Protein AF-0000000084579444 (afdb_homodimer)

Organism: Pycnoporus cinnabarinus (NCBI:txid5643)

Secondary structure (DSSP, 8-state):
-----HHHHHHHHHHHHHHHHHHHHHHHHHHHHHTSHHHHHHHHH-TT--SSTT--TT-GGGGTPPTTSEEEEEEE-TTS-EEEEEEEPPHHHHHHHHHHS---SPPPHHHHHHHHHHS-EEEEE--SSS-TT-HHHHHHHHHHHHHS--EEEEEPPTTSTT--S---HHHHHHHHHHHHHHHHHTT--GGGEEEEEETHHHHHHHHHHHHHHHTT---SEEEEES--S-HHHHHHH--BTTB-SSHHHHTSHHHHHHHHHH-S----HHHHGGG--S-EEEEEETT-SSS-THHHHHHHHHHHGGGS--------SSTT----HHHHHHHHHHHHHHHHHHHHH-EEEEETTTEEEEEEEETTEEEEEEEESS-TTTSGGG-HHHHHHHHHHHT-----/-----HHHHHHHHHHHHHHHHHHHHHHHHHHHHHTSHHHHHHHHH-TT--SSTT--TT-GGGGTPPTTSEEEEEEE-TTS-EEEEEEEPPHHHHHHHHHHS---SPPPHHHHHHHHHHS-EEEEE--SSS-TT-HHHHHHHHHHHHHS--EEEEEPPTTSTT--S---HHHHHHHHHHHHHHHHHTT--GGGEEEEEETHHHHHHHHHHHHHHHTT---SEEEEES--S-HHHHHHH--BTTB-SSHHHHTSHHHHHHHHHH-S----HHHHGGG--S-EEEEEETT-SSS-THHHHHHHHHHHGGGS--------SSTT----HHHHHHHHHHHHHHHHHHHHH-EEEEETTTEEEEEEEETTEEEEEEEESS-TTTSGGG-HHHHHHHHHHHT-----

Nearest PDB structures (foldseek):
  5l2p-assembly1_B  TM=5.813E-01  e=1.034E-08  Saccharolobus solfataricus
  5l2p-assembly1_C  TM=5.636E-01  e=9.154E-08  Saccharolobus solfataricus
  1evq-assembly1_A  TM=5.578E-01  e=1.857E-07  Alicyclobacillus acidocaldarius
  6k34-assembly4_D  TM=5.475E-01  e=1.383E-07  Mycobacterium adipatum
  6fvj-assembly6_F  TM=6.298E-01  e=3.733E-05  Mycobacterium tuberculosis

Radius of gyration: 31.36 Å; Cα contacts (8 Å, |Δi|>4): 1518; chains: 2; bounding box: 91×72×100 Å

Sequence (800 aa):
MATPDNAQRGGLLAMLHKFAYFSSFLYACIIALLATPFFQRHAVYQHAVRIPWGAKFDLPEKYRLAPGKTLNCKLTTSDNVTIGAWFVLSEPFYQSLRQASPSLEQPSLAAVQEAVRTCPTILYFHGNAATRAAPRRVQHYSAFSSRLRTNVLAIDYRGFGDSDGTPSEDGLTEDAKTAWRWLLDQGAKPEDVMLVGHSLGTGVTSRLATFLAREGVKPRGVALLAPFTSLSSVLETYDIGGFPILQPLQTFAMGRKLLKKLLRHEFDTLGVIKDINVPLFIAHSQNDMDIPHHHSRTLLDVLLDPHLPASPVSFPDTPDQILSSEDYATFLEAQKQRRAARNELVRKVEVPTFGTVEEFEGTAGKVVYVETFWGAHADVGLQEGVQDAMASTFRLAQHLMATPDNAQRGGLLAMLHKFAYFSSFLYACIIALLATPFFQRHAVYQHAVRIPWGAKFDLPEKYRLAPGKTLNCKLTTSDNVTIGAWFVLSEPFYQSLRQASPSLEQPSLAAVQEAVRTCPTILYFHGNAATRAAPRRVQHYSAFSSRLRTNVLAIDYRGFGDSDGTPSEDGLTEDAKTAWRWLLDQGAKPEDVMLVGHSLGTGVTSRLATFLAREGVKPRGVALLAPFTSLSSVLETYDIGGFPILQPLQTFAMGRKLLKKLLRHEFDTLGVIKDINVPLFIAHSQNDMDIPHHHSRTLLDVLLDPHLPASPVSFPDTPDQILSSEDYATFLEAQKQRRAARNELVRKVEVPTFGTVEEFEGTAGKVVYVETFWGAHADVGLQEGVQDAMASTFRLAQHL

Solvent-accessible surface area (backbone atoms only — not comparable to full-atom values): 40395 Å² total; per-residue (Å²): 132,84,75,82,69,69,61,64,54,50,52,53,51,50,49,50,50,48,48,51,48,50,51,51,48,52,48,51,49,51,54,54,44,45,58,34,72,69,48,32,44,45,67,65,38,26,32,84,46,37,34,48,77,83,67,58,73,86,40,54,34,63,66,32,40,33,67,32,35,44,30,64,50,75,45,69,30,96,86,71,39,46,23,32,33,41,41,34,50,16,38,69,62,41,52,54,44,45,71,74,52,73,50,71,46,60,48,49,72,66,53,51,29,51,44,40,64,75,32,42,30,34,44,42,32,60,42,57,36,25,32,67,69,18,69,72,52,37,50,41,51,52,44,39,10,51,69,36,41,15,23,34,39,37,49,25,44,39,31,13,58,84,14,37,70,67,64,42,60,69,48,37,34,46,44,48,49,37,53,55,49,50,44,43,75,45,52,31,49,53,63,40,30,30,40,34,9,30,38,56,7,20,32,44,39,46,50,42,42,31,53,33,29,75,69,71,46,50,46,45,26,41,34,28,30,40,32,58,36,22,47,59,57,46,51,69,64,33,46,59,94,80,39,46,73,46,40,70,40,53,74,36,70,67,38,44,53,48,48,49,70,49,45,85,54,41,50,55,29,60,84,42,57,80,52,39,59,36,28,38,38,38,37,29,10,64,54,12,80,74,50,55,39,61,33,47,50,52,48,50,48,62,59,43,46,85,79,38,66,78,71,67,66,76,63,66,92,46,91,78,54,74,67,50,70,66,54,46,49,52,40,52,51,36,49,50,50,31,51,52,45,43,58,70,53,39,50,72,45,79,33,90,70,44,31,37,39,36,35,33,79,42,94,40,35,48,34,38,38,38,40,26,58,41,38,26,62,84,34,34,75,61,20,39,47,50,47,52,52,48,24,65,73,65,68,40,52,70,78,124,133,83,75,83,66,73,62,64,54,48,53,54,51,50,51,51,50,48,48,49,49,49,51,51,48,51,47,50,48,51,52,55,43,44,58,34,70,68,47,32,42,46,67,65,38,27,32,82,46,37,33,48,77,84,67,58,73,85,39,53,35,62,66,32,41,33,67,32,36,44,31,64,48,75,46,71,31,96,85,72,39,45,23,31,33,39,41,34,50,17,40,68,60,41,53,54,44,44,71,73,51,73,50,70,46,59,49,50,70,67,54,51,29,50,44,40,63,75,32,41,29,35,43,41,32,59,42,56,35,26,31,67,69,18,70,71,54,37,50,42,49,53,46,40,11,48,67,38,40,15,24,34,40,37,49,24,44,39,32,13,59,85,13,38,70,67,66,44,59,68,49,39,35,44,44,49,49,37,54,54,50,50,44,44,75,46,54,30,49,53,64,42,30,30,39,34,9,30,39,56,7,19,32,43,40,47,50,43,43,32,53,33,29,75,70,71,46,50,47,44,27,40,36,29,30,39,32,57,36,22,47,60,57,46,51,69,65,34,45,57,95,79,39,46,73,46,41,70,40,53,74,35,70,64,39,44,53,49,48,49,71,48,45,85,54,42,52,55,29,61,82,43,57,80,52,38,59,36,28,38,36,39,36,29,9,64,55,12,77,73,53,54,39,62,33,46,52,51,48,51,47,61,60,44,47,84,78,38,66,77,71,70,71,72,64,66,92,48,92,76,55,75,67,49,74,66,54,45,49,51,46,51,51,36,50,50,50,32,52,51,45,43,59,70,54,38,51,73,46,79,32,89,73,46,31,38,40,36,35,34,80,40,94,42,36,50,34,35,39,36,40,26,58,41,36,26,62,84,34,34,73,60,21,39,46,50,45,51,52,50,23,64,72,64,68,39,52,68,79,123

InterPro domains:
  IPR000073 Alpha/beta hydrolase fold-1 [PF12697] (141-345)
  IPR029058 Alpha/Beta hydrolase fold [G3DSA:3.40.50.1820] (75-342)
  IPR029058 Alpha/Beta hydrolase fold [SSF53474] (117-305)

Foldseek 3Di:
DPDPDPVVVVVVVVVVVVVVVVVVVVLVVVVVQCLDPVSVLCVAQVQVQAPPPPDDQLCLVVLVAAQQFKDWDWFAFPVGWIWTKIKGAQPVLSVVCCVVDNDRHHHDLLSLLVRLVPAFEEEEAEGGHHACSHNLNVLLQVCCSHVQVHIYMYIDFDSHDPIHDGDAQVRLLRVSVRSVVVSVVSPHAQLRYEYEYAENGLLSSLSNLLVCLVVVGHHLEYEYELYAQWPLVLLCVAQDVNHNSCVVLVVDPVSSVVSVVSNRHISRSLVRVCSRQHEYEYEYECQANRHHCVRVVSSVCSQCVVVFPDQPPVPPPDPPDDQPPVNVVVNVVSVVRRVVSCPVFWDWDADPQFGIWIWGATDNGIYIYHYTNDQYRSGRSVPVVSVVVVCVRSVGPPPD/DPDPDPVVVVVVVVVVVVVVVVVVVVLVVVVVQCLDPVSVLCVAQVQVQAPPPPDDQLCLVVLVAAQQFKDWDWFAFPVGWIWTKIKGAQPVLSVVCCVVDNDRHHHDLLSLLVRLVPAFEEEEAEGGHHACSHNLNVLLQVCCSHVQVHIYMYIDFDSHDPIHDGDAQVRLLRVSVRSVVVSVVSPHAQLRYEYEYAENGLLSSLSNLLVCLVVVGHHLEYEYELYAQWPLVLLCVAQDVNHNSCVVLVVDPVSSVVSVVSNRHISRSLVRVCSRQHEYEYEYECQANRHHCVRVVSSVCSQCVVVFDDQPPPPPPDPPPDQPPVNVVVNVVSVVRRVVSCPVFWDWDADPQFGIWIWGATDNGIYIYHYTNDQYRSGRSVPVVSVVVVCVRSVGPPPD

Structure (mmCIF, N/CA/C/O back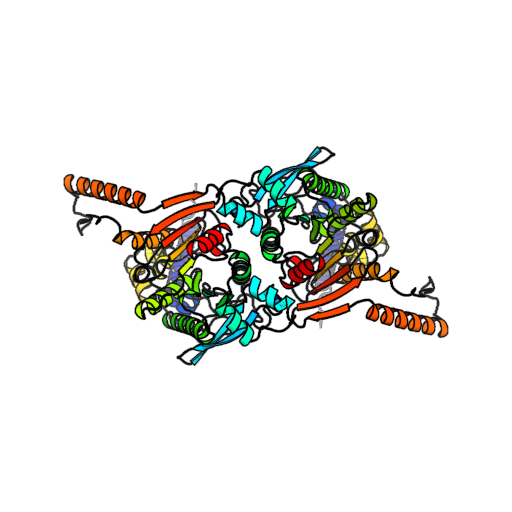bone):
data_AF-0000000084579444-model_v1
#
loop_
_entity.id
_entity.type
_entity.pdbx_description
1 polymer 'AB hydrolase-1 domain-containing protein'
#
loop_
_atom_site.group_PDB
_atom_site.id
_atom_site.type_symbol
_atom_site.label_atom_id
_atom_site.label_alt_id
_atom_site.label_comp_id
_atom_site.label_asym_id
_atom_site.label_entity_id
_atom_site.label_seq_id
_atom_site.pdbx_PDB_ins_code
_atom_site.Cartn_x
_atom_site.Cartn_y
_atom_site.Cartn_z
_atom_site.occupancy
_atom_site.B_iso_or_equiv
_atom_site.auth_seq_id
_atom_site.auth_comp_id
_atom_site.auth_asym_id
_atom_site.auth_atom_id
_atom_site.pdbx_PDB_model_num
ATOM 1 N N . MET A 1 1 ? 61.719 5.898 -39.25 1 29.44 1 MET A N 1
ATOM 2 C CA . MET A 1 1 ? 60.531 6.035 -38.406 1 29.44 1 MET A CA 1
ATOM 3 C C . MET A 1 1 ? 60.188 4.707 -37.75 1 29.44 1 MET A C 1
ATOM 5 O O . MET A 1 1 ? 59.875 3.73 -38.438 1 29.44 1 MET A O 1
ATOM 9 N N . ALA A 1 2 ? 60.812 4.441 -36.531 1 41.84 2 ALA A N 1
ATOM 10 C CA . ALA A 1 2 ? 60.719 3.273 -35.656 1 41.84 2 ALA A CA 1
ATOM 11 C C . ALA A 1 2 ? 59.281 2.947 -35.344 1 41.84 2 ALA A C 1
ATOM 13 O O . ALA A 1 2 ? 58.469 3.844 -35.062 1 41.84 2 ALA A O 1
ATOM 14 N N . THR A 1 3 ? 58.812 1.915 -36.031 1 44.78 3 THR A N 1
ATOM 15 C CA . THR A 1 3 ? 57.531 1.276 -35.844 1 44.78 3 THR A CA 1
ATOM 16 C C . THR A 1 3 ? 57.219 1.068 -34.375 1 44.78 3 THR A C 1
ATOM 18 O O . THR A 1 3 ? 58.094 0.618 -33.594 1 44.78 3 THR A O 1
ATOM 21 N N . PRO A 1 4 ? 56.281 1.827 -33.812 1 47.5 4 PRO A N 1
ATOM 22 C CA . PRO A 1 4 ? 55.875 1.771 -32.406 1 47.5 4 PRO A CA 1
ATOM 23 C C . PRO A 1 4 ? 55.812 0.344 -31.859 1 47.5 4 PRO A C 1
ATOM 25 O O . PRO A 1 4 ? 55.656 -0.604 -32.625 1 47.5 4 PRO A O 1
ATOM 28 N N . ASP A 1 5 ? 56.219 0.02 -30.5 1 48.06 5 ASP A N 1
ATOM 29 C CA . ASP A 1 5 ? 56.688 -1.016 -29.578 1 48.06 5 ASP A CA 1
ATOM 30 C C . ASP A 1 5 ? 55.625 -2.109 -29.422 1 48.06 5 ASP A C 1
ATOM 32 O O . ASP A 1 5 ? 54.5 -1.83 -29.031 1 48.06 5 ASP A O 1
ATOM 36 N N . ASN A 1 6 ? 55.781 -3.318 -30.078 1 49.62 6 ASN A N 1
ATOM 37 C CA . ASN A 1 6 ? 55.188 -4.645 -29.891 1 49.62 6 ASN A CA 1
ATOM 38 C C . ASN A 1 6 ? 55.062 -5.008 -28.422 1 49.62 6 ASN A C 1
ATOM 40 O O . ASN A 1 6 ? 54.438 -6.008 -28.078 1 49.62 6 ASN A O 1
ATOM 44 N N . ALA A 1 7 ? 55.781 -4.363 -27.547 1 58.19 7 ALA A N 1
ATOM 45 C CA . ALA A 1 7 ? 55.812 -4.723 -26.125 1 58.19 7 ALA A CA 1
ATOM 46 C C . ALA A 1 7 ? 54.531 -4.211 -25.422 1 58.19 7 ALA A C 1
ATOM 48 O O . ALA A 1 7 ? 54 -4.898 -24.562 1 58.19 7 ALA A O 1
ATOM 49 N N . GLN A 1 8 ? 54.062 -2.969 -25.812 1 60.19 8 GLN A N 1
ATOM 50 C CA . GLN A 1 8 ? 52.844 -2.479 -25.172 1 60.19 8 GLN A CA 1
ATOM 51 C C . GLN A 1 8 ? 51.625 -3.293 -25.609 1 60.19 8 GLN A C 1
ATOM 53 O O . GLN A 1 8 ? 50.719 -3.504 -24.828 1 60.19 8 GLN A O 1
ATOM 58 N N . ARG A 1 9 ? 51.688 -3.889 -26.828 1 64.88 9 ARG A N 1
ATOM 59 C CA . ARG A 1 9 ? 50.594 -4.742 -27.328 1 64.88 9 ARG A CA 1
ATOM 60 C C . ARG A 1 9 ? 50.625 -6.098 -26.625 1 64.88 9 ARG A C 1
ATOM 62 O O . ARG A 1 9 ? 49.562 -6.656 -26.328 1 64.88 9 ARG A O 1
ATOM 69 N N . GLY A 1 10 ? 51.75 -6.453 -26.359 1 64.75 10 GLY A N 1
ATOM 70 C CA . GLY A 1 10 ? 51.906 -7.711 -25.641 1 64.75 10 GLY A CA 1
ATOM 71 C C . GLY A 1 10 ? 51.375 -7.672 -24.234 1 64.75 10 GLY A C 1
ATOM 72 O O . GLY A 1 10 ? 50.719 -8.625 -23.766 1 64.75 10 GLY A O 1
ATOM 73 N N . GLY A 1 11 ? 51.531 -6.574 -23.547 1 66.62 11 GLY A N 1
ATOM 74 C CA . GLY A 1 11 ? 51.031 -6.379 -22.188 1 66.62 11 GLY A CA 1
ATOM 75 C C . GLY A 1 11 ? 49.531 -6.258 -22.109 1 66.62 11 GLY A C 1
ATOM 76 O O . GLY A 1 11 ? 48.906 -6.848 -21.234 1 66.62 11 GLY A O 1
ATOM 77 N N . LEU A 1 12 ? 48.969 -5.504 -23.078 1 72.44 12 LEU A N 1
ATOM 78 C CA . LEU A 1 12 ? 47.531 -5.34 -23.094 1 72.44 12 LEU A CA 1
ATOM 79 C C . LEU A 1 12 ? 46.844 -6.652 -23.438 1 72.44 12 LEU A C 1
ATOM 81 O O . LEU A 1 12 ? 45.812 -6.996 -22.844 1 72.44 12 LEU A O 1
ATOM 85 N N . LEU A 1 13 ? 47.406 -7.375 -24.422 1 71.31 13 LEU A N 1
ATOM 86 C CA . LEU A 1 13 ? 46.844 -8.664 -24.828 1 71.31 13 LEU A CA 1
ATOM 87 C C . LEU A 1 13 ? 46.969 -9.68 -23.688 1 71.31 13 LEU A C 1
ATOM 89 O O . LEU A 1 13 ? 46.062 -10.484 -23.469 1 71.31 13 LEU A O 1
ATOM 93 N N . ALA A 1 14 ? 48.062 -9.656 -23.016 1 73.12 14 ALA A N 1
ATOM 94 C CA . ALA A 1 14 ? 48.25 -10.531 -21.859 1 73.12 14 ALA A CA 1
ATOM 95 C C . ALA A 1 14 ? 47.25 -10.188 -20.75 1 73.12 14 ALA A C 1
ATOM 97 O O . ALA A 1 14 ? 46.719 -11.078 -20.094 1 73.12 14 ALA A O 1
ATOM 98 N N . MET A 1 15 ? 47 -8.961 -20.547 1 74.56 15 MET A N 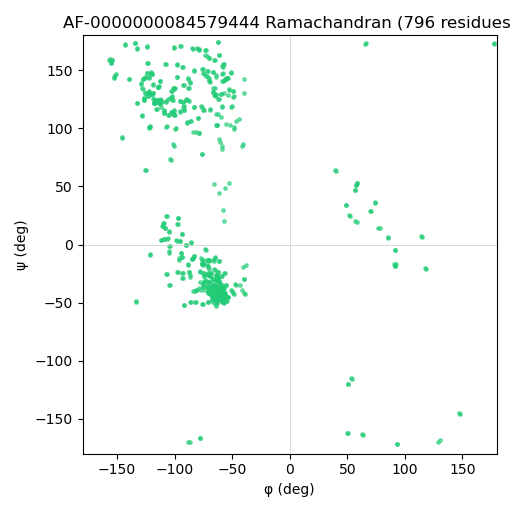1
ATOM 99 C CA . MET A 1 15 ? 46.062 -8.531 -19.547 1 74.56 15 MET A CA 1
ATOM 100 C C . MET A 1 15 ? 44.625 -8.945 -19.922 1 74.56 15 MET A C 1
ATOM 102 O O . MET A 1 15 ? 43.875 -9.398 -19.078 1 74.56 15 MET A O 1
ATOM 106 N N . LEU A 1 16 ? 44.344 -8.82 -21.156 1 71.69 16 LEU A N 1
ATOM 107 C CA . LEU A 1 16 ? 43 -9.211 -21.641 1 71.69 16 LEU A CA 1
ATOM 108 C C . LEU A 1 16 ? 42.812 -10.719 -21.531 1 71.69 16 LEU A C 1
ATOM 110 O O . LEU A 1 16 ? 41.75 -11.188 -21.172 1 71.69 16 LEU A O 1
ATOM 114 N N . HIS A 1 17 ? 43.844 -11.438 -21.891 1 71.75 17 HIS A N 1
ATOM 115 C CA . HIS A 1 17 ? 43.781 -12.891 -21.766 1 71.75 17 HIS A CA 1
ATOM 116 C C . HIS A 1 17 ? 43.656 -13.312 -20.312 1 71.75 17 HIS A C 1
ATOM 118 O O . HIS A 1 17 ? 42.906 -14.242 -19.984 1 71.75 17 HIS A O 1
ATOM 124 N N . LYS A 1 18 ? 44.312 -12.648 -19.453 1 69.25 18 LYS A N 1
ATOM 125 C CA . LYS A 1 18 ? 44.219 -12.953 -18.016 1 69.25 18 LYS A CA 1
ATOM 126 C C . LYS A 1 18 ? 42.812 -12.633 -17.5 1 69.25 18 LYS A C 1
ATOM 128 O O . LYS A 1 18 ? 42.25 -13.398 -16.703 1 69.25 18 LYS A O 1
ATOM 133 N N . PHE A 1 19 ? 42.375 -11.555 -17.984 1 71.56 19 PHE A N 1
ATOM 134 C CA . PHE A 1 19 ? 41.031 -11.164 -17.578 1 71.56 19 PHE A CA 1
ATOM 135 C C . PHE A 1 19 ? 40 -12.18 -18.094 1 71.56 19 PHE A C 1
ATOM 137 O O . PHE A 1 19 ? 39.094 -12.555 -17.359 1 71.56 19 PHE A O 1
ATOM 144 N N . ALA A 1 20 ? 40.188 -12.555 -19.266 1 69.94 20 ALA A N 1
ATOM 145 C CA . ALA A 1 20 ? 39.281 -13.547 -19.844 1 69.94 20 ALA A CA 1
ATOM 146 C C . ALA A 1 20 ? 39.375 -14.883 -19.109 1 69.94 20 ALA A C 1
ATOM 148 O O . ALA A 1 20 ? 38.344 -15.531 -18.844 1 69.94 20 ALA A O 1
ATOM 149 N N . TYR A 1 21 ? 40.594 -15.234 -18.875 1 67.31 21 TYR A N 1
ATOM 150 C CA . TYR A 1 21 ? 40.781 -16.484 -18.141 1 67.31 21 TYR A CA 1
ATOM 151 C C . TYR A 1 21 ? 40.188 -16.391 -16.75 1 67.31 21 TYR A C 1
ATOM 153 O O . TYR A 1 21 ? 39.531 -17.328 -16.281 1 67.31 21 TYR A O 1
ATOM 161 N N . PHE A 1 22 ? 40.469 -15.344 -16.109 1 69.94 22 PHE A N 1
ATOM 162 C CA . PHE A 1 22 ? 39.938 -15.164 -14.766 1 69.94 22 PHE A CA 1
ATOM 163 C C . PHE A 1 22 ? 38.406 -15.133 -14.781 1 69.94 22 PHE A C 1
ATOM 165 O O . PHE A 1 22 ? 37.75 -15.727 -13.922 1 69.94 22 PHE A O 1
ATOM 172 N N . SER A 1 23 ? 37.844 -14.453 -15.719 1 72.56 23 SER A N 1
ATOM 173 C CA . SER A 1 23 ? 36.406 -14.383 -15.828 1 72.56 23 SER A CA 1
ATOM 174 C C . SER A 1 23 ? 35.812 -15.75 -16.109 1 72.56 23 SER A C 1
ATOM 176 O O . SER A 1 23 ? 34.781 -16.109 -15.547 1 72.56 23 SER A O 1
ATOM 178 N N . SER A 1 24 ? 36.438 -16.422 -17 1 71.12 24 SER A N 1
ATOM 179 C CA . SER A 1 24 ? 35.969 -17.766 -17.312 1 71.12 24 SER A CA 1
ATOM 180 C C . SER A 1 24 ? 36.094 -18.703 -16.109 1 71.12 24 SER A C 1
ATOM 182 O O . SER A 1 24 ? 35.219 -19.531 -15.867 1 71.12 24 SER A O 1
ATOM 184 N N . PHE A 1 25 ? 37.188 -18.547 -15.469 1 70.69 25 PHE A N 1
ATOM 185 C CA . PHE A 1 25 ? 37.406 -19.359 -14.273 1 70.69 25 PHE A CA 1
ATOM 186 C C . PHE A 1 25 ? 36.344 -19.016 -13.211 1 70.69 25 PHE A C 1
ATOM 188 O O . PHE A 1 25 ? 35.781 -19.922 -12.594 1 70.69 25 PHE A O 1
ATOM 195 N N . LEU A 1 26 ? 36.188 -17.766 -12.945 1 73.75 26 LEU A N 1
ATOM 196 C CA . LEU A 1 26 ? 35.156 -17.328 -11.992 1 73.75 26 LEU A CA 1
ATOM 197 C C . LEU A 1 26 ? 33.781 -17.875 -12.375 1 73.75 26 LEU A C 1
ATOM 199 O O . LEU A 1 26 ? 33.031 -18.328 -11.516 1 73.75 26 LEU A O 1
ATOM 203 N N . TYR A 1 27 ? 33.562 -17.734 -13.602 1 72.5 27 TYR A N 1
ATOM 204 C CA . TYR A 1 27 ? 32.281 -18.266 -14.109 1 72.5 27 TYR A CA 1
ATOM 205 C C . TYR A 1 27 ? 32.188 -19.766 -13.836 1 72.5 27 TYR A C 1
ATOM 207 O O . TYR A 1 27 ? 31.141 -20.234 -13.359 1 72.5 27 TYR A O 1
ATOM 215 N N . ALA A 1 28 ? 33.188 -20.438 -14.172 1 70.31 28 ALA A N 1
ATOM 216 C CA . ALA A 1 28 ? 33.188 -21.891 -13.93 1 70.31 28 ALA A CA 1
ATOM 217 C C . ALA A 1 28 ? 33 -22.188 -12.445 1 70.31 28 ALA A C 1
ATOM 219 O O . ALA A 1 28 ? 32.312 -23.141 -12.086 1 70.31 28 ALA A O 1
ATOM 220 N N . CYS A 1 29 ? 33.625 -21.453 -11.625 1 74.38 29 CYS A N 1
ATOM 221 C CA . CYS A 1 29 ? 33.5 -21.625 -10.188 1 74.38 29 CYS A CA 1
ATOM 222 C C . CYS A 1 29 ? 32.062 -21.375 -9.742 1 74.38 29 CYS A C 1
ATOM 224 O O . CYS A 1 29 ? 31.516 -22.109 -8.914 1 74.38 29 CYS A O 1
ATOM 226 N N . ILE A 1 30 ? 31.484 -20.375 -10.281 1 74 30 ILE A N 1
ATOM 227 C CA . ILE A 1 30 ? 30.109 -20.047 -9.938 1 74 30 ILE A CA 1
ATOM 228 C C . ILE A 1 30 ? 29.188 -21.188 -10.352 1 74 30 ILE A C 1
ATOM 230 O O . ILE A 1 30 ? 28.312 -21.609 -9.578 1 74 30 ILE A O 1
ATOM 234 N N . ILE A 1 31 ? 29.422 -21.703 -11.461 1 72.12 31 ILE A N 1
ATOM 235 C CA . ILE A 1 31 ? 28.594 -22.797 -11.953 1 72.12 31 ILE A CA 1
ATOM 236 C C . ILE A 1 31 ? 28.797 -24.031 -11.07 1 72.12 31 ILE A C 1
ATOM 238 O O . ILE A 1 31 ? 27.844 -24.734 -10.75 1 72.12 31 ILE A O 1
ATOM 242 N N . ALA A 1 32 ? 30.047 -24.219 -10.75 1 72.94 32 ALA A N 1
ATOM 243 C CA . ALA A 1 32 ? 30.344 -25.359 -9.883 1 72.94 32 ALA A CA 1
ATOM 244 C C . ALA A 1 32 ? 29.672 -25.203 -8.523 1 72.94 32 ALA A C 1
ATOM 246 O O . ALA A 1 32 ? 29.141 -26.172 -7.977 1 72.94 32 ALA A O 1
ATOM 247 N N . LEU A 1 33 ? 29.75 -24.078 -8.078 1 77.12 33 LEU A N 1
ATOM 248 C CA . LEU A 1 33 ? 29.109 -23.812 -6.797 1 77.12 33 LEU A CA 1
ATOM 249 C C . LEU A 1 33 ? 27.594 -23.984 -6.91 1 77.12 33 LEU A C 1
ATOM 251 O O . LEU A 1 33 ? 26.969 -24.562 -6.023 1 77.12 33 LEU A O 1
ATOM 255 N N . LEU A 1 34 ? 27.047 -23.594 -7.949 1 75.69 34 LEU A N 1
ATOM 256 C CA . LEU A 1 34 ? 25.609 -23.688 -8.148 1 75.69 34 LEU A CA 1
ATOM 257 C C . LEU A 1 34 ? 25.188 -25.125 -8.352 1 75.69 34 LEU A C 1
ATOM 259 O O . LEU A 1 34 ? 24 -25.469 -8.219 1 75.69 34 LEU A O 1
ATOM 263 N N . ALA A 1 35 ? 26.141 -25.906 -8.578 1 73.62 35 ALA A N 1
ATOM 264 C CA . ALA A 1 35 ? 25.844 -27.328 -8.766 1 73.62 35 ALA A CA 1
ATOM 265 C C . ALA A 1 35 ? 25.734 -28.047 -7.422 1 73.62 35 ALA A C 1
ATOM 267 O O . ALA A 1 35 ? 25.234 -29.172 -7.352 1 73.62 35 ALA A O 1
ATOM 268 N N . THR A 1 36 ? 26.156 -27.359 -6.379 1 80.88 36 THR A N 1
ATOM 269 C CA . THR A 1 36 ? 26 -27.953 -5.051 1 80.88 36 THR A CA 1
ATOM 270 C C . THR A 1 36 ? 24.641 -27.609 -4.453 1 80.88 36 THR A C 1
ATOM 272 O O . THR A 1 36 ? 24.125 -26.5 -4.668 1 80.88 36 THR A O 1
ATOM 275 N N . PRO A 1 37 ? 24.078 -28.656 -3.717 1 80.62 37 PRO A N 1
ATOM 276 C CA . PRO A 1 37 ? 22.734 -28.469 -3.182 1 80.62 37 PRO A CA 1
ATOM 277 C C . PRO A 1 37 ? 22.641 -27.234 -2.281 1 80.62 37 PRO A C 1
ATOM 279 O O . PRO A 1 37 ? 21.625 -26.531 -2.309 1 80.62 37 PRO A O 1
ATOM 282 N N . PHE A 1 38 ? 23.656 -27 -1.542 1 83.75 38 PHE A N 1
ATOM 283 C CA . PHE A 1 38 ? 23.625 -25.875 -0.61 1 83.75 38 PHE A CA 1
ATOM 284 C C . PHE A 1 38 ? 23.531 -24.547 -1.358 1 83.75 38 PHE A C 1
ATOM 286 O O . PHE A 1 38 ? 22.625 -23.75 -1.101 1 83.75 38 PHE A O 1
ATOM 293 N N . PHE A 1 39 ? 24.359 -24.344 -2.262 1 82.38 39 PHE A N 1
ATOM 294 C CA . PHE A 1 39 ? 24.391 -23.078 -2.992 1 82.38 39 PHE A CA 1
ATOM 295 C C . PHE A 1 39 ? 23.188 -22.969 -3.92 1 82.38 39 PHE A C 1
ATOM 297 O O . PHE A 1 39 ? 22.656 -21.875 -4.121 1 82.38 39 PHE A O 1
ATOM 304 N N . GLN A 1 40 ? 22.719 -24.031 -4.426 1 82.81 40 GLN A N 1
ATOM 305 C CA . GLN A 1 40 ? 21.531 -24.031 -5.27 1 82.81 40 GLN A CA 1
ATOM 306 C C . GLN A 1 40 ? 20.297 -23.594 -4.484 1 82.81 40 GLN A C 1
ATOM 308 O O . GLN A 1 40 ? 19.516 -22.766 -4.961 1 82.81 40 GLN A O 1
ATOM 313 N N . ARG A 1 41 ? 20.188 -24.172 -3.324 1 87.31 41 ARG A N 1
ATOM 314 C CA . ARG A 1 41 ? 19.062 -23.828 -2.459 1 87.31 41 ARG A CA 1
ATOM 315 C C . ARG A 1 41 ? 19.047 -22.344 -2.133 1 87.31 41 ARG A C 1
ATOM 317 O O . ARG A 1 41 ? 18 -21.688 -2.182 1 87.31 41 ARG A O 1
ATOM 324 N N . HIS A 1 42 ? 20.234 -21.891 -1.859 1 87.88 42 HIS A N 1
ATOM 325 C CA . HIS A 1 42 ? 20.312 -20.484 -1.479 1 87.88 42 HIS A CA 1
ATOM 326 C C . HIS A 1 42 ? 20.141 -19.578 -2.691 1 87.88 42 HIS A C 1
ATOM 328 O O . HIS A 1 42 ? 19.641 -18.453 -2.564 1 87.88 42 HIS A O 1
ATOM 334 N N . ALA A 1 43 ? 20.484 -20.062 -3.811 1 83.69 43 ALA A N 1
ATOM 335 C CA . ALA A 1 43 ? 20.312 -19.281 -5.031 1 83.69 43 ALA A CA 1
ATOM 336 C C . ALA A 1 43 ? 18.844 -19.25 -5.445 1 83.69 43 ALA A C 1
ATOM 338 O O . ALA A 1 43 ? 18.344 -18.203 -5.891 1 83.69 43 ALA A O 1
ATOM 339 N N . VAL A 1 44 ? 18.141 -20.297 -5.262 1 87.5 44 VAL A N 1
ATOM 340 C CA . VAL A 1 44 ? 16.75 -20.438 -5.711 1 87.5 44 VAL A CA 1
ATOM 341 C C . VAL A 1 44 ? 15.812 -19.766 -4.707 1 87.5 44 VAL A C 1
ATOM 343 O O . VAL A 1 44 ? 14.961 -18.969 -5.082 1 87.5 44 VAL A O 1
ATOM 346 N N . TYR A 1 45 ? 16 -20.094 -3.482 1 93.75 45 TYR A N 1
ATOM 347 C CA . TYR A 1 45 ? 15.023 -19.688 -2.475 1 93.75 45 TYR A CA 1
ATOM 348 C C . TYR A 1 45 ? 15.43 -18.375 -1.824 1 93.75 45 TYR A C 1
ATOM 350 O O . TYR A 1 45 ? 14.578 -17.641 -1.328 1 93.75 45 TYR A O 1
ATOM 358 N N . GLN A 1 46 ? 16.766 -18.109 -1.775 1 94.19 46 GLN A N 1
ATOM 359 C CA . GLN A 1 46 ? 17.297 -16.906 -1.136 1 94.19 46 GLN A CA 1
ATOM 360 C C . GLN A 1 46 ? 16.703 -16.719 0.256 1 94.19 46 GLN A C 1
ATOM 362 O O . GLN A 1 46 ? 16.359 -15.594 0.642 1 94.19 46 GLN A O 1
ATOM 367 N N . HIS A 1 47 ? 16.438 -17.812 0.942 1 94.19 47 HIS A N 1
ATOM 368 C CA . HIS A 1 47 ? 15.734 -17.797 2.217 1 94.19 47 HIS A CA 1
ATOM 369 C C . HIS A 1 47 ? 16.594 -17.188 3.32 1 94.19 47 HIS A C 1
ATOM 371 O O . HIS A 1 47 ? 16.094 -16.828 4.383 1 94.19 47 HIS A O 1
ATOM 377 N N . ALA A 1 48 ? 17.906 -17.016 3.07 1 92.31 48 ALA A N 1
ATOM 378 C CA . ALA A 1 48 ? 18.797 -16.375 4.035 1 92.31 48 ALA A CA 1
ATOM 379 C C . ALA A 1 48 ? 18.578 -14.859 4.051 1 92.31 48 ALA A C 1
ATOM 381 O O . ALA A 1 48 ? 18.969 -14.18 5 1 92.31 48 ALA A O 1
ATOM 382 N N . VAL A 1 49 ? 18.078 -14.375 2.938 1 93.94 49 VAL A N 1
ATOM 383 C CA . VAL A 1 49 ? 17.75 -12.953 2.859 1 93.94 49 VAL A CA 1
ATOM 384 C C . VAL A 1 49 ? 16.422 -12.688 3.553 1 93.94 49 VAL A C 1
ATOM 386 O O . VAL A 1 49 ? 15.367 -12.758 2.926 1 93.94 49 VAL A O 1
ATOM 389 N N . ARG A 1 50 ? 16.484 -12.281 4.801 1 95.19 50 ARG A N 1
ATOM 390 C CA . ARG A 1 50 ? 15.281 -12.195 5.637 1 95.19 50 ARG A CA 1
ATOM 391 C C . ARG A 1 50 ? 14.828 -10.742 5.785 1 95.19 50 ARG A C 1
ATOM 393 O O . ARG A 1 50 ? 14.883 -10.18 6.879 1 95.19 50 ARG A O 1
ATOM 400 N N . ILE A 1 51 ? 14.305 -10.25 4.785 1 94.38 51 ILE A N 1
ATOM 401 C CA . ILE A 1 51 ? 13.797 -8.883 4.785 1 94.38 51 ILE A CA 1
ATOM 402 C C . ILE A 1 51 ? 12.352 -8.875 5.266 1 94.38 51 ILE A C 1
ATOM 404 O O . ILE A 1 51 ? 11.523 -9.648 4.781 1 94.38 51 ILE A O 1
ATOM 408 N N . PRO A 1 52 ? 12.031 -7.902 6.188 1 95.06 52 PRO A N 1
ATOM 409 C CA . PRO A 1 52 ? 12.945 -6.992 6.883 1 95.06 52 PRO A CA 1
ATOM 410 C C . PRO A 1 52 ? 13.875 -7.715 7.855 1 95.06 52 PRO A C 1
ATOM 412 O O . PRO A 1 52 ? 13.492 -8.734 8.438 1 95.06 52 PRO A O 1
ATOM 415 N N . TRP A 1 53 ? 15.008 -7.141 7.969 1 94.44 53 TRP A N 1
ATOM 416 C CA . TRP A 1 53 ? 15.969 -7.75 8.883 1 94.44 53 TRP A CA 1
ATOM 417 C C . TRP A 1 53 ? 15.492 -7.648 10.328 1 94.44 53 TRP A C 1
ATOM 419 O O . TRP A 1 53 ? 15.039 -6.586 10.766 1 94.44 53 TRP A O 1
ATOM 429 N N . GLY A 1 54 ? 15.539 -8.75 11.031 1 93.94 54 GLY A N 1
ATOM 430 C CA . GLY A 1 54 ? 15.117 -8.766 12.422 1 93.94 54 GLY A CA 1
ATOM 431 C C . GLY A 1 54 ? 13.617 -8.602 12.594 1 93.94 54 GLY A C 1
ATOM 432 O O . GLY A 1 54 ? 13.156 -8.07 13.602 1 93.94 54 GLY A O 1
ATOM 433 N N . ALA A 1 55 ? 12.938 -9.062 11.594 1 96 55 ALA A N 1
ATOM 434 C CA . ALA A 1 55 ? 11.484 -8.945 11.617 1 96 55 ALA A CA 1
ATOM 435 C C . ALA A 1 55 ? 10.906 -9.516 12.906 1 96 55 ALA A C 1
ATOM 437 O O . ALA A 1 55 ? 11.359 -10.562 13.383 1 96 55 ALA A O 1
ATOM 438 N N . LYS A 1 56 ? 10.008 -8.781 13.523 1 96.94 56 LYS A N 1
ATOM 439 C CA . LYS A 1 56 ? 9.234 -9.242 14.672 1 96.94 56 LYS A CA 1
ATOM 440 C C . LYS A 1 56 ? 7.844 -9.695 14.25 1 96.94 56 LYS A C 1
ATOM 442 O O . LYS A 1 56 ? 6.906 -8.898 14.203 1 96.94 56 LYS A O 1
ATOM 447 N N . PHE A 1 57 ? 7.672 -10.969 14.109 1 97.81 57 PHE A N 1
ATOM 448 C CA . PHE A 1 57 ? 6.473 -11.523 13.492 1 97.81 57 PHE A CA 1
ATOM 449 C C . PHE A 1 57 ? 5.293 -11.461 14.453 1 97.81 57 PHE A C 1
ATOM 451 O O . PHE A 1 57 ? 4.137 -11.586 14.039 1 97.81 57 PHE A O 1
ATOM 458 N N . ASP A 1 58 ? 5.531 -11.266 15.727 1 95.94 58 ASP A N 1
ATOM 459 C CA . ASP A 1 58 ? 4.465 -11.133 16.719 1 95.94 58 ASP A CA 1
ATOM 460 C C . ASP A 1 58 ? 3.967 -9.695 16.797 1 95.94 58 ASP A C 1
ATOM 462 O O . ASP A 1 58 ? 3.084 -9.383 17.594 1 95.94 58 ASP A O 1
ATOM 466 N N . LEU A 1 59 ? 4.496 -8.844 16 1 96.25 59 LEU A N 1
ATOM 467 C CA . LEU A 1 59 ? 4.105 -7.441 15.977 1 96.25 59 LEU A CA 1
ATOM 468 C C . LEU A 1 59 ? 3.689 -7.016 14.57 1 96.25 59 LEU A C 1
ATOM 470 O O . LEU A 1 59 ? 4.301 -6.117 13.984 1 96.25 59 LEU A O 1
ATOM 474 N N . PRO A 1 60 ? 2.619 -7.602 14.07 1 97.19 60 PRO A N 1
ATOM 475 C CA . PRO A 1 60 ? 2.182 -7.203 12.734 1 97.19 60 PRO A CA 1
ATOM 476 C C . PRO A 1 60 ? 1.919 -5.703 12.617 1 97.19 60 PRO A C 1
ATOM 478 O O . PRO A 1 60 ? 2.006 -5.137 11.523 1 97.19 60 PRO A O 1
ATOM 481 N N . GLU A 1 61 ? 1.611 -4.996 13.719 1 96 61 GLU A N 1
ATOM 482 C CA . GLU A 1 61 ? 1.352 -3.559 13.742 1 96 61 GLU A CA 1
ATOM 483 C C . GLU A 1 61 ? 2.594 -2.768 13.344 1 96 61 GLU A C 1
ATOM 485 O O . GLU A 1 61 ? 2.486 -1.671 12.789 1 96 61 GLU A O 1
ATOM 490 N N . LYS A 1 62 ? 3.738 -3.369 13.68 1 97.12 62 LYS A N 1
ATOM 491 C CA . LYS A 1 62 ? 4.992 -2.744 13.266 1 97.12 62 LYS A CA 1
ATOM 492 C C . LYS A 1 62 ? 5.059 -2.602 11.75 1 97.12 62 LYS A C 1
ATOM 494 O O . LYS A 1 62 ? 5.73 -1.704 11.234 1 97.12 62 LYS A O 1
ATOM 499 N N . TYR A 1 63 ? 4.371 -3.457 11.078 1 97.69 63 TYR A N 1
ATOM 500 C CA . TYR A 1 63 ? 4.418 -3.496 9.625 1 97.69 63 TYR A CA 1
ATOM 501 C C . TYR A 1 63 ? 3.125 -2.959 9.023 1 97.69 63 TYR A C 1
ATOM 503 O O . TYR A 1 63 ? 2.738 -3.344 7.918 1 97.69 63 TYR A O 1
ATOM 511 N N . ARG A 1 64 ? 2.383 -2.096 9.758 1 97.12 64 ARG A N 1
ATOM 512 C CA . ARG A 1 64 ? 1.308 -1.225 9.297 1 97.12 64 ARG A CA 1
ATOM 513 C C . ARG A 1 64 ? -0.048 -1.912 9.422 1 97.12 64 ARG A C 1
ATOM 515 O O . ARG A 1 64 ? -1.084 -1.313 9.125 1 97.12 64 ARG A O 1
ATOM 522 N N . LEU A 1 65 ? -0.096 -3.186 9.82 1 97.94 65 LEU A N 1
ATOM 523 C CA . LEU A 1 65 ? -1.386 -3.848 9.992 1 97.94 65 LEU A CA 1
ATOM 524 C C . LEU A 1 65 ? -2.066 -3.393 11.281 1 97.94 65 LEU A C 1
ATOM 526 O O . LEU A 1 65 ? -1.396 -3.016 12.242 1 97.94 65 LEU A O 1
ATOM 530 N N . ALA A 1 66 ? -3.332 -3.41 11.312 1 96.5 66 ALA A N 1
ATOM 531 C CA . ALA A 1 66 ? -4.125 -2.848 12.406 1 96.5 66 ALA A CA 1
ATOM 532 C C . ALA A 1 66 ? -4.008 -3.703 13.664 1 96.5 66 ALA A C 1
ATOM 534 O O . ALA A 1 66 ? -3.875 -4.926 13.586 1 96.5 66 ALA A O 1
ATOM 535 N N . PRO A 1 67 ? -4.113 -3.031 14.852 1 95.38 67 PRO A N 1
ATOM 536 C CA . PRO A 1 67 ? -4.203 -3.822 16.078 1 95.38 67 PRO A CA 1
ATOM 537 C C . PRO A 1 67 ? -5.406 -4.758 16.094 1 95.38 67 PRO A C 1
ATOM 539 O O . PRO A 1 67 ? -6.52 -4.344 15.766 1 95.38 67 PRO A O 1
ATOM 542 N N . GLY A 1 68 ? -5.102 -6.023 16.406 1 94.56 68 GLY A N 1
ATOM 543 C CA . GLY A 1 68 ? -6.188 -6.98 16.562 1 94.56 68 GLY A CA 1
ATOM 544 C C . GLY A 1 68 ? -6.625 -7.594 15.242 1 94.56 68 GLY A C 1
ATOM 545 O O . GLY A 1 68 ? -7.562 -8.398 15.203 1 94.56 68 GLY A O 1
ATOM 546 N N . LYS A 1 69 ? -5.934 -7.316 14.18 1 96.38 69 LYS A N 1
ATOM 547 C CA . LYS A 1 69 ? -6.379 -7.77 12.859 1 96.38 69 LYS A CA 1
ATOM 548 C C . LYS A 1 69 ? -5.656 -9.055 12.453 1 96.38 69 LYS A C 1
ATOM 550 O O . LYS A 1 69 ? -6.172 -9.828 11.648 1 96.38 69 LYS A O 1
ATOM 555 N N . THR A 1 70 ? -4.477 -9.312 13.016 1 98.06 70 THR A N 1
ATOM 556 C CA . THR A 1 70 ? -3.627 -10.391 12.531 1 98.06 70 THR A CA 1
ATOM 557 C C . THR A 1 70 ? -3.303 -11.375 13.648 1 98.06 70 THR A C 1
ATOM 559 O O . THR A 1 70 ? -2.869 -10.969 14.727 1 98.06 70 THR A O 1
ATOM 562 N N . LEU A 1 71 ? -3.531 -12.617 13.414 1 98.19 71 LEU A N 1
ATOM 563 C CA . LEU A 1 71 ? -3.07 -13.688 14.297 1 98.19 71 LEU A CA 1
ATOM 564 C C . LEU A 1 71 ? -1.701 -14.195 13.859 1 98.19 71 LEU A C 1
ATOM 566 O O . LEU A 1 71 ? -1.532 -14.633 12.719 1 98.19 71 LEU A O 1
ATOM 570 N N . ASN A 1 72 ? -0.75 -13.992 14.703 1 98.06 72 ASN A N 1
ATOM 571 C CA . ASN A 1 72 ? 0.538 -14.656 14.531 1 98.06 72 ASN A CA 1
ATOM 572 C C . ASN A 1 72 ? 0.516 -16.078 15.094 1 98.06 72 ASN A C 1
ATOM 574 O O . ASN A 1 72 ? 0.254 -16.281 16.281 1 98.06 72 ASN A O 1
ATOM 578 N N . CYS A 1 73 ? 0.739 -17.078 14.227 1 97.94 73 CYS A N 1
ATOM 579 C CA . CYS A 1 73 ? 0.684 -18.453 14.727 1 97.94 73 CYS A CA 1
ATOM 580 C C . CYS A 1 73 ? 1.737 -19.312 14.055 1 97.94 73 CYS A C 1
ATOM 582 O O . CYS A 1 73 ? 2.504 -18.844 13.219 1 97.94 73 CYS A O 1
ATOM 584 N N . LYS A 1 74 ? 1.89 -20.531 14.539 1 98.56 74 LYS A N 1
ATOM 585 C CA . LYS A 1 74 ? 2.793 -21.562 14.016 1 98.56 74 LYS A CA 1
ATOM 586 C C . LYS A 1 74 ? 2.021 -22.797 13.547 1 98.56 74 LYS A C 1
ATOM 588 O O . LYS A 1 74 ? 1.043 -23.188 14.18 1 98.56 74 LYS A O 1
ATOM 593 N N . LEU A 1 75 ? 2.439 -23.281 12.445 1 98.81 75 LEU A N 1
ATOM 594 C CA . LEU A 1 75 ? 1.878 -24.516 11.914 1 98.81 75 LEU A CA 1
ATOM 595 C C . LEU A 1 75 ? 2.914 -25.641 11.93 1 98.81 75 LEU A C 1
ATOM 597 O O . LEU A 1 75 ? 4.094 -25.406 11.656 1 98.81 75 LEU A O 1
ATOM 601 N N . THR A 1 76 ? 2.518 -26.812 12.242 1 98.62 76 THR A N 1
ATOM 602 C CA . THR A 1 76 ? 3.396 -27.969 12.219 1 98.62 76 THR A CA 1
ATOM 603 C C . THR A 1 76 ? 3.064 -28.891 11.039 1 98.62 76 THR A C 1
ATOM 605 O O . THR A 1 76 ? 1.922 -29.312 10.891 1 98.62 76 THR A O 1
ATOM 608 N N . THR A 1 77 ? 4.059 -29.125 10.234 1 98.56 77 THR A N 1
ATOM 609 C CA . THR A 1 77 ? 3.861 -29.953 9.047 1 98.56 77 THR A CA 1
ATOM 610 C C . THR A 1 77 ? 3.85 -31.438 9.414 1 98.56 77 THR A C 1
ATOM 612 O O . THR A 1 77 ? 4.207 -31.812 10.531 1 98.56 77 THR A O 1
ATOM 615 N N . SER A 1 78 ? 3.443 -32.25 8.484 1 97.69 78 SER A N 1
ATOM 616 C CA . SER A 1 78 ? 3.346 -33.688 8.711 1 97.69 78 SER A CA 1
ATOM 617 C C . SER A 1 78 ? 4.715 -34.312 8.977 1 97.69 78 SER A C 1
ATOM 619 O O . SER A 1 78 ? 4.824 -35.344 9.656 1 97.69 78 SER A O 1
ATOM 621 N N . ASP A 1 79 ? 5.727 -33.688 8.477 1 97.94 79 ASP A N 1
ATOM 622 C CA . ASP A 1 79 ? 7.086 -34.188 8.695 1 97.94 79 ASP A CA 1
ATOM 623 C C . ASP A 1 79 ? 7.762 -33.438 9.844 1 97.94 79 ASP A C 1
ATOM 625 O O . ASP A 1 79 ? 8.992 -33.344 9.891 1 97.94 79 ASP A O 1
ATOM 629 N N . ASN A 1 80 ? 7.016 -32.781 10.648 1 98 80 ASN A N 1
ATOM 630 C CA . ASN A 1 80 ? 7.395 -32.219 11.945 1 98 80 ASN A CA 1
ATOM 631 C C . ASN A 1 80 ? 8.273 -30.984 11.797 1 98 80 ASN A C 1
ATOM 633 O O . ASN A 1 80 ? 9.25 -30.828 12.523 1 98 80 ASN A O 1
ATOM 637 N N . VAL A 1 81 ? 8.016 -30.203 10.82 1 98.62 81 VAL A N 1
ATOM 638 C CA . VAL A 1 81 ? 8.625 -28.891 10.68 1 98.62 81 VAL A CA 1
ATOM 639 C C . VAL A 1 81 ? 7.641 -27.812 11.148 1 98.62 81 VAL A C 1
ATOM 641 O O . VAL A 1 81 ? 6.453 -27.875 10.828 1 98.62 81 VAL A O 1
ATOM 644 N N . THR A 1 82 ? 8.109 -26.875 11.938 1 98.75 82 THR A N 1
ATOM 645 C CA . THR A 1 82 ? 7.273 -25.781 12.391 1 98.75 82 THR A CA 1
ATOM 646 C C . THR A 1 82 ? 7.457 -24.562 11.492 1 98.75 82 THR A C 1
ATOM 648 O O . THR A 1 82 ? 8.57 -24.062 11.32 1 98.75 82 THR A O 1
ATOM 651 N N . ILE A 1 83 ? 6.387 -24.078 10.938 1 98.75 83 ILE A N 1
ATOM 652 C CA . ILE A 1 83 ? 6.496 -22.922 10.047 1 98.75 83 ILE A CA 1
ATOM 653 C C . ILE A 1 83 ? 5.664 -21.766 10.602 1 98.75 83 ILE A C 1
ATOM 655 O O . ILE A 1 83 ? 4.648 -21.984 11.258 1 98.75 83 ILE A O 1
ATOM 659 N N . GLY A 1 84 ? 6.168 -20.562 10.352 1 98.88 84 GLY A N 1
ATOM 660 C CA . GLY A 1 84 ? 5.469 -19.375 10.797 1 98.88 84 GLY A CA 1
ATOM 661 C C . GLY A 1 84 ? 4.371 -18.938 9.844 1 98.88 84 GLY A C 1
ATOM 662 O O . GLY A 1 84 ? 4.5 -19.094 8.633 1 98.88 84 GLY A O 1
ATOM 663 N N . ALA A 1 85 ? 3.303 -18.297 10.43 1 98.88 85 ALA A N 1
ATOM 664 C CA . ALA A 1 85 ? 2.162 -17.891 9.609 1 98.88 85 ALA A CA 1
ATOM 665 C C . ALA A 1 85 ? 1.477 -16.672 10.203 1 98.88 85 ALA A C 1
ATOM 667 O O . ALA A 1 85 ? 1.537 -16.438 11.414 1 98.88 85 ALA A O 1
ATOM 668 N N . TRP A 1 86 ? 0.954 -15.805 9.383 1 98.94 86 TRP A N 1
ATOM 669 C CA . TRP A 1 86 ? 0.025 -14.742 9.734 1 98.94 86 TRP A CA 1
ATOM 670 C C . TRP A 1 86 ? -1.356 -15 9.141 1 98.94 86 TRP A C 1
ATOM 672 O O . TRP A 1 86 ? -1.483 -15.312 7.957 1 98.94 86 TRP A O 1
ATOM 682 N N . PHE A 1 87 ? -2.367 -15.016 9.969 1 98.94 87 PHE A N 1
ATOM 683 C CA . PHE A 1 87 ? -3.748 -14.961 9.5 1 98.94 87 PHE A CA 1
ATOM 684 C C . PHE A 1 87 ? -4.316 -13.555 9.656 1 98.94 87 PHE A C 1
ATOM 686 O O . PHE A 1 87 ? -4.508 -13.078 10.781 1 98.94 87 PHE A O 1
ATOM 693 N N . VAL A 1 88 ? -4.586 -12.875 8.555 1 98.88 88 VAL A N 1
ATOM 694 C CA . VAL A 1 88 ? -5.094 -11.508 8.531 1 98.88 88 VAL A CA 1
ATOM 695 C C . VAL A 1 88 ? -6.598 -11.523 8.258 1 98.88 88 VAL A C 1
ATOM 697 O O . VAL A 1 88 ? -7.047 -12.047 7.234 1 98.88 88 VAL A O 1
ATOM 700 N N . LEU A 1 89 ? -7.344 -10.93 9.109 1 98.25 89 LEU A N 1
ATOM 701 C CA . LEU A 1 89 ? -8.797 -10.898 8.984 1 98.25 89 LEU A CA 1
ATOM 702 C C . LEU A 1 89 ? -9.227 -10.023 7.812 1 98.25 89 LEU A C 1
ATOM 704 O O . LEU A 1 89 ? -8.633 -8.969 7.57 1 98.25 89 LEU A O 1
ATOM 708 N N . SER A 1 90 ? -10.266 -10.484 7.133 1 97.94 90 SER A N 1
ATOM 709 C CA . SER A 1 90 ? -10.891 -9.609 6.152 1 97.94 90 SER A CA 1
ATOM 710 C C . SER A 1 90 ? -11.305 -8.281 6.785 1 97.94 90 SER A C 1
ATOM 712 O O . SER A 1 90 ? -11.742 -8.25 7.938 1 97.94 90 SER A O 1
ATOM 714 N N . GLU A 1 91 ? -11.18 -7.191 6.039 1 96.44 91 GLU A N 1
ATOM 715 C CA . GLU A 1 91 ? -11.445 -5.855 6.566 1 96.44 91 GLU A CA 1
ATOM 716 C C . GLU A 1 91 ? -12.875 -5.738 7.086 1 96.44 91 GLU A C 1
ATOM 718 O O . GLU A 1 91 ? -13.102 -5.254 8.195 1 96.44 91 GLU A O 1
ATOM 723 N N . PRO A 1 92 ? -13.945 -6.223 6.324 1 94.38 92 PRO A N 1
ATOM 724 C CA . PRO A 1 92 ? -15.305 -6.105 6.859 1 94.38 92 PRO A CA 1
ATOM 725 C C . PRO A 1 92 ? -15.492 -6.875 8.164 1 94.38 92 PRO A C 1
ATOM 727 O O . PRO A 1 92 ? -16.156 -6.387 9.086 1 94.38 92 PRO A O 1
ATOM 730 N N . PHE A 1 93 ? -14.992 -8.078 8.297 1 96.06 93 PHE A N 1
ATOM 731 C CA . PHE A 1 93 ? -15.117 -8.859 9.523 1 96.06 93 PHE A CA 1
ATOM 732 C C . PHE A 1 93 ? -14.367 -8.188 10.664 1 96.06 93 PHE A C 1
ATOM 734 O O . PHE A 1 93 ? -14.891 -8.086 11.781 1 96.06 93 PHE A O 1
ATOM 741 N N . TYR A 1 94 ? -13.125 -7.707 10.367 1 96.06 94 TYR A N 1
ATOM 742 C CA . TYR A 1 94 ? -12.312 -7.02 11.359 1 96.06 94 TYR A CA 1
ATOM 743 C C . TYR A 1 94 ? -13.039 -5.809 11.93 1 96.06 94 TYR A C 1
ATOM 745 O O . TYR A 1 94 ? -13.062 -5.598 13.141 1 96.06 94 TYR A O 1
ATOM 753 N N . GLN A 1 95 ? -13.602 -4.988 11.039 1 94.44 95 GLN A N 1
ATOM 754 C CA . GLN A 1 95 ? -14.305 -3.793 11.477 1 94.44 95 GLN A CA 1
ATOM 755 C C . GLN A 1 95 ? -15.523 -4.152 12.328 1 94.44 95 GLN A C 1
ATOM 757 O O . GLN A 1 95 ? -15.836 -3.461 13.297 1 94.44 95 GLN A O 1
ATOM 762 N N . SER A 1 96 ? -16.219 -5.23 11.914 1 93.06 96 SER A N 1
ATOM 763 C CA . SER A 1 96 ? -17.359 -5.684 12.711 1 93.06 96 SER A CA 1
ATOM 764 C C . SER A 1 96 ? -16.922 -6.121 14.102 1 93.06 96 SER A C 1
ATOM 766 O O . SER A 1 96 ? -17.609 -5.855 15.086 1 93.06 96 SER A O 1
ATOM 768 N N . LEU A 1 97 ? -15.836 -6.797 14.141 1 92.44 97 LEU A N 1
ATOM 769 C CA . LEU A 1 97 ? -15.297 -7.246 15.422 1 92.44 97 LEU A CA 1
ATOM 770 C C . LEU A 1 97 ? -14.883 -6.059 16.281 1 92.44 97 LEU A C 1
ATOM 772 O O . LEU A 1 97 ? -15.133 -6.043 17.484 1 92.44 97 LEU A O 1
ATOM 776 N N . ARG A 1 98 ? -14.203 -5.086 15.703 1 89.31 98 ARG A N 1
ATOM 777 C CA . ARG A 1 98 ? -13.719 -3.898 16.406 1 89.31 98 ARG A CA 1
ATOM 778 C C . ARG A 1 98 ? -14.883 -3.104 17 1 89.31 98 ARG A C 1
ATOM 780 O O . ARG A 1 98 ? -14.766 -2.551 18.094 1 89.31 98 ARG A O 1
ATOM 787 N N . GLN A 1 99 ? -15.961 -3.01 16.266 1 86.94 99 GLN A N 1
ATOM 788 C CA . GLN A 1 99 ? -17.141 -2.264 16.719 1 86.94 99 GLN A CA 1
ATOM 789 C C . GLN A 1 99 ? -17.828 -2.98 17.875 1 86.94 99 GLN A C 1
ATOM 791 O O . GLN A 1 99 ? -18.328 -2.338 18.797 1 86.94 99 GLN A O 1
ATOM 796 N N . ALA A 1 100 ? -17.859 -4.254 17.797 1 84.88 100 ALA A N 1
ATOM 797 C CA . ALA A 1 100 ? -18.547 -5.039 18.812 1 84.88 100 ALA A CA 1
ATOM 798 C C . ALA A 1 100 ? -17.719 -5.102 20.094 1 84.88 100 ALA A C 1
ATOM 800 O O . ALA A 1 100 ? -18.25 -4.898 21.188 1 84.88 100 ALA A O 1
ATOM 801 N N . SER A 1 101 ? -16.484 -5.461 19.984 1 78.44 101 SER A N 1
ATOM 802 C CA . SER A 1 101 ? -15.586 -5.586 21.141 1 78.44 101 SER A CA 1
ATOM 803 C C . SER A 1 101 ? -14.156 -5.195 20.781 1 78.44 101 SER A C 1
ATOM 805 O O . SER A 1 101 ? -13.367 -6.039 20.359 1 78.44 101 SER A O 1
ATOM 807 N N . PRO A 1 102 ? -14.031 -3.979 21.031 1 65.56 102 PRO A N 1
ATOM 808 C CA . PRO A 1 102 ? -12.672 -3.576 20.656 1 65.56 102 PRO A CA 1
ATOM 809 C C . PRO A 1 102 ? -11.594 -4.273 21.469 1 65.56 102 PRO A C 1
ATOM 811 O O . PRO A 1 102 ? -11.734 -4.41 22.688 1 65.56 102 PRO A O 1
ATOM 814 N N . SER A 1 103 ? -10.969 -5.273 20.828 1 65.44 103 SER A N 1
ATOM 815 C CA . SER A 1 103 ? -9.789 -5.883 21.438 1 65.44 103 SER A CA 1
ATOM 816 C C . SER A 1 103 ? -8.508 -5.383 20.797 1 65.44 103 SER A C 1
ATOM 818 O O . SER A 1 103 ? -8.445 -5.219 19.578 1 65.44 103 SER A O 1
ATOM 820 N N . LEU A 1 104 ? -7.668 -5.035 21.672 1 67.94 104 LEU A N 1
ATOM 821 C CA . LEU A 1 104 ? -6.379 -4.531 21.203 1 67.94 104 LEU A CA 1
ATOM 822 C C . LEU A 1 104 ? -5.348 -5.652 21.141 1 67.94 104 LEU A C 1
ATOM 824 O O . LEU A 1 104 ? -4.203 -5.426 20.75 1 67.94 104 LEU A O 1
ATOM 828 N N . GLU A 1 105 ? -5.887 -6.887 21.344 1 84.38 105 GLU A N 1
ATOM 829 C CA . GLU A 1 105 ? -5.051 -8.078 21.25 1 84.38 105 GLU A CA 1
ATOM 830 C C . GLU A 1 105 ? -5.242 -8.773 19.891 1 84.38 105 GLU A C 1
ATOM 832 O O . GLU A 1 105 ? -6.082 -8.359 19.094 1 84.38 105 GLU A O 1
ATOM 837 N N . GLN A 1 106 ? -4.352 -9.75 19.656 1 92.06 106 GLN A N 1
ATOM 838 C CA . GLN A 1 106 ? -4.52 -10.547 18.438 1 92.06 106 GLN A CA 1
ATOM 839 C C . GLN A 1 106 ? -5.879 -11.242 18.422 1 92.06 106 GLN A C 1
ATOM 841 O O . GLN A 1 106 ? -6.465 -11.492 19.484 1 92.06 106 GLN A O 1
ATOM 846 N N . PRO A 1 107 ? -6.391 -11.523 17.219 1 94.81 107 PRO A N 1
ATOM 847 C CA . PRO A 1 107 ? -7.688 -12.203 17.172 1 94.81 107 PRO A CA 1
ATOM 848 C C . PRO A 1 107 ? -7.637 -13.602 17.781 1 94.81 107 PRO A C 1
ATOM 850 O O . PRO A 1 107 ? -6.625 -14.297 17.656 1 94.81 107 PRO A O 1
ATOM 853 N N . SER A 1 108 ? -8.695 -14.008 18.438 1 94.25 108 SER A N 1
ATOM 854 C CA . SER A 1 108 ? -8.812 -15.352 18.984 1 94.25 108 SER A CA 1
ATOM 855 C C . SER A 1 108 ? -9.008 -16.391 17.891 1 94.25 108 SER A C 1
ATOM 857 O O . SER A 1 108 ? -9.359 -16.031 16.75 1 94.25 108 SER A O 1
ATOM 859 N N . LEU A 1 109 ? -8.75 -17.625 18.266 1 96.06 109 LEU A N 1
ATOM 860 C CA . LEU A 1 109 ? -9.008 -18.719 17.312 1 96.06 109 LEU A CA 1
ATOM 861 C C . LEU A 1 109 ? -10.492 -18.781 16.969 1 96.06 109 LEU A C 1
ATOM 863 O O . LEU A 1 109 ? -10.859 -19.125 15.844 1 96.06 109 LEU A O 1
ATOM 867 N N . ALA A 1 110 ? -11.336 -18.438 17.891 1 96.44 110 ALA A N 1
ATOM 868 C CA . ALA A 1 110 ? -12.781 -18.391 17.656 1 96.44 110 ALA A CA 1
ATOM 869 C C . ALA A 1 110 ? -13.133 -17.359 16.594 1 96.44 110 ALA A C 1
ATOM 871 O O . ALA A 1 110 ? -13.992 -17.594 15.75 1 96.44 110 ALA A O 1
ATOM 872 N N . ALA A 1 111 ? -12.469 -16.188 16.672 1 96.06 111 ALA A N 1
ATOM 873 C CA . ALA A 1 111 ? -12.68 -15.156 15.664 1 96.06 111 ALA A CA 1
ATOM 874 C C . ALA A 1 111 ? -12.219 -15.617 14.289 1 96.06 111 ALA A C 1
ATOM 876 O O . ALA A 1 111 ? -12.875 -15.352 13.281 1 96.06 111 ALA A O 1
ATOM 877 N N . VAL A 1 112 ? -11.062 -16.312 14.289 1 98.19 112 VAL A N 1
ATOM 878 C CA . VAL A 1 112 ? -10.531 -16.859 13.039 1 98.19 112 VAL A CA 1
ATOM 879 C C . VAL A 1 112 ? -11.523 -17.859 12.445 1 98.19 112 VAL A C 1
ATOM 881 O O . VAL A 1 112 ? -11.812 -17.828 11.25 1 98.19 112 VAL A O 1
ATOM 884 N N . GLN A 1 113 ? -12.062 -18.719 13.281 1 98.62 113 GLN A N 1
ATOM 885 C CA . GLN A 1 113 ? -13.016 -19.734 12.852 1 98.62 113 GLN A CA 1
ATOM 886 C C . GLN A 1 113 ? -14.281 -19.094 12.273 1 98.62 113 GLN A C 1
ATOM 888 O O . GLN A 1 113 ? -14.805 -19.562 11.258 1 98.62 113 GLN A O 1
ATOM 893 N N . GLU A 1 114 ? -14.719 -18.078 12.898 1 98 114 GLU A N 1
ATOM 894 C CA . GLU A 1 114 ? -15.875 -17.359 12.367 1 98 114 GLU A CA 1
ATOM 895 C C . GLU A 1 114 ? -15.539 -16.672 11.055 1 98 114 GLU A C 1
ATOM 897 O O . GLU A 1 114 ? -16.344 -16.672 10.117 1 98 114 GLU A O 1
ATOM 902 N N . ALA A 1 115 ? -14.367 -16.094 10.977 1 98.25 115 ALA A N 1
ATOM 903 C CA . ALA A 1 115 ? -13.953 -15.344 9.789 1 98.25 115 ALA A CA 1
ATOM 904 C C . ALA A 1 115 ? -13.883 -16.266 8.57 1 98.25 115 ALA A C 1
ATOM 906 O O . ALA A 1 115 ? -14.328 -15.891 7.484 1 98.25 115 ALA A O 1
ATOM 907 N N . VAL A 1 116 ? -13.297 -17.469 8.695 1 98.56 116 VAL A N 1
ATOM 908 C CA . VAL A 1 116 ? -13.102 -18.359 7.555 1 98.56 116 VAL A CA 1
ATOM 909 C C . VAL A 1 116 ? -14.445 -18.906 7.094 1 98.56 116 VAL A C 1
ATOM 911 O O . VAL A 1 116 ? -14.586 -19.344 5.945 1 98.56 116 VAL A O 1
ATOM 914 N N . ARG A 1 117 ? -15.477 -18.891 7.949 1 97.5 117 ARG A N 1
ATOM 915 C CA . ARG A 1 117 ? -16.797 -19.406 7.605 1 97.5 117 ARG A CA 1
ATOM 916 C C . ARG A 1 117 ? -17.641 -18.328 6.934 1 97.5 117 ARG A C 1
ATOM 918 O O . ARG A 1 117 ? -18.594 -18.625 6.199 1 97.5 117 ARG A O 1
ATOM 925 N N . THR A 1 118 ? -17.281 -17.062 7.223 1 96.56 118 THR A N 1
ATOM 926 C CA . THR A 1 118 ? -18.172 -15.984 6.797 1 96.56 118 THR A CA 1
ATOM 927 C C . THR A 1 118 ? -17.578 -15.227 5.613 1 96.56 118 THR A C 1
ATOM 929 O O . THR A 1 118 ? -18.297 -14.586 4.848 1 96.56 118 THR A O 1
ATOM 932 N N . CYS A 1 119 ? -16.219 -15.242 5.469 1 97.19 119 CYS A N 1
ATOM 933 C CA . CYS A 1 119 ? -15.531 -14.539 4.391 1 97.19 119 CYS A CA 1
ATOM 934 C C . CYS A 1 119 ? -14.625 -15.484 3.615 1 97.19 119 CYS A C 1
ATOM 936 O O . CYS A 1 119 ? -14.047 -16.406 4.191 1 97.19 119 CYS A O 1
ATOM 938 N N . PRO A 1 120 ? -14.547 -15.258 2.264 1 98.25 120 PRO A N 1
ATOM 939 C CA . PRO A 1 120 ? -13.547 -16.031 1.536 1 98.25 120 PRO A CA 1
ATOM 940 C C . PRO A 1 120 ? -12.133 -15.82 2.074 1 98.25 120 PRO A C 1
ATOM 942 O O . PRO A 1 120 ? -11.867 -14.82 2.742 1 98.25 120 PRO A O 1
ATOM 945 N N . THR A 1 121 ? -11.289 -16.781 1.846 1 98.88 121 THR A N 1
ATOM 946 C CA . THR A 1 121 ? -9.93 -16.719 2.354 1 98.88 121 THR A CA 1
ATOM 947 C C . THR A 1 121 ? -8.922 -16.906 1.223 1 98.88 121 THR A C 1
ATOM 949 O O . THR A 1 121 ? -9.086 -17.797 0.388 1 98.88 121 THR A O 1
ATOM 952 N N . ILE A 1 122 ? -7.953 -16.031 1.148 1 98.94 122 ILE A N 1
ATOM 953 C CA . ILE A 1 122 ? -6.82 -16.219 0.25 1 98.94 122 ILE A CA 1
ATOM 954 C C . ILE A 1 122 ? -5.691 -16.938 0.986 1 98.94 122 ILE A C 1
ATOM 956 O O . ILE A 1 122 ? -5.25 -16.5 2.047 1 98.94 122 ILE A O 1
ATOM 960 N N . LEU A 1 123 ? -5.332 -18.062 0.522 1 98.94 123 LEU A N 1
ATOM 961 C CA . LEU A 1 123 ? -4.078 -18.703 0.908 1 98.94 123 LEU A CA 1
ATOM 962 C C . LEU A 1 123 ? -2.926 -18.219 0.039 1 98.94 123 LEU A C 1
ATOM 964 O O . LEU A 1 123 ? -2.826 -18.578 -1.135 1 98.94 123 LEU A O 1
ATOM 968 N N . TYR A 1 124 ? -2.08 -17.391 0.636 1 98.94 124 TYR A N 1
ATOM 969 C CA . TYR A 1 124 ? -1.096 -16.609 -0.114 1 98.94 124 TYR A CA 1
ATOM 970 C C . TYR A 1 124 ? 0.29 -17.234 0.002 1 98.94 124 TYR A C 1
ATOM 972 O O . TYR A 1 124 ? 0.786 -17.469 1.108 1 98.94 124 TYR A O 1
ATOM 980 N N . PHE A 1 125 ? 0.942 -17.469 -1.144 1 98.94 125 PHE A N 1
ATOM 981 C CA . PHE A 1 125 ? 2.301 -18 -1.2 1 98.94 125 PHE A CA 1
ATOM 982 C C . PHE A 1 125 ? 3.25 -16.984 -1.826 1 98.94 125 PHE A C 1
ATOM 984 O O . PHE A 1 125 ? 3.113 -16.641 -3.002 1 98.94 125 PHE A O 1
ATOM 991 N N . HIS A 1 126 ? 4.211 -16.547 -1.038 1 98.62 126 HIS A N 1
ATOM 992 C CA . HIS A 1 126 ? 5.086 -15.469 -1.471 1 98.62 126 HIS A CA 1
ATOM 993 C C . HIS A 1 126 ? 6.246 -16 -2.305 1 98.62 126 HIS A C 1
ATOM 995 O O . HIS A 1 126 ? 6.438 -17.219 -2.408 1 98.62 126 HIS A O 1
ATOM 1001 N N . GLY A 1 127 ? 6.977 -15.117 -2.945 1 97.62 127 GLY A N 1
ATOM 1002 C CA . GLY A 1 127 ? 8.109 -15.438 -3.797 1 97.62 127 GLY A CA 1
ATOM 1003 C C . GLY A 1 127 ? 9.367 -15.758 -3.016 1 97.62 127 GLY A C 1
ATOM 1004 O O . GLY A 1 127 ? 9.312 -16.016 -1.812 1 97.62 127 GLY A O 1
ATOM 1005 N N . ASN A 1 128 ? 10.492 -15.789 -3.711 1 95.62 128 ASN A N 1
ATOM 1006 C CA . ASN A 1 128 ? 11.773 -16.062 -3.066 1 95.62 128 ASN A CA 1
ATOM 1007 C C . ASN A 1 128 ? 12.219 -14.906 -2.186 1 95.62 128 ASN A C 1
ATOM 1009 O O . ASN A 1 128 ? 11.656 -13.812 -2.256 1 95.62 128 ASN A O 1
ATOM 1013 N N . ALA A 1 129 ? 13.094 -15.227 -1.315 1 96 129 ALA A N 1
ATOM 1014 C CA . ALA A 1 129 ? 13.719 -14.273 -0.404 1 96 129 ALA A CA 1
ATOM 1015 C C . ALA A 1 129 ? 12.703 -13.68 0.564 1 96 129 ALA A C 1
ATOM 1017 O O . ALA A 1 129 ? 11.5 -13.969 0.466 1 96 129 ALA A O 1
ATOM 1018 N N . ALA A 1 130 ? 13.18 -12.938 1.516 1 97.5 130 ALA A N 1
ATOM 1019 C CA . ALA A 1 130 ? 12.43 -12.117 2.467 1 97.5 130 ALA A CA 1
ATOM 1020 C C . ALA A 1 130 ? 11.539 -12.977 3.355 1 97.5 130 ALA A C 1
ATOM 1022 O O . ALA A 1 130 ? 11.867 -14.133 3.639 1 97.5 130 ALA A O 1
ATOM 1023 N N . THR A 1 131 ? 10.586 -12.359 4.02 1 98.5 131 THR A N 1
ATOM 1024 C CA . THR A 1 131 ? 9.68 -12.992 4.973 1 98.5 131 THR A CA 1
ATOM 1025 C C . THR A 1 131 ? 8.242 -12.547 4.73 1 98.5 131 THR A C 1
ATOM 1027 O O . THR A 1 131 ? 7.992 -11.688 3.881 1 98.5 131 THR A O 1
ATOM 1030 N N . ARG A 1 132 ? 7.352 -13.172 5.453 1 98.62 132 ARG A N 1
ATOM 1031 C CA . ARG A 1 132 ? 5.945 -12.797 5.344 1 98.62 132 ARG A CA 1
ATOM 1032 C C . ARG A 1 132 ? 5.73 -11.344 5.75 1 98.62 132 ARG A C 1
ATOM 1034 O O . ARG A 1 132 ? 4.688 -10.758 5.453 1 98.62 132 ARG A O 1
ATOM 1041 N N . ALA A 1 133 ? 6.734 -10.719 6.406 1 98.56 133 ALA A N 1
ATOM 1042 C CA . ALA A 1 133 ? 6.602 -9.336 6.871 1 98.56 133 ALA A CA 1
ATOM 1043 C C . ALA A 1 133 ? 7.195 -8.359 5.863 1 98.56 133 ALA A C 1
ATOM 1045 O O . ALA A 1 133 ? 7.258 -7.156 6.117 1 98.56 133 ALA A O 1
ATOM 1046 N N . ALA A 1 134 ? 7.664 -8.898 4.734 1 98.25 134 ALA A N 1
ATOM 1047 C CA . ALA A 1 134 ? 8.211 -7.996 3.725 1 98.25 134 ALA A CA 1
ATOM 1048 C C . ALA A 1 134 ? 7.188 -6.945 3.311 1 98.25 134 ALA A C 1
ATOM 1050 O O . ALA A 1 134 ? 6.004 -7.25 3.156 1 98.25 134 ALA A O 1
ATOM 1051 N N . PRO A 1 135 ? 7.641 -5.664 3.068 1 96.25 135 PRO A N 1
ATOM 1052 C CA . PRO A 1 135 ? 6.715 -4.547 2.877 1 96.25 135 PRO A CA 1
ATOM 1053 C C . PRO A 1 135 ? 5.73 -4.781 1.735 1 96.25 135 PRO A C 1
ATOM 1055 O O . PRO A 1 135 ? 4.527 -4.555 1.895 1 96.25 135 PRO A O 1
ATOM 1058 N N . ARG A 1 136 ? 6.211 -5.262 0.556 1 96.56 136 ARG A N 1
ATOM 1059 C CA . ARG A 1 136 ? 5.32 -5.473 -0.58 1 96.56 136 ARG A CA 1
ATOM 1060 C C . ARG A 1 136 ? 4.316 -6.586 -0.288 1 96.56 136 ARG A C 1
ATOM 1062 O O . ARG A 1 136 ? 3.176 -6.531 -0.75 1 96.56 136 ARG A O 1
ATOM 1069 N N . ARG A 1 137 ? 4.711 -7.578 0.424 1 98.62 137 ARG A N 1
ATOM 1070 C CA . ARG A 1 137 ? 3.818 -8.672 0.785 1 98.62 137 ARG A CA 1
ATOM 1071 C C . ARG A 1 137 ? 2.725 -8.195 1.735 1 98.62 137 ARG A C 1
ATOM 1073 O O . ARG A 1 137 ? 1.549 -8.516 1.549 1 98.62 137 ARG A O 1
ATOM 1080 N N . VAL A 1 138 ? 3.107 -7.367 2.719 1 98.5 138 VAL A N 1
ATOM 1081 C CA . VAL A 1 138 ? 2.129 -6.82 3.654 1 98.5 138 VAL A CA 1
ATOM 1082 C C . VAL A 1 138 ? 1.144 -5.922 2.908 1 98.5 138 VAL A C 1
ATOM 1084 O O . VAL A 1 138 ? -0.046 -5.891 3.232 1 98.5 138 VAL A O 1
ATOM 1087 N N . GLN A 1 139 ? 1.657 -5.211 1.891 1 98.06 139 GLN A N 1
ATOM 1088 C CA . GLN A 1 139 ? 0.762 -4.414 1.06 1 98.06 139 GLN A CA 1
ATOM 1089 C C . GLN A 1 139 ? -0.27 -5.297 0.361 1 98.06 139 GLN A C 1
ATOM 1091 O O . GLN A 1 139 ? -1.425 -4.895 0.196 1 98.06 139 GLN A O 1
ATOM 1096 N N . HIS A 1 140 ? 0.133 -6.484 -0.063 1 98.62 140 HIS A N 1
ATOM 1097 C CA . HIS A 1 140 ? -0.815 -7.426 -0.646 1 98.62 140 HIS A CA 1
ATOM 1098 C C . HIS A 1 140 ? -1.884 -7.832 0.364 1 98.62 140 HIS A C 1
ATOM 1100 O O . HIS A 1 140 ? -3.076 -7.82 0.051 1 98.62 140 HIS A O 1
ATOM 1106 N N . TYR A 1 141 ? -1.449 -8.148 1.638 1 98.69 141 TYR A N 1
ATOM 1107 C CA . TYR A 1 141 ? -2.396 -8.547 2.672 1 98.69 141 TYR A CA 1
ATOM 1108 C C . TYR A 1 141 ? -3.443 -7.469 2.904 1 98.69 141 TYR A C 1
ATOM 1110 O O . TYR A 1 141 ? -4.641 -7.758 2.955 1 98.69 141 TYR A O 1
ATOM 1118 N N . SER A 1 142 ? -2.887 -6.254 2.996 1 98.06 142 SER A N 1
ATOM 1119 C CA . SER A 1 142 ? -3.762 -5.113 3.26 1 98.06 142 SER A CA 1
ATOM 1120 C C . SER A 1 142 ? -4.742 -4.895 2.113 1 98.06 142 SER A C 1
ATOM 1122 O O . SER A 1 142 ? -5.938 -4.699 2.34 1 98.06 142 SER A O 1
ATOM 1124 N N . ALA A 1 143 ? -4.242 -4.957 0.875 1 97.81 143 ALA A N 1
ATOM 1125 C CA . ALA A 1 143 ? -5.082 -4.727 -0.296 1 97.81 143 ALA A CA 1
ATOM 1126 C C . ALA A 1 143 ? -6.117 -5.836 -0.459 1 97.81 143 ALA A C 1
ATOM 1128 O O . ALA A 1 143 ? -7.293 -5.566 -0.71 1 97.81 143 ALA A O 1
ATOM 1129 N N . PHE A 1 144 ? -5.68 -7.105 -0.286 1 98.38 144 PHE A N 1
ATOM 1130 C CA . PHE A 1 144 ? -6.586 -8.242 -0.437 1 98.38 144 PHE A CA 1
ATOM 1131 C C . PHE A 1 144 ? -7.676 -8.211 0.628 1 98.38 144 PHE A C 1
ATOM 1133 O O . PHE A 1 144 ? -8.844 -8.469 0.336 1 98.38 144 PHE A O 1
ATOM 1140 N N . SER A 1 145 ? -7.316 -7.875 1.869 1 97.75 145 SER A N 1
ATOM 1141 C CA . SER A 1 145 ? -8.297 -7.867 2.949 1 97.75 145 SER A CA 1
ATOM 1142 C C . SER A 1 145 ? -9.305 -6.734 2.771 1 97.75 145 SER A C 1
ATOM 1144 O O . SER A 1 145 ? -10.477 -6.879 3.133 1 97.75 145 SER A O 1
ATOM 1146 N N . SER A 1 146 ? -8.836 -5.59 2.182 1 96.19 146 SER A N 1
ATOM 1147 C CA . SER A 1 146 ? -9.711 -4.422 2.086 1 96.19 146 SER A CA 1
ATOM 1148 C C . SER A 1 146 ? -10.477 -4.414 0.77 1 96.19 146 SER A C 1
ATOM 1150 O O . SER A 1 146 ? -11.711 -4.445 0.766 1 96.19 146 SER A O 1
ATOM 1152 N N . ARG A 1 147 ? -9.789 -4.555 -0.388 1 96 147 ARG A N 1
ATOM 1153 C CA . ARG A 1 147 ? -10.43 -4.398 -1.689 1 96 147 ARG A CA 1
ATOM 1154 C C . ARG A 1 147 ? -11.164 -5.676 -2.094 1 96 147 ARG A C 1
ATOM 1156 O O . ARG A 1 147 ? -12.242 -5.613 -2.688 1 96 147 ARG A O 1
ATOM 1163 N N . LEU A 1 148 ? -10.5 -6.82 -1.763 1 97 148 LEU A N 1
ATOM 1164 C CA . LEU A 1 148 ? -11.125 -8.078 -2.16 1 97 148 LEU A CA 1
ATOM 1165 C C . LEU A 1 148 ? -11.969 -8.648 -1.024 1 97 148 LEU A C 1
ATOM 1167 O O . LEU A 1 148 ? -12.664 -9.656 -1.205 1 97 148 LEU A O 1
ATOM 1171 N N . ARG A 1 149 ? -11.922 -8.07 0.155 1 96.75 149 ARG A N 1
ATOM 1172 C CA . ARG A 1 149 ? -12.727 -8.453 1.312 1 96.75 149 ARG A CA 1
ATOM 1173 C C . ARG A 1 149 ? -12.508 -9.922 1.666 1 96.75 149 ARG A C 1
ATOM 1175 O O . ARG A 1 149 ? -13.477 -10.656 1.87 1 96.75 149 ARG A O 1
ATOM 1182 N N . THR A 1 150 ? -11.281 -10.305 1.701 1 98.44 150 THR A N 1
ATOM 1183 C CA . THR A 1 150 ? -10.914 -11.688 1.998 1 98.44 150 THR A CA 1
ATOM 1184 C C . THR A 1 150 ? -10.031 -11.75 3.24 1 98.44 150 THR A C 1
ATOM 1186 O O . THR A 1 150 ? -9.328 -10.789 3.562 1 98.44 150 THR A O 1
ATOM 1189 N N . ASN A 1 151 ? -10.164 -12.875 3.996 1 98.81 151 ASN A N 1
ATOM 1190 C CA . ASN A 1 151 ? -9.055 -13.211 4.883 1 98.81 151 ASN A CA 1
ATOM 1191 C C . ASN A 1 151 ? -7.797 -13.57 4.098 1 98.81 151 ASN A C 1
ATOM 1193 O O . ASN A 1 151 ? -7.871 -13.883 2.91 1 98.81 151 ASN A O 1
ATOM 1197 N N . VAL A 1 152 ? -6.66 -13.461 4.75 1 98.94 152 VAL A N 1
ATOM 1198 C CA . VAL A 1 152 ? -5.414 -13.883 4.117 1 98.94 152 VAL A CA 1
ATOM 1199 C C . VAL A 1 152 ? -4.605 -14.75 5.078 1 98.94 152 VAL A C 1
ATOM 1201 O O . VAL A 1 152 ? -4.32 -14.336 6.203 1 98.94 152 VAL A O 1
ATOM 1204 N N . LEU A 1 153 ? -4.297 -15.938 4.711 1 98.94 153 LEU A N 1
ATOM 1205 C CA . LEU A 1 153 ? -3.281 -16.734 5.395 1 98.94 153 LEU A CA 1
ATOM 1206 C C . LEU A 1 153 ? -1.965 -16.703 4.625 1 98.94 153 LEU A C 1
ATOM 1208 O O . LEU A 1 153 ? -1.907 -17.141 3.473 1 98.94 153 LEU A O 1
ATOM 1212 N N . ALA A 1 154 ? -0.998 -16.172 5.191 1 98.94 154 ALA A N 1
ATOM 1213 C CA . ALA A 1 154 ? 0.346 -16.109 4.617 1 98.94 154 ALA A CA 1
ATOM 1214 C C . ALA A 1 154 ? 1.326 -16.938 5.449 1 98.94 154 ALA A C 1
ATOM 1216 O O . ALA A 1 154 ? 1.342 -16.844 6.68 1 98.94 154 ALA A O 1
ATOM 1217 N N . ILE A 1 155 ? 2.174 -17.719 4.801 1 98.88 155 ILE A N 1
ATOM 1218 C CA . ILE A 1 155 ? 3.131 -18.531 5.531 1 98.88 155 ILE A CA 1
ATOM 1219 C C . ILE A 1 155 ? 4.547 -18.219 5.055 1 98.88 155 ILE A C 1
ATOM 1221 O O . ILE A 1 155 ? 4.746 -17.797 3.918 1 98.88 155 ILE A O 1
ATOM 1225 N N . ASP A 1 156 ? 5.496 -18.312 5.93 1 98.88 156 ASP A N 1
ATOM 1226 C CA . ASP A 1 156 ? 6.891 -18.516 5.543 1 98.88 156 ASP A CA 1
ATOM 1227 C C . ASP A 1 156 ? 7.219 -20 5.406 1 98.88 156 ASP A C 1
ATOM 1229 O O . ASP A 1 156 ? 7.008 -20.781 6.336 1 98.88 156 ASP A O 1
ATOM 1233 N N . TYR A 1 157 ? 7.715 -20.312 4.227 1 98.69 157 TYR A N 1
ATOM 1234 C CA . TYR A 1 157 ? 8.102 -21.703 4.004 1 98.69 157 TYR A CA 1
ATOM 1235 C C . TYR A 1 157 ? 9.211 -22.125 4.965 1 98.69 157 TYR A C 1
ATOM 1237 O O . TYR A 1 157 ? 9.844 -21.281 5.594 1 98.69 157 TYR A O 1
ATOM 1245 N N . ARG A 1 158 ? 9.359 -23.531 5.059 1 98.75 158 ARG A N 1
ATOM 1246 C CA . ARG A 1 158 ? 10.5 -24.016 5.828 1 98.75 158 ARG A CA 1
ATOM 1247 C C . ARG A 1 158 ? 11.789 -23.312 5.406 1 98.75 158 ARG A C 1
ATOM 1249 O O . ARG A 1 158 ? 12.039 -23.141 4.211 1 98.75 158 ARG A O 1
ATOM 1256 N N . GLY A 1 159 ? 12.492 -22.875 6.414 1 98 159 GLY A N 1
ATOM 1257 C CA . GLY A 1 159 ? 13.75 -22.172 6.168 1 98 159 GLY A CA 1
ATOM 1258 C C . GLY A 1 159 ? 13.586 -20.672 6.051 1 98 159 GLY A C 1
ATOM 1259 O O . GLY A 1 159 ? 14.562 -19.938 6.16 1 98 159 GLY A O 1
ATOM 1260 N N . PHE A 1 160 ? 12.461 -20.141 5.816 1 98.44 160 PHE A N 1
ATOM 1261 C CA . PHE A 1 160 ? 12.203 -18.719 5.668 1 98.44 160 PHE A CA 1
ATOM 1262 C C . PHE A 1 160 ? 11.781 -18.094 6.996 1 98.44 160 PHE A C 1
ATOM 1264 O O . PHE A 1 160 ? 11.18 -18.766 7.836 1 98.44 160 PHE A O 1
ATOM 1271 N N . GLY A 1 161 ? 12.062 -16.797 7.133 1 97.69 161 GLY A N 1
ATOM 1272 C CA . GLY A 1 161 ? 11.617 -16.078 8.312 1 97.69 161 GLY A CA 1
ATOM 1273 C C . GLY A 1 161 ? 11.984 -16.766 9.609 1 97.69 161 GLY A C 1
ATOM 1274 O O . GLY A 1 161 ? 13.156 -17.062 9.852 1 97.69 161 GLY A O 1
ATOM 1275 N N . ASP A 1 162 ? 10.961 -17.109 10.398 1 97.88 162 ASP A N 1
ATOM 1276 C CA . ASP A 1 162 ? 11.188 -17.797 11.664 1 97.88 162 ASP A CA 1
ATOM 1277 C C . ASP A 1 162 ? 10.75 -19.25 11.586 1 97.88 162 ASP A C 1
ATOM 1279 O O . ASP A 1 162 ? 10.5 -19.891 12.609 1 97.88 162 ASP A O 1
ATOM 1283 N N . SER A 1 163 ? 10.531 -19.719 10.352 1 98.62 163 SER A N 1
ATOM 1284 C CA . SER A 1 163 ? 10.203 -21.125 10.141 1 98.62 163 SER A CA 1
ATOM 1285 C C . SER A 1 163 ? 11.445 -22 10.289 1 98.62 163 SER A C 1
ATOM 1287 O O . SER A 1 163 ? 12.547 -21.609 9.906 1 98.62 163 SER A O 1
ATOM 1289 N N . ASP A 1 164 ? 11.219 -23.172 10.766 1 98.44 164 ASP A N 1
ATOM 1290 C CA . ASP A 1 164 ? 12.281 -24.156 10.867 1 98.44 164 ASP A CA 1
ATOM 1291 C C . ASP A 1 164 ? 12.523 -24.844 9.523 1 98.44 164 ASP A C 1
ATOM 1293 O O . ASP A 1 164 ? 11.789 -24.609 8.562 1 98.44 164 ASP A O 1
ATOM 1297 N N . GLY A 1 165 ? 13.641 -25.594 9.469 1 97.56 165 GLY A N 1
ATOM 1298 C CA . GLY A 1 165 ? 13.859 -26.5 8.352 1 97.56 165 GLY A CA 1
ATOM 1299 C C . GLY A 1 165 ? 14.664 -25.875 7.227 1 97.56 165 GLY A C 1
ATOM 1300 O O . GLY A 1 165 ? 15.281 -24.828 7.406 1 97.56 165 GLY A O 1
ATOM 1301 N N . THR A 1 166 ? 14.734 -26.625 6.105 1 96.38 166 THR A N 1
ATOM 1302 C CA . THR A 1 166 ? 15.461 -26.25 4.891 1 96.38 166 THR A CA 1
ATOM 1303 C C . THR A 1 166 ? 14.547 -26.359 3.67 1 96.38 166 THR A C 1
ATOM 1305 O O . THR A 1 166 ? 13.82 -27.328 3.502 1 96.38 166 THR A O 1
ATOM 1308 N N . PRO A 1 167 ? 14.625 -25.344 2.863 1 96.75 167 PRO A N 1
ATOM 1309 C CA . PRO A 1 167 ? 13.688 -25.328 1.742 1 96.75 167 PRO A CA 1
ATOM 1310 C C . PRO A 1 167 ? 14.016 -26.359 0.667 1 96.75 167 PRO A C 1
ATOM 1312 O O . PRO A 1 167 ? 15.195 -26.656 0.434 1 96.75 167 PRO A O 1
ATOM 1315 N N . SER A 1 168 ? 13.094 -26.891 0.087 1 95.12 168 SER A N 1
ATOM 1316 C CA . SER A 1 168 ? 13.094 -27.766 -1.085 1 95.12 168 SER A CA 1
ATOM 1317 C C . SER A 1 168 ? 11.734 -27.75 -1.787 1 95.12 168 SER A C 1
ATOM 1319 O O . SER A 1 168 ? 10.75 -27.281 -1.218 1 95.12 168 SER A O 1
ATOM 1321 N N . GLU A 1 169 ? 11.742 -28.125 -3.002 1 95.56 169 GLU A N 1
ATOM 1322 C CA . GLU A 1 169 ? 10.492 -28.141 -3.758 1 95.56 169 GLU A CA 1
ATOM 1323 C C . GLU A 1 169 ? 9.43 -28.969 -3.049 1 95.56 169 GLU A C 1
ATOM 1325 O O . GLU A 1 169 ? 8.297 -28.516 -2.861 1 95.56 169 GLU A O 1
ATOM 1330 N N . ASP A 1 170 ? 9.797 -30.172 -2.641 1 96.31 170 ASP A N 1
ATOM 1331 C CA . ASP A 1 170 ? 8.859 -31.047 -1.933 1 96.31 170 ASP A CA 1
ATOM 1332 C C . ASP A 1 170 ? 8.516 -30.469 -0.559 1 96.31 170 ASP A C 1
ATOM 1334 O O . ASP A 1 170 ? 7.379 -30.609 -0.096 1 96.31 170 ASP A O 1
ATOM 1338 N N . GLY A 1 171 ? 9.484 -29.938 0.094 1 97.62 171 GLY A N 1
ATOM 1339 C CA . GLY A 1 171 ? 9.258 -29.328 1.395 1 97.62 171 GLY A CA 1
ATOM 1340 C C . GLY A 1 171 ? 8.258 -28.188 1.351 1 97.62 171 GLY A C 1
ATOM 1341 O O . GLY A 1 171 ? 7.34 -28.125 2.168 1 97.62 171 GLY A O 1
ATOM 1342 N N . LEU A 1 172 ? 8.445 -27.281 0.383 1 98.44 172 LEU A N 1
ATOM 1343 C CA . LEU A 1 172 ? 7.523 -26.156 0.244 1 98.44 172 LEU A CA 1
ATOM 1344 C C . LEU A 1 172 ? 6.121 -26.656 -0.087 1 98.44 172 LEU A C 1
ATOM 1346 O O . LEU A 1 172 ? 5.129 -26.062 0.349 1 98.44 172 LEU A O 1
ATOM 1350 N N . THR A 1 173 ? 6.055 -27.719 -0.899 1 98.25 173 THR A N 1
ATOM 1351 C CA . THR A 1 173 ? 4.754 -28.297 -1.21 1 98.25 173 THR A CA 1
ATOM 1352 C C . THR A 1 173 ? 4.07 -28.797 0.058 1 98.25 173 THR A C 1
ATOM 1354 O O . THR A 1 173 ? 2.875 -28.578 0.257 1 98.25 173 THR A O 1
ATOM 1357 N N . GLU A 1 174 ? 4.836 -29.453 0.905 1 98.62 174 GLU A N 1
ATOM 1358 C CA . GLU A 1 174 ? 4.289 -29.938 2.17 1 98.62 174 GLU A CA 1
ATOM 1359 C C . GLU A 1 174 ? 3.842 -28.781 3.057 1 98.62 174 GLU A C 1
ATOM 1361 O O . GLU A 1 174 ? 2.832 -28.875 3.756 1 98.62 174 GLU A O 1
ATOM 1366 N N . ASP A 1 175 ? 4.684 -27.734 3.105 1 98.94 175 ASP A N 1
ATOM 1367 C CA . ASP A 1 175 ? 4.305 -26.547 3.848 1 98.94 175 ASP A CA 1
ATOM 1368 C C . ASP A 1 175 ? 2.969 -25.984 3.354 1 98.94 175 ASP A C 1
ATOM 1370 O O . ASP A 1 175 ? 2.111 -25.609 4.156 1 98.94 175 ASP A O 1
ATOM 1374 N N . ALA A 1 176 ? 2.775 -25.969 2.043 1 98.94 176 ALA A N 1
ATOM 1375 C CA . ALA A 1 176 ? 1.541 -25.469 1.441 1 98.94 176 ALA A CA 1
ATOM 1376 C C . ALA A 1 176 ? 0.354 -26.344 1.816 1 98.94 176 ALA A C 1
ATOM 1378 O O . ALA A 1 176 ? -0.717 -25.844 2.162 1 98.94 176 ALA A O 1
ATOM 1379 N N . LYS A 1 177 ? 0.547 -27.641 1.738 1 98.88 177 LYS A N 1
ATOM 1380 C CA . LYS A 1 177 ? -0.499 -28.578 2.143 1 98.88 177 LYS A CA 1
ATOM 1381 C C . LYS A 1 177 ? -0.895 -28.375 3.6 1 98.88 177 LYS A C 1
ATOM 1383 O O . LYS A 1 177 ? -2.076 -28.453 3.945 1 98.88 177 LYS A O 1
ATOM 1388 N N . THR A 1 178 ? 0.097 -28.141 4.383 1 98.94 178 THR A N 1
ATOM 1389 C CA . THR A 1 178 ? -0.14 -27.922 5.809 1 98.94 178 THR A CA 1
ATOM 1390 C C . THR A 1 178 ? -0.987 -26.672 6.035 1 98.94 178 THR A C 1
ATOM 1392 O O . THR A 1 178 ? -1.92 -26.688 6.84 1 98.94 178 THR A O 1
ATOM 1395 N N . ALA A 1 179 ? -0.64 -25.594 5.383 1 98.94 179 ALA A N 1
ATOM 1396 C CA . ALA A 1 179 ? -1.417 -24.359 5.488 1 98.94 179 ALA A CA 1
ATOM 1397 C C . ALA A 1 179 ? -2.857 -24.578 5.039 1 98.94 179 ALA A C 1
ATOM 1399 O O . ALA A 1 179 ? -3.795 -24.078 5.668 1 98.94 179 ALA A O 1
ATOM 1400 N N . TRP A 1 180 ? -3.035 -25.312 3.936 1 98.94 180 TRP A N 1
ATOM 1401 C CA . TRP A 1 180 ? -4.359 -25.672 3.434 1 98.94 180 TRP A CA 1
ATOM 1402 C C . TRP A 1 180 ? -5.148 -26.453 4.484 1 98.94 180 TRP A C 1
ATOM 1404 O O . TRP A 1 180 ? -6.285 -26.094 4.801 1 98.94 180 TRP A O 1
ATOM 1414 N N . ARG A 1 181 ? -4.531 -27.438 5.07 1 98.75 181 ARG A N 1
ATOM 1415 C CA . ARG A 1 181 ? -5.188 -28.25 6.082 1 98.75 181 ARG A CA 1
ATOM 1416 C C . ARG A 1 181 ? -5.547 -27.422 7.309 1 98.75 181 ARG A C 1
ATOM 1418 O O . ARG A 1 181 ? -6.598 -27.625 7.922 1 98.75 181 ARG A O 1
ATOM 1425 N N . TRP A 1 182 ? -4.652 -26.531 7.648 1 98.88 182 TRP A N 1
ATOM 1426 C CA . TRP A 1 182 ? -4.918 -25.672 8.797 1 98.88 182 TRP A CA 1
ATOM 1427 C C . TRP A 1 182 ? -6.199 -24.875 8.586 1 98.88 182 TRP A C 1
ATOM 1429 O O . TRP A 1 182 ? -7.02 -24.75 9.5 1 98.88 182 TRP A O 1
ATOM 1439 N N . LEU A 1 183 ? -6.398 -24.312 7.418 1 98.88 183 LEU A N 1
ATOM 1440 C CA . LEU A 1 183 ? -7.605 -23.547 7.121 1 98.88 183 LEU A CA 1
ATOM 1441 C C . LEU A 1 183 ? -8.852 -24.422 7.254 1 98.88 183 LEU A C 1
ATOM 1443 O O . LEU A 1 183 ? -9.852 -24 7.836 1 98.88 183 LEU A O 1
ATOM 1447 N N . LEU A 1 184 ? -8.734 -25.625 6.727 1 98.69 184 LEU A N 1
ATOM 1448 C CA . LEU A 1 184 ? -9.867 -26.547 6.812 1 98.69 184 LEU A CA 1
ATOM 1449 C C . LEU A 1 184 ? -10.172 -26.891 8.266 1 98.69 184 LEU A C 1
ATOM 1451 O O . LEU A 1 184 ? -11.336 -26.984 8.656 1 98.69 184 LEU A O 1
ATOM 1455 N N . ASP A 1 185 ? -9.117 -27.078 9.016 1 98.44 185 ASP A N 1
ATOM 1456 C CA . ASP A 1 185 ? -9.273 -27.422 10.43 1 98.44 185 ASP A CA 1
ATOM 1457 C C . ASP A 1 185 ? -9.969 -26.281 11.188 1 98.44 185 ASP A C 1
ATOM 1459 O O . ASP A 1 185 ? -10.617 -26.516 12.203 1 98.44 185 ASP A O 1
ATOM 1463 N N . GLN A 1 186 ? -9.805 -25.062 10.672 1 98.56 186 GLN A N 1
ATOM 1464 C CA . GLN A 1 186 ? -10.461 -23.922 11.312 1 98.56 186 GLN A CA 1
ATOM 1465 C C . GLN A 1 186 ? -11.906 -23.797 10.844 1 98.56 186 GLN A C 1
ATOM 1467 O O . GLN A 1 186 ? -12.641 -22.938 11.328 1 98.56 186 GLN A O 1
ATOM 1472 N N . GLY A 1 187 ? -12.312 -24.531 9.852 1 98.56 187 GLY A N 1
ATOM 1473 C CA . GLY A 1 187 ? -13.711 -24.547 9.438 1 98.56 187 GLY A CA 1
ATOM 1474 C C . GLY A 1 187 ? -13.922 -23.969 8.055 1 98.56 187 GLY A C 1
ATOM 1475 O O . GLY A 1 187 ? -15.062 -23.844 7.602 1 98.56 187 GLY A O 1
ATOM 1476 N N . ALA A 1 188 ? -12.844 -23.672 7.332 1 98.69 188 ALA A N 1
ATOM 1477 C CA . ALA A 1 188 ? -12.992 -23.156 5.969 1 98.69 188 ALA A CA 1
ATOM 1478 C C . ALA A 1 188 ? -13.5 -24.25 5.027 1 98.69 188 ALA A C 1
ATOM 1480 O O . ALA A 1 188 ? -13.094 -25.406 5.129 1 98.69 188 ALA A O 1
ATOM 1481 N N . LYS A 1 189 ? -14.375 -23.875 4.137 1 98.62 189 LYS A N 1
ATOM 1482 C CA . LYS A 1 189 ? -14.766 -24.766 3.049 1 98.62 189 LYS A CA 1
ATOM 1483 C C . LYS A 1 189 ? -13.82 -24.625 1.858 1 98.62 189 LYS A C 1
ATOM 1485 O O . LYS A 1 189 ? -13.391 -23.516 1.53 1 98.62 189 LYS A O 1
ATOM 1490 N N . PRO A 1 190 ? -13.469 -25.719 1.242 1 98.56 190 PRO A N 1
ATOM 1491 C CA . PRO A 1 190 ? -12.555 -25.656 0.096 1 98.56 190 PRO A CA 1
ATOM 1492 C C . PRO A 1 190 ? -13 -24.625 -0.944 1 98.56 190 PRO A C 1
ATOM 1494 O O . PRO A 1 190 ? -12.18 -23.844 -1.44 1 98.56 190 PRO A O 1
ATOM 1497 N N . GLU A 1 191 ? -14.312 -24.531 -1.205 1 98.06 191 GLU A N 1
ATOM 1498 C CA . GLU A 1 191 ? -14.844 -23.672 -2.258 1 98.06 191 GLU A CA 1
ATOM 1499 C C . GLU A 1 191 ? -14.781 -22.203 -1.855 1 98.06 191 GLU A C 1
ATOM 1501 O O . GLU A 1 191 ? -15.078 -21.328 -2.664 1 98.06 191 GLU A O 1
ATOM 1506 N N . ASP A 1 192 ? -14.344 -21.953 -0.603 1 98.25 192 ASP A N 1
ATOM 1507 C CA . ASP A 1 192 ? -14.234 -20.562 -0.14 1 98.25 192 ASP A CA 1
ATOM 1508 C C . ASP A 1 192 ? -12.773 -20.141 -0.006 1 98.25 192 ASP A C 1
ATOM 1510 O O . ASP A 1 192 ? -12.484 -19.047 0.467 1 98.25 192 ASP A O 1
ATOM 1514 N N . VAL A 1 193 ? -11.844 -21 -0.398 1 98.81 193 VAL A N 1
ATOM 1515 C CA . VAL A 1 193 ? -10.414 -20.688 -0.288 1 98.81 193 VAL A CA 1
ATOM 1516 C C . VAL A 1 193 ? -9.812 -20.516 -1.682 1 98.81 193 VAL A C 1
ATOM 1518 O O . VAL A 1 193 ? -9.977 -21.391 -2.547 1 98.81 193 VAL A O 1
ATOM 1521 N N . MET A 1 194 ? -9.227 -19.391 -1.919 1 98.69 194 MET A N 1
ATOM 1522 C CA . MET A 1 194 ? -8.5 -19.125 -3.156 1 98.69 194 MET A CA 1
ATOM 1523 C C . MET A 1 194 ? -6.996 -19.281 -2.947 1 98.69 194 MET A C 1
ATOM 1525 O O . MET A 1 194 ? -6.453 -18.828 -1.938 1 98.69 194 MET A O 1
ATOM 1529 N N . LEU A 1 195 ? -6.332 -19.953 -3.848 1 98.94 195 LEU A N 1
ATOM 1530 C CA . LEU A 1 195 ? -4.879 -20.078 -3.805 1 98.94 195 LEU A CA 1
ATOM 1531 C C . LEU A 1 195 ? -4.215 -18.984 -4.633 1 98.94 195 LEU A C 1
ATOM 1533 O O . LEU A 1 195 ? -4.52 -18.828 -5.816 1 98.94 195 LEU A O 1
ATOM 1537 N N . VAL A 1 196 ? -3.387 -18.234 -4.035 1 98.94 196 VAL A N 1
ATOM 1538 C CA . VAL A 1 196 ? -2.711 -17.141 -4.742 1 98.94 196 VAL A CA 1
ATOM 1539 C C . VAL A 1 196 ? -1.201 -17.266 -4.551 1 98.94 196 VAL A C 1
ATOM 1541 O O . VAL A 1 196 ? -0.715 -17.344 -3.42 1 98.94 196 VAL A O 1
ATOM 1544 N N . GLY A 1 197 ? -0.481 -17.328 -5.613 1 98.88 197 GLY A N 1
ATOM 1545 C CA . GLY A 1 197 ? 0.972 -17.359 -5.562 1 98.88 197 GLY A CA 1
ATOM 1546 C C . GLY A 1 197 ? 1.625 -16.234 -6.336 1 98.88 197 GLY A C 1
ATOM 1547 O O . GLY A 1 197 ? 1.147 -15.844 -7.402 1 98.88 197 GLY A O 1
ATOM 1548 N N . HIS A 1 198 ? 2.705 -15.727 -5.824 1 98.75 198 HIS A N 1
ATOM 1549 C CA . HIS A 1 198 ? 3.506 -14.703 -6.496 1 98.75 198 HIS A CA 1
ATOM 1550 C C . HIS A 1 198 ? 4.918 -15.211 -6.766 1 98.75 198 HIS A C 1
ATOM 1552 O O . HIS A 1 198 ? 5.598 -15.695 -5.859 1 98.75 198 HIS A O 1
ATOM 1558 N N . SER A 1 199 ? 5.43 -15.078 -8.016 1 97.25 199 SER A N 1
ATOM 1559 C CA . SER A 1 199 ? 6.785 -15.461 -8.391 1 97.25 199 SER A CA 1
ATOM 1560 C C . SER A 1 199 ? 7.074 -16.906 -8.016 1 97.25 199 SER A C 1
ATOM 1562 O O . SER A 1 199 ? 6.352 -17.812 -8.414 1 97.25 199 SER A O 1
ATOM 1564 N N . LEU A 1 200 ? 8 -17.219 -7.105 1 96.88 200 LEU A N 1
ATOM 1565 C CA . LEU A 1 200 ? 8.266 -18.578 -6.645 1 96.88 200 LEU A CA 1
ATOM 1566 C C . LEU A 1 200 ? 6.992 -19.234 -6.102 1 96.88 200 LEU A C 1
ATOM 1568 O O . LEU A 1 200 ? 6.781 -20.438 -6.273 1 96.88 200 LEU A O 1
ATOM 1572 N N . GLY A 1 201 ? 6.176 -18.422 -5.484 1 98.5 201 GLY A N 1
ATOM 1573 C CA . GLY A 1 201 ? 4.93 -18.906 -4.91 1 98.5 201 GLY A CA 1
ATOM 1574 C C . GLY A 1 201 ? 3.977 -19.484 -5.941 1 98.5 201 GLY A C 1
ATOM 1575 O O . GLY A 1 201 ? 3.098 -20.281 -5.605 1 98.5 201 GLY A O 1
ATOM 1576 N N . THR A 1 202 ? 4.105 -19.078 -7.211 1 98.62 202 THR A N 1
ATOM 1577 C CA . THR A 1 202 ? 3.242 -19.625 -8.25 1 98.62 202 THR A CA 1
ATOM 1578 C C . THR A 1 202 ? 3.549 -21.094 -8.484 1 98.62 202 THR A C 1
ATOM 1580 O O . THR A 1 202 ? 2.646 -21.875 -8.781 1 98.62 202 THR A O 1
ATOM 1583 N N . GLY A 1 203 ? 4.844 -21.422 -8.391 1 98 203 GLY A N 1
ATOM 1584 C CA . GLY A 1 203 ? 5.199 -22.828 -8.438 1 98 203 GLY A CA 1
ATOM 1585 C C . GLY A 1 203 ? 4.609 -23.625 -7.289 1 98 203 GLY A C 1
ATOM 1586 O O . GLY A 1 203 ? 4.082 -24.719 -7.5 1 98 203 GLY A O 1
ATOM 1587 N N . VAL A 1 204 ? 4.691 -23.078 -6.113 1 98.56 204 VAL A N 1
ATOM 1588 C CA . VAL A 1 204 ? 4.148 -23.719 -4.922 1 98.56 204 VAL A CA 1
ATOM 1589 C C . VAL A 1 204 ? 2.637 -23.875 -5.066 1 98.56 204 VAL A C 1
ATOM 1591 O O . VAL A 1 204 ? 2.09 -24.953 -4.785 1 98.56 204 VAL A O 1
ATOM 1594 N N . THR A 1 205 ? 2.004 -22.859 -5.504 1 98.88 205 THR A N 1
ATOM 1595 C CA . THR A 1 205 ? 0.557 -22.844 -5.695 1 98.88 205 THR A CA 1
ATOM 1596 C C . THR A 1 205 ? 0.123 -23.891 -6.707 1 98.88 205 THR A C 1
ATOM 1598 O O . THR A 1 205 ? -0.854 -24.609 -6.48 1 98.88 205 THR A O 1
ATOM 1601 N N . SER A 1 206 ? 0.859 -23.984 -7.809 1 98.56 206 SER A N 1
ATOM 1602 C CA . SER A 1 206 ? 0.521 -24.953 -8.852 1 98.56 206 SER A CA 1
ATOM 1603 C C . SER A 1 206 ? 0.635 -26.375 -8.336 1 98.56 206 SER A C 1
ATOM 1605 O O . SER A 1 206 ? -0.208 -27.234 -8.648 1 98.56 206 SER A O 1
ATOM 1607 N N . ARG A 1 207 ? 1.611 -26.609 -7.559 1 98 207 ARG A N 1
ATOM 1608 C CA . ARG A 1 207 ? 1.792 -27.938 -7 1 98 207 ARG A CA 1
ATOM 1609 C C . ARG A 1 207 ? 0.67 -28.281 -6.023 1 98 207 ARG A C 1
ATOM 1611 O O . ARG A 1 207 ? 0.13 -29.391 -6.055 1 98 207 ARG A O 1
ATOM 1618 N N . LEU A 1 208 ? 0.382 -27.344 -5.148 1 98.81 208 LEU A N 1
ATOM 1619 C CA . LEU A 1 208 ? -0.729 -27.578 -4.234 1 98.81 208 LEU A CA 1
ATOM 1620 C C . LEU A 1 208 ? -2.027 -27.812 -5 1 98.81 208 LEU A C 1
ATOM 1622 O O . LEU A 1 208 ? -2.783 -28.734 -4.691 1 98.81 208 LEU A O 1
ATOM 1626 N N . ALA A 1 209 ? -2.301 -26.969 -5.984 1 98.81 209 ALA A N 1
ATOM 1627 C CA . ALA A 1 209 ? -3.537 -27.062 -6.758 1 98.81 209 ALA A CA 1
ATOM 1628 C C . ALA A 1 209 ? -3.656 -28.406 -7.457 1 98.81 209 ALA A C 1
ATOM 1630 O O . ALA A 1 209 ? -4.738 -29 -7.488 1 98.81 209 ALA A O 1
ATOM 1631 N N . THR A 1 210 ? -2.557 -28.875 -8.016 1 97.88 210 THR A N 1
ATOM 1632 C CA . THR A 1 210 ? -2.562 -30.156 -8.711 1 97.88 210 THR A CA 1
ATOM 1633 C C . THR A 1 210 ? -2.771 -31.312 -7.727 1 97.88 210 THR A C 1
ATOM 1635 O O . THR A 1 210 ? -3.449 -32.281 -8.047 1 97.88 210 THR A O 1
ATOM 1638 N N . PHE A 1 211 ? -2.135 -31.188 -6.605 1 97.94 211 PHE A N 1
ATOM 1639 C CA . PHE A 1 211 ? -2.363 -32.156 -5.555 1 97.94 211 PHE A CA 1
ATOM 1640 C C . PHE A 1 211 ? -3.84 -32.219 -5.18 1 97.94 211 PHE A C 1
ATOM 1642 O O . PHE A 1 211 ? -4.418 -33.312 -5.094 1 97.94 211 PHE A O 1
ATOM 1649 N N . LEU A 1 212 ? -4.441 -31.094 -4.93 1 98.69 212 LEU A N 1
ATOM 1650 C CA . LEU A 1 212 ? -5.852 -31.016 -4.559 1 98.69 212 LEU A CA 1
ATOM 1651 C C . LEU A 1 212 ? -6.734 -31.594 -5.668 1 98.69 212 LEU A C 1
ATOM 1653 O O . LEU A 1 212 ? -7.703 -32.312 -5.391 1 98.69 212 LEU A O 1
ATOM 1657 N N . ALA A 1 213 ? -6.383 -31.312 -6.895 1 98.38 213 ALA A N 1
ATOM 1658 C CA . ALA A 1 213 ? -7.137 -31.828 -8.031 1 98.38 213 ALA A CA 1
ATOM 1659 C C . ALA A 1 213 ? -7.133 -33.344 -8.047 1 98.38 213 ALA A C 1
ATOM 1661 O O . ALA A 1 213 ? -8.164 -33.969 -8.297 1 98.38 213 ALA A O 1
ATOM 1662 N N . ARG A 1 214 ? -5.973 -33.875 -7.773 1 97.81 214 ARG A N 1
ATOM 1663 C CA . ARG A 1 214 ? -5.844 -35.344 -7.738 1 97.81 214 ARG A CA 1
ATOM 1664 C C . ARG A 1 214 ? -6.715 -35.938 -6.645 1 97.81 214 ARG A C 1
ATOM 1666 O O . ARG A 1 214 ? -7.203 -37.062 -6.781 1 97.81 214 ARG A O 1
ATOM 1673 N N . GLU A 1 215 ? -6.945 -35.188 -5.621 1 97.69 215 GLU A N 1
ATOM 1674 C CA . GLU A 1 215 ? -7.77 -35.656 -4.504 1 97.69 215 GLU A CA 1
ATOM 1675 C C . GLU A 1 215 ? -9.242 -35.312 -4.734 1 97.69 215 GLU A C 1
ATOM 1677 O O . GLU A 1 215 ? -10.078 -35.531 -3.861 1 97.69 215 GLU A O 1
ATOM 1682 N N . GLY A 1 216 ? -9.531 -34.688 -5.828 1 97.56 216 GLY A N 1
ATOM 1683 C CA . GLY A 1 216 ? -10.898 -34.312 -6.164 1 97.56 216 GLY A CA 1
ATOM 1684 C C . GLY A 1 216 ? -11.398 -33.094 -5.398 1 97.56 216 GLY A C 1
ATOM 1685 O O . GLY A 1 216 ? -12.602 -32.875 -5.32 1 97.56 216 GLY A O 1
ATOM 1686 N N . VAL A 1 217 ? -10.484 -32.375 -4.777 1 98.5 217 VAL A N 1
ATOM 1687 C CA . VAL A 1 217 ? -10.836 -31.203 -3.992 1 98.5 217 VAL A CA 1
ATOM 1688 C C . VAL A 1 217 ? -10.758 -29.953 -4.871 1 98.5 217 VAL A C 1
ATOM 1690 O O . VAL A 1 217 ? -9.836 -29.812 -5.672 1 98.5 217 VAL A O 1
ATOM 1693 N N . LYS A 1 218 ? -11.734 -29.078 -4.727 1 98.5 218 LYS A N 1
ATOM 1694 C CA . LYS A 1 218 ? -11.789 -27.875 -5.562 1 98.5 218 LYS A CA 1
ATOM 1695 C C . LYS A 1 218 ? -11.781 -26.625 -4.707 1 98.5 218 LYS A C 1
ATOM 1697 O O . LYS A 1 218 ? -12.805 -26.25 -4.125 1 98.5 218 LYS A O 1
ATOM 1702 N N . PRO A 1 219 ? -10.641 -26.016 -4.629 1 98.56 219 PRO A N 1
ATOM 1703 C CA . PRO A 1 219 ? -10.68 -24.656 -4.078 1 98.56 219 PRO A CA 1
ATOM 1704 C C . PRO A 1 219 ? -11.508 -23.688 -4.93 1 98.56 219 PRO A C 1
ATOM 1706 O O . PRO A 1 219 ? -12.008 -24.078 -5.988 1 98.56 219 PRO A O 1
ATOM 1709 N N . ARG A 1 220 ? -11.711 -22.469 -4.484 1 97.88 220 ARG A N 1
ATOM 1710 C CA . ARG A 1 220 ? -12.492 -21.469 -5.215 1 97.88 220 ARG A CA 1
ATOM 1711 C C . ARG A 1 220 ? -11.836 -21.141 -6.555 1 97.88 220 ARG A C 1
ATOM 1713 O O . ARG A 1 220 ? -12.531 -20.891 -7.543 1 97.88 220 ARG A O 1
ATOM 1720 N N . GLY A 1 221 ? -10.562 -21.062 -6.543 1 98.44 221 GLY A N 1
ATOM 1721 C CA . GLY A 1 221 ? -9.781 -20.734 -7.727 1 98.44 221 GLY A CA 1
ATOM 1722 C C . GLY A 1 221 ? -8.289 -20.641 -7.445 1 98.44 221 GLY A C 1
ATOM 1723 O O . GLY A 1 221 ? -7.863 -20.75 -6.297 1 98.44 221 GLY A O 1
ATOM 1724 N N . VAL A 1 222 ? -7.512 -20.484 -8.523 1 98.88 222 VAL A N 1
ATOM 1725 C CA . VAL A 1 222 ? -6.059 -20.359 -8.445 1 98.88 222 VAL A CA 1
ATOM 1726 C C . VAL A 1 222 ? -5.605 -19.109 -9.18 1 98.88 222 VAL A C 1
ATOM 1728 O O . VAL A 1 222 ? -6.012 -18.859 -10.32 1 98.88 222 VAL A O 1
ATOM 1731 N N . ALA A 1 223 ? -4.875 -18.281 -8.523 1 98.94 223 ALA A N 1
ATOM 1732 C CA . ALA A 1 223 ? -4.297 -17.094 -9.148 1 98.94 223 ALA A CA 1
ATOM 1733 C C . ALA A 1 223 ? -2.771 -17.156 -9.141 1 98.94 223 ALA A C 1
ATOM 1735 O O . ALA A 1 223 ? -2.152 -17.359 -8.094 1 98.94 223 ALA A O 1
ATOM 1736 N N . LEU A 1 224 ? -2.17 -17.047 -10.273 1 98.94 224 LEU A N 1
ATOM 1737 C CA . LEU A 1 224 ? -0.721 -17.016 -10.445 1 98.94 224 LEU A CA 1
ATOM 1738 C C . LEU A 1 224 ? -0.247 -15.625 -10.859 1 98.94 224 LEU A C 1
ATOM 1740 O O . LEU A 1 224 ? -0.554 -15.164 -11.961 1 98.94 224 LEU A O 1
ATOM 1744 N N . LEU A 1 225 ? 0.483 -14.969 -10 1 98.88 225 LEU A N 1
ATOM 1745 C CA . LEU A 1 225 ? 0.987 -13.625 -10.242 1 98.88 225 LEU A CA 1
ATOM 1746 C C . LEU A 1 225 ? 2.463 -13.656 -10.617 1 98.88 225 LEU A C 1
ATOM 1748 O O . LEU A 1 225 ? 3.309 -14.039 -9.812 1 98.88 225 LEU A O 1
ATOM 1752 N N . ALA A 1 226 ? 2.773 -13.289 -11.828 1 98.31 226 ALA A N 1
ATOM 1753 C CA . ALA A 1 226 ? 4.121 -13.273 -12.398 1 98.31 226 ALA A CA 1
ATOM 1754 C C . ALA A 1 226 ? 4.746 -14.664 -12.352 1 98.31 226 ALA A C 1
ATOM 1756 O O . ALA A 1 226 ? 5.863 -14.836 -11.852 1 98.31 226 ALA A O 1
ATOM 1757 N N . PRO A 1 227 ? 4.027 -15.609 -12.875 1 98.19 227 PRO A N 1
ATOM 1758 C CA . PRO A 1 227 ? 4.539 -16.984 -12.852 1 98.19 227 PRO A CA 1
ATOM 1759 C C . PRO A 1 227 ? 5.676 -17.203 -13.844 1 98.19 227 PRO A C 1
ATOM 1761 O O . PRO A 1 227 ? 5.941 -16.344 -14.688 1 98.19 227 PRO A O 1
ATOM 1764 N N . PHE A 1 228 ? 6.316 -18.328 -13.648 1 95.38 228 PHE A N 1
ATOM 1765 C CA . PHE A 1 228 ? 7.273 -18.891 -14.602 1 95.38 228 PHE A CA 1
ATOM 1766 C C . PHE A 1 228 ? 6.871 -20.297 -15.023 1 95.38 228 PHE A C 1
ATOM 1768 O O . PHE A 1 228 ? 6.078 -20.953 -14.336 1 95.38 228 PHE A O 1
ATOM 1775 N N . THR A 1 229 ? 7.336 -20.672 -16.156 1 94.81 229 THR A N 1
ATOM 1776 C CA . THR A 1 229 ? 7.027 -22.016 -16.625 1 94.81 229 THR A CA 1
ATOM 1777 C C . THR A 1 229 ? 7.77 -23.078 -15.812 1 94.81 229 THR A C 1
ATOM 1779 O O . THR A 1 229 ? 7.18 -24.062 -15.391 1 94.81 229 THR A O 1
ATOM 1782 N N . SER A 1 230 ? 9.008 -22.859 -15.68 1 90.31 230 SER A N 1
ATOM 1783 C CA . SER A 1 230 ? 9.883 -23.656 -14.812 1 90.31 230 SER A CA 1
ATOM 1784 C C . SER A 1 230 ? 11.109 -22.844 -14.391 1 90.31 230 SER A C 1
ATOM 1786 O O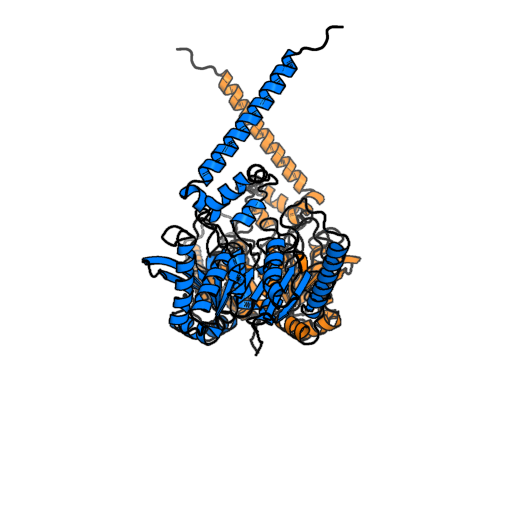 . SER A 1 230 ? 11.469 -21.859 -15.039 1 90.31 230 SER A O 1
ATOM 1788 N N . LEU A 1 231 ? 11.625 -23.297 -13.273 1 84.56 231 LEU A N 1
ATOM 1789 C CA . LEU A 1 231 ? 12.805 -22.562 -12.812 1 84.56 231 LEU A CA 1
ATOM 1790 C C . LEU A 1 231 ? 13.938 -22.672 -13.82 1 84.56 231 LEU A C 1
ATOM 1792 O O . LEU A 1 231 ? 14.695 -21.719 -14.031 1 84.56 231 LEU A O 1
ATOM 1796 N N . SER A 1 232 ? 14.094 -23.812 -14.422 1 78.75 232 SER A N 1
ATOM 1797 C CA . SER A 1 232 ? 15.117 -24 -15.438 1 78.75 232 SER A CA 1
ATOM 1798 C C . SER A 1 232 ? 14.938 -23.031 -16.594 1 78.75 232 SER A C 1
ATOM 1800 O O . SER A 1 232 ? 15.914 -22.5 -17.125 1 78.75 232 SER A O 1
ATOM 1802 N N . SER A 1 233 ? 13.711 -22.812 -16.906 1 78.06 233 SER A N 1
ATOM 1803 C CA . SER A 1 233 ? 13.414 -21.906 -18.016 1 78.06 233 SER A CA 1
ATOM 1804 C C . SER A 1 233 ? 13.734 -20.469 -17.656 1 78.06 233 SER A C 1
ATOM 1806 O O . SER A 1 233 ? 14.164 -19.688 -18.5 1 78.06 233 SER A O 1
ATOM 1808 N N . VAL A 1 234 ? 13.477 -20.125 -16.375 1 79.56 234 VAL A N 1
ATOM 1809 C CA . VAL A 1 234 ? 13.773 -18.766 -15.922 1 79.56 234 VAL A CA 1
ATOM 1810 C C . VAL A 1 234 ? 15.281 -18.516 -15.984 1 79.56 234 VAL A C 1
ATOM 1812 O O . VAL A 1 234 ? 15.727 -17.438 -16.391 1 79.56 234 VAL A O 1
ATOM 1815 N N . LEU A 1 235 ? 16.016 -19.484 -15.539 1 73.44 235 LEU A N 1
ATOM 1816 C CA . LEU A 1 235 ? 17.469 -19.375 -15.516 1 73.44 235 LEU A CA 1
ATOM 1817 C C . LEU A 1 235 ? 18.016 -19.188 -16.922 1 73.44 235 LEU A C 1
ATOM 1819 O O . LEU A 1 235 ? 19.062 -18.562 -17.109 1 73.44 235 LEU A O 1
ATOM 1823 N N . GLU A 1 236 ? 17.312 -19.766 -17.812 1 68.31 236 GLU A N 1
ATOM 1824 C CA . GLU A 1 236 ? 17.734 -19.625 -19.203 1 68.31 236 GLU A CA 1
ATOM 1825 C C . GLU A 1 236 ? 17.484 -18.203 -19.703 1 68.31 236 GLU A C 1
ATOM 1827 O O . GLU A 1 236 ? 18.203 -17.719 -20.578 1 68.31 236 GLU A O 1
ATOM 1832 N N . THR A 1 237 ? 16.547 -17.641 -19.062 1 62.41 237 THR A N 1
ATOM 1833 C CA . THR A 1 237 ? 16.156 -16.328 -19.547 1 62.41 237 THR A CA 1
ATOM 1834 C C . THR A 1 237 ? 16.688 -15.227 -18.625 1 62.41 237 THR A C 1
ATOM 1836 O O . THR A 1 237 ? 16.578 -14.039 -18.938 1 62.41 237 THR A O 1
ATOM 1839 N N . TYR A 1 238 ? 17.234 -15.703 -17.547 1 59.38 238 TYR A N 1
ATOM 1840 C CA . TYR A 1 238 ? 17.594 -14.75 -16.5 1 59.38 238 TYR A CA 1
ATOM 1841 C C . TYR A 1 238 ? 18.828 -13.961 -16.891 1 59.38 238 TYR A C 1
ATOM 1843 O O . TYR A 1 238 ? 19.844 -14.531 -17.312 1 59.38 238 TYR A O 1
ATOM 1851 N N . ASP A 1 239 ? 18.734 -12.648 -17.078 1 51.91 239 ASP A N 1
ATOM 1852 C CA . ASP A 1 239 ? 19.844 -11.727 -17.281 1 51.91 239 ASP A CA 1
ATOM 1853 C C . ASP A 1 239 ? 20.188 -10.969 -16 1 51.91 239 ASP A C 1
ATOM 1855 O O . ASP A 1 239 ? 19.328 -10.281 -15.438 1 51.91 239 ASP A O 1
ATOM 1859 N N . ILE A 1 240 ? 20.984 -11.555 -15.18 1 49.56 240 ILE A N 1
ATOM 1860 C CA . ILE A 1 240 ? 21.344 -10.812 -13.984 1 49.56 240 ILE A CA 1
ATOM 1861 C C . ILE A 1 240 ? 22.141 -9.562 -14.375 1 49.56 240 ILE A C 1
ATOM 1863 O O . ILE A 1 240 ? 23.234 -9.664 -14.922 1 49.56 240 ILE A O 1
ATOM 1867 N N . GLY A 1 241 ? 21.766 -8.391 -13.938 1 45.69 241 GLY A N 1
ATOM 1868 C CA . GLY A 1 241 ? 22.453 -7.129 -14.164 1 45.69 241 GLY A CA 1
ATOM 1869 C C . GLY A 1 241 ? 22.75 -6.875 -15.633 1 45.69 241 GLY A C 1
ATOM 1870 O O . GLY A 1 241 ? 23.812 -6.324 -15.969 1 45.69 241 GLY A O 1
ATOM 1871 N N . GLY A 1 242 ? 22.031 -7.426 -16.594 1 47.88 242 GLY A N 1
ATOM 1872 C CA . GLY A 1 242 ? 22.344 -7.273 -18 1 47.88 242 GLY A CA 1
ATOM 1873 C C . GLY A 1 242 ? 23.234 -8.375 -18.547 1 47.88 242 GLY A C 1
ATOM 1874 O O . GLY A 1 242 ? 23.453 -8.461 -19.75 1 47.88 242 GLY A O 1
ATOM 1875 N N . PHE A 1 243 ? 23.812 -9.016 -17.609 1 46.78 243 PHE A N 1
ATOM 1876 C CA . PHE A 1 243 ? 24.766 -10.016 -18.094 1 46.78 243 PHE A CA 1
ATOM 1877 C C . PHE A 1 243 ? 24.141 -11.406 -18.062 1 46.78 243 PHE A C 1
ATOM 1879 O O . PHE A 1 243 ? 23.641 -11.844 -17.016 1 46.78 243 PHE A O 1
ATOM 1886 N N . PRO A 1 244 ? 23.938 -11.875 -19.125 1 49.84 244 PRO A N 1
ATOM 1887 C CA . PRO A 1 244 ? 23.406 -13.242 -19.172 1 49.84 244 PRO A CA 1
ATOM 1888 C C . PRO A 1 244 ? 24.328 -14.25 -18.484 1 49.84 244 PRO A C 1
ATOM 1890 O O . PRO A 1 244 ? 25.312 -14.703 -19.062 1 49.84 244 PRO A O 1
ATOM 1893 N N . ILE A 1 245 ? 24.219 -14.336 -17.172 1 50.28 245 ILE A N 1
ATOM 1894 C CA . ILE A 1 245 ? 25.156 -15.133 -16.391 1 50.28 245 ILE A CA 1
ATOM 1895 C C . ILE A 1 245 ? 25.219 -16.547 -16.938 1 50.28 245 ILE A C 1
ATOM 1897 O O . ILE A 1 245 ? 26.297 -17.125 -17.094 1 50.28 245 ILE A O 1
ATOM 1901 N N . LEU A 1 246 ? 24.031 -17.047 -17.203 1 54.41 246 LEU A N 1
ATOM 1902 C CA . LEU A 1 246 ? 24.094 -18.453 -17.609 1 54.41 246 LEU A CA 1
ATOM 1903 C C . LEU A 1 246 ? 24.062 -18.594 -19.125 1 54.41 246 LEU A C 1
ATOM 1905 O O . LEU A 1 246 ? 24.031 -19.703 -19.641 1 54.41 246 LEU A O 1
ATOM 1909 N N . GLN A 1 247 ? 24.047 -17.438 -19.766 1 53.69 247 GLN A N 1
ATOM 1910 C CA . GLN A 1 247 ? 23.969 -17.438 -21.219 1 53.69 247 GLN A CA 1
ATOM 1911 C C . GLN A 1 247 ? 25.125 -18.234 -21.844 1 53.69 247 GLN A C 1
ATOM 1913 O O . GLN A 1 247 ? 24.938 -18.984 -22.781 1 53.69 247 GLN A O 1
ATOM 1918 N N . PRO A 1 248 ? 26.281 -18 -21.328 1 53.47 248 PRO A N 1
ATOM 1919 C CA . PRO A 1 248 ? 27.312 -18.797 -21.969 1 53.47 248 PRO A CA 1
ATOM 1920 C C . PRO A 1 248 ? 27.062 -20.297 -21.859 1 53.47 248 PRO A C 1
ATOM 1922 O O . PRO A 1 248 ? 27.391 -21.047 -22.781 1 53.47 248 PRO A O 1
ATOM 1925 N N . LEU A 1 249 ? 26.516 -20.625 -20.75 1 54.22 249 LEU A N 1
ATOM 1926 C CA . LEU A 1 249 ? 26.203 -22.047 -20.594 1 54.22 249 LEU A CA 1
ATOM 1927 C C . LEU A 1 249 ? 25.047 -22.453 -21.5 1 54.22 249 LEU A C 1
ATOM 1929 O O . LEU A 1 249 ? 24.969 -23.609 -21.938 1 54.22 249 LEU A O 1
ATOM 1933 N N . GLN A 1 250 ? 24.281 -21.438 -21.797 1 53.78 250 GLN A N 1
ATOM 1934 C CA . GLN A 1 250 ? 23.094 -21.672 -22.594 1 53.78 250 GLN A CA 1
ATOM 1935 C C . GLN A 1 250 ? 23.422 -21.828 -24.078 1 53.78 250 GLN A C 1
ATOM 1937 O O . GLN A 1 250 ? 22.656 -22.422 -24.828 1 53.78 250 GLN A O 1
ATOM 1942 N N . THR A 1 251 ? 24.562 -21.25 -24.359 1 51.12 251 THR A N 1
ATOM 1943 C CA . THR A 1 251 ? 24.938 -21.312 -25.766 1 51.12 251 THR A CA 1
ATOM 1944 C C . THR A 1 251 ? 25.188 -22.75 -26.203 1 51.12 251 THR A C 1
ATOM 1946 O O . THR A 1 251 ? 25.047 -23.078 -27.391 1 51.12 251 THR A O 1
ATOM 1949 N N . PHE A 1 252 ? 25.484 -23.562 -25.125 1 53.5 252 PHE A N 1
ATOM 1950 C CA . PHE A 1 252 ? 25.734 -24.953 -25.516 1 53.5 252 PHE A CA 1
ATOM 1951 C C . PHE A 1 252 ? 24.641 -25.875 -24.984 1 53.5 252 PHE A C 1
ATOM 1953 O O . PHE A 1 252 ? 24.234 -25.766 -23.828 1 53.5 252 PHE A O 1
ATOM 1960 N N . ALA A 1 253 ? 23.953 -26.562 -25.844 1 54.5 253 ALA A N 1
ATOM 1961 C CA . ALA A 1 253 ? 22.906 -27.547 -25.547 1 54.5 253 ALA A CA 1
ATOM 1962 C C . ALA A 1 253 ? 23.266 -28.375 -24.328 1 54.5 253 ALA A C 1
ATOM 1964 O O . ALA A 1 253 ? 22.422 -28.656 -23.484 1 54.5 253 ALA A O 1
ATOM 1965 N N . MET A 1 254 ? 24.438 -28.766 -24.25 1 54.34 254 MET A N 1
ATOM 1966 C CA . MET A 1 254 ? 24.922 -29.578 -23.141 1 54.34 254 MET A CA 1
ATOM 1967 C C . MET A 1 254 ? 24.875 -28.797 -21.844 1 54.34 254 MET A C 1
ATOM 1969 O O . MET A 1 254 ? 24.609 -29.375 -20.781 1 54.34 254 MET A O 1
ATOM 1973 N N . GLY A 1 255 ? 25.062 -27.547 -21.969 1 58.5 255 GLY A N 1
ATOM 1974 C CA . GLY A 1 255 ? 25.031 -26.703 -20.766 1 58.5 255 GLY A CA 1
ATOM 1975 C C . GLY A 1 255 ? 23.641 -26.547 -20.188 1 58.5 255 GLY A C 1
ATOM 1976 O O . GLY A 1 255 ? 23.453 -26.641 -18.969 1 58.5 255 GLY A O 1
ATOM 1977 N N . ARG A 1 256 ? 22.75 -26.484 -21.062 1 61.12 256 ARG A N 1
ATOM 1978 C CA . ARG A 1 256 ? 21.359 -26.391 -20.656 1 61.12 256 ARG A CA 1
ATOM 1979 C C . ARG A 1 256 ? 20.906 -27.672 -19.984 1 61.12 256 ARG A C 1
ATOM 1981 O O . ARG A 1 256 ? 20.219 -27.641 -18.969 1 61.12 256 ARG A O 1
ATOM 1988 N N . LYS A 1 257 ? 21.203 -28.797 -20.625 1 61.16 257 LYS A N 1
ATOM 1989 C CA . LYS A 1 257 ? 20.875 -30.109 -20.062 1 61.16 257 LYS A CA 1
ATOM 1990 C C . LYS A 1 257 ? 21.516 -30.297 -18.688 1 61.16 257 LYS A C 1
ATOM 1992 O O . LYS A 1 257 ? 20.906 -30.844 -17.781 1 61.16 257 LYS A O 1
ATOM 1997 N N . LEU A 1 258 ? 22.656 -29.844 -18.656 1 60.5 258 LEU A N 1
ATOM 1998 C CA . LEU A 1 258 ? 23.375 -29.969 -17.406 1 60.5 258 LEU A CA 1
ATOM 1999 C C . LEU A 1 258 ? 22.719 -29.125 -16.312 1 60.5 258 LEU A C 1
ATOM 2001 O O . LEU A 1 258 ? 22.594 -29.547 -15.172 1 60.5 258 LEU A O 1
ATOM 2005 N N . LEU A 1 259 ? 22.312 -27.984 -16.781 1 63 259 LEU A N 1
ATOM 2006 C CA . LEU A 1 259 ? 21.672 -27.094 -15.82 1 63 259 LEU A CA 1
ATOM 2007 C C . LEU A 1 259 ? 20.359 -27.703 -15.305 1 63 259 LEU A C 1
ATOM 2009 O O . LEU A 1 259 ? 20.078 -27.656 -14.109 1 63 259 LEU A O 1
ATOM 2013 N N . LYS A 1 260 ? 19.625 -28.234 -16.234 1 64.88 260 LYS A N 1
ATOM 2014 C CA . LYS A 1 260 ? 18.359 -28.875 -15.875 1 64.88 260 LYS A CA 1
ATOM 2015 C C . LYS A 1 260 ? 18.594 -30.062 -14.93 1 64.88 260 LYS A C 1
ATOM 2017 O O . LYS A 1 260 ? 17.812 -30.266 -13.992 1 64.88 260 LYS A O 1
ATOM 2022 N N . LYS A 1 261 ? 19.547 -30.75 -15.258 1 62 261 LYS A N 1
ATOM 2023 C CA . LYS A 1 261 ? 19.875 -31.922 -14.438 1 62 261 LYS A CA 1
ATOM 2024 C C . LYS A 1 261 ? 20.391 -31.484 -13.062 1 62 261 LYS A C 1
ATOM 2026 O O . LYS A 1 261 ? 20.188 -32.188 -12.078 1 62 261 LYS A O 1
ATOM 2031 N N . LEU A 1 262 ? 20.844 -30.406 -13.117 1 60.44 262 LEU A N 1
ATOM 2032 C CA . LEU A 1 262 ? 21.469 -29.953 -11.883 1 60.44 262 LEU A CA 1
ATOM 2033 C C . LEU A 1 262 ? 20.453 -29.266 -10.977 1 60.44 262 LEU A C 1
ATOM 2035 O O . LEU A 1 262 ? 20.641 -29.219 -9.758 1 60.44 262 LEU A O 1
ATOM 2039 N N . LEU A 1 263 ? 19.375 -28.938 -11.641 1 65.31 263 LEU A N 1
ATOM 2040 C CA . LEU A 1 263 ? 18.438 -28.188 -10.812 1 65.31 263 LEU A CA 1
ATOM 2041 C C . LEU A 1 263 ? 17.484 -29.125 -10.094 1 65.31 263 LEU A C 1
ATOM 2043 O O . LEU A 1 263 ? 16.688 -29.812 -10.727 1 65.31 263 LEU A O 1
ATOM 2047 N N . ARG A 1 264 ? 17.656 -29.328 -8.82 1 72.31 264 ARG A N 1
ATOM 2048 C CA . ARG A 1 264 ? 16.844 -30.141 -7.922 1 72.31 264 ARG A CA 1
ATOM 2049 C C . ARG A 1 264 ? 15.5 -29.469 -7.656 1 72.31 264 ARG A C 1
ATOM 2051 O O . ARG A 1 264 ? 14.539 -30.125 -7.25 1 72.31 264 ARG A O 1
ATOM 2058 N N . HIS A 1 265 ? 15.375 -28.281 -7.996 1 80 265 HIS A N 1
ATOM 2059 C CA . HIS A 1 265 ? 14.164 -27.5 -7.77 1 80 265 HIS A CA 1
ATOM 2060 C C . HIS A 1 265 ? 13.609 -26.969 -9.086 1 80 265 HIS A C 1
ATOM 2062 O O . HIS A 1 265 ? 14.086 -25.953 -9.594 1 80 265 HIS A O 1
ATOM 2068 N N . GLU A 1 266 ? 12.594 -27.625 -9.594 1 84.12 266 GLU A N 1
ATOM 2069 C CA . GLU A 1 266 ? 12.141 -27.281 -10.938 1 84.12 266 GLU A CA 1
ATOM 2070 C C . GLU A 1 266 ? 10.852 -26.469 -10.898 1 84.12 266 GLU A C 1
ATOM 2072 O O . GLU A 1 266 ? 10.68 -25.531 -11.688 1 84.12 266 GLU A O 1
ATOM 2077 N N . PHE A 1 267 ? 9.977 -26.719 -9.969 1 91.5 267 PHE A N 1
ATOM 2078 C CA . PHE A 1 267 ? 8.641 -26.109 -9.953 1 91.5 267 PHE A CA 1
ATOM 2079 C C . PHE A 1 267 ? 8.07 -26.047 -11.367 1 91.5 267 PHE A C 1
ATOM 2081 O O . PHE A 1 267 ? 7.762 -24.969 -11.867 1 91.5 267 PHE A O 1
ATOM 2088 N N . ASP A 1 268 ? 7.855 -27.203 -11.969 1 93.19 268 ASP A N 1
ATOM 2089 C CA . ASP A 1 268 ? 7.445 -27.328 -13.367 1 93.19 268 ASP A CA 1
ATOM 2090 C C . ASP A 1 268 ? 5.965 -27 -13.531 1 93.19 268 ASP A C 1
ATOM 2092 O O . ASP A 1 268 ? 5.141 -27.891 -13.75 1 93.19 268 ASP A O 1
ATOM 2096 N N . THR A 1 269 ? 5.68 -25.703 -13.523 1 96.19 269 THR A N 1
ATOM 2097 C CA . THR A 1 269 ? 4.309 -25.234 -13.672 1 96.19 269 THR A CA 1
ATOM 2098 C C . THR A 1 269 ? 3.756 -25.609 -15.047 1 96.19 269 THR A C 1
ATOM 2100 O O . THR A 1 269 ? 2.588 -25.984 -15.164 1 96.19 269 THR A O 1
ATOM 2103 N N . LEU A 1 270 ? 4.582 -25.5 -16.047 1 95.44 270 LEU A N 1
ATOM 2104 C CA . LEU A 1 270 ? 4.168 -25.797 -17.406 1 95.44 270 LEU A CA 1
ATOM 2105 C C . LEU A 1 270 ? 3.623 -27.219 -17.516 1 95.44 270 LEU A C 1
ATOM 2107 O O . LEU A 1 270 ? 2.604 -27.453 -18.156 1 95.44 270 LEU A O 1
ATOM 2111 N N . GLY A 1 271 ? 4.23 -28.141 -16.875 1 94.5 271 GLY A N 1
ATOM 2112 C CA . GLY A 1 271 ? 3.877 -29.547 -16.984 1 94.5 271 GLY A CA 1
ATOM 2113 C C . GLY A 1 271 ? 2.619 -29.891 -16.203 1 94.5 271 GLY A C 1
ATOM 2114 O O . GLY A 1 271 ? 1.993 -30.922 -16.469 1 94.5 271 GLY A O 1
ATOM 2115 N N . VAL A 1 272 ? 2.227 -29.016 -15.289 1 95.81 272 VAL A N 1
ATOM 2116 C CA . VAL A 1 272 ? 1.157 -29.469 -14.406 1 95.81 272 VAL A CA 1
ATOM 2117 C C . VAL A 1 272 ? -0.04 -28.516 -14.516 1 95.81 272 VAL A C 1
ATOM 2119 O O . VAL A 1 272 ? -1.123 -28.828 -14.008 1 95.81 272 VAL A O 1
ATOM 2122 N N . ILE A 1 273 ? 0.068 -27.422 -15.172 1 97.19 273 ILE A N 1
ATOM 2123 C CA . ILE A 1 273 ? -0.944 -26.375 -15.133 1 97.19 273 ILE A CA 1
ATOM 2124 C C . ILE A 1 273 ? -2.26 -26.906 -15.695 1 97.19 273 ILE A C 1
ATOM 2126 O O . ILE A 1 273 ? -3.34 -26.5 -15.266 1 97.19 273 ILE A O 1
ATOM 2130 N N . LYS A 1 274 ? -2.238 -27.844 -16.594 1 96 274 LYS A N 1
ATOM 2131 C CA . LYS A 1 274 ? -3.438 -28.391 -17.219 1 96 274 LYS A CA 1
ATOM 2132 C C . LYS A 1 274 ? -4.219 -29.25 -16.234 1 96 274 LYS A C 1
ATOM 2134 O O . LYS A 1 274 ? -5.387 -29.562 -16.469 1 96 274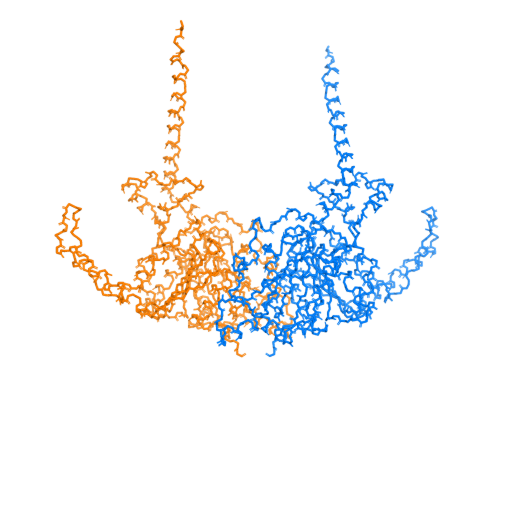 LYS A O 1
ATOM 2139 N N . ASP A 1 275 ? -3.527 -29.641 -15.188 1 96.38 275 ASP A N 1
ATOM 2140 C CA . ASP A 1 275 ? -4.145 -30.547 -14.219 1 96.38 275 ASP A CA 1
ATOM 2141 C C . ASP A 1 275 ? -4.973 -29.766 -13.195 1 96.38 275 ASP A C 1
ATOM 2143 O O . ASP A 1 275 ? -5.738 -30.359 -12.43 1 96.38 275 ASP A O 1
ATOM 2147 N N . ILE A 1 276 ? -4.832 -28.469 -13.141 1 97.62 276 ILE A N 1
ATOM 2148 C CA . ILE A 1 276 ? -5.613 -27.641 -12.227 1 97.62 276 ILE A CA 1
ATOM 2149 C C . ILE A 1 276 ? -7.094 -27.719 -12.594 1 97.62 276 ILE A C 1
ATOM 2151 O O . ILE A 1 276 ? -7.461 -27.516 -13.75 1 97.62 276 ILE A O 1
ATOM 2155 N N . ASN A 1 277 ? -7.977 -28.016 -11.625 1 97.81 277 ASN A N 1
ATOM 2156 C CA . ASN A 1 277 ? -9.359 -28.375 -11.93 1 97.81 277 ASN A CA 1
ATOM 2157 C C . ASN A 1 277 ? -10.328 -27.281 -11.508 1 97.81 277 ASN A C 1
ATOM 2159 O O . ASN A 1 277 ? -11.492 -27.547 -11.219 1 97.81 277 ASN A O 1
ATOM 2163 N N . VAL A 1 278 ? -9.898 -26.094 -11.305 1 98.31 278 VAL A N 1
ATOM 2164 C CA . VAL A 1 278 ? -10.703 -24.953 -10.906 1 98.31 278 VAL A CA 1
ATOM 2165 C C . VAL A 1 278 ? -10.367 -23.75 -11.789 1 98.31 278 VAL A C 1
ATOM 2167 O O . VAL A 1 278 ? -9.406 -23.797 -12.562 1 98.31 278 VAL A O 1
ATOM 2170 N N . PRO A 1 279 ? -11.188 -22.625 -11.742 1 98.25 279 PRO A N 1
ATOM 2171 C CA . PRO A 1 279 ? -10.859 -21.422 -12.523 1 98.25 279 PRO A CA 1
ATOM 2172 C C . PRO A 1 279 ? -9.453 -20.922 -12.25 1 98.25 279 PRO A C 1
ATOM 2174 O O . PRO A 1 279 ? -8.984 -20.969 -11.109 1 98.25 279 PRO A O 1
ATOM 2177 N N . LEU A 1 280 ? -8.836 -20.422 -13.344 1 98.69 280 LEU A N 1
ATOM 2178 C CA . LEU A 1 280 ? -7.434 -20.016 -13.273 1 98.69 280 LEU A CA 1
ATOM 2179 C C . LEU A 1 280 ? -7.262 -18.562 -13.688 1 98.69 280 LEU A C 1
ATOM 2181 O O . LEU A 1 280 ? -7.836 -18.125 -14.688 1 98.69 280 LEU A O 1
ATOM 2185 N N . PHE A 1 281 ? -6.574 -17.828 -12.891 1 98.81 281 PHE A N 1
ATOM 2186 C CA . PHE A 1 281 ? -6.238 -16.438 -13.133 1 98.81 281 PHE A CA 1
ATOM 2187 C C . PHE A 1 281 ? -4.727 -16.25 -13.219 1 98.81 281 PHE A C 1
ATOM 2189 O O . PHE A 1 281 ? -3.994 -16.688 -12.32 1 98.81 281 PHE A O 1
ATOM 2196 N N . ILE A 1 282 ? -4.238 -15.68 -14.273 1 98.88 282 ILE A N 1
ATOM 2197 C CA . ILE A 1 282 ? -2.82 -15.375 -14.438 1 98.88 282 ILE A CA 1
ATOM 2198 C C . ILE A 1 282 ? -2.639 -13.875 -14.688 1 98.88 282 ILE A C 1
ATOM 2200 O O . ILE A 1 282 ? -3.369 -13.281 -15.484 1 98.88 282 ILE A O 1
ATOM 2204 N N . ALA A 1 283 ? -1.752 -13.25 -14 1 98.88 283 ALA A N 1
ATOM 2205 C CA . ALA A 1 283 ? -1.409 -11.852 -14.258 1 98.88 283 ALA A CA 1
ATOM 2206 C C . ALA A 1 283 ? 0.101 -11.672 -14.391 1 98.88 283 ALA A C 1
ATOM 2208 O O . ALA A 1 283 ? 0.872 -12.289 -13.648 1 98.88 283 ALA A O 1
ATOM 2209 N N . HIS A 1 284 ? 0.468 -10.891 -15.305 1 98.81 284 HIS A N 1
ATOM 2210 C CA . HIS A 1 284 ? 1.879 -10.617 -15.555 1 98.81 284 HIS A CA 1
ATOM 2211 C C . HIS A 1 284 ? 2.072 -9.234 -16.172 1 98.81 284 HIS A C 1
ATOM 2213 O O . HIS A 1 284 ? 1.24 -8.789 -16.969 1 98.81 284 HIS A O 1
ATOM 2219 N N . SER A 1 285 ? 3.166 -8.562 -15.789 1 98.44 285 SER A N 1
ATOM 2220 C CA . SER A 1 285 ? 3.447 -7.242 -16.344 1 98.44 285 SER A CA 1
ATOM 2221 C C . SER A 1 285 ? 4.445 -7.32 -17.5 1 98.44 285 SER A C 1
ATOM 2223 O O . SER A 1 285 ? 5.41 -8.086 -17.438 1 98.44 285 SER A O 1
ATOM 2225 N N . GLN A 1 286 ? 4.242 -6.48 -18.453 1 97.56 286 GLN A N 1
ATOM 2226 C CA . GLN A 1 286 ? 5.16 -6.422 -19.578 1 97.56 286 GLN A CA 1
ATOM 2227 C C . GLN A 1 286 ? 6.535 -5.918 -19.156 1 97.56 286 GLN A C 1
ATOM 2229 O O . GLN A 1 286 ? 7.551 -6.312 -19.734 1 97.56 286 GLN A O 1
ATOM 2234 N N . ASN A 1 287 ? 6.559 -5.109 -18.172 1 96.31 287 ASN A N 1
ATOM 2235 C CA . ASN A 1 287 ? 7.828 -4.523 -17.766 1 96.31 287 ASN A CA 1
ATOM 2236 C C . ASN A 1 287 ? 8.453 -5.289 -16.594 1 96.31 287 ASN A C 1
ATOM 2238 O O . ASN A 1 287 ? 9.195 -4.719 -15.797 1 96.31 287 ASN A O 1
ATOM 2242 N N . ASP A 1 288 ? 8.07 -6.539 -16.438 1 95.88 288 ASP A N 1
ATOM 2243 C CA . ASP A 1 288 ? 8.75 -7.434 -15.508 1 95.88 288 ASP A CA 1
ATOM 2244 C C . ASP A 1 288 ? 10.148 -7.781 -16 1 95.88 288 ASP A C 1
ATOM 2246 O O . ASP A 1 288 ? 10.312 -8.445 -17.031 1 95.88 288 ASP A O 1
ATOM 2250 N N . MET A 1 289 ? 11.172 -7.375 -15.25 1 90.75 289 MET A N 1
ATOM 2251 C CA . MET A 1 289 ? 12.547 -7.602 -15.672 1 90.75 289 MET A CA 1
ATOM 2252 C C . MET A 1 289 ? 13.117 -8.867 -15.031 1 90.75 289 MET A C 1
ATOM 2254 O O . MET A 1 289 ? 14.164 -9.359 -15.445 1 90.75 289 MET A O 1
ATOM 2258 N N . ASP A 1 290 ? 12.398 -9.383 -14.062 1 90.19 290 ASP A N 1
ATOM 2259 C CA . ASP A 1 290 ? 12.859 -10.586 -13.367 1 90.19 290 ASP A CA 1
ATOM 2260 C C . ASP A 1 290 ? 12.414 -11.852 -14.094 1 90.19 290 ASP A C 1
ATOM 2262 O O . ASP A 1 290 ? 13.195 -12.789 -14.258 1 90.19 290 ASP A O 1
ATOM 2266 N N . ILE A 1 291 ? 11.18 -11.938 -14.43 1 93.12 291 ILE A N 1
ATOM 2267 C CA . ILE A 1 291 ? 10.578 -13.023 -15.195 1 93.12 291 ILE A CA 1
ATOM 2268 C C . ILE A 1 291 ? 9.797 -12.453 -16.375 1 93.12 291 ILE A C 1
ATOM 2270 O O . ILE A 1 291 ? 8.734 -11.852 -16.188 1 93.12 291 ILE A O 1
ATOM 2274 N N . PRO A 1 292 ? 10.336 -12.703 -17.547 1 93.25 292 PRO A N 1
ATOM 2275 C CA . PRO A 1 292 ? 9.625 -12.156 -18.703 1 93.25 292 PRO A CA 1
ATOM 2276 C C . PRO A 1 292 ? 8.188 -12.656 -18.812 1 93.25 292 PRO A C 1
ATOM 2278 O O . PRO A 1 292 ? 7.914 -13.828 -18.531 1 93.25 292 PRO A O 1
ATOM 2281 N N . HIS A 1 293 ? 7.238 -11.766 -19.203 1 95.5 293 HIS A N 1
ATOM 2282 C CA . HIS A 1 293 ? 5.812 -12.078 -19.219 1 95.5 293 HIS A CA 1
ATOM 2283 C C . HIS A 1 293 ? 5.5 -13.172 -20.25 1 95.5 293 HIS A C 1
ATOM 2285 O O . HIS A 1 293 ? 4.41 -13.742 -20.234 1 95.5 293 HIS A O 1
ATOM 2291 N N . HIS A 1 294 ? 6.473 -13.578 -21.172 1 94.25 294 HIS A N 1
ATOM 2292 C CA . HIS A 1 294 ? 6.25 -14.648 -22.141 1 94.25 294 HIS A CA 1
ATOM 2293 C C . HIS A 1 294 ? 6.02 -15.984 -21.438 1 94.25 294 HIS A C 1
ATOM 2295 O O . HIS A 1 294 ? 5.359 -16.875 -22 1 94.25 294 HIS A O 1
ATOM 2301 N N . HIS A 1 295 ? 6.602 -16.109 -20.266 1 94.88 295 HIS A N 1
ATOM 2302 C CA . HIS A 1 295 ? 6.324 -17.312 -19.5 1 94.88 295 HIS A CA 1
ATOM 2303 C C . HIS A 1 295 ? 4.824 -17.5 -19.281 1 94.88 295 HIS A C 1
ATOM 2305 O O . HIS A 1 295 ? 4.301 -18.594 -19.438 1 94.88 295 HIS A O 1
ATOM 2311 N N . SER A 1 296 ? 4.141 -16.422 -18.906 1 97.88 296 SER A N 1
ATOM 2312 C CA . SER A 1 296 ? 2.697 -16.469 -18.688 1 97.88 296 SER A CA 1
ATOM 2313 C C . SER A 1 296 ? 1.955 -16.734 -20 1 97.88 296 SER A C 1
ATOM 2315 O O . SER A 1 296 ? 0.954 -17.469 -20.016 1 97.88 296 SER A O 1
ATOM 2317 N N . ARG A 1 297 ? 2.443 -16.188 -21.078 1 95.94 297 ARG A N 1
ATOM 2318 C CA . ARG A 1 297 ? 1.824 -16.438 -22.375 1 95.94 297 ARG A CA 1
ATOM 2319 C C . ARG A 1 297 ? 1.944 -17.906 -22.766 1 95.94 297 ARG A C 1
ATOM 2321 O O . ARG A 1 297 ? 1.002 -18.5 -23.312 1 95.94 297 ARG A O 1
ATOM 2328 N N . THR A 1 298 ? 3.125 -18.453 -22.5 1 95.75 298 THR A N 1
ATOM 2329 C CA . THR A 1 298 ? 3.332 -19.859 -22.75 1 95.75 298 THR A CA 1
ATOM 2330 C C . THR A 1 298 ? 2.363 -20.719 -21.938 1 95.75 298 THR A C 1
ATOM 2332 O O . THR A 1 298 ? 1.786 -21.672 -22.453 1 95.75 298 THR A O 1
ATOM 2335 N N . LEU A 1 299 ? 2.229 -20.359 -20.656 1 97.69 299 LEU A N 1
ATOM 2336 C CA . LEU A 1 299 ? 1.276 -21.062 -19.812 1 97.69 299 LEU A CA 1
ATOM 2337 C C . LEU A 1 299 ? -0.138 -20.953 -20.375 1 97.69 299 LEU A C 1
ATOM 2339 O O . LEU A 1 299 ? -0.883 -21.938 -20.391 1 97.69 299 LEU A O 1
ATOM 2343 N N . LEU A 1 300 ? -0.514 -19.766 -20.828 1 97 300 LEU A N 1
ATOM 2344 C CA . LEU A 1 300 ? -1.834 -19.547 -21.406 1 97 300 LEU A CA 1
ATOM 2345 C C . LEU A 1 300 ? -2.029 -20.391 -22.656 1 97 300 LEU A C 1
ATOM 2347 O O . LEU A 1 300 ? -3.105 -20.969 -22.859 1 97 300 LEU A O 1
ATOM 2351 N N . ASP A 1 301 ? -1.035 -20.484 -23.484 1 93.88 301 ASP A N 1
ATOM 2352 C CA . ASP A 1 301 ? -1.102 -21.266 -24.719 1 93.88 301 ASP A CA 1
ATOM 2353 C C . ASP A 1 301 ? -1.357 -22.734 -24.422 1 93.88 301 ASP A C 1
ATOM 2355 O O . ASP A 1 301 ? -2.131 -23.391 -25.141 1 93.88 301 ASP A O 1
ATOM 2359 N N . VAL A 1 302 ? -0.709 -23.188 -23.438 1 94.81 302 VAL A N 1
ATOM 2360 C CA . VAL A 1 302 ? -0.871 -24.594 -23.078 1 94.81 302 VAL A CA 1
ATOM 2361 C C . VAL A 1 302 ? -2.303 -24.844 -22.609 1 94.81 302 VAL A C 1
ATOM 2363 O O . VAL A 1 302 ? -2.871 -25.906 -22.859 1 94.81 302 VAL A O 1
ATOM 2366 N N . LEU A 1 303 ? -2.887 -23.922 -21.906 1 96.31 303 LEU A N 1
ATOM 2367 C CA . LEU A 1 303 ? -4.254 -24.031 -21.422 1 96.31 303 LEU A CA 1
ATOM 2368 C C . LEU A 1 303 ? -5.254 -23.953 -22.562 1 96.31 303 LEU A C 1
ATOM 2370 O O . LEU A 1 303 ? -6.336 -24.531 -22.5 1 96.31 303 LEU A O 1
ATOM 2374 N N . LEU A 1 304 ? -4.84 -23.266 -23.672 1 94.56 304 LEU A N 1
ATOM 2375 C CA . LEU A 1 304 ? -5.707 -23.047 -24.828 1 94.56 304 LEU A CA 1
ATOM 2376 C C . LEU A 1 304 ? -5.629 -24.234 -25.797 1 94.56 304 LEU A C 1
ATOM 2378 O O . LEU A 1 304 ? -6.594 -24.516 -26.5 1 94.56 304 LEU A O 1
ATOM 2382 N N . ASP A 1 305 ? -4.59 -24.875 -25.812 1 92.62 305 ASP A N 1
ATOM 2383 C CA . ASP A 1 305 ? -4.223 -25.859 -26.828 1 92.62 305 ASP A CA 1
ATOM 2384 C C . ASP A 1 305 ? -5.309 -26.922 -26.984 1 92.62 305 ASP A C 1
ATOM 2386 O O . ASP A 1 305 ? -5.73 -27.219 -28.094 1 92.62 305 ASP A O 1
ATOM 2390 N N . PRO A 1 306 ? -5.797 -27.406 -25.891 1 91.94 306 PRO A N 1
ATOM 2391 C CA . PRO A 1 306 ? -6.801 -28.453 -26.031 1 91.94 306 PRO A CA 1
ATOM 2392 C C . PRO A 1 306 ? -8.094 -27.969 -26.672 1 91.94 306 PRO A C 1
ATOM 2394 O O . PRO A 1 306 ? -8.922 -28.781 -27.094 1 91.94 306 PRO A O 1
ATOM 2397 N N . HIS A 1 307 ? -8.281 -26.734 -26.766 1 93 307 HIS A N 1
ATOM 2398 C CA . HIS A 1 307 ? -9.531 -26.172 -27.25 1 93 307 HIS A CA 1
ATOM 2399 C C . HIS A 1 307 ? -9.383 -25.656 -28.688 1 93 307 HIS A C 1
ATOM 2401 O O . HIS A 1 307 ? -10.336 -25.125 -29.25 1 93 307 HIS A O 1
ATOM 2407 N N . LEU A 1 308 ? -8.211 -25.781 -29.203 1 91.38 308 LEU A N 1
ATOM 2408 C CA . LEU A 1 308 ? -7.926 -25.328 -30.562 1 91.38 308 LEU A CA 1
ATOM 2409 C C . LEU A 1 308 ? -7.742 -26.516 -31.5 1 91.38 308 LEU A C 1
ATOM 2411 O O . LEU A 1 308 ? -7.434 -27.625 -31.062 1 91.38 308 LEU A O 1
ATOM 2415 N N . PRO A 1 309 ? -8.008 -26.203 -32.812 1 87.44 309 PRO A N 1
ATOM 2416 C CA . PRO A 1 309 ? -7.777 -27.281 -33.781 1 87.44 309 PRO A CA 1
ATOM 2417 C C . PRO A 1 309 ? -6.34 -27.781 -33.75 1 87.44 309 PRO A C 1
ATOM 2419 O O . PRO A 1 309 ? -5.422 -27.031 -33.406 1 87.44 309 PRO A O 1
ATOM 2422 N N . ALA A 1 310 ? -6.16 -29.078 -34.031 1 77.75 310 ALA A N 1
ATOM 2423 C CA . ALA A 1 310 ? -4.852 -29.719 -34 1 77.75 310 ALA A CA 1
ATOM 2424 C C . ALA A 1 310 ? -3.881 -29.047 -34.969 1 77.75 310 ALA A C 1
ATOM 2426 O O . ALA A 1 310 ? -4.277 -28.625 -36.062 1 77.75 310 ALA A O 1
ATOM 2427 N N . SER A 1 311 ? -2.762 -28.484 -34.406 1 66.12 311 SER A N 1
ATOM 2428 C CA . SER A 1 311 ? -1.733 -27.984 -35.312 1 66.12 311 SER A CA 1
ATOM 2429 C C . SER A 1 311 ? -1.13 -29.125 -36.125 1 66.12 311 SER A C 1
ATOM 2431 O O . SER A 1 311 ? -0.756 -30.156 -35.594 1 66.12 311 SER A O 1
ATOM 2433 N N . PRO A 1 312 ? -1.384 -29.109 -37.438 1 57.72 312 PRO A N 1
ATOM 2434 C CA . PRO A 1 312 ? -0.776 -30.188 -38.25 1 57.72 312 PRO A CA 1
ATOM 2435 C C . PRO A 1 312 ? 0.746 -30.219 -38.125 1 57.72 312 PRO A C 1
ATOM 2437 O O . PRO A 1 312 ? 1.441 -29.484 -38.844 1 57.72 312 PRO A O 1
ATOM 2440 N N . VAL A 1 313 ? 1.31 -29.812 -37 1 53 313 VAL A N 1
ATOM 2441 C CA . VAL A 1 313 ? 2.74 -29.578 -37.156 1 53 313 VAL A CA 1
ATOM 2442 C C . VAL A 1 313 ? 3.436 -30.875 -37.562 1 53 313 VAL A C 1
ATOM 2444 O O . VAL A 1 313 ? 3.631 -31.766 -36.719 1 53 313 VAL A O 1
ATOM 2447 N N . SER A 1 314 ? 3.061 -31.688 -38.406 1 50.25 314 SER A N 1
ATOM 2448 C CA . SER A 1 314 ? 4.125 -32.625 -38.719 1 50.25 314 SER A CA 1
ATOM 2449 C C . SER A 1 314 ? 5.379 -31.906 -39.188 1 50.25 314 SER A C 1
ATOM 2451 O O . SER A 1 314 ? 5.535 -31.641 -40.406 1 50.25 314 SER A O 1
ATOM 2453 N N . PHE A 1 315 ? 5.859 -30.859 -38.469 1 50.47 315 PHE A N 1
ATOM 2454 C CA . PHE A 1 315 ? 7.113 -30.422 -39.062 1 50.47 315 PHE A CA 1
ATOM 2455 C C . PHE A 1 315 ? 8.117 -31.562 -39.125 1 50.47 315 PHE A C 1
ATOM 2457 O O . PHE A 1 315 ? 8.125 -32.438 -38.281 1 50.47 315 PHE A O 1
ATOM 2464 N N . PRO A 1 316 ? 8.688 -31.75 -40.25 1 49.03 316 PRO A N 1
ATOM 2465 C CA . PRO A 1 316 ? 9.711 -32.781 -40.281 1 49.03 316 PRO A CA 1
ATOM 2466 C C . PRO A 1 316 ? 10.719 -32.656 -39.156 1 49.03 316 PRO A C 1
ATOM 2468 O O . PRO A 1 316 ? 10.961 -31.547 -38.656 1 49.03 316 PRO A O 1
ATOM 2471 N N . ASP A 1 317 ? 10.93 -33.719 -38.406 1 49.12 317 ASP A N 1
ATOM 2472 C CA . ASP A 1 317 ? 11.844 -33.875 -37.281 1 49.12 317 ASP A CA 1
ATOM 2473 C C . ASP A 1 317 ? 13.195 -33.25 -37.562 1 49.12 317 ASP A C 1
ATOM 2475 O O . ASP A 1 317 ? 14.016 -33.062 -36.656 1 49.12 317 ASP A O 1
ATOM 2479 N N . THR A 1 318 ? 13.703 -33.281 -38.812 1 49.91 318 THR A N 1
ATOM 2480 C CA . THR A 1 318 ? 15.039 -32.812 -39.156 1 49.91 318 THR A CA 1
ATOM 2481 C C . THR A 1 318 ? 14.984 -31.484 -39.875 1 49.91 318 THR A C 1
ATOM 2483 O O . THR A 1 318 ? 14.172 -31.312 -40.781 1 49.91 318 THR A O 1
ATOM 2486 N N . PRO A 1 319 ? 15.664 -30.547 -39.375 1 50.69 319 PRO A N 1
ATOM 2487 C CA . PRO A 1 319 ? 15.75 -29.219 -40 1 50.69 319 PRO A CA 1
ATOM 2488 C C . PRO A 1 319 ? 15.859 -29.281 -41.531 1 50.69 319 PRO A C 1
ATOM 2490 O O . PRO A 1 319 ? 15.578 -28.297 -42.219 1 50.69 319 PRO A O 1
ATOM 2493 N N . ASP A 1 320 ? 16.469 -30.375 -41.938 1 49.94 320 ASP A N 1
ATOM 2494 C CA . ASP A 1 320 ? 16.828 -30.453 -43.375 1 49.94 320 ASP A CA 1
ATOM 2495 C C . ASP A 1 320 ? 15.609 -30.766 -44.219 1 49.94 320 ASP A C 1
ATOM 2497 O O . ASP A 1 320 ? 15.719 -30.828 -45.438 1 49.94 320 ASP A O 1
ATOM 2501 N N . GLN A 1 321 ? 14.625 -31.109 -43.625 1 55.72 321 GLN A N 1
ATOM 2502 C CA . GLN A 1 321 ? 13.562 -31.484 -44.562 1 55.72 321 GLN A CA 1
ATOM 2503 C C . GLN A 1 321 ? 12.781 -30.266 -45.031 1 55.72 321 GLN A C 1
ATOM 2505 O O . GLN A 1 321 ? 12.242 -29.516 -44.219 1 55.72 321 GLN A O 1
ATOM 2510 N N . ILE A 1 322 ? 13.172 -29.781 -46.188 1 56.81 322 ILE A N 1
ATOM 2511 C CA . ILE A 1 322 ? 12.469 -28.75 -46.938 1 56.81 322 ILE A CA 1
ATOM 2512 C C . ILE A 1 322 ? 10.984 -29.094 -47.031 1 56.81 322 ILE A C 1
ATOM 2514 O O . ILE A 1 322 ? 10.625 -30.188 -47.5 1 56.81 322 ILE A O 1
ATOM 2518 N N . LEU A 1 323 ? 10.234 -28.5 -46.219 1 62.41 323 LEU A N 1
ATOM 2519 C CA . LEU A 1 323 ? 8.789 -28.656 -46.344 1 62.41 323 LEU A CA 1
ATOM 2520 C C . LEU A 1 323 ? 8.352 -28.375 -47.781 1 62.41 323 LEU A C 1
ATOM 2522 O O . LEU A 1 323 ? 8.805 -27.406 -48.406 1 62.41 323 LEU A O 1
ATOM 2526 N N . SER A 1 324 ? 7.766 -29.422 -48.438 1 71.25 324 SER A N 1
ATOM 2527 C CA . SER A 1 324 ? 7.188 -29.172 -49.75 1 71.25 324 SER A CA 1
ATOM 2528 C C . SER A 1 324 ? 6.254 -27.969 -49.719 1 71.25 324 SER A C 1
ATOM 2530 O O . SER A 1 324 ? 5.805 -27.547 -48.656 1 71.25 324 SER A O 1
ATOM 2532 N N . SER A 1 325 ? 6.199 -27.266 -50.812 1 73.69 325 SER A N 1
ATOM 2533 C CA . SER A 1 325 ? 5.297 -26.125 -50.938 1 73.69 325 SER A CA 1
ATOM 2534 C C . SER A 1 325 ? 3.896 -26.469 -50.438 1 73.69 325 SER A C 1
ATOM 2536 O O . SER A 1 325 ? 3.229 -25.625 -49.844 1 73.69 325 SER A O 1
ATOM 2538 N N . GLU A 1 326 ? 3.529 -27.734 -50.688 1 75.25 326 GLU A N 1
ATOM 2539 C CA . GLU A 1 326 ? 2.201 -28.172 -50.281 1 75.25 326 GLU A CA 1
ATOM 2540 C C . GLU A 1 326 ? 2.121 -28.297 -48.75 1 75.25 326 GLU A C 1
ATOM 2542 O O . GLU A 1 326 ? 1.12 -27.922 -48.156 1 75.25 326 GLU A O 1
ATOM 2547 N N . ASP A 1 327 ? 3.133 -28.812 -48.156 1 73.62 327 ASP A N 1
ATOM 2548 C CA . ASP A 1 327 ? 3.168 -28.953 -46.688 1 73.62 327 ASP A CA 1
ATOM 2549 C C . ASP A 1 327 ? 3.188 -27.594 -46 1 73.62 327 ASP A C 1
ATOM 2551 O O . ASP A 1 327 ? 2.553 -27.406 -44.969 1 73.62 327 ASP A O 1
ATOM 2555 N N . TYR A 1 328 ? 3.887 -26.781 -46.719 1 76.75 328 TYR A N 1
ATOM 2556 C CA . TYR A 1 328 ? 3.961 -25.422 -46.156 1 76.75 328 TYR A CA 1
ATOM 2557 C C . TYR A 1 328 ? 2.607 -24.734 -46.25 1 76.75 328 TYR A C 1
ATOM 2559 O O . TYR A 1 328 ? 2.186 -24.062 -45.312 1 76.75 328 TYR A O 1
ATOM 2567 N N . ALA A 1 329 ? 1.982 -24.906 -47.375 1 78.81 329 ALA A N 1
ATOM 2568 C CA . ALA A 1 329 ? 0.655 -24.312 -47.531 1 78.81 329 ALA A CA 1
ATOM 2569 C C . ALA A 1 329 ? -0.32 -24.891 -46.5 1 78.81 329 ALA A C 1
ATOM 2571 O O . ALA A 1 329 ? -1.12 -24.156 -45.906 1 78.81 329 ALA A O 1
ATOM 2572 N N . THR A 1 330 ? -0.303 -26.156 -46.312 1 77.62 330 THR A N 1
ATOM 2573 C CA . THR A 1 330 ? -1.159 -26.812 -45.344 1 77.62 330 THR A CA 1
ATOM 2574 C C . THR A 1 330 ? -0.858 -26.312 -43.938 1 77.62 330 THR A C 1
ATOM 2576 O O . THR A 1 330 ? -1.772 -26.109 -43.125 1 77.62 330 THR A O 1
ATOM 2579 N N . PHE A 1 331 ? 0.395 -26.109 -43.75 1 76.12 331 PHE A N 1
ATOM 2580 C CA . PHE A 1 331 ? 0.827 -25.594 -42.469 1 76.12 331 PHE A CA 1
ATOM 2581 C C . PHE A 1 331 ? 0.285 -24.188 -42.25 1 76.12 331 PHE A C 1
ATOM 2583 O O . PHE A 1 331 ? -0.237 -23.875 -41.188 1 76.12 331 PHE A O 1
ATOM 2590 N N . LEU A 1 332 ? 0.438 -23.438 -43.188 1 79.62 332 LEU A N 1
ATOM 2591 C CA . LEU A 1 332 ? -0.035 -22.062 -43.062 1 79.62 332 LEU A CA 1
ATOM 2592 C C . LEU A 1 332 ? -1.548 -22.016 -42.875 1 79.62 332 LEU A C 1
ATOM 2594 O O . LEU A 1 332 ? -2.057 -21.203 -42.094 1 79.62 332 LEU A O 1
ATOM 2598 N N . GLU A 1 333 ? -2.174 -22.828 -43.625 1 82.88 333 GLU A N 1
ATOM 2599 C CA . GLU A 1 333 ? -3.627 -22.891 -43.5 1 82.88 333 GLU A CA 1
ATOM 2600 C C . GLU A 1 333 ? -4.035 -23.359 -42.125 1 82.88 333 GLU A C 1
ATOM 2602 O O . GLU A 1 333 ? -5.008 -22.859 -41.531 1 82.88 333 GLU A O 1
ATOM 2607 N N . ALA A 1 334 ? -3.383 -24.312 -41.594 1 79.75 334 ALA A N 1
ATOM 2608 C CA . ALA A 1 334 ? -3.654 -24.797 -40.25 1 79.75 334 ALA A CA 1
ATOM 2609 C C . ALA A 1 334 ? -3.418 -23.703 -39.219 1 79.75 334 ALA A C 1
ATOM 2611 O O . ALA A 1 334 ? -4.195 -23.562 -38.281 1 79.75 334 ALA A O 1
ATOM 2612 N N . GLN A 1 335 ? -2.438 -22.984 -39.438 1 80 335 GLN A N 1
ATOM 2613 C CA . GLN A 1 335 ? -2.139 -21.891 -38.531 1 80 335 GLN A CA 1
ATOM 2614 C C . GLN A 1 335 ? -3.229 -20.812 -38.594 1 80 335 GLN A C 1
ATOM 2616 O O . GLN A 1 335 ? -3.592 -20.25 -37.562 1 80 335 GLN A O 1
ATOM 2621 N N . LYS A 1 336 ? -3.59 -20.578 -39.75 1 85 336 LYS A N 1
ATOM 2622 C CA . LYS A 1 336 ? -4.664 -19.609 -39.938 1 85 336 LYS A CA 1
ATOM 2623 C C . LYS A 1 336 ? -5.941 -20.062 -39.219 1 85 336 LYS A C 1
ATOM 2625 O O . LYS A 1 336 ? -6.617 -19.266 -38.562 1 85 336 LYS A O 1
ATOM 2630 N N . GLN A 1 337 ? -6.254 -21.266 -39.344 1 86 337 GLN A N 1
ATOM 2631 C CA . GLN A 1 337 ? -7.438 -21.828 -38.688 1 86 337 GLN A CA 1
ATOM 2632 C C . GLN A 1 337 ? -7.309 -21.766 -37.188 1 86 337 GLN A C 1
ATOM 2634 O O . GLN A 1 337 ? -8.281 -21.484 -36.469 1 86 337 GLN A O 1
ATOM 2639 N N . ARG A 1 338 ? -6.23 -22.062 -36.719 1 87.56 338 ARG A N 1
ATOM 2640 C CA . ARG A 1 338 ? -5.992 -22.031 -35.281 1 87.56 338 ARG A CA 1
ATOM 2641 C C . ARG A 1 338 ? -6.117 -20.625 -34.719 1 87.56 338 ARG A C 1
ATOM 2643 O O . ARG A 1 338 ? -6.68 -20.422 -33.656 1 87.56 338 ARG A O 1
ATOM 2650 N N . ARG A 1 339 ? -5.551 -19.766 -35.469 1 86.25 339 ARG A N 1
ATOM 2651 C CA . ARG A 1 339 ? -5.645 -18.375 -35.062 1 86.25 339 ARG A CA 1
ATOM 2652 C C . ARG A 1 339 ? -7.098 -17.906 -35.062 1 86.25 339 ARG A C 1
ATOM 2654 O O . ARG A 1 339 ? -7.512 -17.188 -34.156 1 86.25 339 ARG A O 1
ATOM 2661 N N . ALA A 1 340 ? -7.773 -18.281 -36.031 1 89.94 340 ALA A N 1
ATOM 2662 C CA . ALA A 1 340 ? -9.188 -17.922 -36.094 1 89.94 340 ALA A CA 1
ATOM 2663 C C . ALA A 1 340 ? -9.969 -18.547 -34.938 1 89.94 340 ALA A C 1
ATOM 2665 O O . ALA A 1 340 ? -10.82 -17.891 -34.344 1 89.94 340 ALA A O 1
ATOM 2666 N N . ALA A 1 341 ? -9.688 -19.719 -34.688 1 90.69 341 ALA A N 1
ATOM 2667 C CA . ALA A 1 341 ? -10.352 -20.422 -33.562 1 90.69 341 ALA A CA 1
ATOM 2668 C C . ALA A 1 341 ? -10.008 -19.781 -32.219 1 90.69 341 ALA A C 1
ATOM 2670 O O . ALA A 1 341 ? -10.867 -19.672 -31.359 1 90.69 341 ALA A O 1
ATOM 2671 N N . ARG A 1 342 ? -8.836 -19.438 -32.125 1 91.12 342 ARG A N 1
ATOM 2672 C CA . ARG A 1 342 ? -8.398 -18.766 -30.922 1 91.12 342 ARG A CA 1
ATOM 2673 C C . ARG A 1 342 ? -9.141 -17.453 -30.734 1 91.12 342 ARG A C 1
ATOM 2675 O O . ARG A 1 342 ? -9.578 -17.125 -29.625 1 91.12 342 ARG A O 1
ATOM 2682 N N . ASN A 1 343 ? -9.203 -16.719 -31.781 1 91 343 ASN A N 1
ATOM 2683 C CA . ASN A 1 343 ? -9.875 -15.422 -31.734 1 91 343 ASN A CA 1
ATOM 2684 C C . ASN A 1 343 ? -11.352 -15.57 -31.375 1 91 343 ASN A C 1
ATOM 2686 O O . ASN A 1 343 ? -11.93 -14.695 -30.719 1 91 343 ASN A O 1
ATOM 2690 N N . GLU A 1 344 ? -11.852 -16.625 -31.781 1 92.19 344 GLU A N 1
ATOM 2691 C CA . GLU A 1 344 ? -13.258 -16.875 -31.469 1 92.19 344 GLU A CA 1
ATOM 2692 C C . GLU A 1 344 ? -13.422 -17.344 -30.016 1 92.19 344 GLU A C 1
ATOM 2694 O O . GLU A 1 344 ? -14.414 -17 -29.359 1 92.19 344 GLU A O 1
ATOM 2699 N N . LEU A 1 345 ? -12.469 -18.016 -29.547 1 94.06 345 LEU A N 1
ATOM 2700 C CA . LEU A 1 345 ? -12.562 -18.641 -28.234 1 94.06 345 LEU A CA 1
ATOM 2701 C C . LEU A 1 345 ? -12.195 -17.641 -27.141 1 94.06 345 LEU A C 1
ATOM 2703 O O . LEU A 1 345 ? -12.797 -17.625 -26.062 1 94.06 345 LEU A O 1
ATOM 2707 N N . VAL A 1 346 ? -11.195 -16.859 -27.406 1 96.94 346 VAL A N 1
ATOM 2708 C CA . VAL A 1 346 ? -10.625 -15.977 -26.391 1 96.94 346 VAL A CA 1
ATOM 2709 C C . VAL A 1 346 ? -11.25 -14.594 -26.5 1 96.94 346 VAL A C 1
ATOM 2711 O O . VAL A 1 346 ? -11.164 -13.945 -27.562 1 96.94 346 VAL A O 1
ATOM 2714 N N . ARG A 1 347 ? -11.977 -14.18 -25.516 1 96.62 347 ARG A N 1
ATOM 2715 C CA . ARG A 1 347 ? -12.406 -12.781 -25.438 1 96.62 347 ARG A CA 1
ATOM 2716 C C . ARG A 1 347 ? -11.258 -11.891 -24.969 1 96.62 347 ARG A C 1
ATOM 2718 O O . ARG A 1 347 ? -10.719 -12.07 -23.875 1 96.62 347 ARG A O 1
ATOM 2725 N N . LYS A 1 348 ? -10.891 -10.977 -25.797 1 95.75 348 LYS A N 1
ATOM 2726 C CA . LYS A 1 348 ? -9.773 -10.078 -25.516 1 95.75 348 LYS A CA 1
ATOM 2727 C C . LYS A 1 348 ? -10.25 -8.633 -25.391 1 95.75 348 LYS A C 1
ATOM 2729 O O . LYS A 1 348 ? -10.93 -8.117 -26.281 1 95.75 348 LYS A O 1
ATOM 2734 N N . VAL A 1 349 ? -9.945 -8 -24.266 1 93.5 349 VAL A N 1
ATOM 2735 C CA . VAL A 1 349 ? -10.266 -6.598 -24.031 1 93.5 349 VAL A CA 1
ATOM 2736 C C . VAL A 1 349 ? -8.977 -5.801 -23.828 1 93.5 349 VAL A C 1
ATOM 2738 O O . VAL A 1 349 ? -8.18 -6.117 -22.938 1 93.5 349 VAL A O 1
ATOM 2741 N N . GLU A 1 350 ? -8.805 -4.836 -24.641 1 93.81 350 GLU A N 1
ATOM 2742 C CA . GLU A 1 350 ? -7.668 -3.928 -24.484 1 93.81 350 GLU A CA 1
ATOM 2743 C C . GLU A 1 350 ? -8.031 -2.738 -23.594 1 93.81 350 GLU A C 1
ATOM 2745 O O . GLU A 1 350 ? -9.016 -2.039 -23.859 1 93.81 350 GLU A O 1
ATOM 2750 N N . VAL A 1 351 ? -7.277 -2.559 -22.594 1 91.69 351 VAL A N 1
ATOM 2751 C CA . VAL A 1 351 ? -7.426 -1.41 -21.703 1 91.69 351 VAL A CA 1
ATOM 2752 C C . VAL A 1 351 ? -6.285 -0.423 -21.938 1 91.69 351 VAL A C 1
ATOM 2754 O O . VAL A 1 351 ? -5.148 -0.674 -21.531 1 91.69 351 VAL A O 1
ATOM 2757 N N . PRO A 1 352 ? -6.449 0.63 -22.625 1 88.5 352 PRO A N 1
ATOM 2758 C CA . PRO A 1 352 ? -5.414 1.502 -23.188 1 88.5 352 PRO A CA 1
ATOM 2759 C C . PRO A 1 352 ? -4.348 1.885 -22.156 1 88.5 352 PRO A C 1
ATOM 2761 O O . PRO A 1 352 ? -3.16 1.931 -22.484 1 88.5 352 PRO A O 1
ATOM 2764 N N . THR A 1 353 ? -4.617 2.197 -20.984 1 91.31 353 THR A N 1
ATOM 2765 C CA . THR A 1 353 ? -3.629 2.727 -20.047 1 91.31 353 THR A CA 1
ATOM 2766 C C . THR A 1 353 ? -3.223 1.661 -19.047 1 91.31 353 THR A C 1
ATOM 2768 O O . THR A 1 353 ? -2.443 1.935 -18.125 1 91.31 353 THR A O 1
ATOM 2771 N N . PHE A 1 354 ? -3.619 0.443 -19.297 1 94.62 354 PHE A N 1
ATOM 2772 C CA . PHE A 1 354 ? -3.432 -0.586 -18.281 1 94.62 354 PHE A CA 1
ATOM 2773 C C . PHE A 1 354 ? -2.848 -1.854 -18.891 1 94.62 354 PHE A C 1
ATOM 2775 O O . PHE A 1 354 ? -1.917 -2.445 -18.344 1 94.62 354 PHE A O 1
ATOM 2782 N N . GLY A 1 355 ? -3.424 -2.297 -19.953 1 96.31 355 GLY A N 1
ATOM 2783 C CA . GLY A 1 355 ? -2.98 -3.512 -20.609 1 96.31 355 GLY A CA 1
ATOM 2784 C C . GLY A 1 355 ? -4.109 -4.277 -21.266 1 96.31 355 GLY A C 1
ATOM 2785 O O . GLY A 1 355 ? -4.965 -3.688 -21.938 1 96.31 355 GLY A O 1
ATOM 2786 N N . THR A 1 356 ? -3.961 -5.605 -21.234 1 96.75 356 THR A N 1
ATOM 2787 C CA . THR A 1 356 ? -4.945 -6.445 -21.906 1 96.75 356 THR A CA 1
ATOM 2788 C C . THR A 1 356 ? -5.48 -7.512 -20.953 1 96.75 356 THR A C 1
ATOM 2790 O O . THR A 1 356 ? -4.742 -8.039 -20.125 1 96.75 356 THR A O 1
ATOM 2793 N N . VAL A 1 357 ? -6.727 -7.781 -21.078 1 96.81 357 VAL A N 1
ATOM 2794 C CA . VAL A 1 357 ? -7.379 -8.875 -20.359 1 96.81 357 VAL A CA 1
ATOM 2795 C C . VAL A 1 357 ? -7.906 -9.898 -21.359 1 96.81 357 VAL A C 1
ATOM 2797 O O . VAL A 1 357 ? -8.664 -9.555 -22.266 1 96.81 357 VAL A O 1
ATOM 2800 N N . GLU A 1 358 ? -7.484 -11.133 -21.234 1 97.81 358 GLU A N 1
ATOM 2801 C CA . GLU A 1 358 ? -7.957 -12.25 -22.062 1 97.81 358 GLU A CA 1
ATOM 2802 C C . GLU A 1 358 ? -8.711 -13.273 -21.219 1 97.81 358 GLU A C 1
ATOM 2804 O O . GLU A 1 358 ? -8.305 -13.578 -20.094 1 97.81 358 GLU A O 1
ATOM 2809 N N . GLU A 1 359 ? -9.805 -13.719 -21.703 1 97.88 359 GLU A N 1
ATOM 2810 C CA . GLU A 1 359 ? -10.609 -14.695 -20.984 1 97.88 359 GLU A CA 1
ATOM 2811 C C . GLU A 1 359 ? -11.172 -15.758 -21.922 1 97.88 359 GLU A C 1
ATOM 2813 O O . GLU A 1 359 ? -11.523 -15.453 -23.062 1 97.88 359 GLU A O 1
ATOM 2818 N N . PHE A 1 360 ? -11.25 -16.969 -21.516 1 97.44 360 PHE A N 1
ATOM 2819 C CA . PHE A 1 360 ? -11.906 -18.047 -22.234 1 97.44 360 PHE A CA 1
ATOM 2820 C C . PHE A 1 360 ? -12.367 -19.141 -21.281 1 97.44 360 PHE A C 1
ATOM 2822 O O . PHE A 1 360 ? -11.93 -19.188 -20.125 1 97.44 360 PHE A O 1
ATOM 2829 N N . GLU A 1 361 ? -13.289 -19.906 -21.688 1 96.44 361 GLU A N 1
ATOM 2830 C CA . GLU A 1 361 ? -13.727 -21.062 -20.906 1 96.44 361 GLU A CA 1
ATOM 2831 C C . GLU A 1 361 ? -12.773 -22.234 -21.078 1 96.44 361 GLU A C 1
ATOM 2833 O O . GLU A 1 361 ? -12.688 -22.812 -22.172 1 96.44 361 GLU A O 1
ATOM 2838 N N . GLY A 1 362 ? -12.031 -22.531 -20.031 1 94.62 362 GLY A N 1
ATOM 2839 C CA . GLY A 1 362 ? -11.102 -23.641 -20.078 1 94.62 362 GLY A CA 1
ATOM 2840 C C . GLY A 1 362 ? -11.742 -24.969 -19.672 1 94.62 362 GLY A C 1
ATOM 2841 O O . GLY A 1 362 ? -12.961 -25.062 -19.547 1 94.62 362 GLY A O 1
ATOM 2842 N N . THR A 1 363 ? -10.883 -25.922 -19.516 1 93.88 363 THR A N 1
ATOM 2843 C CA . THR A 1 363 ? -11.328 -27.281 -19.219 1 93.88 363 THR A CA 1
ATOM 2844 C C . THR A 1 363 ? -12 -27.344 -17.844 1 93.88 363 THR A C 1
ATOM 2846 O O . THR A 1 363 ? -12.984 -28.047 -17.656 1 93.88 363 THR A O 1
ATOM 2849 N N . ALA A 1 364 ? -11.469 -26.656 -16.906 1 94.69 364 ALA A N 1
ATOM 2850 C CA . ALA A 1 364 ? -11.945 -26.75 -15.523 1 94.69 364 ALA A CA 1
ATOM 2851 C C . ALA A 1 364 ? -12.633 -25.453 -15.094 1 94.69 364 ALA A C 1
ATOM 2853 O O . ALA A 1 364 ? -12.812 -25.219 -13.898 1 94.69 364 ALA A O 1
ATOM 2854 N N . GLY A 1 365 ? -12.977 -24.641 -16.031 1 94.62 365 GLY A N 1
ATOM 2855 C CA . GLY A 1 365 ? -13.602 -23.375 -15.727 1 94.62 365 GLY A CA 1
ATOM 2856 C C . GLY A 1 365 ? -12.938 -22.203 -16.406 1 94.62 365 GLY A C 1
ATOM 2857 O O . GLY A 1 365 ? -12.07 -22.375 -17.266 1 94.62 365 GLY A O 1
ATOM 2858 N N . LYS A 1 366 ? -13.312 -21.078 -16.016 1 97.12 366 LYS A N 1
ATOM 2859 C CA . LYS A 1 366 ? -12.852 -19.844 -16.641 1 97.12 366 LYS A CA 1
ATOM 2860 C C . LYS A 1 366 ? -11.352 -19.641 -16.453 1 97.12 366 LYS A C 1
ATOM 2862 O O . LYS A 1 366 ? -10.828 -19.891 -15.359 1 97.12 366 LYS A O 1
ATOM 2867 N N . VAL A 1 367 ? -10.695 -19.281 -17.5 1 98.44 367 VAL A N 1
ATOM 2868 C CA . VAL A 1 367 ? -9.289 -18.875 -17.469 1 98.44 367 VAL A CA 1
ATOM 2869 C C . VAL A 1 367 ? -9.164 -17.406 -17.828 1 98.44 367 VAL A C 1
ATOM 2871 O O . VAL A 1 367 ? -9.672 -16.969 -18.875 1 98.44 367 VAL A O 1
ATOM 2874 N N . VAL A 1 368 ? -8.609 -16.625 -16.984 1 98.62 368 VAL A N 1
ATOM 2875 C CA . VAL A 1 368 ? -8.414 -15.195 -17.234 1 98.62 368 VAL A CA 1
ATOM 2876 C C . VAL A 1 368 ? -6.93 -14.859 -17.188 1 98.62 368 VAL A C 1
ATOM 2878 O O . VAL A 1 368 ? -6.223 -15.281 -16.266 1 98.62 368 VAL A O 1
ATOM 2881 N N . TYR A 1 369 ? -6.43 -14.203 -18.188 1 98.69 369 TYR A N 1
ATOM 2882 C CA . TYR A 1 369 ? -5.062 -13.695 -18.234 1 98.69 369 TYR A CA 1
ATOM 2883 C C . TYR A 1 369 ? -5.051 -12.172 -18.328 1 98.69 369 TYR A C 1
ATOM 2885 O O . TYR A 1 369 ? -5.66 -11.594 -19.219 1 98.69 369 TYR A O 1
ATOM 2893 N N . VAL A 1 370 ? -4.422 -11.523 -17.375 1 98.69 370 VAL A N 1
ATOM 2894 C CA . VAL A 1 370 ? -4.25 -10.078 -17.375 1 98.69 370 VAL A CA 1
ATOM 2895 C C . VAL A 1 370 ? -2.785 -9.734 -17.641 1 98.69 370 VAL A C 1
ATOM 2897 O O . VAL A 1 370 ? -1.904 -10.086 -16.859 1 98.69 370 VAL A O 1
ATOM 2900 N N . GLU A 1 371 ? -2.574 -9.109 -18.719 1 98.56 371 GLU A N 1
ATOM 2901 C CA . GLU A 1 371 ? -1.256 -8.586 -19.062 1 98.56 371 GLU A CA 1
ATOM 2902 C C . GLU A 1 371 ? -1.211 -7.066 -18.906 1 98.56 371 GLU A C 1
ATOM 2904 O O . GLU A 1 371 ? -1.832 -6.336 -19.672 1 98.56 371 GLU A O 1
ATOM 2909 N N . THR A 1 372 ? -0.443 -6.594 -17.906 1 98.44 372 THR A N 1
ATOM 2910 C CA . THR A 1 372 ? -0.396 -5.164 -17.641 1 98.44 372 THR A CA 1
ATOM 2911 C C . THR A 1 372 ? 0.833 -4.527 -18.281 1 98.44 372 THR A C 1
ATOM 2913 O O . THR A 1 372 ? 1.841 -5.199 -18.5 1 98.44 372 THR A O 1
ATOM 2916 N N . PHE A 1 373 ? 0.733 -3.186 -18.562 1 97.69 373 PHE A N 1
ATOM 2917 C CA . PHE A 1 373 ? 1.895 -2.455 -19.047 1 97.69 373 PHE A CA 1
ATOM 2918 C C . PHE A 1 373 ? 2.895 -2.209 -17.938 1 97.69 373 PHE A C 1
ATOM 2920 O O . PHE A 1 373 ? 4.105 -2.178 -18.172 1 97.69 373 PHE A O 1
ATOM 2927 N N . TRP A 1 374 ? 2.271 -2.066 -16.75 1 95.12 374 TRP A N 1
ATOM 2928 C CA . TRP A 1 374 ? 3.053 -1.621 -15.602 1 95.12 374 TRP A CA 1
ATOM 2929 C C . TRP A 1 374 ? 2.943 -2.617 -14.445 1 95.12 374 TRP A C 1
ATOM 2931 O O . TRP A 1 374 ? 2.143 -3.553 -14.508 1 95.12 374 TRP A O 1
ATOM 2941 N N . GLY A 1 375 ? 3.785 -2.426 -13.391 1 95.06 375 GLY A N 1
ATOM 2942 C CA . GLY A 1 375 ? 3.746 -3.248 -12.195 1 95.06 375 GLY A CA 1
ATOM 2943 C C . GLY A 1 375 ? 5.039 -4.004 -11.945 1 95.06 375 GLY A C 1
ATOM 2944 O O . GLY A 1 375 ? 5.285 -4.477 -10.836 1 95.06 375 GLY A O 1
ATOM 2945 N N . ALA A 1 376 ? 5.809 -4.164 -12.992 1 95.31 376 ALA A N 1
ATOM 2946 C CA . ALA A 1 376 ? 7.059 -4.91 -12.867 1 95.31 376 ALA A CA 1
ATOM 2947 C C . ALA A 1 376 ? 6.828 -6.258 -12.195 1 95.31 376 ALA A C 1
ATOM 2949 O O . ALA A 1 376 ? 5.719 -6.801 -12.242 1 95.31 376 ALA A O 1
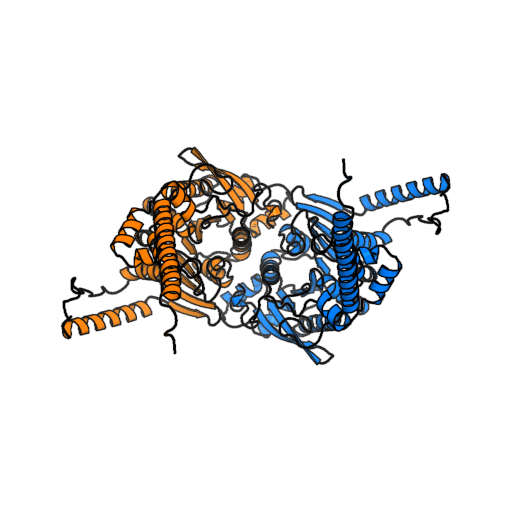ATOM 2950 N N . HIS A 1 377 ? 7.895 -6.867 -11.695 1 95.31 377 HIS A N 1
ATOM 2951 C CA . HIS A 1 377 ? 7.812 -8.211 -11.141 1 95.31 377 HIS A CA 1
ATOM 2952 C C . HIS A 1 377 ? 7.07 -8.211 -9.805 1 95.31 377 HIS A C 1
ATOM 2954 O O . HIS A 1 377 ? 6.258 -9.102 -9.547 1 95.31 377 HIS A O 1
ATOM 2960 N N . ALA A 1 378 ? 7.281 -7.152 -9.07 1 94 378 ALA A N 1
ATOM 2961 C CA . ALA A 1 378 ? 6.887 -7.195 -7.668 1 94 378 ALA A CA 1
ATOM 2962 C C . ALA A 1 378 ? 5.484 -6.629 -7.473 1 94 378 ALA A C 1
ATOM 2964 O O . ALA A 1 378 ? 4.789 -6.984 -6.52 1 94 378 ALA A O 1
ATOM 2965 N N . ASP A 1 379 ? 5.016 -5.773 -8.367 1 96 379 ASP A N 1
ATOM 2966 C CA . ASP A 1 379 ? 3.838 -4.977 -8.039 1 96 379 ASP A CA 1
ATOM 2967 C C . ASP A 1 379 ? 2.641 -5.391 -8.883 1 96 379 ASP A C 1
ATOM 2969 O O . ASP A 1 379 ? 1.57 -4.785 -8.797 1 96 379 ASP A O 1
ATOM 2973 N N . VAL A 1 380 ? 2.777 -6.43 -9.711 1 98.06 380 VAL A N 1
ATOM 2974 C CA . VAL A 1 380 ? 1.692 -6.793 -10.617 1 98.06 380 VAL A CA 1
ATOM 2975 C C . VAL A 1 380 ? 0.434 -7.117 -9.812 1 98.06 380 VAL A C 1
ATOM 2977 O O . VAL A 1 380 ? -0.67 -6.719 -10.188 1 98.06 380 VAL A O 1
ATOM 2980 N N . GLY A 1 381 ? 0.576 -7.805 -8.664 1 97.88 381 GLY A N 1
ATOM 2981 C CA . GLY A 1 381 ? -0.561 -8.156 -7.828 1 97.88 381 GLY A CA 1
ATOM 2982 C C . GLY A 1 381 ? -1.093 -6.98 -7.027 1 97.88 381 GLY A C 1
ATOM 2983 O O . GLY A 1 381 ? -2.174 -7.062 -6.441 1 97.88 381 GLY A O 1
ATOM 2984 N N . LEU A 1 382 ? -0.337 -5.883 -6.965 1 97.88 382 LEU A N 1
ATOM 2985 C CA . LEU A 1 382 ? -0.739 -4.691 -6.223 1 97.88 382 LEU A CA 1
ATOM 2986 C C . LEU A 1 382 ? -1.459 -3.701 -7.133 1 97.88 382 LEU A C 1
ATOM 2988 O O . LEU A 1 382 ? -2.006 -2.703 -6.66 1 97.88 382 LEU A O 1
ATOM 2992 N N . GLN A 1 383 ? -1.415 -3.965 -8.477 1 98.06 383 GLN A N 1
ATOM 2993 C CA . GLN A 1 383 ? -2.207 -3.148 -9.391 1 98.06 383 GLN A CA 1
ATOM 2994 C C . GLN A 1 383 ? -3.697 -3.281 -9.094 1 98.06 383 GLN A C 1
ATOM 2996 O O . GLN A 1 383 ? -4.242 -4.387 -9.102 1 98.06 383 GLN A O 1
ATOM 3001 N N . GLU A 1 384 ? -4.359 -2.16 -8.875 1 97.5 384 GLU A N 1
ATOM 3002 C CA . GLU A 1 384 ? -5.785 -2.203 -8.555 1 97.5 384 GLU A CA 1
ATOM 3003 C C . GLU A 1 384 ? -6.582 -2.846 -9.688 1 97.5 384 GLU A C 1
ATOM 3005 O O . GLU A 1 384 ? -7.559 -3.553 -9.445 1 97.5 384 GLU A O 1
ATOM 3010 N N . GLY A 1 385 ? -6.164 -2.582 -10.93 1 96.25 385 GLY A N 1
ATOM 3011 C CA . GLY A 1 385 ? -6.848 -3.197 -12.055 1 96.25 385 GLY A CA 1
ATOM 3012 C C . GLY A 1 385 ? -6.754 -4.711 -12.062 1 96.25 385 GLY A C 1
ATOM 3013 O O . GLY A 1 385 ? -7.703 -5.398 -12.438 1 96.25 385 GLY A O 1
ATOM 3014 N N . VAL A 1 386 ? -5.586 -5.254 -11.68 1 98.31 386 VAL A N 1
ATOM 3015 C CA . VAL A 1 386 ? -5.402 -6.699 -11.578 1 98.31 386 VAL A CA 1
ATOM 3016 C C . VAL A 1 386 ? -6.305 -7.258 -10.477 1 98.31 386 VAL A C 1
ATOM 3018 O O . VAL A 1 386 ? -6.945 -8.297 -10.656 1 98.31 386 VAL A O 1
ATOM 3021 N N . GLN A 1 387 ? -6.383 -6.57 -9.367 1 98.12 387 GLN A N 1
ATOM 3022 C CA . GLN A 1 387 ? -7.238 -6.992 -8.266 1 98.12 387 GLN A CA 1
ATOM 3023 C C . GLN A 1 387 ? -8.711 -6.969 -8.664 1 98.12 387 GLN A C 1
ATOM 3025 O O . GLN A 1 387 ? -9.484 -7.832 -8.258 1 98.12 387 GLN A O 1
ATOM 3030 N N . ASP A 1 388 ? -9.125 -5.957 -9.461 1 95.94 388 ASP A N 1
ATOM 3031 C CA . ASP A 1 388 ? -10.484 -5.906 -9.977 1 95.94 388 ASP A CA 1
ATOM 3032 C C . ASP A 1 388 ? -10.797 -7.129 -10.828 1 95.94 388 ASP A C 1
ATOM 3034 O O . ASP A 1 388 ? -11.875 -7.719 -10.711 1 95.94 388 ASP A O 1
ATOM 3038 N N . ALA A 1 389 ? -9.852 -7.473 -11.711 1 96.56 389 ALA A N 1
ATOM 3039 C CA . ALA A 1 389 ? -10.031 -8.641 -12.562 1 96.56 389 ALA A CA 1
ATOM 3040 C C . ALA A 1 389 ? -10.109 -9.922 -11.734 1 96.56 389 ALA A C 1
ATOM 3042 O O . ALA A 1 389 ? -10.898 -10.812 -12.031 1 96.56 389 ALA A O 1
ATOM 3043 N N . MET A 1 390 ? -9.273 -10.016 -10.742 1 97.38 390 MET A N 1
ATOM 3044 C CA . MET A 1 390 ? -9.305 -11.164 -9.844 1 97.38 390 MET A CA 1
ATOM 3045 C C . MET A 1 390 ? -10.656 -11.273 -9.141 1 97.38 390 MET A C 1
ATOM 3047 O O . MET A 1 390 ? -11.234 -12.367 -9.07 1 97.38 390 MET A O 1
ATOM 3051 N N . ALA A 1 391 ? -11.117 -10.125 -8.617 1 96.25 391 ALA A N 1
ATOM 3052 C CA . ALA A 1 391 ? -12.398 -10.102 -7.93 1 96.25 391 ALA A CA 1
ATOM 3053 C C . ALA A 1 391 ? -13.523 -10.57 -8.844 1 96.25 391 ALA A C 1
ATOM 3055 O O . ALA A 1 391 ? -14.391 -11.352 -8.43 1 96.25 391 ALA A O 1
ATOM 3056 N N . SER A 1 392 ? -13.5 -10.078 -10.055 1 93.69 392 SER A N 1
ATOM 3057 C CA . SER A 1 392 ? -14.516 -10.469 -11.031 1 93.69 392 SER A CA 1
ATOM 3058 C C . SER A 1 392 ? -14.43 -11.953 -11.359 1 93.69 392 SER A C 1
ATOM 3060 O O . SER A 1 392 ? -15.445 -12.633 -11.461 1 93.69 392 SER A O 1
ATOM 3062 N N . THR A 1 393 ? -13.219 -12.469 -11.508 1 95.62 393 THR A N 1
ATOM 3063 C CA . THR A 1 393 ? -12.984 -13.852 -11.898 1 95.62 393 THR A CA 1
ATOM 3064 C C . THR A 1 393 ? -13.484 -14.812 -10.82 1 95.62 393 THR A C 1
ATOM 3066 O O . THR A 1 393 ? -14.125 -15.82 -11.125 1 95.62 393 THR A O 1
ATOM 3069 N N . PHE A 1 394 ? -13.234 -14.477 -9.57 1 95.81 394 PHE A N 1
ATOM 3070 C CA . PHE A 1 394 ? -13.5 -15.414 -8.484 1 95.81 394 PHE A CA 1
ATOM 3071 C C . PHE A 1 394 ? -14.75 -15 -7.711 1 95.81 394 PHE A C 1
ATOM 3073 O O . PHE A 1 394 ? -15.039 -15.555 -6.652 1 95.81 394 PHE A O 1
ATOM 3080 N N . ARG A 1 395 ? -15.469 -13.961 -8.164 1 92.38 395 ARG A N 1
ATOM 3081 C CA . ARG A 1 395 ? -16.703 -13.461 -7.551 1 92.38 395 ARG A CA 1
ATOM 3082 C C . ARG A 1 395 ? -16.469 -13.078 -6.094 1 92.38 395 ARG A C 1
ATOM 3084 O O . ARG A 1 395 ? -17.172 -13.539 -5.199 1 92.38 395 ARG A O 1
ATOM 3091 N N . LEU A 1 396 ? -15.406 -12.266 -5.996 1 92.12 396 LEU A N 1
ATOM 3092 C CA . LEU A 1 396 ? -15.078 -11.711 -4.684 1 92.12 396 LEU A CA 1
ATOM 3093 C C . LEU A 1 396 ? -15.695 -10.328 -4.508 1 92.12 396 LEU A C 1
ATOM 3095 O O . LEU A 1 396 ? -16.125 -9.703 -5.48 1 92.12 396 LEU A O 1
ATOM 3099 N N . ALA A 1 397 ? -15.656 -9.75 -3.297 1 76.19 397 ALA A N 1
ATOM 3100 C CA . ALA A 1 397 ? -15.992 -8.383 -2.902 1 76.19 397 ALA A CA 1
ATOM 3101 C C . ALA A 1 397 ? -17.422 -8.031 -3.309 1 76.19 397 ALA A C 1
ATOM 3103 O O . ALA A 1 397 ? -17.703 -6.895 -3.691 1 76.19 397 ALA A O 1
ATOM 3104 N N . GLN A 1 398 ? -18.266 -9.062 -3.541 1 63.78 398 GLN A N 1
ATOM 3105 C CA . GLN A 1 398 ? -19.641 -8.758 -3.9 1 63.78 398 GLN A CA 1
ATOM 3106 C C . GLN A 1 398 ? -20.344 -7.965 -2.793 1 63.78 398 GLN A C 1
ATOM 3108 O O . GLN A 1 398 ? -20.141 -8.242 -1.607 1 63.78 398 GLN A O 1
ATOM 3113 N N . HIS A 1 399 ? -20.188 -6.574 -2.91 1 49.22 399 HIS A N 1
ATOM 3114 C CA . HIS A 1 399 ? -20.906 -5.695 -1.985 1 49.22 399 HIS A CA 1
ATOM 3115 C C . HIS A 1 399 ? -22.328 -6.176 -1.753 1 49.22 399 HIS A C 1
ATOM 3117 O O . HIS A 1 399 ? -23.062 -6.438 -2.707 1 49.22 399 HIS A O 1
ATOM 3123 N N . LEU A 1 400 ? -22.469 -7.109 -0.811 1 36.62 400 LEU A N 1
ATOM 3124 C CA . LEU A 1 400 ? -23.875 -7.328 -0.507 1 36.62 400 LEU A CA 1
ATOM 3125 C C . LEU A 1 400 ? -24.578 -6.016 -0.15 1 36.62 400 LEU A C 1
ATOM 3127 O O . LEU A 1 400 ? -23.953 -5.133 0.453 1 36.62 400 LEU A O 1
ATOM 3131 N N . MET B 1 1 ? 68.25 9.453 23.422 1 30.06 1 MET B N 1
ATOM 3132 C CA . MET B 1 1 ? 66.875 9.133 23.016 1 30.06 1 MET B CA 1
ATOM 3133 C C . MET B 1 1 ? 66.125 10.383 22.547 1 30.06 1 MET B C 1
ATOM 3135 O O . MET B 1 1 ? 65.938 11.312 23.328 1 30.06 1 MET B O 1
ATOM 3139 N N . ALA B 1 2 ? 66.312 10.75 21.203 1 42 2 ALA B N 1
ATOM 3140 C CA . ALA B 1 2 ? 65.875 11.891 20.422 1 42 2 ALA B CA 1
ATOM 3141 C C . ALA B 1 2 ? 64.312 12.008 20.516 1 42 2 ALA B C 1
ATOM 3143 O O . ALA B 1 2 ? 63.625 11.008 20.422 1 42 2 ALA B O 1
ATOM 3144 N N . THR B 1 3 ? 63.969 12.969 21.328 1 45.12 3 THR B N 1
ATOM 3145 C CA . THR B 1 3 ? 62.562 13.398 21.531 1 45.12 3 THR B CA 1
ATOM 3146 C C . THR B 1 3 ? 61.875 13.547 20.188 1 45.12 3 THR B C 1
ATOM 3148 O O . THR B 1 3 ? 62.406 14.133 19.25 1 45.12 3 THR B O 1
ATOM 3151 N N . PRO B 1 4 ? 60.969 12.555 19.859 1 47.84 4 PRO B N 1
ATOM 3152 C CA . PRO B 1 4 ? 60.219 12.562 18.609 1 47.84 4 PRO B CA 1
ATOM 3153 C C . PRO B 1 4 ? 59.75 13.961 18.219 1 47.84 4 PRO B C 1
ATOM 3155 O O . PRO B 1 4 ? 59.531 14.812 19.078 1 47.84 4 PRO B O 1
ATOM 3158 N N . ASP B 1 5 ? 59.969 14.508 16.906 1 49.12 5 ASP B N 1
ATOM 3159 C CA . ASP B 1 5 ? 60.031 15.711 16.078 1 49.12 5 ASP B CA 1
ATOM 3160 C C . ASP B 1 5 ? 58.688 16.453 16.109 1 49.12 5 ASP B C 1
ATOM 3162 O O . ASP B 1 5 ? 57.656 15.867 15.891 1 49.12 5 ASP B O 1
ATOM 3166 N N . ASN B 1 6 ? 58.594 17.703 16.781 1 51.28 6 ASN B N 1
ATOM 3167 C CA . ASN B 1 6 ? 57.656 18.828 16.797 1 51.28 6 ASN B CA 1
ATOM 3168 C C . ASN B 1 6 ? 57.094 19.109 15.391 1 51.28 6 ASN B C 1
ATOM 3170 O O . ASN B 1 6 ? 56.188 19.906 15.234 1 51.28 6 ASN B O 1
ATOM 3174 N N . ALA B 1 7 ? 57.688 18.641 14.312 1 56.34 7 ALA B N 1
ATOM 3175 C CA . ALA B 1 7 ? 57.281 18.953 12.945 1 56.34 7 ALA B CA 1
ATOM 3176 C C . ALA B 1 7 ? 56.062 18.125 12.523 1 56.34 7 ALA B C 1
ATOM 3178 O O . ALA B 1 7 ? 55.188 18.625 11.836 1 56.34 7 ALA B O 1
ATOM 3179 N N . GLN B 1 8 ? 56.031 16.828 12.984 1 60.62 8 GLN B N 1
ATOM 3180 C CA . GLN B 1 8 ? 54.875 16.016 12.625 1 60.62 8 GLN B CA 1
ATOM 3181 C C . GLN B 1 8 ? 53.594 16.516 13.336 1 60.62 8 GLN B C 1
ATOM 3183 O O . GLN B 1 8 ? 52.5 16.453 12.789 1 60.62 8 GLN B O 1
ATOM 3188 N N . ARG B 1 9 ? 53.812 17.141 14.531 1 64.81 9 ARG B N 1
ATOM 3189 C CA . ARG B 1 9 ? 52.688 17.703 15.273 1 64.81 9 ARG B CA 1
ATOM 3190 C C . ARG B 1 9 ? 52.188 19 14.633 1 64.81 9 ARG B C 1
ATOM 3192 O O . ARG B 1 9 ? 51 19.266 14.594 1 64.81 9 ARG B O 1
ATOM 3199 N N . GLY B 1 10 ? 53.125 19.609 14.117 1 65 10 GLY B N 1
ATOM 3200 C CA . GLY B 1 10 ? 52.812 20.859 13.438 1 65 10 GLY B CA 1
ATOM 3201 C C . GLY B 1 10 ? 51.969 20.641 12.18 1 65 10 GLY B C 1
ATOM 3202 O O . GLY B 1 10 ? 51.031 21.391 11.914 1 65 10 GLY B O 1
ATOM 3203 N N . GLY B 1 11 ? 52.25 19.609 11.445 1 66.69 11 GLY B N 1
ATOM 3204 C CA . GLY B 1 11 ? 51.531 19.266 10.227 1 66.69 11 GLY B CA 1
ATOM 3205 C C . GLY B 1 11 ? 50.125 18.766 10.492 1 66.69 11 GLY B C 1
ATOM 3206 O O . GLY B 1 11 ? 49.188 19.156 9.789 1 66.69 11 GLY B O 1
ATOM 3207 N N . LEU B 1 12 ? 50 17.938 11.547 1 72.56 12 LEU B N 1
ATOM 3208 C CA . LEU B 1 12 ? 48.688 17.422 11.891 1 72.56 12 LEU B CA 1
ATOM 3209 C C . LEU B 1 12 ? 47.781 18.531 12.422 1 72.56 12 LEU B C 1
ATOM 3211 O O . LEU B 1 12 ? 46.594 18.594 12.086 1 72.56 12 LEU B O 1
ATOM 3215 N N . LEU B 1 13 ? 48.375 19.391 13.273 1 71.25 13 LEU B N 1
ATOM 3216 C CA . LEU B 1 13 ? 47.625 20.516 13.828 1 71.25 13 LEU B CA 1
ATOM 3217 C C . LEU B 1 13 ? 47.219 21.484 12.734 1 71.25 13 LEU B C 1
ATOM 3219 O O . LEU B 1 13 ? 46.125 22.047 12.758 1 71.25 13 LEU B O 1
ATOM 3223 N N . ALA B 1 14 ? 48.094 21.703 11.828 1 72.31 14 ALA B N 1
ATOM 3224 C CA . ALA B 1 14 ? 47.781 22.562 10.688 1 72.31 14 ALA B CA 1
ATOM 3225 C C . ALA B 1 14 ? 46.688 21.953 9.812 1 72.31 14 ALA B C 1
ATOM 3227 O O . ALA B 1 14 ? 45.812 22.672 9.336 1 72.31 14 ALA B O 1
ATOM 3228 N N . MET B 1 15 ? 46.719 20.719 9.641 1 74.25 15 MET B N 1
ATOM 3229 C CA . MET B 1 15 ? 45.688 20.031 8.867 1 74.25 15 MET B CA 1
ATOM 3230 C C . MET B 1 15 ? 44.344 20.094 9.578 1 74.25 15 MET B C 1
ATOM 3232 O O . MET B 1 15 ? 43.312 20.312 8.945 1 74.25 15 MET B O 1
ATOM 3236 N N . LEU B 1 16 ? 44.375 19.922 10.844 1 71.31 16 LEU B N 1
ATOM 3237 C CA . LEU B 1 16 ? 43.125 19.984 11.625 1 71.31 16 LEU B CA 1
ATOM 3238 C C . LEU B 1 16 ? 42.562 21.406 11.617 1 71.31 16 LEU B C 1
ATOM 3240 O O . LEU B 1 16 ? 41.344 21.578 11.531 1 71.31 16 LEU B O 1
ATOM 3244 N N . HIS B 1 17 ? 43.406 22.375 11.75 1 71.25 17 HIS B N 1
ATOM 3245 C CA . HIS B 1 17 ? 42.969 23.75 11.695 1 71.25 17 HIS B CA 1
ATOM 3246 C C . HIS B 1 17 ? 42.406 24.109 10.32 1 71.25 17 HIS B C 1
ATOM 3248 O O . HIS B 1 17 ? 41.406 24.812 10.219 1 71.25 17 HIS B O 1
ATOM 3254 N N . LYS B 1 18 ? 43 23.594 9.312 1 69 18 LYS B N 1
ATOM 3255 C CA . LYS B 1 18 ? 42.5 23.828 7.957 1 69 18 LYS B CA 1
ATOM 3256 C C . LYS B 1 18 ? 41.156 23.156 7.746 1 69 18 LYS B C 1
ATOM 3258 O O . LYS B 1 18 ? 40.25 23.734 7.137 1 69 18 LYS B O 1
ATOM 3263 N N . PHE B 1 19 ? 41.125 22.016 8.281 1 71.44 19 PHE B N 1
ATOM 3264 C CA . PHE B 1 19 ? 39.844 21.281 8.18 1 71.44 19 PHE B CA 1
ATOM 3265 C C . PHE B 1 19 ? 38.75 22.016 8.938 1 71.44 19 PHE B C 1
ATOM 3267 O O . PHE B 1 19 ? 37.625 22.141 8.438 1 71.44 19 PHE B O 1
ATOM 3274 N N . ALA B 1 20 ? 39.094 22.469 10.078 1 69.44 20 ALA B N 1
ATOM 3275 C CA . ALA B 1 20 ? 38.125 23.219 10.875 1 69.44 20 ALA B CA 1
ATOM 3276 C C . ALA B 1 20 ? 37.719 24.5 10.172 1 69.44 20 ALA B C 1
ATOM 3278 O O . ALA B 1 20 ? 36.531 24.875 10.156 1 69.44 20 ALA B O 1
ATOM 3279 N N . TYR B 1 21 ? 38.719 25.156 9.695 1 67 21 TYR B N 1
ATOM 3280 C CA . TYR B 1 21 ? 38.438 26.391 8.977 1 67 21 TYR B CA 1
ATOM 3281 C C . TYR B 1 21 ? 37.594 26.125 7.746 1 67 21 TYR B C 1
ATOM 3283 O O . TYR B 1 21 ? 36.625 26.844 7.477 1 67 21 TYR B O 1
ATOM 3291 N N . PHE B 1 22 ? 37.938 25.156 7.035 1 69.44 22 PHE B N 1
ATOM 3292 C CA . PHE B 1 22 ? 37.188 24.812 5.836 1 69.44 22 PHE B CA 1
ATOM 3293 C C . PHE B 1 22 ? 35.75 24.406 6.195 1 69.44 22 PHE B C 1
ATOM 3295 O O . PHE B 1 22 ? 34.812 24.797 5.523 1 69.44 22 PHE B O 1
ATOM 3302 N N . SER B 1 23 ? 35.625 23.641 7.207 1 72.31 23 SER B N 1
ATOM 3303 C CA . SER B 1 23 ? 34.312 23.203 7.637 1 72.31 23 SER B CA 1
ATOM 3304 C C . SER B 1 23 ? 33.469 24.391 8.086 1 72.31 23 SER B C 1
ATOM 3306 O O . SER B 1 23 ? 32.281 24.469 7.781 1 72.31 23 SER B O 1
ATOM 3308 N N . SER B 1 24 ? 34.094 25.25 8.836 1 70.62 24 SER B N 1
ATOM 3309 C CA . SER B 1 24 ? 33.406 26.438 9.289 1 70.62 24 SER B CA 1
ATOM 3310 C C . SER B 1 24 ? 33 27.328 8.117 1 70.62 24 SER B C 1
ATOM 3312 O O . SER B 1 24 ? 31.922 27.922 8.102 1 70.62 24 SER B O 1
ATOM 3314 N N . PHE B 1 25 ? 33.938 27.438 7.234 1 70.56 25 PHE B N 1
ATOM 3315 C CA . PHE B 1 25 ? 33.656 28.234 6.051 1 70.56 25 PHE B CA 1
ATOM 3316 C C . PHE B 1 25 ? 32.531 27.625 5.238 1 70.56 25 PHE B C 1
ATOM 3318 O O . PHE B 1 25 ? 31.609 28.344 4.793 1 70.56 25 PHE B O 1
ATOM 3325 N N . LEU B 1 26 ? 32.594 26.359 4.977 1 73.75 26 LEU B N 1
ATOM 3326 C CA . LEU B 1 26 ? 31.547 25.672 4.262 1 73.75 26 LEU B CA 1
ATOM 3327 C C . LEU B 1 26 ? 30.203 25.859 4.965 1 73.75 26 LEU B C 1
ATOM 3329 O O . LEU B 1 26 ? 29.188 26.094 4.309 1 73.75 26 LEU B O 1
ATOM 3333 N N . TYR B 1 27 ? 30.281 25.703 6.211 1 72.62 27 TYR B N 1
ATOM 3334 C CA . TYR B 1 27 ? 29.078 25.922 7 1 72.62 27 TYR B CA 1
ATOM 3335 C C . TYR B 1 27 ? 28.547 27.328 6.809 1 72.62 27 TYR B C 1
ATOM 3337 O O . TYR B 1 27 ? 27.344 27.516 6.594 1 72.62 27 TYR B O 1
ATOM 3345 N N . ALA B 1 28 ? 29.391 28.25 6.934 1 70.25 28 ALA B N 1
ATOM 3346 C CA . ALA B 1 28 ? 28.969 29.641 6.742 1 70.25 28 ALA B CA 1
ATOM 3347 C C . ALA B 1 28 ? 28.406 29.859 5.348 1 70.25 28 ALA B C 1
ATOM 3349 O O . ALA B 1 28 ? 27.422 30.578 5.176 1 70.25 28 ALA B O 1
ATOM 3350 N N . CYS B 1 29 ? 28.984 29.266 4.379 1 74.31 29 CYS B N 1
ATOM 3351 C CA . CYS B 1 29 ? 28.484 29.359 3.01 1 74.31 29 CYS B CA 1
ATOM 3352 C C . CYS B 1 29 ? 27.094 28.75 2.889 1 74.31 29 CYS B C 1
ATOM 3354 O O . CYS B 1 29 ? 26.219 29.312 2.234 1 74.31 29 CYS B O 1
ATOM 3356 N N . ILE B 1 30 ? 26.938 27.656 3.51 1 74 30 ILE B N 1
ATOM 3357 C CA . ILE B 1 30 ? 25.641 26.984 3.471 1 74 30 ILE B CA 1
ATOM 3358 C C . ILE B 1 30 ? 24.578 27.875 4.109 1 74 30 ILE B C 1
ATOM 3360 O O . ILE B 1 30 ? 23.484 28.031 3.562 1 74 30 ILE B O 1
ATOM 3364 N N . ILE B 1 31 ? 24.922 28.453 5.156 1 72.25 31 ILE B N 1
ATOM 3365 C CA . ILE B 1 31 ? 23.984 29.328 5.852 1 72.25 31 ILE B CA 1
ATOM 3366 C C . ILE B 1 31 ? 23.672 30.547 4.988 1 72.25 31 ILE B C 1
ATOM 3368 O O . ILE B 1 31 ? 22.516 30.984 4.906 1 72.25 31 ILE B O 1
ATOM 3372 N N . ALA B 1 32 ? 24.734 31.031 4.41 1 72.88 32 ALA B N 1
ATOM 3373 C CA . ALA B 1 32 ? 24.531 32.188 3.533 1 72.88 32 ALA B CA 1
ATOM 3374 C C . ALA B 1 32 ? 23.625 31.828 2.354 1 72.88 32 ALA B C 1
ATOM 3376 O O . ALA B 1 32 ? 22.766 32.625 1.968 1 72.88 32 ALA B O 1
ATOM 3377 N N . LEU B 1 33 ? 23.891 30.734 1.862 1 77.25 33 LEU B N 1
ATOM 3378 C CA . LEU B 1 33 ? 23.062 30.281 0.752 1 77.25 33 LEU B CA 1
ATOM 3379 C C . LEU B 1 33 ? 21.609 30.094 1.205 1 77.25 33 LEU B C 1
ATOM 3381 O O . LEU B 1 33 ? 20.672 30.469 0.5 1 77.25 33 LEU B O 1
ATOM 3385 N N . LEU B 1 34 ? 21.438 29.594 2.332 1 75.88 34 LEU B N 1
ATOM 3386 C CA . LEU B 1 34 ? 20.094 29.328 2.852 1 75.88 34 LEU B CA 1
ATOM 3387 C C . LEU B 1 34 ? 19.375 30.625 3.184 1 75.88 34 LEU B C 1
ATOM 3389 O O . LEU B 1 34 ? 18.156 30.656 3.32 1 75.88 34 LEU B O 1
ATOM 3393 N N . ALA B 1 35 ? 20.141 31.641 3.209 1 73.56 35 ALA B N 1
ATOM 3394 C CA . ALA B 1 35 ? 19.547 32.938 3.498 1 73.56 35 ALA B CA 1
ATOM 3395 C C . ALA B 1 35 ? 18.969 33.562 2.236 1 73.56 35 ALA B C 1
ATOM 3397 O O . ALA B 1 35 ? 18.172 34.531 2.314 1 73.56 35 ALA B O 1
ATOM 3398 N N . THR B 1 36 ? 19.297 32.969 1.108 1 80.94 36 THR B N 1
ATOM 3399 C CA . THR B 1 36 ? 18.719 33.469 -0.134 1 80.94 36 THR B CA 1
ATOM 3400 C C . THR B 1 36 ? 17.391 32.781 -0.421 1 80.94 36 THR B C 1
ATOM 3402 O O . THR B 1 36 ? 17.219 31.594 -0.13 1 80.94 36 THR B O 1
ATOM 3405 N N . PRO B 1 37 ? 16.453 33.656 -0.995 1 80.5 37 PRO B N 1
ATOM 3406 C CA . PRO B 1 37 ? 15.102 33.094 -1.222 1 80.5 37 PRO B CA 1
ATOM 3407 C C . PRO B 1 37 ? 15.117 31.859 -2.107 1 80.5 37 PRO B C 1
ATOM 3409 O O . PRO B 1 37 ? 14.344 30.922 -1.873 1 80.5 37 PRO B O 1
ATOM 3412 N N . PHE B 1 38 ? 15.961 31.859 -3.072 1 83.75 38 PHE B N 1
ATOM 3413 C CA . PHE B 1 38 ? 16.016 30.75 -4.004 1 83.75 38 PHE B CA 1
ATOM 3414 C C . PHE B 1 38 ? 16.422 29.469 -3.285 1 83.75 38 PHE B C 1
ATOM 3416 O O . PHE B 1 38 ? 15.703 28.453 -3.359 1 83.75 38 PHE B O 1
ATOM 3423 N N . PHE B 1 39 ? 17.453 29.484 -2.596 1 82.31 39 PHE B N 1
ATOM 3424 C CA . PHE B 1 39 ? 17.953 28.297 -1.92 1 82.31 39 PHE B CA 1
ATOM 3425 C C . PHE B 1 39 ? 17.047 27.922 -0.751 1 82.31 39 PHE B C 1
ATOM 3427 O O . PHE B 1 39 ? 16.859 26.734 -0.462 1 82.31 39 PHE B O 1
ATOM 3434 N N . GLN B 1 40 ? 16.469 28.859 -0.131 1 82.88 40 GLN B N 1
ATOM 3435 C CA . GLN B 1 40 ? 15.523 28.594 0.956 1 82.88 40 GLN B CA 1
ATOM 3436 C C . GLN B 1 40 ? 14.305 27.828 0.455 1 82.88 40 GLN B C 1
ATOM 3438 O O . GLN B 1 40 ? 13.883 26.844 1.073 1 82.88 40 GLN B O 1
ATOM 3443 N N . ARG B 1 41 ? 13.789 28.328 -0.639 1 87.19 41 ARG B N 1
ATOM 3444 C CA . ARG B 1 41 ? 12.625 27.688 -1.238 1 87.19 41 ARG B CA 1
ATOM 3445 C C . ARG B 1 41 ? 12.922 26.234 -1.592 1 87.19 41 ARG B C 1
ATOM 3447 O O . ARG B 1 41 ? 12.109 25.344 -1.334 1 87.19 41 ARG B O 1
ATOM 3454 N N . HIS B 1 42 ? 14.086 26.078 -2.129 1 87.69 42 HIS B N 1
ATOM 3455 C CA . HIS B 1 42 ? 14.43 24.734 -2.551 1 87.69 42 HIS B CA 1
ATOM 3456 C C . HIS B 1 42 ? 14.758 23.844 -1.353 1 87.69 42 HIS B C 1
ATOM 3458 O O . HIS B 1 42 ? 14.539 22.641 -1.392 1 87.69 42 HIS B O 1
ATOM 3464 N N . ALA B 1 43 ? 15.211 24.438 -0.324 1 83.69 43 ALA B N 1
ATOM 3465 C CA . ALA B 1 43 ? 15.5 23.672 0.888 1 83.69 43 ALA B CA 1
ATOM 3466 C C . ALA B 1 43 ? 14.219 23.297 1.613 1 83.69 43 ALA B C 1
ATOM 3468 O O . ALA B 1 43 ? 14.102 22.172 2.131 1 83.69 43 ALA B O 1
ATOM 3469 N N . VAL B 1 44 ? 13.25 24.125 1.614 1 87.5 44 VAL B N 1
ATOM 3470 C CA . VAL B 1 44 ? 12.008 23.922 2.359 1 87.5 44 VAL B CA 1
ATOM 3471 C C . VAL B 1 44 ? 11.07 23.016 1.567 1 87.5 44 VAL B C 1
ATOM 3473 O O . VAL B 1 44 ? 10.547 22.047 2.1 1 87.5 44 VAL B O 1
ATOM 3476 N N . TYR B 1 45 ? 10.898 23.359 0.342 1 93.75 45 TYR B N 1
ATOM 3477 C CA . TYR B 1 45 ? 9.859 22.703 -0.44 1 93.75 45 TYR B CA 1
ATOM 3478 C C . TYR B 1 45 ? 10.422 21.5 -1.202 1 93.75 45 TYR B C 1
ATOM 3480 O O . TYR B 1 45 ? 9.695 20.562 -1.518 1 93.75 45 TYR B O 1
ATOM 3488 N N . GLN B 1 46 ? 11.734 21.562 -1.552 1 94.06 46 GLN B N 1
ATOM 3489 C CA . GLN B 1 46 ? 12.398 20.531 -2.326 1 94.06 46 GLN B CA 1
ATOM 3490 C C . GLN B 1 46 ? 11.586 20.156 -3.562 1 94.06 46 GLN B C 1
ATOM 3492 O O . GLN B 1 46 ? 11.461 18.984 -3.902 1 94.06 46 GLN B O 1
ATOM 3497 N N . HIS B 1 47 ? 10.914 21.125 -4.137 1 94.06 47 HIS B N 1
ATOM 3498 C CA . HIS B 1 47 ? 9.969 20.906 -5.23 1 94.06 47 HIS B CA 1
ATOM 3499 C C . HIS B 1 47 ? 10.695 20.5 -6.508 1 94.06 47 HIS B C 1
ATOM 3501 O O . HIS B 1 47 ? 10.07 20 -7.449 1 94.06 47 HIS B O 1
ATOM 3507 N N . ALA B 1 48 ? 12.031 20.672 -6.559 1 92.31 48 ALA B N 1
ATOM 3508 C CA . ALA B 1 48 ? 12.812 20.234 -7.711 1 92.31 48 ALA B CA 1
ATOM 3509 C C . ALA B 1 48 ? 12.977 18.719 -7.719 1 92.31 48 ALA B C 1
ATOM 3511 O O . ALA B 1 48 ? 13.312 18.125 -8.75 1 92.31 48 ALA B O 1
ATOM 3512 N N . VAL B 1 49 ? 12.867 18.141 -6.539 1 93.94 49 VAL B N 1
ATOM 3513 C CA . VAL B 1 49 ? 12.93 16.688 -6.434 1 93.94 49 VAL B CA 1
ATOM 3514 C C . VAL B 1 49 ? 11.586 16.078 -6.828 1 93.94 49 VAL B C 1
ATOM 3516 O O . VAL B 1 49 ? 10.711 15.898 -5.98 1 93.94 49 VAL B O 1
ATOM 3519 N N . ARG B 1 50 ? 11.469 15.672 -8.07 1 95.25 50 ARG B N 1
ATOM 3520 C CA . ARG B 1 50 ? 10.18 15.273 -8.625 1 95.25 50 ARG B CA 1
ATOM 3521 C C . ARG B 1 50 ? 10.07 13.75 -8.711 1 95.25 50 ARG B C 1
ATOM 3523 O O . ARG B 1 50 ? 10.023 13.195 -9.805 1 95.25 50 ARG B O 1
ATOM 3530 N N . ILE B 1 51 ? 9.922 13.164 -7.637 1 94.56 51 ILE B N 1
ATOM 3531 C CA . ILE B 1 51 ? 9.781 11.719 -7.562 1 94.56 51 ILE B CA 1
ATOM 3532 C C . ILE B 1 51 ? 8.305 11.336 -7.715 1 94.56 51 ILE B C 1
ATOM 3534 O O . ILE B 1 51 ? 7.441 11.906 -7.043 1 94.56 51 ILE B O 1
ATOM 3538 N N . PRO B 1 52 ? 8.055 10.297 -8.562 1 95.25 52 PRO B N 1
ATOM 3539 C CA . PRO B 1 52 ? 8.984 9.609 -9.469 1 95.25 52 PRO B CA 1
ATOM 3540 C C . PRO B 1 52 ? 9.469 10.508 -10.602 1 95.25 52 PRO B C 1
ATOM 3542 O O . PRO B 1 52 ? 8.727 11.383 -11.07 1 95.25 52 PRO B O 1
ATOM 3545 N N . TRP B 1 53 ? 10.664 10.234 -10.984 1 94.56 53 TRP B N 1
ATOM 3546 C CA . TRP B 1 53 ? 11.227 11.031 -12.07 1 94.56 53 TRP B CA 1
ATOM 3547 C C . TRP B 1 53 ? 10.477 10.773 -13.375 1 94.56 53 TRP B C 1
ATOM 3549 O O . TRP B 1 53 ? 10.227 9.625 -13.734 1 94.56 53 TRP B O 1
ATOM 3559 N N . GLY B 1 54 ? 10.102 11.836 -14.047 1 94.06 54 GLY B N 1
ATOM 3560 C CA . GLY B 1 54 ? 9.391 11.711 -15.312 1 94.06 54 GLY B CA 1
ATOM 3561 C C . GLY B 1 54 ? 7.98 11.18 -15.148 1 94.06 54 GLY B C 1
ATOM 3562 O O . GLY B 1 54 ? 7.453 10.516 -16.047 1 94.06 54 GLY B O 1
ATOM 3563 N N . ALA B 1 55 ? 7.441 11.484 -14.008 1 96.12 55 ALA B N 1
ATOM 3564 C CA . ALA B 1 55 ? 6.094 11.008 -13.711 1 96.12 55 ALA B CA 1
ATOM 3565 C C . ALA B 1 55 ? 5.125 11.391 -14.828 1 96.12 55 ALA B C 1
ATOM 3567 O O . ALA B 1 55 ? 5.188 12.5 -15.359 1 96.12 55 ALA B O 1
ATOM 3568 N N . LYS B 1 56 ? 4.32 10.445 -15.258 1 96.94 56 LYS B N 1
ATOM 3569 C CA . LYS B 1 56 ? 3.221 10.672 -16.188 1 96.94 56 LYS B CA 1
ATOM 3570 C C . LYS B 1 56 ? 1.888 10.781 -15.461 1 96.94 56 LYS B C 1
ATOM 3572 O O . LYS B 1 56 ? 1.218 9.773 -15.227 1 96.94 56 LYS B O 1
ATOM 3577 N N . PHE B 1 57 ? 1.434 11.969 -15.258 1 97.81 57 PHE B N 1
ATOM 3578 C CA . PHE B 1 57 ? 0.3 12.227 -14.375 1 97.81 57 PHE B CA 1
ATOM 3579 C C . PHE B 1 57 ? -1.011 11.852 -15.055 1 97.81 57 PHE B C 1
ATOM 3581 O O . PHE B 1 57 ? -2.041 11.703 -14.398 1 97.81 57 PHE B O 1
ATOM 3588 N N . ASP B 1 58 ? -1.002 11.688 -16.359 1 95.94 58 ASP B N 1
ATOM 3589 C CA . ASP B 1 58 ? -2.191 11.266 -17.094 1 95.94 58 ASP B CA 1
ATOM 3590 C C . ASP B 1 58 ? -2.324 9.742 -17.109 1 95.94 58 ASP B C 1
ATOM 3592 O O . ASP B 1 58 ? -3.252 9.203 -17.703 1 95.94 58 ASP B O 1
ATOM 3596 N N . LEU B 1 59 ? -1.444 9.078 -16.469 1 96.25 59 LEU B N 1
ATOM 3597 C CA . LEU B 1 59 ? -1.454 7.621 -16.391 1 96.25 59 LEU B CA 1
ATOM 3598 C C . LEU B 1 59 ? -1.433 7.141 -14.945 1 96.25 59 LEU B C 1
ATOM 3600 O O . LEU B 1 59 ? -0.505 6.441 -14.539 1 96.25 59 LEU B O 1
ATOM 3604 N N . PRO B 1 60 ? -2.48 7.453 -14.211 1 97.19 60 PRO B N 1
ATOM 3605 C CA . PRO B 1 60 ? -2.496 6.992 -12.82 1 97.19 60 PRO B CA 1
ATOM 3606 C C . PRO B 1 60 ? -2.352 5.477 -12.695 1 97.19 60 PRO B C 1
ATOM 3608 O O . PRO B 1 60 ? -1.888 4.98 -11.664 1 97.19 60 PRO B O 1
ATOM 3611 N N . GLU B 1 61 ? -2.709 4.688 -13.719 1 96 61 GLU B N 1
ATOM 3612 C CA . GLU B 1 61 ? -2.604 3.23 -13.727 1 96 61 GLU B CA 1
ATOM 3613 C C . GLU B 1 61 ? -1.148 2.781 -13.633 1 96 61 GLU B C 1
ATOM 3615 O O . GLU B 1 61 ? -0.858 1.707 -13.102 1 96 61 GLU B O 1
ATOM 3620 N N . LYS B 1 62 ? -0.299 3.641 -14.188 1 97.12 62 LYS B N 1
ATOM 3621 C CA . LYS B 1 62 ? 1.128 3.354 -14.078 1 97.12 62 LYS B CA 1
ATOM 3622 C C . LYS B 1 62 ? 1.561 3.271 -12.617 1 97.12 62 LYS B C 1
ATOM 3624 O O . LYS B 1 62 ? 2.527 2.58 -12.289 1 97.12 62 LYS B O 1
ATOM 3629 N N . TYR B 1 63 ? 0.85 3.955 -11.789 1 97.69 63 TYR B N 1
ATOM 3630 C CA . TYR B 1 63 ? 1.203 4.043 -10.383 1 97.69 63 TYR B CA 1
ATOM 3631 C C . TYR B 1 63 ? 0.247 3.217 -9.523 1 97.69 63 TYR B C 1
ATOM 3633 O O . TYR B 1 63 ? 0.03 3.521 -8.352 1 97.69 63 TYR B O 1
ATOM 3641 N N . ARG B 1 64 ? -0.4 2.174 -10.109 1 97.06 64 ARG B N 1
ATOM 3642 C CA . ARG B 1 64 ? -1.098 1.076 -9.453 1 97.06 64 ARG B CA 1
ATOM 3643 C C . ARG B 1 64 ? -2.574 1.401 -9.258 1 97.06 64 ARG B C 1
ATOM 3645 O O . ARG B 1 64 ? -3.34 0.571 -8.766 1 97.06 64 ARG B O 1
ATOM 3652 N N . LEU B 1 65 ? -3.025 2.613 -9.594 1 97.88 65 LEU B N 1
ATOM 3653 C CA . LEU B 1 65 ? -4.445 2.932 -9.461 1 97.88 65 LEU B CA 1
ATOM 3654 C C . LEU B 1 65 ? -5.254 2.289 -10.578 1 97.88 65 LEU B C 1
ATOM 3656 O O . LEU B 1 65 ? -4.738 2.068 -11.68 1 97.88 65 LEU B O 1
ATOM 3660 N N . ALA B 1 66 ? -6.461 1.99 -10.336 1 96.5 66 ALA B N 1
ATOM 3661 C CA . ALA B 1 66 ? -7.305 1.221 -11.25 1 96.5 66 ALA B CA 1
ATOM 3662 C C . ALA B 1 66 ? -7.684 2.047 -12.477 1 96.5 66 ALA B C 1
ATOM 3664 O O . ALA B 1 66 ? -7.844 3.266 -12.383 1 96.5 66 ALA B O 1
ATOM 3665 N N . PRO B 1 67 ? -7.875 1.343 -13.625 1 95.31 67 PRO B N 1
ATOM 3666 C CA . PRO B 1 67 ? -8.422 2.055 -14.789 1 95.31 67 PRO B CA 1
ATOM 3667 C C . PRO B 1 67 ? -9.797 2.66 -14.508 1 95.31 67 PRO B C 1
ATOM 3669 O O . PRO B 1 67 ? -10.672 1.99 -13.953 1 95.31 67 PRO B O 1
ATOM 3672 N N . GLY B 1 68 ? -9.898 3.961 -14.844 1 94.5 68 GLY B N 1
ATOM 3673 C CA . GLY B 1 68 ? -11.195 4.609 -14.727 1 94.5 68 GLY B CA 1
ATOM 3674 C C . GLY B 1 68 ? -11.469 5.133 -13.328 1 94.5 68 GLY B C 1
ATOM 3675 O O . GLY B 1 68 ? -12.547 5.676 -13.062 1 94.5 68 GLY B O 1
ATOM 3676 N N . LYS B 1 69 ? -10.508 5.055 -12.453 1 96.38 69 LYS B N 1
ATOM 3677 C CA . LYS B 1 69 ? -10.75 5.422 -11.062 1 96.38 69 LYS B CA 1
ATOM 3678 C C . LYS B 1 69 ? -10.297 6.852 -10.781 1 96.38 69 LYS B C 1
ATOM 3680 O O . LYS B 1 69 ? -10.797 7.496 -9.859 1 96.38 69 LYS B O 1
ATOM 3685 N N . THR B 1 70 ? -9.367 7.379 -11.586 1 98.12 70 THR B N 1
ATOM 3686 C CA . THR B 1 70 ? -8.727 8.648 -11.266 1 98.12 70 THR B CA 1
ATOM 3687 C C . THR B 1 70 ? -8.914 9.648 -12.398 1 98.12 70 THR B C 1
ATOM 3689 O O . THR B 1 70 ? -8.641 9.336 -13.562 1 98.12 70 THR B O 1
ATOM 3692 N N . LEU B 1 71 ? -9.383 10.805 -12.086 1 98.19 71 LEU B N 1
ATOM 3693 C CA . LEU B 1 71 ? -9.406 11.93 -13.016 1 98.19 71 LEU B CA 1
ATOM 3694 C C . LEU B 1 71 ? -8.141 12.773 -12.867 1 98.19 71 LEU B C 1
ATOM 3696 O O . LEU B 1 71 ? -7.84 13.273 -11.781 1 98.19 71 LEU B O 1
ATOM 3700 N N . ASN B 1 72 ? -7.383 12.797 -13.914 1 98.06 72 ASN B N 1
ATOM 3701 C CA . ASN B 1 72 ? -6.293 13.766 -14.008 1 98.06 72 ASN B CA 1
ATOM 3702 C C . ASN B 1 72 ? -6.789 15.117 -14.508 1 98.06 72 ASN B C 1
ATOM 3704 O O . ASN B 1 72 ? -7.348 15.219 -15.602 1 98.06 72 ASN B O 1
ATOM 3708 N N . CYS B 1 73 ? -6.641 16.172 -13.68 1 98 73 CYS B N 1
ATOM 3709 C CA . CYS B 1 73 ? -7.145 17.469 -14.109 1 98 73 CYS B CA 1
ATOM 3710 C C . CYS B 1 73 ? -6.215 18.578 -13.656 1 98 73 CYS B C 1
ATOM 3712 O O . CYS B 1 73 ? -5.195 18.328 -13.016 1 98 73 CYS B O 1
ATOM 3714 N N . LYS B 1 74 ? -6.477 19.781 -14.133 1 98.56 74 LYS B N 1
ATOM 3715 C CA . LYS B 1 74 ? -5.762 21 -13.789 1 98.56 74 LYS B CA 1
ATOM 3716 C C . LYS B 1 74 ? -6.691 22.016 -13.133 1 98.56 74 LYS B C 1
ATOM 3718 O O . LYS B 1 74 ? -7.855 22.141 -13.523 1 98.56 74 LYS B O 1
ATOM 3723 N N . LEU B 1 75 ? -6.18 22.641 -12.125 1 98.81 75 LEU B N 1
ATOM 3724 C CA . LEU B 1 75 ? -6.898 23.703 -11.445 1 98.81 75 LEU B CA 1
ATOM 3725 C C . LEU B 1 75 ? -6.203 25.047 -11.664 1 98.81 75 LEU B C 1
ATOM 3727 O O . LEU B 1 75 ? -4.973 25.125 -11.672 1 98.81 75 LEU B O 1
ATOM 3731 N N . THR B 1 76 ? -6.938 26.078 -11.844 1 98.62 76 THR B N 1
ATOM 3732 C CA . THR B 1 76 ? -6.395 27.422 -11.992 1 98.62 76 THR B CA 1
ATOM 3733 C C . THR B 1 76 ? -6.668 28.266 -10.742 1 98.62 76 THR B C 1
ATOM 3735 O O . THR B 1 76 ? -7.82 28.406 -10.328 1 98.62 76 THR B O 1
ATOM 3738 N N . THR B 1 77 ? -5.617 28.766 -10.164 1 98.5 77 THR B N 1
ATOM 3739 C CA . THR B 1 77 ? -5.742 29.562 -8.945 1 98.5 77 THR B CA 1
ATOM 3740 C C . THR B 1 77 ? -6.199 30.984 -9.258 1 98.5 77 THR B C 1
ATOM 3742 O O . THR B 1 77 ? -6.195 31.391 -10.414 1 98.5 77 THR B O 1
ATOM 3745 N N . SER B 1 78 ? -6.582 31.703 -8.25 1 97.69 78 SER B N 1
ATOM 3746 C CA . SER B 1 78 ? -7.082 33.062 -8.406 1 97.69 78 SER B CA 1
ATOM 3747 C C . SER B 1 78 ? -5.996 34 -8.953 1 97.69 78 SER B C 1
ATOM 3749 O O . SER B 1 78 ? -6.297 35 -9.609 1 97.69 78 SER B O 1
ATOM 3751 N N . ASP B 1 79 ? -4.781 33.656 -8.695 1 97.94 79 ASP B N 1
ATOM 3752 C CA . ASP B 1 79 ? -3.672 34.438 -9.195 1 97.94 79 ASP B CA 1
ATOM 3753 C C . ASP B 1 79 ? -3.1 33.844 -10.484 1 97.94 79 ASP B C 1
ATOM 3755 O O . ASP B 1 79 ? -1.927 34.062 -10.797 1 97.94 79 ASP B O 1
ATOM 3759 N N . ASN B 1 80 ? -3.807 33.031 -11.117 1 98 80 ASN B N 1
ATOM 3760 C CA . ASN B 1 80 ? -3.6 32.562 -12.477 1 98 80 ASN B CA 1
ATOM 3761 C C . ASN B 1 80 ? -2.434 31.562 -12.562 1 98 80 ASN B C 1
ATOM 3763 O O . ASN B 1 80 ? -1.632 31.625 -13.492 1 98 80 ASN B O 1
ATOM 3767 N N . VAL B 1 81 ? -2.275 30.766 -11.57 1 98.62 81 VAL B N 1
ATOM 3768 C CA . VAL B 1 81 ? -1.343 29.656 -11.609 1 98.62 81 VAL B CA 1
ATOM 3769 C C . VAL B 1 81 ? -2.105 28.359 -11.875 1 98.62 81 VAL B C 1
ATOM 3771 O O . VAL B 1 81 ? -3.172 28.125 -11.297 1 98.62 81 VAL B O 1
ATOM 3774 N N . THR B 1 82 ? -1.605 27.547 -12.773 1 98.75 82 THR B N 1
ATOM 3775 C CA . THR B 1 82 ? -2.217 26.25 -13.07 1 98.75 82 THR B CA 1
ATOM 3776 C C . THR B 1 82 ? -1.548 25.141 -12.266 1 98.75 82 THR B C 1
ATOM 3778 O O . THR B 1 82 ? -0.334 24.953 -12.352 1 98.75 82 THR B O 1
ATOM 3781 N N . ILE B 1 83 ? -2.324 24.422 -11.5 1 98.75 83 ILE B N 1
ATOM 3782 C CA . ILE B 1 83 ? -1.741 23.359 -10.688 1 98.75 83 ILE B CA 1
ATOM 3783 C C . ILE B 1 83 ? -2.359 22.031 -11.078 1 98.75 83 ILE B C 1
ATOM 3785 O O . ILE B 1 83 ? -3.516 21.969 -11.5 1 98.75 83 ILE B O 1
ATOM 3789 N N . GLY B 1 84 ? -1.536 21 -10.984 1 98.88 84 GLY B N 1
ATOM 3790 C CA . GLY B 1 84 ? -1.995 19.656 -11.305 1 98.88 84 GLY B CA 1
ATOM 3791 C C . GLY B 1 84 ? -2.715 18.984 -10.148 1 98.88 84 GLY B C 1
ATOM 3792 O O . GLY B 1 84 ? -2.365 19.188 -8.984 1 98.88 84 GLY B O 1
ATOM 3793 N N . ALA B 1 85 ? -3.689 18.094 -10.5 1 98.88 85 ALA B N 1
ATOM 3794 C CA . ALA B 1 85 ? -4.488 17.422 -9.469 1 98.88 85 ALA B CA 1
ATOM 3795 C C . ALA B 1 85 ? -4.957 16.047 -9.93 1 98.88 85 ALA B C 1
ATOM 3797 O O . ALA B 1 85 ? -5.113 15.812 -11.133 1 98.88 85 ALA B O 1
ATOM 3798 N N . TRP B 1 86 ? -5.059 15.117 -9.031 1 98.94 86 TRP B N 1
ATOM 3799 C CA . TRP B 1 86 ? -5.75 13.844 -9.203 1 98.94 86 TRP B CA 1
ATOM 3800 C C . TRP B 1 86 ? -6.988 13.773 -8.32 1 98.94 86 TRP B C 1
ATOM 3802 O O . TRP B 1 86 ? -6.926 14.07 -7.129 1 98.94 86 TRP B O 1
ATOM 3812 N N . PHE B 1 87 ? -8.117 13.508 -8.914 1 98.94 87 PHE B N 1
ATOM 3813 C CA . PHE B 1 87 ? -9.305 13.125 -8.156 1 98.94 87 PHE B CA 1
ATOM 3814 C C . PHE B 1 87 ? -9.523 11.617 -8.219 1 98.94 87 PHE B C 1
ATOM 3816 O O . PHE B 1 87 ? -9.836 11.078 -9.281 1 98.94 87 PHE B O 1
ATOM 3823 N N . VAL B 1 88 ? -9.383 10.93 -7.098 1 98.88 88 VAL B N 1
ATOM 3824 C CA . VAL B 1 88 ? -9.516 9.477 -7 1 98.88 88 VAL B CA 1
ATOM 3825 C C . VAL B 1 88 ? -10.875 9.125 -6.406 1 98.88 88 VAL B C 1
ATOM 3827 O O . VAL B 1 88 ? -11.203 9.547 -5.297 1 98.88 88 VAL B O 1
ATOM 3830 N N . LEU B 1 89 ? -11.617 8.336 -7.09 1 98.25 89 LEU B N 1
ATOM 3831 C CA . LEU B 1 89 ? -12.953 7.957 -6.648 1 98.25 89 LEU B CA 1
ATOM 3832 C C . LEU B 1 89 ? -12.883 7.031 -5.438 1 98.25 89 LEU B C 1
ATOM 3834 O O . LEU B 1 89 ? -12.008 6.168 -5.363 1 98.25 89 LEU B O 1
ATOM 3838 N N . SER B 1 90 ? -13.844 7.238 -4.539 1 98 90 SER B N 1
ATOM 3839 C CA . SER B 1 90 ? -14.008 6.258 -3.473 1 98 90 SER B CA 1
ATOM 3840 C C . SER B 1 90 ? -14.211 4.855 -4.035 1 98 90 SER B C 1
ATOM 3842 O O . SER B 1 90 ? -14.859 4.684 -5.066 1 98 90 SER B O 1
ATOM 3844 N N . GLU B 1 91 ? -13.664 3.846 -3.363 1 96.44 91 GLU B N 1
ATOM 3845 C CA . GLU B 1 91 ? -13.695 2.475 -3.859 1 96.44 91 GLU B CA 1
ATOM 3846 C C . GLU B 1 91 ? -15.133 1.993 -4.059 1 96.44 91 GLU B C 1
ATOM 3848 O O . GLU B 1 91 ? -15.461 1.438 -5.105 1 96.44 91 GLU B O 1
ATOM 3853 N N . PRO B 1 92 ? -16.094 2.221 -3.066 1 94.38 92 PRO B N 1
ATOM 3854 C CA . PRO B 1 92 ? -17.469 1.759 -3.297 1 94.38 92 PRO B CA 1
ATOM 3855 C C . PRO B 1 92 ? -18.109 2.426 -4.508 1 94.38 92 PRO B C 1
ATOM 3857 O O . PRO B 1 92 ? -18.812 1.766 -5.277 1 94.38 92 PRO B O 1
ATOM 3860 N N . PHE B 1 93 ? -17.969 3.709 -4.711 1 96.12 93 PHE B N 1
ATOM 3861 C CA . PHE B 1 93 ? -18.547 4.402 -5.859 1 96.12 93 PHE B CA 1
ATOM 3862 C C . PHE B 1 93 ? -17.922 3.906 -7.156 1 96.12 93 PHE B C 1
ATOM 3864 O O . PHE B 1 93 ? -18.625 3.65 -8.133 1 96.12 93 PHE B O 1
ATOM 3871 N N . TYR B 1 94 ? -16.578 3.756 -7.145 1 96.06 94 TYR B N 1
ATOM 3872 C CA . TYR B 1 94 ? -15.844 3.268 -8.312 1 96.06 94 TYR B CA 1
ATOM 3873 C C . TYR B 1 94 ? -16.359 1.896 -8.742 1 96.06 94 TYR B C 1
ATOM 3875 O O . TYR B 1 94 ? -16.578 1.656 -9.93 1 96.06 94 TYR B O 1
ATOM 3883 N N . GLN B 1 95 ? -16.484 0.986 -7.777 1 94.44 95 GLN B N 1
ATOM 3884 C CA . GLN B 1 95 ? -16.953 -0.36 -8.094 1 94.44 95 GLN B CA 1
ATOM 3885 C C . GLN B 1 95 ? -18.375 -0.332 -8.648 1 94.44 95 GLN B C 1
ATOM 3887 O O . GLN B 1 95 ? -18.703 -1.105 -9.547 1 94.44 95 GLN B O 1
ATOM 3892 N N . SER B 1 96 ? -19.219 0.551 -8.055 1 93 96 SER B N 1
ATOM 3893 C CA . SER B 1 96 ? -20.562 0.69 -8.57 1 93 96 SER B CA 1
ATOM 3894 C C . SER B 1 96 ? -20.562 1.186 -10.016 1 93 96 SER B C 1
ATOM 3896 O O . SER B 1 96 ? -21.359 0.733 -10.836 1 93 96 SER B O 1
ATOM 3898 N N . LEU B 1 97 ? -19.719 2.109 -10.266 1 92.44 97 LEU B N 1
ATOM 3899 C CA . LEU B 1 97 ? -19.594 2.646 -11.617 1 92.44 97 LEU B CA 1
ATOM 3900 C C . LEU B 1 97 ? -19.094 1.575 -12.586 1 92.44 97 LEU B C 1
ATOM 3902 O O . LEU B 1 97 ? -19.594 1.471 -13.711 1 92.44 97 LEU B O 1
ATOM 3906 N N . ARG B 1 98 ? -18.094 0.816 -12.203 1 89.25 98 ARG B N 1
ATOM 3907 C CA . ARG B 1 98 ? -17.5 -0.235 -13.023 1 89.25 98 ARG B CA 1
ATOM 3908 C C . ARG B 1 98 ? -18.531 -1.304 -13.367 1 89.25 98 ARG B C 1
ATOM 3910 O O . ARG B 1 98 ? -18.531 -1.842 -14.477 1 89.25 98 ARG B O 1
ATOM 3917 N N . GLN B 1 99 ? -19.375 -1.642 -12.438 1 86.94 99 GLN B N 1
ATOM 3918 C CA . GLN B 1 99 ? -20.391 -2.664 -12.641 1 86.94 99 GLN B CA 1
ATOM 3919 C C . GLN B 1 99 ? -21.484 -2.17 -13.594 1 86.94 99 GLN B C 1
ATOM 3921 O O . GLN B 1 99 ? -22 -2.941 -14.398 1 86.94 99 GLN B O 1
ATOM 3926 N N . ALA B 1 100 ? -21.797 -0.94 -13.477 1 84.75 100 ALA B N 1
ATOM 3927 C CA . ALA B 1 100 ? -22.859 -0.375 -14.297 1 84.75 100 ALA B CA 1
ATOM 3928 C C . ALA B 1 100 ? -22.391 -0.142 -15.727 1 84.75 100 ALA B C 1
ATOM 3930 O O . ALA B 1 100 ? -23.062 -0.507 -16.688 1 84.75 100 ALA B O 1
ATOM 3931 N N . SER B 1 101 ? -21.281 0.514 -15.867 1 78.25 101 SER B N 1
ATOM 3932 C CA . SER B 1 101 ? -20.719 0.823 -17.188 1 78.25 101 SER B CA 1
ATOM 3933 C C . SER B 1 101 ? -19.203 0.802 -17.156 1 78.25 101 SER B C 1
ATOM 3935 O O . SER B 1 101 ? -18.562 1.825 -16.891 1 78.25 101 SER B O 1
ATOM 3937 N N . PRO B 1 102 ? -18.844 -0.354 -17.469 1 65.5 102 PRO B N 1
ATOM 3938 C CA . PRO B 1 102 ? -17.375 -0.402 -17.406 1 65.5 102 PRO B CA 1
ATOM 3939 C C . PRO B 1 102 ? -16.703 0.514 -18.422 1 65.5 102 PRO B C 1
ATOM 3941 O O . PRO B 1 102 ? -17.141 0.573 -19.578 1 65.5 102 PRO B O 1
ATOM 3944 N N . SER B 1 103 ? -16.219 1.661 -17.906 1 65.5 103 SER B N 1
ATOM 3945 C CA . SER B 1 103 ? -15.383 2.518 -18.75 1 65.5 103 SER B CA 1
ATOM 3946 C C . SER B 1 103 ? -13.906 2.383 -18.391 1 65.5 103 SER B C 1
ATOM 3948 O O . SER B 1 103 ? -13.555 2.295 -17.203 1 65.5 103 SER B O 1
ATOM 3950 N N . LEU B 1 104 ? -13.203 2.215 -19.438 1 68.38 104 LEU B N 1
ATOM 3951 C CA . LEU B 1 104 ? -11.766 2.062 -19.25 1 68.38 104 LEU B CA 1
ATOM 3952 C C . LEU B 1 104 ? -11.055 3.404 -19.391 1 68.38 104 LEU B C 1
ATOM 3954 O O . LEU B 1 104 ? -9.836 3.482 -19.234 1 68.38 104 LEU B O 1
ATOM 3958 N N . GLU B 1 105 ? -11.914 4.457 -19.453 1 84.38 105 GLU B N 1
ATOM 3959 C CA . GLU B 1 105 ? -11.398 5.824 -19.516 1 84.38 105 GLU B CA 1
ATOM 3960 C C . GLU B 1 105 ? -11.461 6.484 -18.141 1 84.38 105 GLU B C 1
ATOM 3962 O O . GLU B 1 105 ? -11.992 5.906 -17.188 1 84.38 105 GLU B O 1
ATOM 3967 N N . GLN B 1 106 ? -10.805 7.652 -18.062 1 92.12 106 GLN B N 1
ATOM 3968 C CA . GLN B 1 106 ? -10.898 8.422 -16.828 1 92.12 106 GLN B CA 1
ATOM 3969 C C . GLN B 1 106 ? -12.344 8.758 -16.5 1 92.12 106 GLN B C 1
ATOM 3971 O O . GLN B 1 106 ? -13.195 8.828 -17.391 1 92.12 106 GLN B O 1
ATOM 3976 N N . PRO B 1 107 ? -12.641 8.93 -15.203 1 94.81 107 PRO B N 1
ATOM 3977 C CA . PRO B 1 107 ? -14.023 9.266 -14.867 1 94.81 107 PRO B CA 1
ATOM 3978 C C . PRO B 1 107 ? -14.453 10.617 -15.43 1 94.81 107 PRO B C 1
ATOM 3980 O O . PRO B 1 107 ? -13.648 11.547 -15.508 1 94.81 107 PRO B O 1
ATOM 3983 N N . SER B 1 108 ? -15.695 10.734 -15.812 1 94.25 108 SER B N 1
ATOM 3984 C CA . SER B 1 108 ? -16.25 11.992 -16.297 1 94.25 108 SER B CA 1
ATOM 3985 C C . SER B 1 108 ? -16.453 12.977 -15.141 1 94.25 108 SER B C 1
ATOM 3987 O O . SER B 1 108 ? -16.453 12.586 -13.977 1 94.25 108 SER B O 1
ATOM 3989 N N . LEU B 1 109 ? -16.609 14.234 -15.523 1 96.12 109 LEU B N 1
ATOM 3990 C CA . LEU B 1 109 ? -16.922 15.242 -14.516 1 96.12 109 LEU B CA 1
ATOM 3991 C C . LEU B 1 109 ? -18.25 14.953 -13.852 1 96.12 109 LEU B C 1
ATOM 3993 O O . LEU B 1 109 ? -18.438 15.219 -12.664 1 96.12 109 LEU B O 1
ATOM 3997 N N . ALA B 1 110 ? -19.172 14.383 -14.578 1 96.44 110 ALA B N 1
ATOM 3998 C CA . ALA B 1 110 ? -20.469 13.992 -14.023 1 96.44 110 ALA B CA 1
ATOM 3999 C C . ALA B 1 110 ? -20.312 12.93 -12.945 1 96.44 110 ALA B C 1
ATOM 4001 O O . ALA B 1 110 ? -21 12.961 -11.93 1 96.44 110 ALA B O 1
ATOM 4002 N N . ALA B 1 111 ? -19.422 11.969 -13.203 1 96.06 111 ALA B N 1
ATOM 4003 C CA . ALA B 1 111 ? -19.141 10.938 -12.211 1 96.06 111 ALA B CA 1
ATOM 4004 C C . ALA B 1 111 ? -18.516 11.539 -10.953 1 96.06 111 ALA B C 1
ATOM 4006 O O . ALA B 1 111 ? -18.844 11.148 -9.836 1 96.06 111 ALA B O 1
ATOM 4007 N N . VAL B 1 112 ? -17.594 12.492 -11.18 1 98.19 112 VAL B N 1
ATOM 4008 C CA . VAL B 1 112 ? -16.953 13.18 -10.062 1 98.19 112 VAL B CA 1
ATOM 4009 C C . VAL B 1 112 ? -18 13.93 -9.242 1 98.19 112 VAL B C 1
ATOM 4011 O O . VAL B 1 112 ? -18.016 13.852 -8.016 1 98.19 112 VAL B O 1
ATOM 4014 N N . GLN B 1 113 ? -18.922 14.609 -9.922 1 98.62 113 GLN B N 1
ATOM 4015 C CA . GLN B 1 113 ? -19.984 15.367 -9.266 1 98.62 113 GLN B CA 1
ATOM 4016 C C . GLN B 1 113 ? -20.891 14.453 -8.445 1 98.62 113 GLN B C 1
ATOM 4018 O O . GLN B 1 113 ? -21.281 14.805 -7.332 1 98.62 113 GLN B O 1
ATOM 4023 N N . GLU B 1 114 ? -21.188 13.336 -8.977 1 97.94 114 GLU B N 1
ATOM 4024 C CA . GLU B 1 114 ? -21.984 12.367 -8.227 1 97.94 114 GLU B CA 1
ATOM 4025 C C . GLU B 1 114 ? -21.203 11.812 -7.035 1 97.94 114 GLU B C 1
ATOM 4027 O O . GLU B 1 114 ? -21.766 11.648 -5.949 1 97.94 114 GLU B O 1
ATOM 4032 N N . ALA B 1 115 ? -19.938 11.547 -7.234 1 98.25 115 ALA B N 1
ATOM 4033 C CA . ALA B 1 115 ? -19.109 10.961 -6.188 1 98.25 115 ALA B CA 1
ATOM 4034 C C . ALA B 1 115 ? -19 11.898 -4.988 1 98.25 115 ALA B C 1
ATOM 4036 O O . ALA B 1 115 ? -19.094 11.461 -3.84 1 98.25 115 ALA B O 1
ATOM 4037 N N . VAL B 1 116 ? -18.781 13.219 -5.203 1 98.56 116 VAL B N 1
ATOM 4038 C CA . VAL B 1 116 ? -18.562 14.156 -4.105 1 98.56 116 VAL B CA 1
ATOM 4039 C C . VAL B 1 116 ? -19.875 14.375 -3.35 1 98.56 116 VAL B C 1
ATOM 4041 O O . VAL B 1 116 ? -19.859 14.781 -2.186 1 98.56 116 VAL B O 1
ATOM 4044 N N . ARG B 1 117 ? -21.031 14.07 -3.965 1 97.5 117 ARG B N 1
ATOM 4045 C CA . ARG B 1 117 ? -22.328 14.25 -3.326 1 97.5 117 ARG B CA 1
ATOM 4046 C C . ARG B 1 117 ? -22.703 13.016 -2.516 1 97.5 117 ARG B C 1
ATOM 4048 O O . ARG B 1 117 ? -23.516 13.102 -1.587 1 97.5 117 ARG B O 1
ATOM 4055 N N . THR B 1 118 ? -22.109 11.875 -2.904 1 96.56 118 THR B N 1
ATOM 4056 C CA . THR B 1 118 ? -22.594 10.625 -2.322 1 96.56 118 THR B CA 1
ATOM 4057 C C . THR B 1 118 ? -21.578 10.07 -1.324 1 96.56 118 THR B C 1
ATOM 4059 O O . THR B 1 118 ? -21.938 9.289 -0.441 1 96.56 118 THR B O 1
ATOM 4062 N N . CYS B 1 119 ? -20.281 10.422 -1.482 1 97.19 119 CYS B N 1
ATOM 4063 C CA . CYS B 1 119 ? -19.219 9.938 -0.605 1 97.19 119 CYS B CA 1
ATOM 4064 C C . CYS B 1 119 ? -18.422 11.102 -0.017 1 97.19 119 CYS B C 1
ATOM 4066 O O . CYS B 1 119 ? -18.234 12.133 -0.676 1 97.19 119 CYS B O 1
ATOM 4068 N N . PRO B 1 120 ? -18 10.945 1.274 1 98.25 120 PRO B N 1
ATOM 4069 C CA . PRO B 1 120 ? -17.078 11.961 1.787 1 98.25 120 PRO B CA 1
ATOM 4070 C C . PRO B 1 120 ? -15.812 12.094 0.946 1 98.25 120 PRO B C 1
ATOM 4072 O O . PRO B 1 120 ? -15.461 11.164 0.209 1 98.25 120 PRO B O 1
ATOM 4075 N N . THR B 1 121 ? -15.211 13.227 1.016 1 98.88 121 THR B N 1
ATOM 4076 C CA . THR B 1 121 ? -14.016 13.492 0.221 1 98.88 121 THR B CA 1
ATOM 4077 C C . THR B 1 121 ? -12.867 13.961 1.108 1 98.88 121 THR B C 1
ATOM 4079 O O . THR B 1 121 ? -13.062 14.812 1.983 1 98.88 121 THR B O 1
ATOM 4082 N N . ILE B 1 122 ? -11.719 13.359 0.941 1 98.94 122 ILE B N 1
ATOM 4083 C CA . ILE B 1 122 ? -10.5 13.844 1.575 1 98.94 122 ILE B CA 1
ATOM 4084 C C . ILE B 1 122 ? -9.766 14.797 0.633 1 98.94 122 ILE B C 1
ATOM 4086 O O . ILE B 1 122 ? -9.469 14.445 -0.511 1 98.94 122 ILE B O 1
ATOM 4090 N N . LEU B 1 123 ? -9.617 15.992 1.046 1 98.94 123 LEU B N 1
ATOM 4091 C CA . LEU B 1 123 ? -8.672 16.906 0.416 1 98.94 123 LEU B CA 1
ATOM 4092 C C . LEU B 1 123 ? -7.273 16.75 0.999 1 98.94 123 LEU B C 1
ATOM 4094 O O . LEU B 1 123 ? -7.016 17.156 2.133 1 98.94 123 LEU B O 1
ATOM 4098 N N . TYR B 1 124 ? -6.395 16.125 0.204 1 98.94 124 TYR B N 1
ATOM 4099 C CA . TYR B 1 124 ? -5.109 15.641 0.699 1 98.94 124 TYR B CA 1
ATOM 4100 C C . TYR B 1 124 ? -3.982 16.578 0.3 1 98.94 124 TYR B C 1
ATOM 4102 O O . TYR B 1 124 ? -3.809 16.891 -0.883 1 98.94 124 TYR B O 1
ATOM 4110 N N . PHE B 1 125 ? -3.176 17.016 1.287 1 98.94 125 PHE B N 1
ATOM 4111 C CA . PHE B 1 125 ? -2.014 17.859 1.059 1 98.94 125 PHE B CA 1
ATOM 4112 C C . PHE B 1 125 ? -0.729 17.141 1.432 1 98.94 125 PHE B C 1
ATOM 4114 O O . PHE B 1 125 ? -0.515 16.797 2.6 1 98.94 125 PHE B O 1
ATOM 4121 N N . HIS B 1 126 ? 0.11 16.922 0.441 1 98.62 126 HIS B N 1
ATOM 4122 C CA . HIS B 1 126 ? 1.303 16.109 0.639 1 98.62 126 HIS B CA 1
ATOM 4123 C C . HIS B 1 126 ? 2.447 16.938 1.216 1 98.62 126 HIS B C 1
ATOM 4125 O O . HIS B 1 126 ? 2.348 18.172 1.307 1 98.62 126 HIS B O 1
ATOM 4131 N N . GLY B 1 127 ? 3.494 16.281 1.658 1 97.62 127 GLY B N 1
ATOM 4132 C CA . GLY B 1 127 ? 4.672 16.906 2.248 1 97.62 127 GLY B CA 1
ATOM 4133 C C . GLY B 1 127 ? 5.609 17.5 1.22 1 97.62 127 GLY B C 1
ATOM 4134 O O . GLY B 1 127 ? 5.223 17.719 0.068 1 97.62 127 GLY B O 1
ATOM 4135 N N . ASN B 1 128 ? 6.816 17.828 1.65 1 95.62 128 ASN B N 1
ATOM 4136 C CA . ASN B 1 128 ? 7.812 18.391 0.75 1 95.62 128 ASN B CA 1
ATOM 4137 C C . ASN B 1 128 ? 8.328 17.359 -0.241 1 95.62 128 ASN B C 1
ATOM 4139 O O . ASN B 1 128 ? 8.094 16.156 -0.072 1 95.62 128 ASN B O 1
ATOM 4143 N N . ALA B 1 129 ? 8.875 17.859 -1.27 1 95.94 129 ALA B N 1
ATOM 4144 C CA . ALA B 1 129 ? 9.508 17.078 -2.324 1 95.94 129 ALA B CA 1
ATOM 4145 C C . ALA B 1 129 ? 8.484 16.234 -3.064 1 95.94 129 ALA B C 1
ATOM 4147 O O . ALA B 1 129 ? 7.301 16.219 -2.701 1 95.94 129 ALA B O 1
ATOM 4148 N N . ALA B 1 130 ? 8.906 15.586 -4.113 1 97.5 130 ALA B N 1
ATOM 4149 C CA . ALA B 1 130 ? 8.203 14.578 -4.902 1 97.5 130 ALA B CA 1
ATOM 4150 C C . ALA B 1 130 ? 6.953 15.172 -5.559 1 97.5 130 ALA B C 1
ATOM 4152 O O . ALA B 1 130 ? 6.926 16.359 -5.887 1 97.5 130 ALA B O 1
ATOM 4153 N N . THR B 1 131 ? 6.066 14.32 -6.008 1 98.5 131 THR B N 1
ATOM 4154 C CA . THR B 1 131 ? 4.848 14.68 -6.727 1 98.5 131 THR B CA 1
ATOM 4155 C C . THR B 1 131 ? 3.652 13.898 -6.184 1 98.5 131 THR B C 1
ATOM 4157 O O . THR B 1 131 ? 3.811 13.031 -5.32 1 98.5 131 THR B O 1
ATOM 4160 N N . ARG B 1 132 ? 2.5 14.258 -6.684 1 98.62 132 ARG B N 1
ATOM 4161 C CA . ARG B 1 132 ? 1.292 13.547 -6.273 1 98.62 132 ARG B CA 1
ATOM 4162 C C . ARG B 1 132 ? 1.361 12.07 -6.656 1 98.62 132 ARG B C 1
ATOM 4164 O O . ARG B 1 132 ? 0.589 11.258 -6.148 1 98.62 132 ARG B O 1
ATOM 4171 N N . ALA B 1 133 ? 2.314 11.695 -7.531 1 98.56 133 ALA B N 1
ATOM 4172 C CA . ALA B 1 133 ? 2.43 10.312 -7.992 1 98.56 133 ALA B CA 1
ATOM 4173 C C . ALA B 1 133 ? 3.457 9.547 -7.168 1 98.56 133 ALA B C 1
ATOM 4175 O O . ALA B 1 133 ? 3.762 8.391 -7.465 1 98.56 133 ALA B O 1
ATOM 4176 N N . ALA B 1 134 ? 4.016 10.219 -6.16 1 98.25 134 ALA B N 1
ATOM 4177 C CA . ALA B 1 134 ? 4.98 9.508 -5.32 1 98.25 134 ALA B CA 1
ATOM 4178 C C . ALA B 1 134 ? 4.363 8.25 -4.723 1 98.25 134 ALA B C 1
ATOM 4180 O O . ALA B 1 134 ? 3.201 8.258 -4.309 1 98.25 134 ALA B O 1
ATOM 4181 N N . PRO B 1 135 ? 5.156 7.129 -4.609 1 96.31 135 PRO B N 1
ATOM 4182 C CA . PRO B 1 135 ? 4.605 5.82 -4.254 1 96.31 135 PRO B CA 1
ATOM 4183 C C . PRO B 1 135 ? 3.861 5.836 -2.92 1 96.31 135 PRO B C 1
ATOM 4185 O O . PRO B 1 135 ? 2.75 5.309 -2.822 1 96.31 135 PRO B O 1
ATOM 4188 N N . ARG B 1 136 ? 4.453 6.457 -1.861 1 96.62 136 ARG B N 1
ATOM 4189 C CA . ARG B 1 136 ? 3.805 6.469 -0.555 1 96.62 136 ARG B CA 1
ATOM 4190 C C . ARG B 1 136 ? 2.518 7.285 -0.592 1 96.62 136 ARG B C 1
ATOM 4192 O O . ARG B 1 136 ? 1.552 6.965 0.104 1 96.62 136 ARG B O 1
ATOM 4199 N N . ARG B 1 137 ? 2.486 8.328 -1.351 1 98.62 137 ARG B N 1
ATOM 4200 C CA . ARG B 1 137 ? 1.292 9.156 -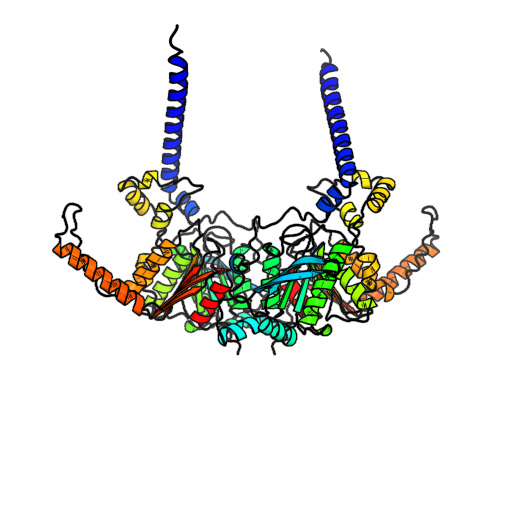1.479 1 98.62 137 ARG B CA 1
ATOM 4201 C C . ARG B 1 137 ? 0.171 8.398 -2.18 1 98.62 137 ARG B C 1
ATOM 4203 O O . ARG B 1 137 ? -0.978 8.422 -1.733 1 98.62 137 ARG B O 1
ATOM 4210 N N . VAL B 1 138 ? 0.527 7.66 -3.246 1 98.5 138 VAL B N 1
ATOM 4211 C CA . VAL B 1 138 ? -0.464 6.863 -3.961 1 98.5 138 VAL B CA 1
ATOM 4212 C C . VAL B 1 138 ? -1.01 5.773 -3.043 1 98.5 138 VAL B C 1
ATOM 4214 O O . VAL B 1 138 ? -2.195 5.438 -3.102 1 98.5 138 VAL B O 1
ATOM 4217 N N . GLN B 1 139 ? -0.127 5.238 -2.186 1 98.06 139 GLN B N 1
ATOM 4218 C CA . GLN B 1 139 ? -0.593 4.266 -1.201 1 98.06 139 GLN B CA 1
ATOM 4219 C C . GLN B 1 139 ? -1.635 4.883 -0.271 1 98.06 139 GLN B C 1
ATOM 4221 O O . GLN B 1 139 ? -2.59 4.211 0.128 1 98.06 139 GLN B O 1
ATOM 4226 N N . HIS B 1 140 ? -1.461 6.148 0.092 1 98.62 140 HIS B N 1
ATOM 4227 C CA . HIS B 1 140 ? -2.463 6.836 0.895 1 98.62 140 HIS B CA 1
ATOM 4228 C C . HIS B 1 140 ? -3.793 6.934 0.153 1 98.62 140 HIS B C 1
ATOM 4230 O O . HIS B 1 140 ? -4.848 6.637 0.719 1 98.62 140 HIS B O 1
ATOM 4236 N N . TYR B 1 141 ? -3.738 7.309 -1.178 1 98.75 141 TYR B N 1
ATOM 4237 C CA . TYR B 1 141 ? -4.957 7.434 -1.969 1 98.75 141 TYR B CA 1
ATOM 4238 C C . TYR B 1 141 ? -5.727 6.121 -1.996 1 98.75 141 TYR B C 1
ATOM 4240 O O . TYR B 1 141 ? -6.941 6.102 -1.778 1 98.75 141 TYR B O 1
ATOM 4248 N N . SER B 1 142 ? -4.918 5.086 -2.236 1 98.12 142 SER B N 1
ATOM 4249 C CA . SER B 1 142 ? -5.52 3.76 -2.334 1 98.12 142 SER B CA 1
ATOM 4250 C C . SER B 1 142 ? -6.141 3.336 -1.007 1 98.12 142 SER B C 1
ATOM 4252 O O . SER B 1 142 ? -7.27 2.84 -0.973 1 98.12 142 SER B O 1
ATOM 4254 N N . ALA B 1 143 ? -5.406 3.553 0.091 1 97.75 143 ALA B N 1
ATOM 4255 C CA . ALA B 1 143 ? -5.887 3.152 1.411 1 97.75 143 ALA B CA 1
ATOM 4256 C C . ALA B 1 143 ? -7.102 3.979 1.827 1 97.75 143 ALA B C 1
ATOM 4258 O O . ALA B 1 143 ? -8.086 3.432 2.326 1 97.75 143 ALA B O 1
ATOM 4259 N N . PHE B 1 144 ? -7.051 5.312 1.601 1 98.38 144 PHE B N 1
ATOM 4260 C CA . PHE B 1 144 ? -8.156 6.191 1.977 1 98.38 144 PHE B CA 1
ATOM 4261 C C . PHE B 1 144 ? -9.406 5.863 1.176 1 98.38 144 PHE B C 1
ATOM 4263 O O . PHE B 1 144 ? -10.508 5.828 1.725 1 98.38 144 PHE B O 1
ATOM 4270 N N . SER B 1 145 ? -9.258 5.594 -0.123 1 97.75 145 SER B N 1
ATOM 4271 C CA . SER B 1 145 ? -10.414 5.312 -0.962 1 97.75 145 SER B CA 1
ATOM 4272 C C . SER B 1 145 ? -11.047 3.973 -0.604 1 97.75 145 SER B C 1
ATOM 4274 O O . SER B 1 145 ? -12.266 3.811 -0.7 1 97.75 145 SER B O 1
ATOM 4276 N N . SER B 1 146 ? -10.195 3 -0.165 1 96.19 146 SER B N 1
ATOM 4277 C CA . SER B 1 146 ? -10.711 1.656 0.085 1 96.19 146 SER B CA 1
ATOM 4278 C C . SER B 1 146 ? -11.148 1.49 1.537 1 96.19 146 SER B C 1
ATOM 4280 O O . SER B 1 146 ? -12.312 1.212 1.812 1 96.19 146 SER B O 1
ATOM 4282 N N . ARG B 1 147 ? -10.273 1.828 2.523 1 95.88 147 ARG B N 1
ATOM 4283 C CA . ARG B 1 147 ? -10.555 1.555 3.928 1 95.88 147 ARG B CA 1
ATOM 4284 C C . ARG B 1 147 ? -11.484 2.615 4.516 1 95.88 147 ARG B C 1
ATOM 4286 O O . ARG B 1 147 ? -12.359 2.303 5.328 1 95.88 147 ARG B O 1
ATOM 4293 N N . LEU B 1 148 ? -11.211 3.883 4.086 1 96.94 148 LEU B N 1
ATOM 4294 C CA . LEU B 1 148 ? -12.031 4.957 4.641 1 96.94 148 LEU B CA 1
ATOM 4295 C C . LEU B 1 148 ? -13.211 5.266 3.732 1 96.94 148 LEU B C 1
ATOM 4297 O O . LEU B 1 148 ? -14.078 6.07 4.086 1 96.94 148 LEU B O 1
ATOM 4301 N N . ARG B 1 149 ? -13.281 4.68 2.561 1 96.75 149 ARG B N 1
ATOM 4302 C CA . ARG B 1 149 ? -14.383 4.816 1.616 1 96.75 149 ARG B CA 1
ATOM 4303 C C . ARG B 1 149 ? -14.625 6.281 1.264 1 96.75 149 ARG B C 1
ATOM 4305 O O . ARG B 1 149 ? -15.766 6.754 1.293 1 96.75 149 ARG B O 1
ATOM 4312 N N . THR B 1 150 ? -13.578 6.977 0.972 1 98.44 150 THR B N 1
ATOM 4313 C CA . THR B 1 150 ? -13.633 8.398 0.641 1 98.44 150 THR B CA 1
ATOM 4314 C C . THR B 1 150 ? -13.086 8.648 -0.762 1 98.44 150 THR B C 1
ATOM 4316 O O . THR B 1 150 ? -12.258 7.883 -1.255 1 98.44 150 THR B O 1
ATOM 4319 N N . ASN B 1 151 ? -13.648 9.664 -1.438 1 98.81 151 ASN B N 1
ATOM 4320 C CA . ASN B 1 151 ? -12.883 10.242 -2.535 1 98.81 151 ASN B CA 1
ATOM 4321 C C . ASN B 1 151 ? -11.609 10.922 -2.033 1 98.81 151 ASN B C 1
ATOM 4323 O O . ASN B 1 151 ? -11.5 11.242 -0.85 1 98.81 151 ASN B O 1
ATOM 4327 N N . VAL B 1 152 ? -10.656 11.078 -2.924 1 98.94 152 VAL B N 1
ATOM 4328 C CA . VAL B 1 152 ? -9.445 11.812 -2.564 1 98.94 152 VAL B CA 1
ATOM 4329 C C . VAL B 1 152 ? -9.102 12.828 -3.656 1 98.94 152 VAL B C 1
ATOM 4331 O O . VAL B 1 152 ? -8.977 12.461 -4.828 1 98.94 152 VAL B O 1
ATOM 4334 N N . LEU B 1 153 ? -9.023 14.07 -3.328 1 98.94 153 LEU B N 1
ATOM 4335 C CA . LEU B 1 153 ? -8.414 15.07 -4.191 1 98.94 153 LEU B CA 1
ATOM 4336 C C . LEU B 1 153 ? -6.996 15.398 -3.73 1 98.94 153 LEU B C 1
ATOM 4338 O O . LEU B 1 153 ? -6.797 15.859 -2.605 1 98.94 153 LEU B O 1
ATOM 4342 N N . ALA B 1 154 ? -6.078 15.094 -4.516 1 98.94 154 ALA B N 1
ATOM 4343 C CA . ALA B 1 154 ? -4.672 15.391 -4.254 1 98.94 154 ALA B CA 1
ATOM 4344 C C . ALA B 1 154 ? -4.133 16.406 -5.254 1 98.94 154 ALA B C 1
ATOM 4346 O O . ALA B 1 154 ? -4.363 16.281 -6.461 1 98.94 154 ALA B O 1
ATOM 4347 N N . ILE B 1 155 ? -3.381 17.391 -4.785 1 98.88 155 ILE B N 1
ATOM 4348 C CA . ILE B 1 155 ? -2.844 18.406 -5.688 1 98.88 155 ILE B CA 1
ATOM 4349 C C . ILE B 1 155 ? -1.324 18.469 -5.543 1 98.88 155 ILE B C 1
ATOM 4351 O O . ILE B 1 155 ? -0.779 18.125 -4.492 1 98.88 155 ILE B O 1
ATOM 4355 N N . ASP B 1 156 ? -0.643 18.766 -6.594 1 98.88 156 ASP B N 1
ATOM 4356 C CA . ASP B 1 156 ? 0.709 19.312 -6.52 1 98.88 156 ASP B CA 1
ATOM 4357 C C . ASP B 1 156 ? 0.685 20.828 -6.414 1 98.88 156 ASP B C 1
ATOM 4359 O O . ASP B 1 156 ? 0.092 21.516 -7.258 1 98.88 156 ASP B O 1
ATOM 4363 N N . TYR B 1 157 ? 1.321 21.297 -5.363 1 98.62 157 TYR B N 1
ATOM 4364 C CA . TYR B 1 157 ? 1.396 22.75 -5.191 1 98.62 157 TYR B CA 1
ATOM 4365 C C . TYR B 1 157 ? 2.127 23.391 -6.359 1 98.62 157 TYR B C 1
ATOM 4367 O O . TYR B 1 157 ? 2.801 22.719 -7.137 1 98.62 157 TYR B O 1
ATOM 4375 N N . ARG B 1 158 ? 1.904 24.797 -6.449 1 98.69 158 ARG B N 1
ATOM 4376 C CA . ARG B 1 158 ? 2.691 25.531 -7.438 1 98.69 158 ARG B CA 1
ATOM 4377 C C . ARG B 1 158 ? 4.172 25.172 -7.324 1 98.69 158 ARG B C 1
ATOM 4379 O O . ARG B 1 158 ? 4.715 25.109 -6.219 1 98.69 158 ARG B O 1
ATOM 4386 N N . GLY B 1 159 ? 4.73 24.891 -8.469 1 98 159 GLY B N 1
ATOM 4387 C CA . GLY B 1 159 ? 6.141 24.531 -8.523 1 98 159 GLY B CA 1
ATOM 4388 C C . GLY B 1 159 ? 6.387 23.047 -8.414 1 98 159 GLY B C 1
ATOM 4389 O O . GLY B 1 159 ? 7.465 22.562 -8.758 1 98 159 GLY B O 1
ATOM 4390 N N . PHE B 1 160 ? 5.512 22.25 -7.953 1 98.44 160 PHE B N 1
ATOM 4391 C CA . PHE B 1 160 ? 5.648 20.812 -7.793 1 98.44 160 PHE B CA 1
ATOM 4392 C C . PHE B 1 160 ? 5.113 20.078 -9.016 1 98.44 160 PHE B C 1
ATOM 4394 O O . PHE B 1 160 ? 4.191 20.547 -9.68 1 98.44 160 PHE B O 1
ATOM 4401 N N . GLY B 1 161 ? 5.672 18.875 -9.25 1 97.69 161 GLY B N 1
ATOM 4402 C CA . GLY B 1 161 ? 5.168 18.031 -10.328 1 97.69 161 GLY B CA 1
ATOM 4403 C C . GLY B 1 161 ? 5.055 18.75 -11.648 1 97.69 161 GLY B C 1
ATOM 4404 O O . GLY B 1 161 ? 6.035 19.328 -12.141 1 97.69 161 GLY B O 1
ATOM 4405 N N . ASP B 1 162 ? 3.83 18.812 -12.18 1 97.88 162 ASP B N 1
ATOM 4406 C CA . ASP B 1 162 ? 3.59 19.5 -13.445 1 97.88 162 ASP B CA 1
ATOM 4407 C C . ASP B 1 162 ? 2.836 20.797 -13.234 1 97.88 162 ASP B C 1
ATOM 4409 O O . ASP B 1 162 ? 2.219 21.328 -14.164 1 97.88 162 ASP B O 1
ATOM 4413 N N . SER B 1 163 ? 2.787 21.234 -11.977 1 98.62 163 SER B N 1
ATOM 4414 C CA . SER B 1 163 ? 2.186 22.531 -11.648 1 98.62 163 SER B CA 1
ATOM 4415 C C . SER B 1 163 ? 3.102 23.688 -12.047 1 98.62 163 SER B C 1
ATOM 4417 O O . SER B 1 163 ? 4.324 23.578 -11.93 1 98.62 163 SER B O 1
ATOM 4419 N N . ASP B 1 164 ? 2.504 24.734 -12.43 1 98.44 164 ASP B N 1
ATOM 4420 C CA . ASP B 1 164 ? 3.242 25.969 -12.734 1 98.44 164 ASP B CA 1
ATOM 4421 C C . ASP B 1 164 ? 3.594 26.719 -11.461 1 98.44 164 ASP B C 1
ATOM 4423 O O . ASP B 1 164 ? 3.172 26.344 -10.367 1 98.44 164 ASP B O 1
ATOM 4427 N N . GLY B 1 165 ? 4.469 27.719 -11.625 1 97.56 165 GLY B N 1
ATOM 4428 C CA . GLY B 1 165 ? 4.691 28.688 -10.555 1 97.56 165 GLY B CA 1
ATOM 4429 C C . GLY B 1 165 ? 5.855 28.312 -9.656 1 97.56 165 GLY B C 1
ATOM 4430 O O . GLY B 1 165 ? 6.66 27.438 -9.992 1 97.56 165 GLY B O 1
ATOM 4431 N N . THR B 1 166 ? 5.988 29.078 -8.555 1 96.38 166 THR B N 1
ATOM 4432 C CA . THR B 1 166 ? 7.027 28.953 -7.539 1 96.38 166 THR B CA 1
ATOM 4433 C C . THR B 1 166 ? 6.414 28.844 -6.145 1 96.38 166 THR B C 1
ATOM 4435 O O . THR B 1 166 ? 5.523 29.625 -5.797 1 96.38 166 THR B O 1
ATOM 4438 N N . PRO B 1 167 ? 6.91 27.922 -5.398 1 96.75 167 PRO B N 1
ATOM 4439 C CA . PRO B 1 167 ? 6.273 27.703 -4.102 1 96.75 167 PRO B CA 1
ATOM 4440 C C . PRO B 1 167 ? 6.57 28.812 -3.098 1 96.75 167 PRO B C 1
ATOM 4442 O O . PRO B 1 167 ? 7.656 29.391 -3.119 1 96.75 167 PRO B O 1
ATOM 4445 N N . SER B 1 168 ? 5.688 29.125 -2.311 1 95.06 168 SER B N 1
ATOM 4446 C CA . SER B 1 168 ? 5.723 30 -1.145 1 95.06 168 SER B CA 1
ATOM 4447 C C . SER B 1 168 ? 4.605 29.656 -0.162 1 95.06 168 SER B C 1
ATOM 4449 O O . SER B 1 168 ? 3.66 28.938 -0.51 1 95.06 168 SER B O 1
ATOM 4451 N N . GLU B 1 169 ? 4.773 30.062 1.039 1 95.56 169 GLU B N 1
ATOM 4452 C CA . GLU B 1 169 ? 3.758 29.797 2.051 1 95.56 169 GLU B CA 1
ATOM 4453 C C . GLU B 1 169 ? 2.393 30.312 1.615 1 95.56 169 GLU B C 1
ATOM 4455 O O . GLU B 1 169 ? 1.396 29.594 1.669 1 95.56 169 GLU B O 1
ATOM 4460 N N . ASP B 1 170 ? 2.357 31.562 1.16 1 96.25 170 ASP B N 1
ATOM 4461 C CA . ASP B 1 170 ? 1.104 32.156 0.698 1 96.25 170 ASP B CA 1
ATOM 4462 C C . ASP B 1 170 ? 0.616 31.469 -0.581 1 96.25 170 ASP B C 1
ATOM 4464 O O . ASP B 1 170 ? -0.588 31.297 -0.777 1 96.25 170 ASP B O 1
ATOM 4468 N N . GLY B 1 171 ? 1.526 31.172 -1.445 1 97.62 171 GLY B N 1
ATOM 4469 C CA . GLY B 1 171 ? 1.171 30.484 -2.68 1 97.62 171 GLY B CA 1
ATOM 4470 C C . GLY B 1 171 ? 0.526 29.141 -2.447 1 97.62 171 GLY B C 1
ATOM 4471 O O . GLY B 1 171 ? -0.508 28.828 -3.043 1 97.62 171 GLY B O 1
ATOM 4472 N N . LEU B 1 172 ? 1.143 28.328 -1.57 1 98.44 172 LEU B N 1
ATOM 4473 C CA . LEU B 1 172 ? 0.581 27.016 -1.263 1 98.44 172 LEU B CA 1
ATOM 4474 C C . LEU B 1 172 ? -0.794 27.156 -0.617 1 98.44 172 LEU B C 1
ATOM 4476 O O . LEU B 1 172 ? -1.675 26.312 -0.838 1 98.44 172 LEU B O 1
ATOM 4480 N N . THR B 1 173 ? -0.941 28.188 0.218 1 98.25 173 THR B N 1
ATOM 4481 C CA . THR B 1 173 ? -2.246 28.453 0.822 1 98.25 173 THR B CA 1
ATOM 4482 C C . THR B 1 173 ? -3.293 28.734 -0.25 1 98.25 173 THR B C 1
ATOM 4484 O O . THR B 1 173 ? -4.41 28.219 -0.187 1 98.25 173 THR B O 1
ATOM 4487 N N . GLU B 1 174 ? -2.924 29.531 -1.228 1 98.62 174 GLU B N 1
ATOM 4488 C CA . GLU B 1 174 ? -3.836 29.828 -2.328 1 98.62 174 GLU B CA 1
ATOM 4489 C C . GLU B 1 174 ? -4.164 28.578 -3.127 1 98.62 174 GLU B C 1
ATOM 4491 O O . GLU B 1 174 ? -5.297 28.391 -3.582 1 98.62 174 GLU B O 1
ATOM 4496 N N . ASP B 1 175 ? -3.125 27.766 -3.385 1 98.94 175 ASP B N 1
ATOM 4497 C CA . ASP B 1 175 ? -3.35 26.5 -4.059 1 98.94 175 ASP B CA 1
ATOM 4498 C C . ASP B 1 175 ? -4.363 25.641 -3.301 1 98.94 175 ASP B C 1
ATOM 4500 O O . ASP B 1 175 ? -5.254 25.047 -3.906 1 98.94 175 ASP B O 1
ATOM 4504 N N . ALA B 1 176 ? -4.246 25.594 -1.98 1 98.94 176 ALA B N 1
ATOM 4505 C CA . ALA B 1 176 ? -5.156 24.828 -1.138 1 98.94 176 ALA B CA 1
ATOM 4506 C C . ALA B 1 176 ? -6.574 25.375 -1.22 1 98.94 176 ALA B C 1
ATOM 4508 O O . ALA B 1 176 ? -7.539 24.609 -1.336 1 98.94 176 ALA B O 1
ATOM 4509 N N . LYS B 1 177 ? -6.703 26.688 -1.143 1 98.88 177 LYS B N 1
ATOM 4510 C CA . LYS B 1 177 ? -8.008 27.328 -1.28 1 98.88 177 LYS B CA 1
ATOM 4511 C C . LYS B 1 177 ? -8.648 26.984 -2.623 1 98.88 177 LYS B C 1
ATOM 4513 O O . LYS B 1 177 ? -9.859 26.766 -2.701 1 98.88 177 LYS B O 1
ATOM 4518 N N . THR B 1 178 ? -7.828 26.984 -3.617 1 98.94 178 THR B N 1
ATOM 4519 C CA . THR B 1 178 ? -8.312 26.672 -4.961 1 98.94 178 THR B CA 1
ATOM 4520 C C . THR B 1 178 ? -8.852 25.25 -5.039 1 98.94 178 THR B C 1
ATOM 4522 O O . THR B 1 178 ? -9.914 25.016 -5.621 1 98.94 178 THR B O 1
ATOM 4525 N N . ALA B 1 179 ? -8.109 24.297 -4.508 1 98.94 179 ALA B N 1
ATOM 4526 C CA . ALA B 1 179 ? -8.562 22.922 -4.48 1 98.94 179 ALA B CA 1
ATOM 4527 C C . ALA B 1 179 ? -9.875 22.781 -3.717 1 98.94 179 ALA B C 1
ATOM 4529 O O . ALA B 1 179 ? -10.773 22.047 -4.141 1 98.94 179 ALA B O 1
ATOM 4530 N N . TRP B 1 180 ? -9.984 23.484 -2.58 1 98.94 180 TRP B N 1
ATOM 4531 C CA . TRP B 1 180 ? -11.211 23.516 -1.793 1 98.94 180 TRP B CA 1
ATOM 4532 C C . TRP B 1 180 ? -12.383 24.031 -2.623 1 98.94 180 TRP B C 1
ATOM 4534 O O . TRP B 1 180 ? -13.438 23.406 -2.689 1 98.94 180 TRP B O 1
ATOM 4544 N N . ARG B 1 181 ? -12.172 25.141 -3.299 1 98.75 181 ARG B N 1
ATOM 4545 C CA . ARG B 1 181 ? -13.211 25.734 -4.121 1 98.75 181 ARG B CA 1
ATOM 4546 C C . ARG B 1 181 ? -13.617 24.812 -5.262 1 98.75 181 ARG B C 1
ATOM 4548 O O . ARG B 1 181 ? -14.797 24.734 -5.625 1 98.75 181 ARG B O 1
ATOM 4555 N N . TRP B 1 182 ? -12.633 24.156 -5.816 1 98.88 182 TRP B N 1
ATOM 4556 C CA . TRP B 1 182 ? -12.914 23.219 -6.902 1 98.88 182 TRP B CA 1
ATOM 4557 C C . TRP B 1 182 ? -13.883 22.141 -6.441 1 98.88 182 TRP B C 1
ATOM 4559 O O . TRP B 1 182 ? -14.828 21.797 -7.156 1 98.88 182 TRP B O 1
ATOM 4569 N N . LEU B 1 183 ? -13.672 21.578 -5.273 1 98.88 183 LEU B N 1
ATOM 4570 C CA . LEU B 1 183 ? -14.562 20.547 -4.742 1 98.88 183 LEU B CA 1
ATOM 4571 C C . LEU B 1 183 ? -15.977 21.078 -4.578 1 98.88 183 LEU B C 1
ATOM 4573 O O . LEU B 1 183 ? -16.938 20.406 -4.938 1 98.88 183 LEU B O 1
ATOM 4577 N N . LEU B 1 184 ? -16.047 22.297 -4.051 1 98.69 184 LEU B N 1
ATOM 4578 C CA . LEU B 1 184 ? -17.359 22.906 -3.865 1 98.69 184 LEU B CA 1
ATOM 4579 C C . LEU B 1 184 ? -18.062 23.125 -5.207 1 98.69 184 LEU B C 1
ATOM 4581 O O . LEU B 1 184 ? -19.266 22.906 -5.332 1 98.69 184 LEU B O 1
ATOM 4585 N N . ASP B 1 185 ? -17.281 23.547 -6.156 1 98.44 185 ASP B N 1
ATOM 4586 C CA . ASP B 1 185 ? -17.812 23.797 -7.492 1 98.44 185 ASP B CA 1
ATOM 4587 C C . ASP B 1 185 ? -18.344 22.5 -8.109 1 98.44 185 ASP B C 1
ATOM 4589 O O . ASP B 1 185 ? -19.25 22.547 -8.953 1 98.44 185 ASP B O 1
ATOM 4593 N N . GLN B 1 186 ? -17.781 21.375 -7.684 1 98.56 186 GLN B N 1
ATOM 4594 C CA . GLN B 1 186 ? -18.25 20.094 -8.203 1 98.56 186 GLN B CA 1
ATOM 4595 C C . GLN B 1 186 ? -19.484 19.625 -7.434 1 98.56 186 GLN B C 1
ATOM 4597 O O . GLN B 1 186 ? -20.078 18.594 -7.777 1 98.56 186 GLN B O 1
ATOM 4602 N N . GLY B 1 187 ? -19.844 20.25 -6.355 1 98.56 187 GLY B N 1
ATOM 4603 C CA . GLY B 1 187 ? -21.078 19.938 -5.648 1 98.56 187 GLY B CA 1
ATOM 4604 C C . GLY B 1 187 ? -20.828 19.375 -4.266 1 98.56 187 GLY B C 1
ATOM 4605 O O . GLY B 1 187 ? -21.781 18.969 -3.576 1 98.56 187 GLY B O 1
ATOM 4606 N N . ALA B 1 188 ? -19.578 19.359 -3.809 1 98.62 188 ALA B N 1
ATOM 4607 C CA . ALA B 1 188 ? -19.297 18.875 -2.463 1 98.62 188 ALA B CA 1
ATOM 4608 C C . ALA B 1 188 ? -19.828 19.828 -1.403 1 98.62 188 ALA B C 1
ATOM 4610 O O . ALA B 1 188 ? -19.766 21.047 -1.567 1 98.62 188 ALA B O 1
ATOM 4611 N N . LYS B 1 189 ? -20.375 19.281 -0.348 1 98.62 189 LYS B N 1
ATOM 4612 C CA . LYS B 1 189 ? -20.719 20.078 0.821 1 98.62 189 LYS B CA 1
ATOM 4613 C C . LYS B 1 189 ? -19.531 20.203 1.774 1 98.62 189 LYS B C 1
ATOM 4615 O O . LYS B 1 189 ? -18.781 19.25 1.969 1 98.62 189 LYS B O 1
ATOM 4620 N N . PRO B 1 190 ? -19.344 21.375 2.332 1 98.56 190 PRO B N 1
ATOM 4621 C CA . PRO B 1 190 ? -18.219 21.547 3.252 1 98.56 190 PRO B CA 1
ATOM 4622 C C . PRO B 1 190 ? -18.156 20.484 4.332 1 98.56 190 PRO B C 1
ATOM 4624 O O . PRO B 1 190 ? -17.078 19.938 4.613 1 98.56 190 PRO B O 1
ATOM 4627 N N . GLU B 1 191 ? -19.312 20.078 4.875 1 98.06 191 GLU B N 1
ATOM 4628 C CA . GLU B 1 191 ? -19.375 19.141 5.992 1 98.06 191 GLU B CA 1
ATOM 4629 C C . GLU B 1 191 ? -19.031 17.719 5.543 1 98.06 191 GLU B C 1
ATOM 4631 O O . GLU B 1 191 ? -18.906 16.812 6.367 1 98.06 191 GLU B O 1
ATOM 4636 N N . ASP B 1 192 ? -18.828 17.547 4.215 1 98.25 192 ASP B N 1
ATOM 4637 C CA . ASP B 1 192 ? -18.484 16.219 3.699 1 98.25 192 ASP B CA 1
ATOM 4638 C C . ASP B 1 192 ? -17.031 16.172 3.238 1 98.25 192 ASP B C 1
ATOM 4640 O O . ASP B 1 192 ? -16.594 15.164 2.684 1 98.25 192 ASP B O 1
ATOM 4644 N N . VAL B 1 193 ? -16.281 17.234 3.436 1 98.81 193 VAL B N 1
ATOM 4645 C CA . VAL B 1 193 ? -14.883 17.297 3.01 1 98.81 193 VAL B CA 1
ATOM 4646 C C . VAL B 1 193 ? -13.969 17.312 4.234 1 98.81 193 VAL B C 1
ATOM 4648 O O . VAL B 1 193 ? -14.148 18.141 5.133 1 98.81 193 VAL B O 1
ATOM 4651 N N . MET B 1 194 ? -13.086 16.375 4.312 1 98.62 194 MET B N 1
ATOM 4652 C CA . MET B 1 194 ? -12.062 16.328 5.355 1 98.62 194 MET B CA 1
ATOM 4653 C C . MET B 1 194 ? -10.727 16.859 4.832 1 98.62 194 MET B C 1
ATOM 4655 O O . MET B 1 194 ? -10.328 16.516 3.715 1 98.62 194 MET B O 1
ATOM 4659 N N . LEU B 1 195 ? -10.07 17.688 5.578 1 98.94 195 LEU B N 1
ATOM 4660 C CA . LEU B 1 195 ? -8.734 18.172 5.223 1 98.94 195 LEU B CA 1
ATOM 4661 C C . LEU B 1 195 ? -7.66 17.297 5.855 1 98.94 195 LEU B C 1
ATOM 4663 O O . LEU B 1 195 ? -7.648 17.109 7.074 1 98.94 195 LEU B O 1
ATOM 4667 N N . VAL B 1 196 ? -6.82 16.75 5.07 1 98.94 196 VAL B N 1
ATOM 4668 C CA . VAL B 1 196 ? -5.758 15.891 5.582 1 98.94 196 VAL B CA 1
ATOM 4669 C C . VAL B 1 196 ? -4.402 16.391 5.07 1 98.94 196 VAL B C 1
ATOM 4671 O O . VAL B 1 196 ? -4.211 16.547 3.863 1 98.94 196 VAL B O 1
ATOM 4674 N N . GLY B 1 197 ? -3.508 16.656 5.957 1 98.88 197 GLY B N 1
ATOM 4675 C CA . GLY B 1 197 ? -2.156 17.047 5.59 1 98.88 197 GLY B CA 1
ATOM 4676 C C . GLY B 1 197 ? -1.091 16.125 6.168 1 98.88 197 GLY B C 1
ATOM 4677 O O . GLY B 1 197 ? -1.215 15.664 7.301 1 98.88 197 GLY B O 1
ATOM 4678 N N . HIS B 1 198 ? -0.059 15.898 5.414 1 98.75 198 HIS B N 1
ATOM 4679 C CA . HIS B 1 198 ? 1.097 15.133 5.867 1 98.75 198 HIS B CA 1
ATOM 4680 C C . HIS B 1 198 ? 2.365 15.977 5.84 1 98.75 198 HIS B C 1
ATOM 4682 O O . HIS B 1 198 ? 2.689 16.578 4.816 1 98.75 198 HIS B O 1
ATOM 4688 N N . SER B 1 199 ? 3.152 16 6.941 1 97.25 199 SER B N 1
ATOM 4689 C CA . SER B 1 199 ? 4.422 16.719 7.023 1 97.25 199 SER B CA 1
ATOM 4690 C C . SER B 1 199 ? 4.254 18.188 6.629 1 97.25 199 SER B C 1
ATOM 4692 O O . SER B 1 199 ? 3.438 18.891 7.211 1 97.25 199 SER B O 1
ATOM 4694 N N . LEU B 1 200 ? 4.844 18.703 5.551 1 96.81 200 LEU B N 1
ATOM 4695 C CA . LEU B 1 200 ? 4.652 20.062 5.082 1 96.81 200 LEU B CA 1
ATOM 4696 C C . LEU B 1 200 ? 3.176 20.359 4.848 1 96.81 200 LEU B C 1
ATOM 4698 O O . LEU B 1 200 ? 2.715 21.484 5.09 1 96.81 200 LEU B O 1
ATOM 4702 N N . GLY B 1 201 ? 2.471 19.359 4.406 1 98.5 201 GLY B N 1
ATOM 4703 C CA . GLY B 1 201 ? 1.05 19.5 4.129 1 98.5 201 GLY B CA 1
ATOM 4704 C C . GLY B 1 201 ? 0.233 19.844 5.359 1 98.5 201 GLY B C 1
ATOM 4705 O O . GLY B 1 201 ? -0.869 20.391 5.246 1 98.5 201 GLY B O 1
ATOM 4706 N N . THR B 1 202 ? 0.733 19.516 6.559 1 98.62 202 THR B N 1
ATOM 4707 C CA . THR B 1 202 ? 0.01 19.859 7.777 1 98.62 202 THR B CA 1
ATOM 4708 C C . THR B 1 202 ? -0.013 21.375 7.98 1 98.62 202 THR B C 1
ATOM 4710 O O . THR B 1 202 ? -0.992 21.922 8.492 1 98.62 202 THR B O 1
ATOM 4713 N N . GLY B 1 203 ? 1.11 22 7.609 1 97.94 203 GLY B N 1
ATOM 4714 C CA . GLY B 1 203 ? 1.11 23.453 7.613 1 97.94 203 GLY B CA 1
ATOM 4715 C C . GLY B 1 203 ? 0.106 24.062 6.648 1 97.94 203 GLY B C 1
ATOM 4716 O O . GLY B 1 203 ? -0.613 25 6.996 1 97.94 203 GLY B O 1
ATOM 4717 N N . VAL B 1 204 ? 0.059 23.516 5.469 1 98.56 204 VAL B N 1
ATOM 4718 C CA . VAL B 1 204 ? -0.873 23.969 4.445 1 98.56 204 VAL B CA 1
ATOM 4719 C C . VAL B 1 204 ? -2.309 23.75 4.914 1 98.56 204 VAL B C 1
ATOM 4721 O O . VAL B 1 204 ? -3.152 24.641 4.785 1 98.56 204 VAL B O 1
ATOM 4724 N N . THR B 1 205 ? -2.561 22.625 5.461 1 98.88 205 THR B N 1
ATOM 4725 C CA . THR B 1 205 ? -3.879 22.25 5.957 1 98.88 205 THR B CA 1
ATOM 4726 C C . THR B 1 205 ? -4.328 23.188 7.066 1 98.88 205 THR B C 1
ATOM 4728 O O . THR B 1 205 ? -5.48 23.625 7.082 1 98.88 205 THR B O 1
ATOM 4731 N N . SER B 1 206 ? -3.422 23.484 7.984 1 98.5 206 SER B N 1
ATOM 4732 C CA . SER B 1 206 ? -3.754 24.375 9.102 1 98.5 206 SER B CA 1
ATOM 4733 C C . SER B 1 206 ? -4.113 25.766 8.617 1 98.5 206 SER B C 1
ATOM 4735 O O . SER B 1 206 ? -5.047 26.391 9.125 1 98.5 206 SER B O 1
ATOM 4737 N N . ARG B 1 207 ? -3.414 26.203 7.652 1 98 207 ARG B N 1
ATOM 4738 C CA . ARG B 1 207 ? -3.697 27.531 7.105 1 98 207 ARG B CA 1
ATOM 4739 C C . ARG B 1 207 ? -5.051 27.562 6.406 1 98 207 ARG B C 1
ATOM 4741 O O . ARG B 1 207 ? -5.828 28.5 6.582 1 98 207 ARG B O 1
ATOM 4748 N N . LEU B 1 208 ? -5.285 26.562 5.594 1 98.81 208 LEU B N 1
ATOM 4749 C CA . LEU B 1 208 ? -6.594 26.484 4.945 1 98.81 208 LEU B CA 1
ATOM 4750 C C . LEU B 1 208 ? -7.707 26.406 5.984 1 98.81 208 LEU B C 1
ATOM 4752 O O . LEU B 1 208 ? -8.719 27.094 5.871 1 98.81 208 LEU B O 1
ATOM 4756 N N . ALA B 1 209 ? -7.539 25.547 6.977 1 98.81 209 ALA B N 1
ATOM 4757 C CA . ALA B 1 209 ? -8.555 25.344 8 1 98.81 209 ALA B CA 1
ATOM 4758 C C . ALA B 1 209 ? -8.852 26.641 8.75 1 98.81 209 ALA B C 1
ATOM 4760 O O . ALA B 1 209 ? -10.016 26.953 9.031 1 98.81 209 ALA B O 1
ATOM 4761 N N . THR B 1 210 ? -7.812 27.391 9.062 1 97.81 210 THR B N 1
ATOM 4762 C CA . THR B 1 210 ? -7.98 28.656 9.781 1 97.81 210 THR B CA 1
ATOM 4763 C C . THR B 1 210 ? -8.68 29.688 8.898 1 97.81 210 THR B C 1
ATOM 4765 O O . THR B 1 210 ? -9.484 30.469 9.391 1 97.81 210 THR B O 1
ATOM 4768 N N . PHE B 1 211 ? -8.297 29.688 7.66 1 97.94 211 PHE B N 1
ATOM 4769 C CA . PHE B 1 211 ? -8.984 30.562 6.711 1 97.94 211 PHE B CA 1
ATOM 4770 C C . PHE B 1 211 ? -10.477 30.25 6.672 1 97.94 211 PHE B C 1
ATOM 4772 O O . PHE B 1 211 ? -11.305 31.156 6.742 1 97.94 211 PHE B O 1
ATOM 4779 N N . LEU B 1 212 ? -10.812 28.969 6.531 1 98.69 212 LEU B N 1
ATOM 4780 C CA . LEU B 1 212 ? -12.211 28.547 6.477 1 98.69 212 LEU B CA 1
ATOM 4781 C C . LEU B 1 212 ? -12.945 28.922 7.762 1 98.69 212 LEU B C 1
ATOM 4783 O O . LEU B 1 212 ? -14.094 29.359 7.723 1 98.69 212 LEU B O 1
ATOM 4787 N N . ALA B 1 213 ? -12.273 28.766 8.875 1 98.38 213 ALA B N 1
ATOM 4788 C CA . ALA B 1 213 ? -12.859 29.109 10.164 1 98.38 213 ALA B CA 1
ATOM 4789 C C . ALA B 1 213 ? -13.234 30.594 10.219 1 98.38 213 ALA B C 1
ATOM 4791 O O . ALA B 1 213 ? -14.305 30.953 10.711 1 98.38 213 ALA B O 1
ATOM 4792 N N . ARG B 1 214 ? -12.328 31.375 9.719 1 97.81 214 ARG B N 1
ATOM 4793 C CA . ARG B 1 214 ? -12.578 32.812 9.695 1 97.81 214 ARG B CA 1
ATOM 4794 C C . ARG B 1 214 ? -13.789 33.156 8.836 1 97.81 214 ARG B C 1
ATOM 4796 O O . ARG B 1 214 ? -14.5 34.125 9.102 1 97.81 214 ARG B O 1
ATOM 4803 N N . GLU B 1 215 ? -14.039 32.344 7.863 1 97.69 215 GLU B N 1
ATOM 4804 C CA . GLU B 1 215 ? -15.172 32.562 6.969 1 97.69 215 GLU B CA 1
ATOM 4805 C C . GLU B 1 215 ? -16.422 31.859 7.504 1 97.69 215 GLU B C 1
ATOM 4807 O O . GLU B 1 215 ? -17.469 31.859 6.844 1 97.69 215 GLU B O 1
ATOM 4812 N N . GLY B 1 216 ? -16.312 31.203 8.602 1 97.56 216 GLY B N 1
ATOM 4813 C CA . GLY B 1 216 ? -17.438 30.531 9.227 1 97.56 216 GLY B CA 1
ATOM 4814 C C . GLY B 1 216 ? -17.781 29.203 8.555 1 97.56 216 GLY B C 1
ATOM 4815 O O . GLY B 1 216 ? -18.875 28.688 8.727 1 97.56 216 GLY B O 1
ATOM 4816 N N . VAL B 1 217 ? -16.875 28.719 7.738 1 98.5 217 VAL B N 1
ATOM 4817 C CA . VAL B 1 217 ? -17.078 27.469 7.02 1 98.5 217 VAL B CA 1
ATOM 4818 C C . VAL B 1 217 ? -16.516 26.312 7.824 1 98.5 217 VAL B C 1
ATOM 4820 O O . VAL B 1 217 ? -15.422 26.422 8.398 1 98.5 217 VAL B O 1
ATOM 4823 N N . LYS B 1 218 ? -17.25 25.219 7.867 1 98.5 218 LYS B N 1
ATOM 4824 C CA . LYS B 1 218 ? -16.828 24.062 8.664 1 98.5 218 LYS B CA 1
ATOM 4825 C C . LYS B 1 218 ? -16.688 22.812 7.793 1 98.5 218 LYS B C 1
ATOM 4827 O O . LYS B 1 218 ? -17.688 22.188 7.438 1 98.5 218 LYS B O 1
ATOM 4832 N N . PRO B 1 219 ? -15.469 22.516 7.449 1 98.56 219 PRO B N 1
ATOM 4833 C CA . PRO B 1 219 ? -15.289 21.172 6.879 1 98.56 219 PRO B CA 1
ATOM 4834 C C . PRO B 1 219 ? -15.648 20.062 7.863 1 98.56 219 PRO B C 1
ATOM 4836 O O . PRO B 1 219 ? -15.984 20.344 9.016 1 98.56 219 PRO B O 1
ATOM 4839 N N . ARG B 1 220 ? -15.633 18.812 7.441 1 97.88 220 ARG B N 1
ATOM 4840 C CA . ARG B 1 220 ? -15.961 17.688 8.297 1 97.88 220 ARG B CA 1
ATOM 4841 C C . ARG B 1 220 ? -14.969 17.562 9.453 1 97.88 220 ARG B C 1
ATOM 4843 O O . ARG B 1 220 ? -15.344 17.172 10.555 1 97.88 220 ARG B O 1
ATOM 4850 N N . GLY B 1 221 ? -13.75 17.797 9.164 1 98.44 221 GLY B N 1
ATOM 4851 C CA . GLY B 1 221 ? -12.672 17.703 10.141 1 98.44 221 GLY B CA 1
ATOM 4852 C C . GLY B 1 221 ? -11.305 17.969 9.539 1 98.44 221 GLY B C 1
ATOM 4853 O O . GLY B 1 221 ? -11.172 18.141 8.328 1 98.44 221 GLY B O 1
ATOM 4854 N N . VAL B 1 222 ? -10.289 18.047 10.414 1 98.88 222 VAL B N 1
ATOM 4855 C CA . VAL B 1 222 ? -8.906 18.297 10.023 1 98.88 222 VAL B CA 1
ATOM 4856 C C . VAL B 1 222 ? -8.008 17.203 10.602 1 98.88 222 VAL B C 1
ATOM 4858 O O . VAL B 1 222 ? -8.078 16.906 11.797 1 98.88 222 VAL B O 1
ATOM 4861 N N . ALA B 1 223 ? -7.258 16.578 9.773 1 98.94 223 ALA B N 1
ATOM 4862 C CA . ALA B 1 223 ? -6.285 15.578 10.227 1 98.94 223 ALA B CA 1
ATOM 4863 C C . ALA B 1 223 ? -4.863 16.016 9.891 1 98.94 223 ALA B C 1
ATOM 4865 O O . ALA B 1 223 ? -4.559 16.344 8.734 1 98.94 223 ALA B O 1
ATOM 4866 N N . LEU B 1 224 ? -4.016 16.094 10.867 1 98.94 224 LEU B N 1
ATOM 4867 C CA . LEU B 1 224 ? -2.605 16.438 10.711 1 98.94 224 LEU B CA 1
ATOM 4868 C C . LEU B 1 224 ? -1.723 15.211 10.969 1 98.94 224 LEU B C 1
ATOM 4870 O O . LEU B 1 224 ? -1.653 14.719 12.094 1 98.94 224 LEU B O 1
ATOM 4874 N N . LEU B 1 225 ? -1.062 14.727 9.953 1 98.88 225 LEU B N 1
ATOM 4875 C CA . LEU B 1 225 ? -0.2 13.555 10.047 1 98.88 225 LEU B CA 1
ATOM 4876 C C . LEU B 1 225 ? 1.269 13.961 10.094 1 98.88 225 LEU B C 1
ATOM 4878 O O . LEU B 1 225 ? 1.795 14.523 9.133 1 98.88 225 LEU B O 1
ATOM 4882 N N . ALA B 1 226 ? 1.915 13.719 11.188 1 98.31 226 ALA B N 1
ATOM 4883 C CA . ALA B 1 226 ? 3.312 14.055 11.453 1 98.31 226 ALA B CA 1
ATOM 4884 C C . ALA B 1 226 ? 3.547 15.555 11.312 1 98.31 226 ALA B C 1
ATOM 4886 O O . ALA B 1 226 ? 4.449 15.984 10.586 1 98.31 226 ALA B O 1
ATOM 4887 N N . PRO B 1 227 ? 2.746 16.312 12 1 98.19 227 PRO B N 1
ATOM 4888 C CA . PRO B 1 227 ? 2.883 17.766 11.906 1 98.19 227 PRO B CA 1
ATOM 4889 C C . PRO B 1 227 ? 4.117 18.281 12.633 1 98.19 227 PRO B C 1
ATOM 4891 O O . PRO B 1 227 ? 4.77 17.547 13.367 1 98.19 227 PRO B O 1
ATOM 4894 N N . PHE B 1 228 ? 4.398 19.531 12.344 1 95.25 228 PHE B N 1
ATOM 4895 C CA . PHE B 1 228 ? 5.379 20.328 13.07 1 95.25 228 PHE B CA 1
ATOM 4896 C C . PHE B 1 228 ? 4.75 21.609 13.602 1 95.25 228 PHE B C 1
ATOM 4898 O O . PHE B 1 228 ? 3.693 22.031 13.133 1 95.25 228 PHE B O 1
ATOM 4905 N N . THR B 1 229 ? 5.344 22.125 14.617 1 94.69 229 THR B N 1
ATOM 4906 C CA . THR B 1 229 ? 4.832 23.359 15.188 1 94.69 229 THR B CA 1
ATOM 4907 C C . THR B 1 229 ? 5.094 24.547 14.258 1 94.69 229 THR B C 1
ATOM 4909 O O . THR B 1 229 ? 4.195 25.344 14 1 94.69 229 THR B O 1
ATOM 4912 N N . SER B 1 230 ? 6.285 24.641 13.844 1 90.25 230 SER B N 1
ATOM 4913 C CA . SER B 1 230 ? 6.727 25.594 12.836 1 90.25 230 SER B CA 1
ATOM 4914 C C . SER B 1 230 ? 7.988 25.109 12.125 1 90.25 230 SER B C 1
ATOM 4916 O O . SER B 1 230 ? 8.711 24.266 12.648 1 90.25 230 SER B O 1
ATOM 4918 N N . LEU B 1 231 ? 8.125 25.641 10.938 1 84.69 231 LEU B N 1
ATOM 4919 C CA . LEU B 1 231 ? 9.312 25.203 10.211 1 84.69 231 LEU B CA 1
ATOM 4920 C C . LEU B 1 231 ? 10.586 25.625 10.945 1 84.69 231 LEU B C 1
ATOM 4922 O O . LEU B 1 231 ? 11.57 24.891 10.953 1 84.69 231 LEU B O 1
ATOM 4926 N N . SER B 1 232 ? 10.578 26.781 11.516 1 78.69 232 SER B N 1
ATOM 4927 C CA . SER B 1 232 ? 11.727 27.25 12.289 1 78.69 232 SER B CA 1
ATOM 4928 C C . SER B 1 232 ? 12.055 26.297 13.43 1 78.69 232 SER B C 1
ATOM 4930 O O . SER B 1 232 ? 13.227 26.047 13.719 1 78.69 232 SER B O 1
ATOM 4932 N N . SER B 1 233 ? 11.016 25.781 14.008 1 77.94 233 SER B N 1
ATOM 4933 C CA . SER B 1 233 ? 11.203 24.859 15.125 1 77.94 233 SER B CA 1
ATOM 4934 C C . SER B 1 233 ? 11.781 23.531 14.648 1 77.94 233 SER B C 1
ATOM 4936 O O . SER B 1 233 ? 12.57 22.891 15.359 1 77.94 233 SER B O 1
ATOM 4938 N N . VAL B 1 234 ? 11.344 23.094 13.453 1 79.5 234 VAL B N 1
ATOM 4939 C CA . VAL B 1 234 ? 11.852 21.844 12.906 1 79.5 234 VAL B CA 1
ATOM 4940 C C . VAL B 1 234 ? 13.352 21.969 12.617 1 79.5 234 VAL B C 1
ATOM 4942 O O . VAL B 1 234 ? 14.117 21.047 12.883 1 79.5 234 VAL B O 1
ATOM 4945 N N . LEU B 1 235 ? 13.695 23.094 12.047 1 73.31 235 LEU B N 1
ATOM 4946 C CA . LEU B 1 235 ? 15.094 23.328 11.703 1 73.31 235 LEU B CA 1
ATOM 4947 C C . LEU B 1 235 ? 15.969 23.328 12.945 1 73.31 235 LEU B C 1
ATOM 4949 O O . LEU B 1 235 ? 17.156 22.969 12.875 1 73.31 235 LEU B O 1
ATOM 4953 N N . GLU B 1 236 ? 15.359 23.719 13.984 1 67.94 236 GLU B N 1
ATOM 4954 C CA . GLU B 1 236 ? 16.094 23.703 15.25 1 67.94 236 GLU B CA 1
ATOM 4955 C C . GLU B 1 236 ? 16.328 22.281 15.734 1 67.94 236 GLU B C 1
ATOM 4957 O O . GLU B 1 236 ? 17.328 22.016 16.422 1 67.94 236 GLU B O 1
ATOM 4962 N N . THR B 1 237 ? 15.445 21.484 15.305 1 61.94 237 THR B N 1
ATOM 4963 C CA . THR B 1 237 ? 15.508 20.125 15.82 1 61.94 237 THR B CA 1
ATOM 4964 C C . THR B 1 237 ? 16.078 19.172 14.766 1 61.94 237 THR B C 1
ATOM 4966 O O . THR B 1 237 ? 16.328 18 15.055 1 61.94 237 THR B O 1
ATOM 4969 N N . TYR B 1 238 ? 16.266 19.75 13.609 1 59.12 238 TYR B N 1
ATOM 4970 C CA . TYR B 1 238 ? 16.594 18.891 12.469 1 59.12 238 TYR B CA 1
ATOM 4971 C C . TYR B 1 238 ? 18.031 18.422 12.547 1 59.12 238 TYR B C 1
ATOM 4973 O O . TYR B 1 238 ? 18.953 19.219 12.75 1 59.12 238 TYR B O 1
ATOM 4981 N N . ASP B 1 239 ? 18.281 17.125 12.703 1 51.78 239 ASP B N 1
ATOM 4982 C CA . ASP B 1 239 ? 19.594 16.5 12.633 1 51.78 239 ASP B CA 1
ATOM 4983 C C . ASP B 1 239 ? 19.797 15.812 11.281 1 51.78 239 ASP B C 1
ATOM 4985 O O . ASP B 1 239 ? 19.047 14.906 10.922 1 51.78 239 ASP B O 1
ATOM 4989 N N . ILE B 1 240 ? 20.25 16.562 10.328 1 49.75 240 ILE B N 1
ATOM 4990 C CA . ILE B 1 240 ? 20.5 15.898 9.055 1 49.75 240 ILE B CA 1
ATOM 4991 C C . ILE B 1 240 ? 21.641 14.898 9.219 1 49.75 240 ILE B C 1
ATOM 4993 O O . ILE B 1 240 ? 22.781 15.281 9.492 1 49.75 240 ILE B O 1
ATOM 4997 N N . GLY B 1 241 ? 21.484 13.664 8.82 1 46 241 GLY B N 1
ATOM 4998 C CA . GLY B 1 241 ? 22.5 12.625 8.852 1 46 241 GLY B CA 1
ATOM 4999 C C . GLY B 1 241 ? 23.156 12.484 10.211 1 46 241 GLY B C 1
ATOM 5000 O O . GLY B 1 241 ? 24.359 12.227 10.289 1 46 241 GLY B O 1
ATOM 5001 N N . GLY B 1 242 ? 22.547 12.844 11.305 1 48.06 242 GLY B N 1
ATOM 5002 C CA . GLY B 1 242 ? 23.172 12.797 12.609 1 48.06 242 GLY B CA 1
ATOM 5003 C C . GLY B 1 242 ? 23.875 14.086 12.984 1 48.06 242 GLY B C 1
ATOM 5004 O O . GLY B 1 242 ? 24.344 14.242 14.117 1 48.06 242 GLY B O 1
ATOM 5005 N N . PHE B 1 243 ? 24.078 14.852 11.969 1 46.97 243 PHE B N 1
ATOM 5006 C CA . PHE B 1 243 ? 24.828 16.062 12.266 1 46.97 243 PHE B CA 1
ATOM 5007 C C . PHE B 1 243 ? 23.891 17.266 12.406 1 46.97 243 PHE B C 1
ATOM 5009 O O . PHE B 1 243 ? 23.094 17.547 11.508 1 46.97 243 PHE B O 1
ATOM 5016 N N . PRO B 1 244 ? 23.828 17.688 13.516 1 50.09 244 PRO B N 1
ATOM 5017 C CA . PRO B 1 244 ? 23 18.891 13.703 1 50.09 244 PRO B CA 1
ATOM 5018 C C . PRO B 1 244 ? 23.469 20.062 12.859 1 50.09 244 PRO B C 1
ATOM 5020 O O . PRO B 1 244 ? 24.422 20.766 13.234 1 50.09 244 PRO B O 1
ATOM 5023 N N . ILE B 1 245 ? 23.047 20.125 11.625 1 50.28 245 ILE B N 1
ATOM 5024 C CA . ILE B 1 245 ? 23.578 21.094 10.68 1 50.28 245 ILE B CA 1
ATOM 5025 C C . ILE B 1 245 ? 23.406 22.5 11.25 1 50.28 245 ILE B C 1
ATOM 5027 O O . ILE B 1 245 ? 24.328 23.328 11.18 1 50.28 245 ILE B O 1
ATOM 5031 N N . LEU B 1 246 ? 22.25 22.688 11.789 1 54.31 246 LEU B N 1
ATOM 5032 C CA . LEU B 1 246 ? 22.047 24.078 12.211 1 54.31 246 LEU B CA 1
ATOM 5033 C C . LEU B 1 246 ? 22.312 24.234 13.703 1 54.31 246 LEU B C 1
ATOM 5035 O O . LEU B 1 246 ? 22.156 25.328 14.25 1 54.31 246 LEU B O 1
ATOM 5039 N N . GLN B 1 247 ? 22.75 23.141 14.297 1 53.69 247 GLN B N 1
ATOM 5040 C CA . GLN B 1 247 ? 23 23.156 15.734 1 53.69 247 GLN B CA 1
ATOM 5041 C C . GLN B 1 247 ? 24.031 24.219 16.109 1 53.69 247 GLN B C 1
ATOM 5043 O O . GLN B 1 247 ? 23.875 24.922 17.094 1 53.69 247 GLN B O 1
ATOM 5048 N N . PRO B 1 248 ? 25.062 24.266 15.336 1 53.41 248 PRO B N 1
ATOM 5049 C CA . PRO B 1 248 ? 25.984 25.312 15.773 1 53.41 248 PRO B CA 1
ATOM 5050 C C . PRO B 1 248 ? 25.359 26.703 15.766 1 53.41 248 PRO B C 1
ATOM 5052 O O . PRO B 1 248 ? 25.672 27.531 16.625 1 53.41 248 PRO B O 1
ATOM 5055 N N . LEU B 1 249 ? 24.516 26.875 14.82 1 53.88 249 LEU B N 1
ATOM 5056 C CA . LEU B 1 249 ? 23.844 28.172 14.781 1 53.88 249 LEU B CA 1
ATOM 5057 C C . LEU B 1 249 ? 22.844 28.297 15.938 1 53.88 249 LEU B C 1
ATOM 5059 O O . LEU B 1 249 ? 22.594 29.406 16.422 1 53.88 249 LEU B O 1
ATOM 5063 N N . GLN B 1 250 ? 22.422 27.109 16.359 1 53.72 250 GLN B N 1
ATOM 5064 C CA . GLN B 1 250 ? 21.406 27.062 17.391 1 53.72 250 GLN B CA 1
ATOM 5065 C C . GLN B 1 250 ? 22.016 27.328 18.766 1 53.72 250 GLN B C 1
ATOM 5067 O O . GLN B 1 250 ? 21.312 27.75 19.703 1 53.72 250 GLN B O 1
ATOM 5072 N N . THR B 1 251 ? 23.297 27.047 18.781 1 51.09 251 THR B N 1
ATOM 5073 C CA . THR B 1 251 ? 23.953 27.234 20.078 1 51.09 251 THR B CA 1
ATOM 5074 C C . THR B 1 251 ? 23.969 28.703 20.469 1 51.09 251 THR B C 1
ATOM 5076 O O . THR B 1 251 ? 24.047 29.047 21.656 1 51.09 251 THR B O 1
ATOM 5079 N N . PHE B 1 252 ? 23.812 29.547 19.375 1 53.34 252 PHE B N 1
ATOM 5080 C CA . PHE B 1 252 ? 23.828 30.969 19.703 1 53.34 252 PHE B CA 1
ATOM 5081 C C . PHE B 1 252 ? 22.453 31.594 19.484 1 53.34 252 PHE B C 1
ATOM 5083 O O . PHE B 1 252 ? 21.812 31.344 18.469 1 53.34 252 PHE B O 1
ATOM 5090 N N . ALA B 1 253 ? 21.797 32.125 20.5 1 54.53 253 ALA B N 1
ATOM 5091 C CA . ALA B 1 253 ? 20.516 32.781 20.5 1 54.53 253 ALA B CA 1
ATOM 5092 C C . ALA B 1 253 ? 20.375 33.656 19.25 1 54.53 253 ALA B C 1
ATOM 5094 O O . ALA B 1 253 ? 19.297 33.719 18.641 1 54.53 253 ALA B O 1
ATOM 5095 N N . MET B 1 254 ? 21.391 34.312 18.922 1 55.31 254 MET B N 1
ATOM 5096 C CA . MET B 1 254 ? 21.391 35.188 17.766 1 55.31 254 MET B CA 1
ATOM 5097 C C . MET B 1 254 ? 21.234 34.375 16.469 1 55.31 254 MET B C 1
ATOM 5099 O O . MET B 1 254 ? 20.578 34.844 15.539 1 55.31 254 MET B O 1
ATOM 5103 N N . GLY B 1 255 ? 21.797 33.25 16.5 1 58.53 255 GLY B N 1
ATOM 5104 C CA . GLY B 1 255 ? 21.672 32.406 15.328 1 58.53 255 GLY B CA 1
ATOM 5105 C C . GLY B 1 255 ? 20.266 31.891 15.086 1 58.53 255 GLY B C 1
ATOM 5106 O O . GLY B 1 255 ? 19.781 31.906 13.953 1 58.53 255 GLY B O 1
ATOM 5107 N N . ARG B 1 256 ? 19.688 31.641 16.125 1 59.72 256 ARG B N 1
ATOM 5108 C CA . ARG B 1 256 ? 18.297 31.203 16.062 1 59.72 256 ARG B CA 1
ATOM 5109 C C . ARG B 1 256 ? 17.406 32.312 15.547 1 59.72 256 ARG B C 1
ATOM 5111 O O . ARG B 1 256 ? 16.516 32.094 14.727 1 59.72 256 ARG B O 1
ATOM 5118 N N . LYS B 1 257 ? 17.531 33.5 16.141 1 59.72 257 LYS B N 1
ATOM 5119 C CA . LYS B 1 257 ? 16.781 34.656 15.703 1 59.72 257 LYS B CA 1
ATOM 5120 C C . LYS B 1 257 ? 17.031 34.969 14.234 1 59.72 257 LYS B C 1
ATOM 5122 O O . LYS B 1 257 ? 16.109 35.344 13.5 1 59.72 257 LYS B O 1
ATOM 5127 N N . LEU B 1 258 ? 18.156 34.844 13.93 1 60.41 258 LEU B N 1
ATOM 5128 C CA . LEU B 1 258 ? 18.516 35.094 12.539 1 60.41 258 LEU B CA 1
ATOM 5129 C C . LEU B 1 258 ? 17.875 34.094 11.602 1 60.41 258 LEU B C 1
ATOM 5131 O O . LEU B 1 258 ? 17.375 34.438 10.539 1 60.41 258 LEU B O 1
ATOM 5135 N N . LEU B 1 259 ? 17.844 32.906 12.109 1 63.06 259 LEU B N 1
ATOM 5136 C CA . LEU B 1 259 ? 17.234 31.859 11.297 1 63.06 259 LEU B CA 1
ATOM 5137 C C . LEU B 1 259 ? 15.742 32.094 11.117 1 63.06 259 LEU B C 1
ATOM 5139 O O . LEU B 1 259 ? 15.211 31.969 10.008 1 63.06 259 LEU B O 1
ATOM 5143 N N . LYS B 1 260 ? 15.125 32.469 12.18 1 64.94 260 LYS B N 1
ATOM 5144 C CA . LYS B 1 260 ? 13.695 32.781 12.141 1 64.94 260 LYS B CA 1
ATOM 5145 C C . LYS B 1 260 ? 13.406 33.969 11.203 1 64.94 260 LYS B C 1
ATOM 5147 O O . LYS B 1 260 ? 12.414 33.938 10.477 1 64.94 260 LYS B O 1
ATOM 5152 N N . LYS B 1 261 ? 14.227 34.875 11.344 1 61.91 261 LYS B N 1
ATOM 5153 C CA . LYS B 1 261 ? 14.062 36.062 10.508 1 61.91 261 LYS B CA 1
ATOM 5154 C C . LYS B 1 261 ? 14.336 35.75 9.039 1 61.91 261 LYS B C 1
ATOM 5156 O O . LYS B 1 261 ? 13.75 36.344 8.141 1 61.91 261 LYS B O 1
ATOM 5161 N N . LEU B 1 262 ? 15.047 34.812 8.953 1 60.41 262 LEU B N 1
ATOM 5162 C CA . LEU B 1 262 ? 15.477 34.469 7.594 1 60.41 262 LEU B CA 1
ATOM 5163 C C . LEU B 1 262 ? 14.484 33.531 6.922 1 60.41 262 LEU B C 1
ATOM 5165 O O . LEU B 1 262 ? 14.383 33.5 5.691 1 60.41 262 LEU B O 1
ATOM 5169 N N . LEU B 1 263 ? 13.703 32.969 7.785 1 65.38 263 LEU B N 1
ATOM 5170 C CA . LEU B 1 263 ? 12.812 32 7.176 1 65.38 263 LEU B CA 1
ATOM 5171 C C . LEU B 1 263 ? 11.516 32.656 6.715 1 65.38 263 LEU B C 1
ATOM 5173 O O . LEU B 1 263 ? 10.734 33.156 7.535 1 65.38 263 LEU B O 1
ATOM 5177 N N . ARG B 1 264 ? 11.352 32.875 5.453 1 72.94 264 ARG B N 1
ATOM 5178 C CA . ARG B 1 264 ? 10.188 33.438 4.781 1 72.94 264 ARG B CA 1
ATOM 5179 C C . ARG B 1 264 ? 9.023 32.438 4.789 1 72.94 264 ARG B C 1
ATOM 5181 O O . ARG B 1 264 ? 7.867 32.844 4.613 1 72.94 264 ARG B O 1
ATOM 5188 N N . HIS B 1 265 ? 9.273 31.281 5.102 1 80.38 265 HIS B N 1
ATOM 5189 C CA . HIS B 1 265 ? 8.273 30.219 5.133 1 80.38 265 HIS B CA 1
ATOM 5190 C C . HIS B 1 265 ? 8.172 29.594 6.52 1 80.38 265 HIS B C 1
ATOM 5192 O O . HIS B 1 265 ? 9.008 28.766 6.902 1 80.38 265 HIS B O 1
ATOM 5198 N N . GLU B 1 266 ? 7.141 29.984 7.254 1 84.19 266 GLU B N 1
ATOM 5199 C CA . GLU B 1 266 ? 7.098 29.578 8.656 1 84.19 266 GLU B CA 1
ATOM 5200 C C . GLU B 1 266 ? 6.078 28.453 8.875 1 84.19 266 GLU B C 1
ATOM 5202 O O . GLU B 1 266 ? 6.316 27.531 9.656 1 84.19 266 GLU B O 1
ATOM 5207 N N . PHE B 1 267 ? 4.98 28.453 8.172 1 91.56 267 PHE B N 1
ATOM 5208 C CA . PHE B 1 267 ? 3.873 27.547 8.438 1 91.56 267 PHE B CA 1
ATOM 5209 C C . PHE B 1 267 ? 3.658 27.375 9.938 1 91.56 267 P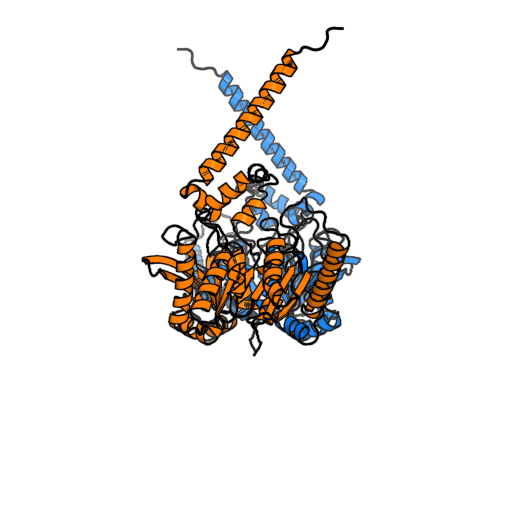HE B C 1
ATOM 5211 O O . PHE B 1 267 ? 3.756 26.266 10.461 1 91.56 267 PHE B O 1
ATOM 5218 N N . ASP B 1 268 ? 3.295 28.469 10.602 1 93.12 268 ASP B N 1
ATOM 5219 C CA . ASP B 1 268 ? 3.182 28.531 12.062 1 93.12 268 ASP B CA 1
ATOM 5220 C C . ASP B 1 268 ? 1.907 27.844 12.539 1 93.12 268 ASP B C 1
ATOM 5222 O O . ASP B 1 268 ? 0.958 28.5 12.969 1 93.12 268 ASP B O 1
ATOM 5226 N N . THR B 1 269 ? 1.961 26.516 12.555 1 96.12 269 THR B N 1
ATOM 5227 C CA . THR B 1 269 ? 0.82 25.719 12.992 1 96.12 269 THR B CA 1
ATOM 5228 C C . THR B 1 269 ? 0.505 25.969 14.461 1 96.12 269 THR B C 1
ATOM 5230 O O . THR B 1 269 ? -0.664 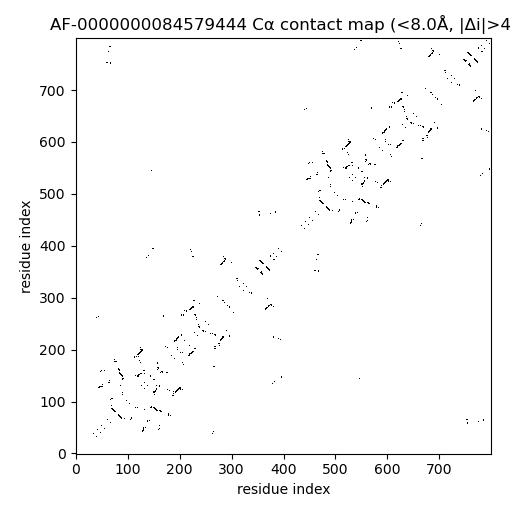26.047 14.844 1 96.12 269 THR B O 1
ATOM 5233 N N . LEU B 1 270 ? 1.531 26.109 15.25 1 95.31 270 LEU B N 1
ATOM 5234 C CA . LEU B 1 270 ? 1.361 26.328 16.672 1 95.31 270 LEU B CA 1
ATOM 5235 C C . LEU B 1 270 ? 0.518 27.578 16.938 1 95.31 270 LEU B C 1
ATOM 5237 O O . LEU B 1 270 ? -0.357 27.578 17.797 1 95.31 270 LEU B O 1
ATOM 5241 N N . GLY B 1 271 ? 0.724 28.594 16.219 1 94.5 271 GLY B N 1
ATOM 5242 C CA . GLY B 1 271 ? 0.064 29.875 16.422 1 94.5 271 GLY B CA 1
ATOM 5243 C C . GLY B 1 271 ? -1.38 29.891 15.961 1 94.5 271 GLY B C 1
ATOM 5244 O O . GLY B 1 271 ? -2.168 30.734 16.375 1 94.5 271 GLY B O 1
ATOM 5245 N N . VAL B 1 272 ? -1.739 28.906 15.117 1 95.75 272 VAL B N 1
ATOM 5246 C CA . VAL B 1 272 ? -3.053 29.062 14.5 1 95.75 272 VAL B CA 1
ATOM 5247 C C . VAL B 1 272 ? -3.928 27.859 14.844 1 95.75 272 VAL B C 1
ATOM 5249 O O . VAL B 1 272 ? -5.133 27.859 14.586 1 95.75 272 VAL B O 1
ATOM 5252 N N . ILE B 1 273 ? -3.408 26.828 15.43 1 97.12 273 ILE B N 1
ATOM 5253 C CA . ILE B 1 273 ? -4.113 25.562 15.586 1 97.12 273 ILE B CA 1
ATOM 5254 C C . ILE B 1 273 ? -5.363 25.766 16.438 1 97.12 273 ILE B C 1
ATOM 5256 O O . ILE B 1 273 ? -6.375 25.094 16.25 1 97.12 273 ILE B O 1
ATOM 5260 N N . LYS B 1 274 ? -5.383 26.703 17.344 1 95.88 274 LYS B N 1
ATOM 5261 C CA . LYS B 1 274 ? -6.516 26.969 18.219 1 95.88 274 LYS B CA 1
ATOM 5262 C C . LYS B 1 274 ? -7.68 27.578 17.453 1 95.88 274 LYS B C 1
ATOM 5264 O O . LYS B 1 274 ? -8.812 27.609 17.953 1 95.88 274 LYS B O 1
ATOM 5269 N N . ASP B 1 275 ? -7.352 28.094 16.281 1 96.31 275 ASP B N 1
ATOM 5270 C CA . ASP B 1 275 ? -8.367 28.781 15.5 1 96.31 275 ASP B CA 1
ATOM 5271 C C . ASP B 1 275 ? -9.18 27.797 14.656 1 96.31 275 ASP B C 1
ATOM 5273 O O . ASP B 1 275 ? -10.211 28.156 14.094 1 96.31 275 ASP B O 1
ATOM 5277 N N . ILE B 1 276 ? -8.734 26.578 14.547 1 97.56 276 ILE B N 1
ATOM 5278 C CA . ILE B 1 276 ? -9.469 25.547 13.797 1 97.56 276 ILE B CA 1
ATOM 5279 C C . ILE B 1 276 ? -10.805 25.281 14.484 1 97.56 276 ILE B C 1
ATOM 5281 O O . ILE B 1 276 ? -10.844 25.016 15.688 1 97.56 276 ILE B O 1
ATOM 5285 N N . ASN B 1 277 ? -11.914 25.312 13.742 1 97.81 277 ASN B N 1
ATOM 5286 C CA . ASN B 1 277 ? -13.242 25.328 14.344 1 97.81 277 ASN B CA 1
ATOM 5287 C C . ASN B 1 277 ? -13.984 24 14.117 1 97.81 277 ASN B C 1
ATOM 5289 O O . ASN B 1 277 ? -15.211 23.984 14.102 1 97.81 277 ASN B O 1
ATOM 5293 N N . VAL B 1 278 ? -13.328 22.969 13.805 1 98.31 278 VAL B N 1
ATOM 5294 C CA . VAL B 1 278 ? -13.898 21.641 13.562 1 98.31 278 VAL B CA 1
ATOM 5295 C C . VAL B 1 278 ? -13.086 20.594 14.32 1 98.31 278 VAL B C 1
ATOM 5297 O O . VAL B 1 278 ? -12.023 20.891 14.859 1 98.31 278 VAL B O 1
ATOM 5300 N N . PRO B 1 279 ? -13.586 19.297 14.422 1 98.25 279 PRO B N 1
ATOM 5301 C CA . PRO B 1 279 ? -12.812 18.25 15.078 1 98.25 279 PRO B CA 1
ATOM 5302 C C . PRO B 1 279 ? -11.414 18.094 14.492 1 98.25 279 PRO B C 1
ATOM 5304 O O . PRO B 1 279 ? -11.234 18.219 13.273 1 98.25 279 PRO B O 1
ATOM 5307 N N . LEU B 1 280 ? -10.477 17.797 15.414 1 98.69 280 LEU B N 1
ATOM 5308 C CA . LEU B 1 280 ? -9.062 17.75 15.031 1 98.69 280 LEU B CA 1
ATOM 5309 C C . LEU B 1 280 ? -8.453 16.391 15.352 1 98.69 280 LEU B C 1
ATOM 5311 O O . LEU B 1 280 ? -8.688 15.844 16.438 1 98.69 280 LEU B O 1
ATOM 5315 N N . PHE B 1 281 ? -7.793 15.836 14.406 1 98.81 281 PHE B N 1
ATOM 5316 C CA . PHE B 1 281 ? -7.078 14.57 14.523 1 98.81 281 PHE B CA 1
ATOM 5317 C C . PHE B 1 281 ? -5.586 14.766 14.273 1 98.81 281 PHE B C 1
ATOM 5319 O O . PHE B 1 281 ? -5.199 15.344 13.25 1 98.81 281 PHE B O 1
ATOM 5326 N N . ILE B 1 282 ? -4.754 14.367 15.172 1 98.88 282 ILE B N 1
ATOM 5327 C CA . ILE B 1 282 ? -3.305 14.422 15.016 1 98.88 282 ILE B CA 1
ATOM 5328 C C . ILE B 1 282 ? -2.711 13.023 15.18 1 98.88 282 ILE B C 1
ATOM 5330 O O . ILE B 1 282 ? -3.074 12.297 16.094 1 98.88 282 ILE B O 1
ATOM 5334 N N . ALA B 1 283 ? -1.867 12.609 14.297 1 98.88 283 ALA B N 1
ATOM 5335 C CA . ALA B 1 283 ? -1.142 11.344 14.43 1 98.88 283 ALA B CA 1
ATOM 5336 C C . ALA B 1 283 ? 0.356 11.547 14.227 1 98.88 283 ALA B C 1
ATOM 5338 O O . ALA B 1 283 ? 0.77 12.32 13.352 1 98.88 283 ALA B O 1
ATOM 5339 N N . HIS B 1 284 ? 1.096 10.914 15.016 1 98.81 284 HIS B N 1
ATOM 5340 C CA . HIS B 1 284 ? 2.549 11 14.945 1 98.81 284 HIS B CA 1
ATOM 5341 C C . HIS B 1 284 ? 3.209 9.734 15.477 1 98.81 284 HIS B C 1
ATOM 5343 O O . HIS B 1 284 ? 2.709 9.109 16.406 1 98.81 284 HIS B O 1
ATOM 5349 N N . SER B 1 285 ? 4.328 9.344 14.836 1 98.44 285 SER B N 1
ATOM 5350 C CA . SER B 1 285 ? 5.035 8.148 15.266 1 98.44 285 SER B CA 1
ATOM 5351 C C . SER B 1 285 ? 6.211 8.5 16.172 1 98.44 285 SER B C 1
ATOM 5353 O O . SER B 1 285 ? 6.926 9.469 15.922 1 98.44 285 SER B O 1
ATOM 5355 N N . GLN B 1 286 ? 6.438 7.66 17.141 1 97.56 286 GLN B N 1
ATOM 5356 C CA . GLN B 1 286 ? 7.566 7.855 18.031 1 97.56 286 GLN B CA 1
ATOM 5357 C C . GLN B 1 286 ? 8.891 7.691 17.297 1 97.56 286 GLN B C 1
ATOM 5359 O O . GLN B 1 286 ? 9.883 8.328 17.656 1 97.56 286 GLN B O 1
ATOM 5364 N N . ASN B 1 287 ? 8.898 6.898 16.312 1 96.31 287 ASN B N 1
ATOM 5365 C CA . ASN B 1 287 ? 10.156 6.629 15.625 1 96.31 287 ASN B CA 1
ATOM 5366 C C . ASN B 1 287 ? 10.305 7.492 14.375 1 96.31 287 ASN B C 1
ATOM 5368 O O . ASN B 1 287 ? 10.977 7.102 13.414 1 96.31 287 ASN B O 1
ATOM 5372 N N . ASP B 1 288 ? 9.602 8.594 14.336 1 95.88 288 ASP B N 1
ATOM 5373 C CA . ASP B 1 288 ? 9.82 9.602 13.305 1 95.88 288 ASP B CA 1
ATOM 5374 C C . ASP B 1 288 ? 11.164 10.305 13.484 1 95.88 288 ASP B C 1
ATOM 5376 O O . ASP B 1 288 ? 11.375 11.016 14.469 1 95.88 288 ASP B O 1
ATOM 5380 N N . MET B 1 289 ? 12.055 10.148 12.523 1 90.62 289 MET B N 1
ATOM 5381 C CA . MET B 1 289 ? 13.391 10.719 12.633 1 90.62 289 MET B CA 1
ATOM 5382 C C . MET B 1 289 ? 13.469 12.07 11.922 1 90.62 289 MET B C 1
ATOM 5384 O O . MET B 1 289 ? 14.422 12.82 12.109 1 90.62 289 MET B O 1
ATOM 5388 N N . ASP B 1 290 ? 12.469 12.352 11.141 1 90.12 290 ASP B N 1
ATOM 5389 C CA . ASP B 1 290 ? 12.453 13.609 10.391 1 90.12 290 ASP B CA 1
ATOM 5390 C C . ASP B 1 290 ? 11.883 14.742 11.234 1 90.12 290 ASP B C 1
ATOM 5392 O O . ASP B 1 290 ? 12.422 15.852 11.242 1 90.12 290 ASP B O 1
ATOM 5396 N N . ILE B 1 291 ? 10.758 14.547 11.844 1 93 291 ILE B N 1
ATOM 5397 C CA . ILE B 1 291 ? 10.094 15.477 12.758 1 93 291 ILE B CA 1
ATOM 5398 C C . ILE B 1 291 ? 9.758 14.758 14.062 1 93 291 ILE B C 1
ATOM 5400 O O . ILE B 1 291 ? 8.859 13.914 14.094 1 93 291 ILE B O 1
ATOM 5404 N N . PRO B 1 292 ? 10.453 15.156 15.102 1 93.12 292 PRO B N 1
ATOM 5405 C CA . PRO B 1 292 ? 10.172 14.484 16.375 1 93.12 292 PRO B CA 1
ATOM 5406 C C . PRO B 1 292 ? 8.711 14.617 16.797 1 93.12 292 PRO B C 1
ATOM 5408 O O . PRO B 1 292 ? 8.109 15.68 16.609 1 93.12 292 PRO B O 1
ATOM 5411 N N . HIS B 1 293 ? 8.125 13.539 17.359 1 95.5 293 HIS B N 1
ATOM 5412 C CA . HIS B 1 293 ? 6.703 13.484 17.703 1 95.5 293 HIS B CA 1
ATOM 5413 C C . HIS B 1 293 ? 6.363 14.5 18.797 1 95.5 293 HIS B C 1
ATOM 5415 O O . HIS B 1 293 ? 5.188 14.781 19.031 1 95.5 293 HIS B O 1
ATOM 5421 N N . HIS B 1 294 ? 7.379 15.164 19.5 1 94.25 294 HIS B N 1
ATOM 5422 C CA . HIS B 1 294 ? 7.121 16.172 20.516 1 94.25 294 HIS B CA 1
ATOM 5423 C C . HIS B 1 294 ? 6.422 17.391 19.938 1 94.25 294 HIS B C 1
ATOM 5425 O O . HIS B 1 294 ? 5.695 18.094 20.641 1 94.25 294 HIS B O 1
ATOM 5431 N N . HIS B 1 295 ? 6.684 17.625 18.656 1 94.75 295 HIS B N 1
ATOM 5432 C CA . HIS B 1 295 ? 5.953 18.703 18 1 94.75 295 HIS B CA 1
ATOM 5433 C C . HIS B 1 295 ? 4.445 18.5 18.125 1 94.75 295 HIS B C 1
ATOM 5435 O O . HIS B 1 295 ? 3.713 19.438 18.422 1 94.75 295 HIS B O 1
ATOM 5441 N N . SER B 1 296 ? 3.982 17.266 17.875 1 97.88 296 SER B N 1
ATOM 5442 C CA . SER B 1 296 ? 2.561 16.953 17.984 1 97.88 296 SER B CA 1
ATOM 5443 C C . SER B 1 296 ? 2.078 17.078 19.422 1 97.88 296 SER B C 1
ATOM 5445 O O . SER B 1 296 ? 0.957 17.531 19.672 1 97.88 296 SER B O 1
ATOM 5447 N N . ARG B 1 297 ? 2.908 16.688 20.359 1 95.88 297 ARG B N 1
ATOM 5448 C CA . ARG B 1 297 ? 2.545 16.812 21.766 1 95.88 297 ARG B CA 1
ATOM 5449 C C . ARG B 1 297 ? 2.379 18.281 22.156 1 95.88 297 ARG B C 1
ATOM 5451 O O . ARG B 1 297 ? 1.463 18.625 22.906 1 95.88 297 ARG B O 1
ATOM 5458 N N . THR B 1 298 ? 3.299 19.078 21.672 1 95.69 298 THR B N 1
ATOM 5459 C CA . THR B 1 298 ? 3.197 20.516 21.922 1 95.69 298 THR B CA 1
ATOM 5460 C C . THR B 1 298 ? 1.896 21.078 21.344 1 95.69 298 THR B C 1
ATOM 5462 O O . THR B 1 298 ? 1.224 21.875 22 1 95.69 298 THR B O 1
ATOM 5465 N N . LEU B 1 299 ? 1.581 20.672 20.125 1 97.62 299 LEU B N 1
ATOM 5466 C CA . LEU B 1 299 ? 0.322 21.094 19.531 1 97.62 299 LEU B CA 1
ATOM 5467 C C . LEU B 1 299 ? -0.864 20.656 20.375 1 97.62 299 LEU B C 1
ATOM 5469 O O . LEU B 1 299 ? -1.81 21.422 20.578 1 97.62 299 LEU B O 1
ATOM 5473 N N . LEU B 1 300 ? -0.828 19.406 20.859 1 96.94 300 LEU B N 1
ATOM 5474 C CA . LEU B 1 300 ? -1.892 18.875 21.719 1 96.94 300 LEU B CA 1
ATOM 5475 C C . LEU B 1 300 ? -2.018 19.703 23 1 96.94 300 LEU B C 1
ATOM 5477 O O . LEU B 1 300 ? -3.129 19.984 23.438 1 96.94 300 LEU B O 1
ATOM 5481 N N . ASP B 1 301 ? -0.917 20.047 23.594 1 93.69 301 ASP B N 1
ATOM 5482 C CA . ASP B 1 301 ? -0.902 20.828 24.828 1 93.69 301 ASP B CA 1
ATOM 5483 C C . ASP B 1 301 ? -1.571 22.188 24.641 1 93.69 301 ASP B C 1
ATOM 5485 O O . ASP B 1 301 ? -2.309 22.641 25.516 1 93.69 301 ASP B O 1
ATOM 5489 N N . VAL B 1 302 ? -1.282 22.75 23.562 1 94.69 302 VAL B N 1
ATOM 5490 C CA . VAL B 1 302 ? -1.86 24.062 23.266 1 94.69 302 VAL B CA 1
ATOM 5491 C C . VAL B 1 302 ? -3.375 23.938 23.125 1 94.69 302 VAL B C 1
ATOM 5493 O O . VAL B 1 302 ? -4.117 24.828 23.531 1 94.69 302 VAL B O 1
ATOM 5496 N N . LEU B 1 303 ? -3.852 22.875 22.547 1 96.25 303 LEU B N 1
ATOM 5497 C CA . LEU B 1 303 ? -5.277 22.641 22.359 1 96.25 303 LEU B CA 1
ATOM 5498 C C . LEU B 1 303 ? -5.953 22.344 23.703 1 96.25 303 LEU B C 1
ATOM 5500 O O . LEU B 1 303 ? -7.137 22.641 23.875 1 96.25 303 LEU B O 1
ATOM 5504 N N . LEU B 1 304 ? -5.156 21.812 24.672 1 94.5 304 LEU B N 1
ATOM 5505 C CA . LEU B 1 304 ? -5.672 21.422 25.984 1 94.5 304 LEU B CA 1
ATOM 5506 C C . LEU B 1 304 ? -5.672 22.594 26.938 1 94.5 304 LEU B C 1
ATOM 5508 O O . LEU B 1 304 ? -6.504 22.656 27.859 1 94.5 304 LEU B O 1
ATOM 5512 N N . ASP B 1 305 ? -4.852 23.5 26.75 1 92.5 305 ASP B N 1
ATOM 5513 C CA . ASP B 1 305 ? -4.527 24.562 27.703 1 92.5 305 ASP B CA 1
ATOM 5514 C C . ASP B 1 305 ? -5.781 25.328 28.109 1 92.5 305 ASP B C 1
ATOM 5516 O O . ASP B 1 305 ? -6.008 25.547 29.297 1 92.5 305 ASP B O 1
ATOM 5520 N N . PRO B 1 306 ? -6.605 25.656 27.156 1 91.88 306 PRO B N 1
ATOM 5521 C CA . PRO B 1 306 ? -7.781 26.438 27.531 1 91.88 306 PRO B CA 1
ATOM 5522 C C . PRO B 1 306 ? -8.75 25.656 28.422 1 91.88 306 PRO B C 1
ATOM 5524 O O . PRO B 1 306 ? -9.633 26.25 29.047 1 91.88 306 PRO B O 1
ATOM 5527 N N . HIS B 1 307 ? -8.602 24.422 28.531 1 92.94 307 HIS B N 1
ATOM 5528 C CA . HIS B 1 307 ? -9.539 23.578 29.266 1 92.94 307 HIS B CA 1
ATOM 5529 C C . HIS B 1 307 ? -8.961 23.156 30.609 1 92.94 307 HIS B C 1
ATOM 5531 O O . HIS B 1 307 ? -9.602 22.422 31.359 1 92.94 307 HIS B O 1
ATOM 5537 N N . LEU B 1 308 ? -7.766 23.578 30.859 1 91.25 308 LEU B N 1
ATOM 5538 C CA . LEU B 1 308 ? -7.09 23.25 32.125 1 91.25 308 LEU B CA 1
ATOM 5539 C C . LEU B 1 308 ? -7.004 24.469 33.031 1 91.25 308 LEU B C 1
ATOM 5541 O O . LEU B 1 308 ? -7.078 25.609 32.562 1 91.25 308 LEU B O 1
ATOM 5545 N N . PRO B 1 309 ? -6.891 24.125 34.344 1 87.19 309 PRO B N 1
ATOM 5546 C CA . PRO B 1 309 ? -6.73 25.25 35.281 1 87.19 309 PRO B CA 1
ATOM 5547 C C . PRO B 1 309 ? -5.492 26.094 34.969 1 87.19 309 PRO B C 1
ATOM 5549 O O . PRO B 1 309 ? -4.52 25.578 34.406 1 87.19 309 PRO B O 1
ATOM 5552 N N . ALA B 1 310 ? -5.59 27.406 35.219 1 77.81 310 ALA B N 1
ATOM 5553 C CA . ALA B 1 310 ? -4.516 28.359 34.906 1 77.81 310 ALA B CA 1
ATOM 5554 C C . ALA B 1 310 ? -3.23 27.969 35.656 1 77.81 310 ALA B C 1
ATOM 5556 O O . ALA B 1 310 ? -3.273 27.5 36.781 1 77.81 310 ALA B O 1
ATOM 5557 N N . SER B 1 311 ? -2.146 27.672 34.844 1 66.06 311 SER B N 1
ATOM 5558 C CA . SER B 1 311 ? -0.863 27.484 35.531 1 66.06 311 SER B CA 1
ATOM 5559 C C . SER B 1 311 ? -0.419 28.75 36.25 1 66.06 311 SER B C 1
ATOM 5561 O O . SER B 1 311 ? -0.455 29.844 35.688 1 66.06 311 SER B O 1
ATOM 5563 N N . PRO B 1 312 ? -0.415 28.688 37.594 1 57.31 312 PRO B N 1
ATOM 5564 C CA . PRO B 1 312 ? 0.026 29.891 38.281 1 57.31 312 PRO B CA 1
ATOM 5565 C C . PRO B 1 312 ? 1.419 30.344 37.875 1 57.31 312 PRO B C 1
ATOM 5567 O O . PRO B 1 312 ? 2.029 31.188 38.531 1 57.31 312 PRO B O 1
ATOM 5570 N N . VAL B 1 313 ? 1.936 29.922 36.719 1 52.72 313 VAL B N 1
ATOM 5571 C CA . VAL B 1 313 ? 3.387 30.078 36.688 1 52.72 313 VAL B CA 1
ATOM 5572 C C . VAL B 1 313 ? 3.754 31.562 36.719 1 52.72 313 VAL B C 1
ATOM 5574 O O . VAL B 1 313 ? 3.574 32.25 35.719 1 52.72 313 VAL B O 1
ATOM 5577 N N . SER B 1 314 ? 3.365 32.406 37.531 1 49.84 314 SER B N 1
ATOM 5578 C CA . SER B 1 314 ? 4.203 33.594 37.531 1 49.84 314 SER B CA 1
ATOM 5579 C C . SER B 1 314 ? 5.672 33.25 37.719 1 49.84 314 SER B C 1
ATOM 5581 O O . SER B 1 314 ? 6.133 33.094 38.844 1 49.84 314 SER B O 1
ATOM 5583 N N . PHE B 1 315 ? 6.25 32.344 36.906 1 49.97 315 PHE B N 1
ATOM 5584 C CA . PHE B 1 315 ? 7.676 32.25 37.188 1 49.97 315 PHE B CA 1
ATOM 5585 C C . PHE B 1 315 ? 8.336 33.625 37.125 1 49.97 315 PHE B C 1
ATOM 5587 O O . PHE B 1 315 ? 7.922 34.469 36.312 1 49.97 315 PHE B O 1
ATOM 5594 N N . PRO B 1 316 ? 9.047 33.969 38.125 1 48.91 316 PRO B N 1
ATOM 5595 C CA . PRO B 1 316 ? 9.75 35.219 37.969 1 48.91 316 PRO B CA 1
ATOM 5596 C C . PRO B 1 316 ? 10.5 35.344 36.656 1 48.91 316 PRO B C 1
ATOM 5598 O O . PRO B 1 316 ? 10.906 34.344 36.062 1 48.91 316 PRO B O 1
ATOM 5601 N N . ASP B 1 317 ? 10.281 36.438 35.906 1 48.47 317 ASP B N 1
ATOM 5602 C CA . ASP B 1 317 ? 10.875 36.812 34.625 1 48.47 317 ASP B CA 1
ATOM 5603 C C . ASP B 1 317 ? 12.367 36.5 34.625 1 48.47 317 ASP B C 1
ATOM 5605 O O . ASP B 1 317 ? 13.008 36.562 33.562 1 48.47 317 ASP B O 1
ATOM 5609 N N . THR B 1 318 ? 13.109 36.719 35.75 1 49.12 318 THR B N 1
ATOM 5610 C CA . THR B 1 318 ? 14.562 36.594 35.75 1 49.12 318 THR B CA 1
ATOM 5611 C C . THR B 1 318 ? 14.992 35.312 36.406 1 49.12 318 THR B C 1
ATOM 5613 O O . THR B 1 318 ? 14.461 34.938 37.469 1 49.12 318 THR B O 1
ATOM 5616 N N . PRO B 1 319 ? 15.766 34.531 35.75 1 50.31 319 PRO B N 1
ATOM 5617 C CA . PRO B 1 319 ? 16.297 33.281 36.281 1 50.31 319 PRO B CA 1
ATOM 5618 C C . PRO B 1 319 ? 16.719 33.375 37.75 1 50.31 319 PRO B C 1
ATOM 5620 O O . PRO B 1 319 ? 16.844 32.344 38.406 1 50.31 319 PRO B O 1
ATOM 5623 N N . ASP B 1 320 ? 17.125 34.562 38.094 1 49.12 320 ASP B N 1
ATOM 5624 C CA . ASP B 1 320 ? 17.75 34.75 39.406 1 49.12 320 ASP B CA 1
ATOM 5625 C C . ASP B 1 320 ? 16.703 34.719 40.5 1 49.12 320 ASP B C 1
ATOM 5627 O O . ASP B 1 320 ? 17.047 34.844 41.688 1 49.12 320 ASP B O 1
ATOM 5631 N N . GLN B 1 321 ? 15.562 34.844 40.156 1 55.31 321 GLN B N 1
ATOM 5632 C CA . GLN B 1 321 ? 14.68 34.969 41.312 1 55.31 321 GLN B CA 1
ATOM 5633 C C . GLN B 1 321 ? 14.344 33.594 41.906 1 55.31 321 GLN B C 1
ATOM 5635 O O . GLN B 1 321 ? 13.844 32.719 41.188 1 55.31 321 GLN B O 1
ATOM 5640 N N . ILE B 1 322 ? 15.078 33.219 42.938 1 56.19 322 ILE B N 1
ATOM 5641 C CA . ILE B 1 322 ? 14.828 32.062 43.781 1 56.19 322 ILE B CA 1
ATOM 5642 C C . ILE B 1 322 ? 13.359 32.062 44.188 1 56.19 322 ILE B C 1
ATOM 5644 O O . ILE B 1 322 ? 12.852 33.031 44.781 1 56.19 322 ILE B O 1
ATOM 5648 N N . LEU B 1 323 ? 12.609 31.266 43.531 1 61.78 323 LEU B N 1
ATOM 5649 C CA . LEU B 1 323 ? 11.242 31.062 44 1 61.78 323 LEU B CA 1
ATOM 5650 C C . LEU B 1 323 ? 11.227 30.734 45.469 1 61.78 323 LEU B C 1
ATOM 5652 O O . LEU B 1 323 ? 12.031 29.922 45.938 1 61.78 323 LEU B O 1
ATOM 5656 N N . SER B 1 324 ? 10.547 31.609 46.281 1 70.19 324 SER B N 1
ATOM 5657 C CA . SER B 1 324 ? 10.367 31.25 47.688 1 70.19 324 SER B CA 1
ATOM 5658 C C . SER B 1 324 ? 9.781 29.844 47.812 1 70.19 324 SER B C 1
ATOM 5660 O O . SER B 1 324 ? 9.242 29.297 46.844 1 70.19 324 SER B O 1
ATOM 5662 N N . SER B 1 325 ? 10.156 29.188 48.875 1 72.12 325 SER B N 1
ATOM 5663 C CA . SER B 1 325 ? 9.633 27.859 49.156 1 72.12 325 SER B CA 1
ATOM 5664 C C . SER B 1 325 ? 8.117 27.828 49 1 72.12 325 SER B C 1
ATOM 5666 O O . SER B 1 325 ? 7.566 26.828 48.531 1 72.12 325 SER B O 1
ATOM 5668 N N . GLU B 1 326 ? 7.5 28.969 49.344 1 74.56 326 GLU B N 1
ATOM 5669 C CA . GLU B 1 326 ? 6.047 29.031 49.25 1 74.56 326 GLU B CA 1
ATOM 5670 C C . GLU B 1 326 ? 5.609 29.109 47.781 1 74.56 326 GLU B C 1
ATOM 5672 O O . GLU B 1 326 ? 4.629 28.469 47.375 1 74.56 326 GLU B O 1
ATOM 5677 N N . ASP B 1 327 ? 6.312 29.844 46.969 1 72.88 327 ASP B N 1
ATOM 5678 C CA . ASP B 1 327 ? 6 29.938 45.562 1 72.88 327 ASP B CA 1
ATOM 5679 C C . ASP B 1 327 ? 6.207 28.609 44.844 1 72.88 327 ASP B C 1
ATOM 5681 O O . ASP B 1 327 ? 5.43 28.25 43.969 1 72.88 327 ASP B O 1
ATOM 5685 N N . TYR B 1 328 ? 7.211 28.016 45.344 1 76.06 328 TYR B N 1
ATOM 5686 C CA . TYR B 1 328 ? 7.504 26.719 44.75 1 76.06 328 TYR B CA 1
ATOM 5687 C C . TYR B 1 328 ? 6.422 25.703 45.125 1 76.06 328 TYR B C 1
ATOM 5689 O O . TYR B 1 328 ? 5.984 24.922 44.281 1 76.06 328 TYR B O 1
ATOM 5697 N N . ALA B 1 329 ? 6.035 25.75 46.375 1 78.25 329 ALA B N 1
ATOM 5698 C CA . ALA B 1 329 ? 4.965 24.844 46.781 1 78.25 329 ALA B CA 1
ATOM 5699 C C . ALA B 1 329 ? 3.678 25.125 46.031 1 78.25 329 ALA B C 1
ATOM 5701 O O . ALA B 1 329 ? 2.98 24.203 45.594 1 78.25 329 ALA B O 1
ATOM 5702 N N . THR B 1 330 ? 3.332 26.359 45.875 1 77.12 330 THR B N 1
ATOM 5703 C CA . THR B 1 330 ? 2.146 26.766 45.125 1 77.12 330 THR B CA 1
ATOM 5704 C C . THR B 1 330 ? 2.252 26.297 43.656 1 77.12 330 THR B C 1
ATOM 5706 O O . THR B 1 330 ? 1.266 25.859 43.094 1 77.12 330 THR B O 1
ATOM 5709 N N . PHE B 1 331 ? 3.439 26.438 43.219 1 75.81 331 PHE B N 1
ATOM 5710 C CA . PHE B 1 331 ? 3.703 26 41.844 1 75.81 331 PHE B CA 1
ATOM 5711 C C . PHE B 1 331 ? 3.496 24.484 41.719 1 75.81 331 PHE B C 1
ATOM 5713 O O . PHE B 1 331 ? 2.844 24.031 40.781 1 75.81 331 PHE B O 1
ATOM 5720 N N . LEU B 1 332 ? 4.035 23.828 42.562 1 79 332 LEU B N 1
ATOM 5721 C CA . LEU B 1 332 ? 3.91 22.375 42.531 1 79 332 LEU B CA 1
ATOM 5722 C C . LEU B 1 332 ? 2.453 21.953 42.656 1 79 332 LEU B C 1
ATOM 5724 O O . LEU B 1 332 ? 2.008 21.016 42 1 79 332 LEU B O 1
ATOM 5728 N N . GLU B 1 333 ? 1.821 22.594 43.562 1 81.94 333 GLU B N 1
ATOM 5729 C CA . GLU B 1 333 ? 0.408 22.281 43.75 1 81.94 333 GLU B CA 1
ATOM 5730 C C . GLU B 1 333 ? -0.4 22.594 42.5 1 81.94 333 GLU B C 1
ATOM 5732 O O . GLU B 1 333 ? -1.316 21.859 42.156 1 81.94 333 GLU B O 1
ATOM 5737 N N . ALA B 1 334 ? -0.125 23.672 41.875 1 79.12 334 ALA B N 1
ATOM 5738 C CA . ALA B 1 334 ? -0.796 24.047 40.656 1 79.12 334 ALA B CA 1
ATOM 5739 C C . ALA B 1 334 ? -0.526 23.016 39.562 1 79.12 334 ALA B C 1
ATOM 5741 O O . ALA B 1 334 ? -1.429 22.656 38.781 1 79.12 334 ALA B O 1
ATOM 5742 N N . GLN B 1 335 ? 0.62 22.578 39.531 1 79.5 335 GLN B N 1
ATOM 5743 C CA . GLN B 1 335 ? 0.982 21.562 38.562 1 79.5 335 GLN B CA 1
ATOM 5744 C C . GLN B 1 335 ? 0.232 20.25 38.812 1 79.5 335 GLN B C 1
ATOM 5746 O O . GLN B 1 335 ? -0.187 19.578 37.875 1 79.5 335 GLN B O 1
ATOM 5751 N N . LYS B 1 336 ? 0.206 19.969 40.031 1 84.31 336 LYS B N 1
ATOM 5752 C CA . LYS B 1 336 ? -0.523 18.766 40.406 1 84.31 336 LYS B CA 1
ATOM 5753 C C . LYS B 1 336 ? -1.995 18.859 40 1 84.31 336 LYS B C 1
ATOM 5755 O O . LYS B 1 336 ? -2.576 17.906 39.5 1 84.31 336 LYS B O 1
ATOM 5760 N N . GLN B 1 337 ? -2.566 19.953 40.219 1 85.56 337 GLN B N 1
ATOM 5761 C CA . GLN B 1 337 ? -3.965 20.172 39.875 1 85.56 337 GLN B CA 1
ATOM 5762 C C . GLN B 1 337 ? -4.164 20.125 38.375 1 85.56 337 GLN B C 1
ATOM 5764 O O . GLN B 1 337 ? -5.164 19.578 37.875 1 85.56 337 GLN B O 1
ATOM 5769 N N . ARG B 1 338 ? -3.322 20.656 37.688 1 87.19 338 ARG B N 1
ATOM 5770 C CA . ARG B 1 338 ? -3.406 20.656 36.219 1 87.19 338 ARG B CA 1
ATOM 5771 C C . ARG B 1 338 ? -3.291 19.234 35.688 1 87.19 338 ARG B C 1
ATOM 5773 O O . ARG B 1 338 ? -4.008 18.875 34.75 1 87.19 338 ARG B O 1
ATOM 5780 N N . ARG B 1 339 ? -2.389 18.578 36.25 1 85.75 339 ARG B N 1
ATOM 5781 C CA . ARG B 1 339 ? -2.219 17.188 35.844 1 85.75 339 ARG B CA 1
ATOM 5782 C C . ARG B 1 339 ? -3.473 16.375 36.125 1 85.75 339 ARG B C 1
ATOM 5784 O O . ARG B 1 339 ? -3.887 15.547 35.312 1 85.75 339 ARG B O 1
ATOM 5791 N N . ALA B 1 340 ? -3.992 16.594 37.25 1 89.69 340 ALA B N 1
ATOM 5792 C CA . ALA B 1 340 ? -5.223 15.898 37.594 1 89.69 340 ALA B CA 1
ATOM 5793 C C . ALA B 1 340 ? -6.367 16.281 36.656 1 89.69 340 ALA B C 1
ATOM 5795 O O . ALA B 1 340 ? -7.141 15.414 36.25 1 89.69 340 ALA B O 1
ATOM 5796 N N . ALA B 1 341 ? -6.449 17.484 36.375 1 90.38 341 ALA B N 1
ATOM 5797 C CA . ALA B 1 341 ? -7.488 17.953 35.469 1 90.38 341 ALA B CA 1
ATOM 5798 C C . ALA B 1 341 ? -7.301 17.391 34.062 1 90.38 341 ALA B C 1
ATOM 5800 O O . ALA B 1 341 ? -8.273 17.047 33.406 1 90.38 341 ALA B O 1
ATOM 5801 N N . ARG B 1 342 ? -6.133 17.344 33.719 1 90.75 342 ARG B N 1
ATOM 5802 C CA . ARG B 1 342 ? -5.828 16.766 32.406 1 90.75 342 ARG B CA 1
ATOM 5803 C C . ARG B 1 342 ? -6.242 15.305 32.344 1 90.75 342 ARG B C 1
ATOM 5805 O O . ARG B 1 342 ? -6.812 14.859 31.344 1 90.75 342 ARG B O 1
ATOM 5812 N N . ASN B 1 343 ? -5.887 14.609 33.344 1 90.69 343 ASN B N 1
ATOM 5813 C CA . ASN B 1 343 ? -6.215 13.195 33.406 1 90.69 343 ASN B CA 1
ATOM 5814 C C . ASN B 1 343 ? -7.727 12.969 33.375 1 90.69 343 ASN B C 1
ATOM 5816 O O . ASN B 1 343 ? -8.195 11.961 32.844 1 90.69 343 ASN B O 1
ATOM 5820 N N . GLU B 1 344 ? -8.367 13.875 33.938 1 92 344 GLU B N 1
ATOM 5821 C CA . GLU B 1 344 ? -9.82 13.773 33.938 1 92 344 GLU B CA 1
ATOM 5822 C C . GLU B 1 344 ? -10.406 14.133 32.562 1 92 344 GLU B C 1
ATOM 5824 O O . GLU B 1 344 ? -11.398 13.547 32.125 1 92 344 GLU B O 1
ATOM 5829 N N . LEU B 1 345 ? -9.781 15.023 31.938 1 94 345 LEU B N 1
ATOM 5830 C CA . LEU B 1 345 ? -10.297 15.562 30.688 1 94 345 LEU B CA 1
ATOM 5831 C C . LEU B 1 345 ? -9.938 14.656 29.516 1 94 345 LEU B C 1
ATOM 5833 O O . LEU B 1 345 ? -10.742 14.484 28.578 1 94 345 LEU B O 1
ATOM 5837 N N . VAL B 1 346 ? -8.758 14.148 29.531 1 96.94 346 VAL B N 1
ATOM 5838 C CA . VAL B 1 346 ? -8.219 13.406 28.406 1 96.94 346 VAL B CA 1
ATOM 5839 C C . VAL B 1 346 ? -8.438 11.914 28.609 1 96.94 346 VAL B C 1
ATOM 5841 O O . VAL B 1 346 ? -7.961 11.344 29.594 1 96.94 346 VAL B O 1
ATOM 5844 N N . ARG B 1 347 ? -9.242 11.297 27.781 1 96.56 347 ARG B N 1
ATOM 5845 C CA . ARG B 1 347 ? -9.312 9.836 27.75 1 96.56 347 ARG B CA 1
ATOM 5846 C C . ARG B 1 347 ? -8.117 9.242 27.031 1 96.56 347 ARG B C 1
ATOM 5848 O O . ARG B 1 347 ? -7.891 9.523 25.859 1 96.56 347 ARG B O 1
ATOM 5855 N N . LYS B 1 348 ? -7.352 8.477 27.734 1 95.69 348 LYS B N 1
ATOM 5856 C CA . LYS B 1 348 ? -6.141 7.875 27.188 1 95.69 348 LYS B CA 1
ATOM 5857 C C . LYS B 1 348 ? -6.258 6.355 27.125 1 95.69 348 LYS B C 1
ATOM 5859 O O . LYS B 1 348 ? -6.582 5.715 28.125 1 95.69 348 LYS B O 1
ATOM 5864 N N . VAL B 1 349 ? -6.066 5.789 25.953 1 93.56 349 VAL B N 1
ATOM 5865 C CA . VAL B 1 349 ? -6.07 4.344 25.75 1 93.56 349 VAL B CA 1
ATOM 5866 C C . VAL B 1 349 ? -4.699 3.887 25.25 1 93.56 349 VAL B C 1
ATOM 5868 O O . VAL B 1 349 ? -4.211 4.371 24.234 1 93.56 349 VAL B O 1
ATOM 5871 N N . GLU B 1 350 ? -4.121 3.012 25.984 1 93.88 350 GLU B N 1
ATOM 5872 C CA . GLU B 1 350 ? -2.861 2.408 25.562 1 93.88 350 GLU B CA 1
ATOM 5873 C C . GLU B 1 350 ? -3.102 1.145 24.734 1 93.88 350 GLU B C 1
ATOM 5875 O O . GLU B 1 350 ? -3.791 0.228 25.188 1 93.88 350 GLU B O 1
ATOM 5880 N N . VAL B 1 351 ? -2.572 1.123 23.578 1 91.69 351 VAL B N 1
ATOM 5881 C CA . VAL B 1 351 ? -2.625 -0.05 22.719 1 91.69 351 VAL B CA 1
ATOM 5882 C C . VAL B 1 351 ? -1.253 -0.718 22.672 1 91.69 351 VAL B C 1
ATOM 5884 O O . VAL B 1 351 ? -0.327 -0.202 22.031 1 91.69 351 VAL B O 1
ATOM 5887 N N . PRO B 1 352 ? -1 -1.757 23.344 1 88.5 352 PRO B N 1
ATOM 5888 C CA . PRO B 1 352 ? 0.314 -2.332 23.641 1 88.5 352 PRO B CA 1
ATOM 5889 C C . PRO B 1 352 ? 1.195 -2.459 22.391 1 88.5 352 PRO B C 1
ATOM 5891 O O . PRO B 1 352 ? 2.398 -2.193 22.453 1 88.5 352 PRO B O 1
ATOM 5894 N N . THR B 1 353 ? 0.777 -2.861 21.297 1 91.5 353 THR B N 1
ATOM 5895 C CA . THR B 1 353 ? 1.642 -3.146 20.172 1 91.5 353 THR B CA 1
ATOM 5896 C C . THR B 1 353 ? 1.538 -2.041 19.109 1 91.5 353 THR B C 1
ATOM 5898 O O . THR B 1 353 ? 2.15 -2.129 18.047 1 91.5 353 THR B O 1
ATOM 5901 N N . PHE B 1 354 ? 0.91 -0.963 19.484 1 94.75 354 PHE B N 1
ATOM 5902 C CA . PHE B 1 354 ? 0.61 0.052 18.484 1 94.75 354 PHE B CA 1
ATOM 5903 C C . PHE B 1 354 ? 0.98 1.44 18.984 1 94.75 354 PHE B C 1
ATOM 5905 O O . PHE B 1 354 ? 1.594 2.229 18.266 1 94.75 354 PHE B O 1
ATOM 5912 N N . GLY B 1 355 ? 0.56 1.757 20.156 1 96.31 355 GLY B N 1
ATOM 5913 C CA . GLY B 1 355 ? 0.822 3.062 20.75 1 96.31 355 GLY B CA 1
ATOM 5914 C C . GLY B 1 355 ? -0.291 3.545 21.656 1 96.31 355 GLY B C 1
ATOM 5915 O O . GLY B 1 355 ? -0.806 2.779 22.469 1 96.31 355 GLY B O 1
ATOM 5916 N N . THR B 1 356 ? -0.49 4.855 21.625 1 96.75 356 THR B N 1
ATOM 5917 C CA . THR B 1 356 ? -1.479 5.449 22.516 1 96.75 356 THR B CA 1
ATOM 5918 C C . THR B 1 356 ? -2.457 6.32 21.734 1 96.75 356 THR B C 1
ATOM 5920 O O . THR B 1 356 ? -2.072 6.988 20.781 1 96.75 356 THR B O 1
ATOM 5923 N N . VAL B 1 357 ? -3.67 6.285 22.125 1 96.81 357 VAL B N 1
ATOM 5924 C CA . VAL B 1 357 ? -4.711 7.164 21.594 1 96.81 357 VAL B CA 1
ATOM 5925 C C . VAL B 1 357 ? -5.242 8.055 22.719 1 96.81 357 VAL B C 1
ATOM 5927 O O . VAL B 1 357 ? -5.676 7.559 23.766 1 96.81 357 VAL B O 1
ATOM 5930 N N . GLU B 1 358 ? -5.176 9.336 22.547 1 97.81 358 GLU B N 1
ATOM 5931 C CA . GLU B 1 358 ? -5.719 10.328 23.484 1 97.81 358 GLU B CA 1
ATOM 5932 C C . GLU B 1 358 ? -6.867 11.109 22.859 1 97.81 358 GLU B C 1
ATOM 5934 O O . GLU B 1 358 ? -6.801 11.477 21.672 1 97.81 358 GLU B O 1
ATOM 5939 N N . GLU B 1 359 ? -7.906 11.297 23.578 1 97.88 359 GLU B N 1
ATOM 5940 C CA . GLU B 1 359 ? -9.062 12.023 23.078 1 97.88 359 GLU B CA 1
ATOM 5941 C C . GLU B 1 359 ? -9.656 12.938 24.156 1 97.88 359 GLU B C 1
ATOM 5943 O O . GLU B 1 359 ? -9.656 12.586 25.328 1 97.88 359 GLU B O 1
ATOM 5948 N N . PHE B 1 360 ? -10.109 14.078 23.797 1 97.44 360 PHE B N 1
ATOM 5949 C CA . PHE B 1 360 ? -10.844 14.984 24.688 1 97.44 360 PHE B CA 1
ATOM 5950 C C . PHE B 1 360 ? -11.758 15.898 23.875 1 97.44 360 PHE B C 1
ATOM 5952 O O . PHE B 1 360 ? -11.602 16.016 22.656 1 97.44 360 PHE B O 1
ATOM 5959 N N . GLU B 1 361 ? -12.727 16.422 24.484 1 96.44 361 GLU B N 1
ATOM 5960 C CA . GLU B 1 361 ? -13.594 17.422 23.844 1 96.44 361 GLU B CA 1
ATOM 5961 C C . GLU B 1 361 ? -12.945 18.797 23.844 1 96.44 361 GLU B C 1
ATOM 5963 O O . GLU B 1 361 ? -12.758 19.406 24.906 1 96.44 361 GLU B O 1
ATOM 5968 N N . GLY B 1 362 ? -12.531 19.234 22.672 1 94.56 362 GLY B N 1
ATOM 5969 C CA . GLY B 1 362 ? -11.93 20.547 22.547 1 94.56 362 GLY B CA 1
ATOM 5970 C C . GLY B 1 362 ? -12.945 21.656 22.328 1 94.56 362 GLY B C 1
ATOM 5971 O O . GLY B 1 362 ? -14.148 21.438 22.484 1 94.56 362 GLY B O 1
ATOM 5972 N N . THR B 1 363 ? -12.414 22.797 22.016 1 93.81 363 THR B N 1
ATOM 5973 C CA . THR B 1 363 ? -13.242 23.984 21.859 1 93.81 363 THR B CA 1
ATOM 5974 C C . THR B 1 363 ? -14.188 23.828 20.688 1 93.81 363 THR B C 1
ATOM 5976 O O . THR B 1 363 ? -15.336 24.281 20.75 1 93.81 363 THR B O 1
ATOM 5979 N N . ALA B 1 364 ? -13.727 23.281 19.625 1 94.62 364 ALA B N 1
ATOM 5980 C CA . ALA B 1 364 ? -14.508 23.219 18.391 1 94.62 364 ALA B CA 1
ATOM 5981 C C . ALA B 1 364 ? -14.93 21.781 18.094 1 94.62 364 ALA B C 1
ATOM 5983 O O . ALA B 1 364 ? -15.312 21.469 16.969 1 94.62 364 ALA B O 1
ATOM 5984 N N . GLY B 1 365 ? -14.836 20.938 19.062 1 94.69 365 GLY B N 1
ATOM 5985 C CA . GLY B 1 365 ? -15.188 19.531 18.859 1 94.69 365 GLY B CA 1
ATOM 5986 C C . GLY B 1 365 ? -14.117 18.578 19.359 1 94.69 365 GLY B C 1
ATOM 5987 O O . GLY B 1 365 ? -13.148 19 20 1 94.69 365 GLY B O 1
ATOM 5988 N N . LYS B 1 366 ? -14.273 17.391 19 1 97.12 366 LYS B N 1
ATOM 5989 C CA . LYS B 1 366 ? -13.398 16.328 19.484 1 97.12 366 LYS B CA 1
ATOM 5990 C C . LYS B 1 366 ? -11.977 16.5 18.969 1 97.12 366 LYS B C 1
ATOM 5992 O O . LYS B 1 366 ? -11.781 16.844 17.797 1 97.12 366 LYS B O 1
ATOM 5997 N N . VAL B 1 367 ? -11.031 16.344 19.828 1 98.44 367 VAL B N 1
ATOM 5998 C CA . VAL B 1 367 ? -9.617 16.297 19.484 1 98.44 367 VAL B CA 1
ATOM 5999 C C . VAL B 1 367 ? -9.055 14.914 19.766 1 98.44 367 VAL B C 1
ATOM 6001 O O . VAL B 1 367 ? -9.203 14.398 20.875 1 98.44 367 VAL B O 1
ATOM 6004 N N . VAL B 1 368 ? -8.516 14.266 18.797 1 98.62 368 VAL B N 1
ATOM 6005 C CA . VAL B 1 368 ? -7.93 12.938 18.969 1 98.62 368 VAL B CA 1
ATOM 6006 C C . VAL B 1 368 ? -6.453 12.977 18.578 1 98.62 368 VAL B C 1
ATOM 6008 O O . VAL B 1 368 ? -6.094 13.539 17.531 1 98.62 368 VAL B O 1
ATOM 6011 N N . TYR B 1 369 ? -5.609 12.492 19.422 1 98.69 369 TYR B N 1
ATOM 6012 C CA . TYR B 1 369 ? -4.184 12.344 19.156 1 98.69 369 TYR B CA 1
ATOM 6013 C C . TYR B 1 369 ? -3.775 10.875 19.203 1 98.69 369 TYR B C 1
ATOM 6015 O O . TYR B 1 369 ? -4.012 10.188 20.188 1 98.69 369 TYR B O 1
ATOM 6023 N N . VAL B 1 370 ? -3.227 10.375 18.125 1 98.69 370 VAL B N 1
ATOM 6024 C CA . VAL B 1 370 ? -2.701 9.016 18.047 1 98.69 370 VAL B CA 1
ATOM 6025 C C . VAL B 1 370 ? -1.177 9.055 17.969 1 98.69 370 VAL B C 1
ATOM 6027 O O . VAL B 1 370 ? -0.605 9.594 17.016 1 98.69 370 VAL B O 1
ATOM 6030 N N . GLU B 1 371 ? -0.585 8.539 18.969 1 98.56 371 GLU B N 1
ATOM 6031 C CA . GLU B 1 371 ? 0.864 8.367 19 1 98.56 371 GLU B CA 1
ATOM 6032 C C . GLU B 1 371 ? 1.247 6.902 18.781 1 98.56 371 GLU B C 1
ATOM 6034 O O . GLU B 1 371 ? 1.02 6.066 19.672 1 98.56 371 GLU B O 1
ATOM 6039 N N . THR B 1 372 ? 1.867 6.598 17.641 1 98.44 372 THR B N 1
ATOM 6040 C CA . THR B 1 372 ? 2.203 5.215 17.312 1 98.44 372 THR B CA 1
ATOM 6041 C C . THR B 1 372 ? 3.66 4.918 17.656 1 98.44 372 THR B C 1
ATOM 6043 O O . THR B 1 372 ? 4.496 5.828 17.688 1 98.44 372 THR B O 1
ATOM 6046 N N . PHE B 1 373 ? 3.957 3.609 17.922 1 97.69 373 PHE B N 1
ATOM 6047 C CA . PHE B 1 373 ? 5.344 3.199 18.125 1 97.69 373 PHE B CA 1
ATOM 6048 C C . PHE B 1 373 ? 6.098 3.176 16.797 1 97.69 373 PHE B C 1
ATOM 6050 O O . PHE B 1 373 ? 7.301 3.441 16.766 1 97.69 373 PHE B O 1
ATOM 6057 N N . TRP B 1 374 ? 5.273 2.873 15.773 1 95.25 374 TRP B N 1
ATOM 6058 C CA . TRP B 1 374 ? 5.863 2.594 14.469 1 95.25 374 TRP B CA 1
ATOM 6059 C C . TRP B 1 374 ? 5.273 3.51 13.398 1 95.25 374 TRP B C 1
ATOM 6061 O O . TRP B 1 374 ? 4.316 4.242 13.656 1 95.25 374 TRP B O 1
ATOM 6071 N N . GLY B 1 375 ? 5.883 3.486 12.18 1 95.25 375 GLY B N 1
ATOM 6072 C CA . GLY B 1 375 ? 5.383 4.242 11.047 1 95.25 375 GLY B CA 1
ATOM 6073 C C . GLY B 1 375 ? 6.363 5.289 10.547 1 95.25 375 GLY B C 1
ATOM 6074 O O . GLY B 1 375 ? 6.23 5.785 9.422 1 95.25 375 GLY B O 1
ATOM 6075 N N . ALA B 1 376 ? 7.293 5.652 11.398 1 95.5 376 ALA B N 1
ATOM 6076 C CA . ALA B 1 376 ? 8.258 6.68 11.023 1 95.5 376 ALA B CA 1
ATOM 6077 C C . ALA B 1 376 ? 7.555 7.91 10.453 1 95.5 376 ALA B C 1
ATOM 6079 O O . ALA B 1 376 ? 6.383 8.148 10.742 1 95.5 376 ALA B O 1
ATOM 6080 N N . HIS B 1 377 ? 8.297 8.75 9.75 1 95.38 377 HIS B N 1
ATOM 6081 C CA . HIS B 1 377 ? 7.762 10.016 9.258 1 95.38 377 HIS B CA 1
ATOM 6082 C C . HIS B 1 377 ? 6.777 9.789 8.117 1 95.38 377 HIS B C 1
ATOM 6084 O O . HIS B 1 377 ? 5.723 10.43 8.07 1 95.38 377 HIS B O 1
ATOM 6090 N N . ALA B 1 378 ? 7.094 8.797 7.328 1 94.06 378 ALA B N 1
ATOM 6091 C CA . ALA B 1 378 ? 6.406 8.695 6.043 1 94.06 378 ALA B CA 1
ATOM 6092 C C . ALA B 1 378 ? 5.18 7.797 6.145 1 94.06 378 ALA B C 1
ATOM 6094 O O . ALA B 1 378 ? 4.227 7.945 5.379 1 94.06 378 ALA B O 1
ATOM 6095 N N . ASP B 1 379 ? 5.145 6.887 7.098 1 96.12 379 ASP B N 1
ATOM 6096 C CA . ASP B 1 379 ? 4.152 5.816 7.016 1 96.12 379 ASP B CA 1
ATOM 6097 C C . ASP B 1 379 ? 3.107 5.949 8.117 1 96.12 379 ASP B C 1
ATOM 6099 O O . ASP B 1 379 ? 2.223 5.098 8.25 1 96.12 379 ASP B O 1
ATOM 6103 N N . VAL B 1 380 ? 3.172 7.008 8.922 1 98.12 380 VAL B N 1
ATOM 6104 C CA . VAL B 1 380 ? 2.26 7.117 10.055 1 98.12 380 VAL B CA 1
ATOM 6105 C C . VAL B 1 380 ? 0.815 7.105 9.562 1 98.12 380 VAL B C 1
ATOM 6107 O O . VAL B 1 380 ? -0.049 6.461 10.156 1 98.12 380 VAL B O 1
ATOM 6110 N N . GLY B 1 381 ? 0.533 7.785 8.438 1 97.94 381 GLY B N 1
ATOM 6111 C CA . GLY B 1 381 ? -0.81 7.82 7.875 1 97.94 381 GLY B CA 1
ATOM 6112 C C . GLY B 1 381 ? -1.201 6.531 7.18 1 97.94 381 GLY B C 1
ATOM 6113 O O . GLY B 1 381 ? -2.373 6.328 6.848 1 97.94 381 GLY B O 1
ATOM 6114 N N . LEU B 1 382 ? -0.242 5.645 6.918 1 97.94 382 LEU B N 1
ATOM 6115 C CA . LEU B 1 382 ? -0.494 4.375 6.246 1 97.94 382 LEU B CA 1
ATOM 6116 C C . LEU B 1 382 ? -0.729 3.26 7.258 1 97.94 382 LEU B C 1
ATOM 6118 O O . LEU B 1 382 ? -1.104 2.145 6.887 1 97.94 382 LEU B O 1
ATOM 6122 N N . GLN B 1 383 ? -0.451 3.562 8.57 1 98.12 383 GLN B N 1
ATOM 6123 C CA . GLN B 1 383 ? -0.794 2.6 9.609 1 98.12 383 GLN B CA 1
ATOM 6124 C C . GLN B 1 383 ? -2.299 2.35 9.648 1 98.12 383 GLN B C 1
ATOM 6126 O O . GLN B 1 383 ? -3.086 3.285 9.805 1 98.12 383 GLN B O 1
ATOM 6131 N N . GLU B 1 384 ? -2.697 1.092 9.547 1 97.5 384 GLU B N 1
ATOM 6132 C CA . GLU B 1 384 ? -4.121 0.77 9.555 1 97.5 384 GLU B CA 1
ATOM 6133 C C . GLU B 1 384 ? -4.785 1.223 10.852 1 97.5 384 GLU B C 1
ATOM 6135 O O . GLU B 1 384 ? -5.938 1.659 10.844 1 97.5 384 GLU B O 1
ATOM 6140 N N . GLY B 1 385 ? -4.055 1.107 11.961 1 96.25 385 GLY B N 1
ATOM 6141 C CA . GLY B 1 385 ? -4.602 1.56 13.227 1 96.25 385 GLY B CA 1
ATOM 6142 C C . GLY B 1 385 ? -4.887 3.049 13.258 1 96.25 385 GLY B C 1
ATOM 6143 O O . GLY B 1 385 ? -5.871 3.486 13.859 1 96.25 385 GLY B O 1
ATOM 6144 N N . VAL B 1 386 ? -4.008 3.855 12.641 1 98.38 386 VAL B N 1
ATOM 6145 C CA . VAL B 1 386 ? -4.215 5.297 12.547 1 98.38 386 VAL B CA 1
ATOM 6146 C C . VAL B 1 386 ? -5.445 5.586 11.688 1 98.38 386 VAL B C 1
ATOM 6148 O O . VAL B 1 386 ? -6.27 6.438 12.031 1 98.38 386 VAL B O 1
ATOM 6151 N N . GLN B 1 387 ? -5.59 4.871 10.609 1 98.12 387 GLN B N 1
ATOM 6152 C CA . GLN B 1 387 ? -6.742 5.047 9.734 1 98.12 387 GLN B CA 1
ATOM 6153 C C . GLN B 1 387 ? -8.039 4.66 10.445 1 98.12 387 GLN B C 1
ATOM 6155 O O . GLN B 1 387 ? -9.078 5.293 10.242 1 98.12 387 GLN B O 1
ATOM 6160 N N . ASP B 1 388 ? -8.008 3.604 11.273 1 95.94 388 ASP B N 1
ATOM 6161 C CA . ASP B 1 388 ? -9.164 3.225 12.07 1 95.94 388 ASP B CA 1
ATOM 6162 C C . ASP B 1 388 ? -9.578 4.355 13.016 1 95.94 388 ASP B C 1
ATOM 6164 O O . ASP B 1 388 ? -10.766 4.66 13.148 1 95.94 388 ASP B O 1
ATOM 6168 N N . ALA B 1 389 ? -8.578 4.949 13.68 1 96.56 389 ALA B N 1
ATOM 6169 C CA . ALA B 1 389 ? -8.852 6.062 14.578 1 96.56 389 ALA B CA 1
ATOM 6170 C C . ALA B 1 389 ? -9.422 7.258 13.82 1 96.56 389 ALA B C 1
ATOM 6172 O O . ALA B 1 389 ? -10.328 7.934 14.312 1 96.56 389 ALA B O 1
ATOM 6173 N N . MET B 1 390 ? -8.883 7.535 12.672 1 97.38 390 MET B N 1
ATOM 6174 C CA . MET B 1 390 ? -9.391 8.617 11.836 1 97.38 390 MET B CA 1
ATOM 6175 C C . MET B 1 390 ? -10.844 8.367 11.453 1 97.38 390 MET B C 1
ATOM 6177 O O . MET B 1 390 ? -11.672 9.273 11.531 1 97.38 390 MET B O 1
ATOM 6181 N N . ALA B 1 391 ? -11.102 7.129 11.008 1 96.25 391 ALA B N 1
ATOM 6182 C CA . ALA B 1 391 ? -12.461 6.762 10.617 1 96.25 391 ALA B CA 1
ATOM 6183 C C . ALA B 1 391 ? -13.438 6.961 11.773 1 96.25 391 ALA B C 1
ATOM 6185 O O . ALA B 1 391 ? -14.539 7.484 11.578 1 96.25 391 ALA B O 1
ATOM 6186 N N . SER B 1 392 ? -13.031 6.523 12.93 1 93.69 392 SER B N 1
ATOM 6187 C CA . SER B 1 392 ? -13.867 6.672 14.117 1 93.69 392 SER B CA 1
ATOM 6188 C C . SER B 1 392 ? -14.078 8.141 14.461 1 93.69 392 SER B C 1
ATOM 6190 O O . SER B 1 392 ? -15.195 8.547 14.812 1 93.69 392 SER B O 1
ATOM 6192 N N . THR B 1 393 ? -13.039 8.945 14.352 1 95.62 393 THR B N 1
ATOM 6193 C CA . THR B 1 393 ? -13.078 10.359 14.719 1 95.62 393 THR B CA 1
ATOM 6194 C C . THR B 1 393 ? -14.023 11.133 13.805 1 95.62 393 THR B C 1
ATOM 6196 O O . THR B 1 393 ? -14.812 11.953 14.273 1 95.62 393 THR B O 1
ATOM 6199 N N . PHE B 1 394 ? -13.992 10.836 12.523 1 95.81 394 PHE B N 1
ATOM 6200 C CA . PHE B 1 394 ? -14.711 11.641 11.547 1 95.81 394 PHE B CA 1
ATOM 6201 C C . PHE B 1 394 ? -15.945 10.914 11.047 1 95.81 394 PHE B C 1
ATOM 6203 O O . PHE B 1 394 ? -16.594 11.352 10.094 1 95.81 394 PHE B O 1
ATOM 6210 N N . ARG B 1 395 ? -16.266 9.742 11.609 1 92.25 395 ARG B N 1
ATOM 6211 C CA . ARG B 1 395 ? -17.438 8.938 11.266 1 92.25 395 ARG B CA 1
ATOM 6212 C C . ARG B 1 395 ? -17.438 8.586 9.781 1 92.25 395 ARG B C 1
ATOM 6214 O O . ARG B 1 395 ? -18.422 8.828 9.078 1 92.25 395 ARG B O 1
ATOM 6221 N N . LEU B 1 396 ? -16.25 8.047 9.438 1 92.12 396 LEU B N 1
ATOM 6222 C CA . LEU B 1 396 ? -16.094 7.566 8.07 1 92.12 396 LEU B CA 1
ATOM 6223 C C . LEU B 1 396 ? -16.375 6.07 7.988 1 92.12 396 LEU B C 1
ATOM 6225 O O . LEU B 1 396 ? -16.422 5.387 9.016 1 92.12 396 LEU B O 1
ATOM 6229 N N . ALA B 1 397 ? -16.469 5.473 6.777 1 76.19 397 ALA B N 1
ATOM 6230 C CA . ALA B 1 397 ? -16.531 4.059 6.422 1 76.19 397 ALA B CA 1
ATOM 6231 C C . ALA B 1 397 ? -17.734 3.381 7.098 1 76.19 397 ALA B C 1
ATOM 6233 O O . ALA B 1 397 ? -17.641 2.211 7.484 1 76.19 397 ALA B O 1
ATOM 6234 N N . GLN B 1 398 ? -18.734 4.176 7.547 1 63.38 398 GLN B N 1
ATOM 6235 C CA . GLN B 1 398 ? -19.906 3.559 8.172 1 63.38 398 GLN B CA 1
ATOM 6236 C C . GLN B 1 398 ? -20.625 2.641 7.191 1 63.38 398 GLN B C 1
ATOM 6238 O O . GLN B 1 398 ? -20.703 2.934 5.996 1 63.38 398 GLN B O 1
ATOM 6243 N N . HIS B 1 399 ? -20.188 1.309 7.227 1 49.53 399 HIS B N 1
ATOM 6244 C CA . HIS B 1 399 ? -20.875 0.298 6.422 1 49.53 399 HIS B CA 1
ATOM 6245 C C . HIS B 1 399 ? -22.391 0.494 6.449 1 49.53 399 HIS B C 1
ATOM 6247 O O . HIS B 1 399 ? -22.984 0.634 7.52 1 49.53 399 HIS B O 1
ATOM 6253 N N . LEU B 1 400 ? -22.875 1.351 5.535 1 36.78 400 LEU B N 1
ATOM 6254 C CA . LEU B 1 400 ? -24.328 1.246 5.484 1 36.78 400 LEU B CA 1
ATOM 6255 C C . LEU B 1 400 ? -24.75 -0.19 5.203 1 36.78 400 LEU B C 1
ATOM 6257 O O . LEU B 1 400 ? -24.062 -0.921 4.488 1 36.78 400 LEU B O 1
#

pLDDT: mean 87.65, std 15.69, range [29.44, 98.94]